Protein AF-0000000084589727 (afdb_homodimer)

Radius of gyration: 32.49 Å; Cα contacts (8 Å, |Δi|>4): 1300; chains: 2; bounding box: 113×91×80 Å

Solvent-accessible surface area (backbone atoms only — not comparable to full-atom values): 44910 Å² total; per-residue (Å²): 138,81,82,76,77,77,76,79,76,76,72,72,74,71,72,72,71,76,58,39,59,43,41,74,59,35,41,75,38,78,66,34,60,58,53,32,52,74,70,30,37,53,89,61,69,36,74,72,78,63,92,49,75,82,43,49,62,56,51,48,28,53,58,53,26,33,53,36,57,58,60,64,51,39,86,81,36,75,71,53,70,47,59,19,64,44,32,44,65,43,52,52,50,28,16,53,53,56,70,73,38,82,78,54,45,68,47,82,82,53,86,73,60,65,33,46,46,42,50,49,52,50,43,25,48,40,31,48,50,48,54,54,58,65,37,74,70,48,53,80,59,66,34,80,60,57,67,38,30,54,53,50,47,49,52,34,42,53,37,33,28,74,50,51,78,47,40,42,57,44,26,60,38,44,28,32,26,56,47,71,87,53,83,59,44,62,46,52,47,40,72,32,55,26,36,33,30,34,61,39,72,86,35,46,47,48,64,72,36,64,84,44,38,68,41,53,41,32,62,63,52,96,60,80,59,76,47,48,56,43,63,42,30,26,30,19,81,28,79,78,43,49,8,51,46,47,20,46,50,46,40,48,17,36,51,48,28,29,49,41,71,38,47,53,87,56,71,33,31,33,31,21,17,66,38,96,51,32,40,35,37,32,39,30,35,58,52,94,86,26,37,43,34,32,56,64,47,74,33,38,56,79,36,51,57,38,43,50,29,49,50,38,35,47,40,37,52,46,54,51,47,53,54,50,50,52,52,51,60,74,39,21,67,60,48,33,57,49,35,72,79,48,63,65,60,53,57,56,54,74,72,63,76,74,67,59,72,68,66,73,74,81,66,83,70,76,85,69,79,70,84,72,80,72,81,70,71,76,51,76,65,55,54,52,52,48,35,48,48,46,44,50,48,54,52,57,56,63,68,57,64,71,74,71,66,75,67,76,75,136,135,83,81,77,78,76,77,79,76,77,74,73,73,69,74,75,69,78,59,41,59,43,41,74,59,35,41,74,38,77,66,35,59,57,54,31,52,76,71,29,38,53,88,60,68,36,74,73,79,65,91,52,73,82,42,50,63,57,52,48,28,53,57,52,26,33,54,37,57,58,60,65,50,39,87,80,36,75,71,52,72,48,60,19,65,42,31,44,65,43,50,51,49,30,16,53,53,55,71,71,38,80,79,52,45,69,48,81,82,54,85,74,60,64,32,47,47,42,50,49,51,51,42,24,47,40,31,46,50,49,56,55,58,65,35,73,72,47,53,79,60,64,34,80,60,56,64,40,31,54,51,51,47,47,53,34,42,54,36,32,27,73,50,52,78,48,38,42,58,44,26,59,37,43,29,32,26,54,50,70,88,52,81,61,43,63,45,51,47,40,72,32,54,26,34,34,28,33,60,38,73,83,33,46,48,47,63,73,36,66,85,44,37,68,42,52,41,33,60,63,53,97,60,80,59,75,47,48,57,43,63,43,30,26,29,20,82,29,64,80,44,50,10,52,48,48,24,48,51,46,41,48,18,34,51,49,26,29,50,40,70,36,48,54,86,58,71,34,30,33,32,21,16,67,33,87,51,31,38,34,36,33,38,30,34,58,53,95,86,27,38,42,34,32,55,66,49,75,33,39,56,79,36,52,56,39,43,50,29,47,51,38,33,46,40,37,52,45,54,50,47,52,52,52,51,51,53,50,61,72,38,20,67,61,47,31,56,50,35,73,78,50,64,67,59,54,56,56,54,72,71,63,75,75,68,61,70,67,68,73,75,80,67,82,70,78,83,70,80,72,84,72,81,70,81,70,72,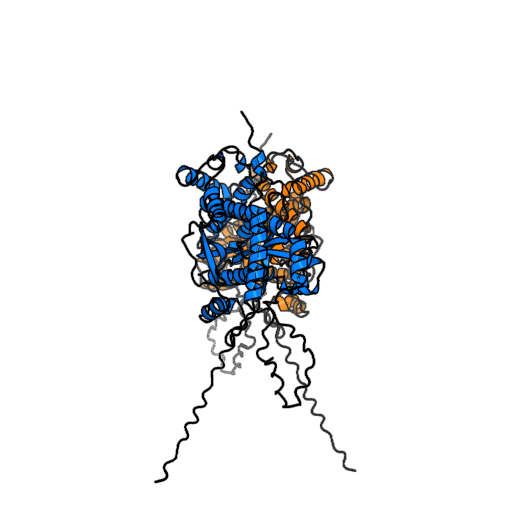76,52,77,65,55,55,52,51,47,35,49,47,44,44,52,49,53,53,56,55,63,67,58,62,72,73,71,66,71,69,72,73,135

Organism: NCBI:txid1423351

pLDDT: mean 79.52, std 23.6, range [20.97, 98.81]

Secondary structure (DSSP, 8-state):
-----------------PPB--HHHHHHSTHHHHHHHHTTEEEEEE----S-GGGHHHHHHHHHTTEE-GGGG-TT-GGGTT--GGGHHHHHHHHHHHHH-TT-EE-SSS---TTHHHHHHHHHHHHHHHHHHHSGGGGGG--HHHHHHHHHHHHHHHHHTTS--SEEEEEEEEEE------SSB---EEEEEEEEEEEETT-HHHHH-GGGHHHH--B--SS--SSEEEEEEEEE--GGGHHHHHHHHHHHHHHHHHHHTT--S--EEEEEEEETTEEEEEEEEEETTEEEEEEEEEEETT-HHHHHHHHHHHHHHHHHHHHHHHHHHHTHHHHHHHHHHSPPP-TTS---TT-------------------------HHHHHHHHHHHHHHHHHHHT--SGGG-----/-----------------PPB--HHHHHHSTHHHHHHHHTTEEEEEE----S-GGGHHHHHHHHHTTEE-GGGG-TT-GGGTT--GGGHHHHHHHHHHHHH-TT-EE-SSS---TTHHHHHHHHHHHHHHHHHHHSGGGGGG--HHHHHHHHHHHHHHHHHTTS--SEEEEEEEEEE------SSB---EEEEEEEEEEEETT-HHHHH-GGGHHHH--B--SS--SSEEEEEEEEE--TTSHHHHHHHHHHHHHHHHHHHTT--S--EEEEEEEETTEEEEEEEEEETTEEEEEEEEEEETT-HHHHHHHHHHHHHHHHHHHHHHHHHHHTHHHHHHHHHHSPPP-TTS---TT-------------------------HHHHHHHHHHHHHHHHHHHT--SGGGG----

Structure (mmCIF, N/CA/C/O backbone):
data_AF-0000000084589727-model_v1
#
loop_
_entity.id
_entity.type
_entity.pdbx_description
1 polymer 'Putative lactonase domain protein'
#
loop_
_atom_site.group_PDB
_atom_site.id
_atom_site.type_symbol
_atom_site.label_atom_id
_atom_site.label_alt_id
_atom_site.label_comp_id
_atom_site.label_asym_id
_atom_site.label_entity_id
_atom_site.label_seq_id
_atom_site.pdbx_PDB_ins_code
_atom_site.Cartn_x
_atom_site.Cartn_y
_atom_site.Cartn_z
_atom_site.occupancy
_atom_site.B_iso_or_equiv
_atom_site.auth_seq_id
_atom_site.auth_comp_id
_atom_site.auth_asym_id
_atom_site.auth_atom_id
_atom_site.pdbx_PDB_model_num
ATOM 1 N N . MET A 1 1 ? -77 17.344 -18.625 1 26.55 1 MET A N 1
ATOM 2 C CA . MET A 1 1 ? -75.625 17.672 -19.031 1 26.55 1 MET A CA 1
ATOM 3 C C . MET A 1 1 ? -74.688 17.844 -17.797 1 26.55 1 MET A C 1
ATOM 5 O O . MET A 1 1 ? -74.75 18.875 -17.125 1 26.55 1 MET A O 1
ATOM 9 N N . HIS A 1 2 ? -74.562 16.844 -16.969 1 24.75 2 HIS A N 1
ATOM 10 C CA . HIS A 1 2 ? -73.812 16.672 -15.711 1 24.75 2 HIS A CA 1
ATOM 11 C C . HIS A 1 2 ? -72.312 16.688 -15.938 1 24.75 2 HIS A C 1
ATOM 13 O O . HIS A 1 2 ? -71.812 15.859 -16.688 1 24.75 2 HIS A O 1
ATOM 19 N N . ARG A 1 3 ? -71.688 17.953 -15.898 1 29.25 3 ARG A N 1
ATOM 20 C CA . ARG A 1 3 ? -70.25 18.188 -15.898 1 29.25 3 ARG A CA 1
ATOM 21 C C . ARG A 1 3 ? -69.562 17.422 -14.766 1 29.25 3 ARG A C 1
ATOM 23 O O . ARG A 1 3 ? -69.875 17.609 -13.594 1 29.25 3 ARG A O 1
ATOM 30 N N . SER A 1 4 ? -69.125 16.172 -15.094 1 28.44 4 SER A N 1
ATOM 31 C CA . SER A 1 4 ? -68.25 15.383 -14.227 1 28.44 4 SER A CA 1
ATOM 32 C C . SER A 1 4 ? -66.938 16.125 -13.922 1 28.44 4 SER A C 1
ATOM 34 O O . SER A 1 4 ? -66.25 16.594 -14.828 1 28.44 4 SER A O 1
ATOM 36 N N . SER A 1 5 ? -66.938 16.953 -12.852 1 31.3 5 SER A N 1
ATOM 37 C CA . SER A 1 5 ? -65.75 17.547 -12.289 1 31.3 5 SER A CA 1
ATOM 38 C C . SER A 1 5 ? -64.688 16.484 -12 1 31.3 5 SER A C 1
ATOM 40 O O . SER A 1 5 ? -64.938 15.578 -11.195 1 31.3 5 SER A O 1
ATOM 42 N N . VAL A 1 6 ? -63.906 16.109 -13.031 1 34.78 6 VAL A N 1
ATOM 43 C CA . VAL A 1 6 ? -62.688 15.312 -12.875 1 34.78 6 VAL A CA 1
ATOM 44 C C . VAL A 1 6 ? -61.719 16.031 -11.93 1 34.78 6 VAL A C 1
ATOM 46 O O . VAL A 1 6 ? -61.281 17.141 -12.211 1 34.78 6 VAL A O 1
ATOM 49 N N . SER A 1 7 ? -61.938 15.922 -10.617 1 31.77 7 SER A N 1
ATOM 50 C CA . SER A 1 7 ? -60.906 16.328 -9.656 1 31.77 7 SER A CA 1
ATOM 51 C C . SER A 1 7 ? -59.594 15.586 -9.891 1 31.77 7 SER A C 1
ATOM 53 O O . SER A 1 7 ? -59.562 14.352 -9.82 1 31.77 7 SER A O 1
ATOM 55 N N . SER A 1 8 ? -58.781 16.109 -10.852 1 32.88 8 SER A N 1
ATOM 56 C CA . SER A 1 8 ? -57.375 15.664 -10.969 1 32.88 8 SER A CA 1
ATOM 57 C C . SER A 1 8 ? -56.656 15.82 -9.648 1 32.88 8 SER A C 1
ATOM 59 O O . SER A 1 8 ? -56.5 16.938 -9.141 1 32.88 8 SER A O 1
ATOM 61 N N . SER A 1 9 ? -56.812 14.844 -8.711 1 34.88 9 SER A N 1
ATOM 62 C CA . SER A 1 9 ? -55.906 14.727 -7.574 1 34.88 9 SER A CA 1
ATOM 63 C C . SER A 1 9 ? -54.469 14.664 -8.039 1 34.88 9 SER A C 1
ATOM 65 O O . SER A 1 9 ? -54.031 13.672 -8.648 1 34.88 9 SER A O 1
ATOM 67 N N . GLN A 1 10 ? -53.875 15.82 -8.367 1 31.5 10 GLN A N 1
ATOM 68 C CA . GLN A 1 10 ? -52.438 15.898 -8.453 1 31.5 10 GLN A CA 1
ATOM 69 C C . GLN A 1 10 ? -51.781 15.375 -7.18 1 31.5 10 GLN A C 1
ATOM 71 O O . GLN A 1 10 ? -51.812 16.031 -6.137 1 31.5 10 GLN A O 1
ATOM 76 N N . THR A 1 11 ? -51.844 14.039 -6.953 1 36.88 11 THR A N 1
ATOM 77 C CA . THR A 1 11 ? -50.906 13.5 -5.977 1 36.88 11 THR A CA 1
ATOM 78 C C . THR A 1 11 ? -49.469 13.945 -6.297 1 36.88 11 THR A C 1
ATOM 80 O O . THR A 1 11 ? -48.906 13.531 -7.301 1 36.88 11 THR A O 1
ATOM 83 N N . GLY A 1 12 ? -49.125 15.172 -6.039 1 29.73 12 GLY A N 1
ATOM 84 C CA . GLY A 1 12 ? -47.719 15.508 -5.992 1 29.73 12 GLY A CA 1
ATOM 85 C C . GLY A 1 12 ? -46.875 14.492 -5.25 1 29.73 12 GLY A C 1
ATOM 86 O O . GLY A 1 12 ? -46.969 14.383 -4.023 1 29.73 12 GLY A O 1
ATOM 87 N N . ALA A 1 13 ? -46.625 13.305 -5.75 1 32.75 13 ALA A N 1
ATOM 88 C CA . ALA A 1 13 ? -45.5 12.523 -5.234 1 32.75 13 ALA A CA 1
ATOM 89 C C . ALA A 1 13 ? -44.312 13.422 -4.969 1 32.75 13 ALA A C 1
ATOM 91 O O . ALA A 1 13 ? -43.656 13.898 -5.906 1 32.75 13 ALA A O 1
ATOM 92 N N . ARG A 1 14 ? -44.375 14.227 -3.984 1 34.44 14 ARG A N 1
ATOM 93 C CA . ARG A 1 14 ? -43.094 14.789 -3.535 1 34.44 14 ARG A CA 1
ATOM 94 C C . ARG A 1 14 ? -42 13.742 -3.562 1 34.44 14 ARG A C 1
ATOM 96 O O . ARG A 1 14 ? -42.094 12.711 -2.893 1 34.44 14 ARG A O 1
ATOM 103 N N . SER A 1 15 ? -41.406 13.523 -4.617 1 39.62 15 SER A N 1
ATOM 104 C CA . SER A 1 15 ? -40.156 12.742 -4.684 1 39.62 15 SER A CA 1
ATOM 105 C C . SER A 1 15 ? -39.281 12.992 -3.465 1 39.62 15 SER A C 1
ATOM 107 O O . SER A 1 15 ? -38.75 14.086 -3.297 1 39.62 15 SER A O 1
ATOM 109 N N . HIS A 1 16 ? -39.594 12.57 -2.369 1 46.12 16 HIS A N 1
ATOM 110 C CA . HIS A 1 16 ? -38.688 12.555 -1.229 1 46.12 16 HIS A CA 1
ATOM 111 C C . HIS A 1 16 ? -37.281 12.195 -1.66 1 46.12 16 HIS A C 1
ATOM 113 O O . HIS A 1 16 ? -36.969 11.023 -1.89 1 46.12 16 HIS A O 1
ATOM 119 N N . ARG A 1 17 ? -36.844 12.984 -2.506 1 55.66 17 ARG A N 1
ATOM 120 C CA . ARG A 1 17 ? -35.438 12.719 -2.828 1 55.66 17 ARG A CA 1
ATOM 121 C C . ARG A 1 17 ? -34.656 12.352 -1.578 1 55.66 17 ARG A C 1
ATOM 123 O O . ARG A 1 17 ? -34.688 13.078 -0.58 1 55.66 17 ARG A O 1
ATOM 130 N N . SER A 1 18 ? -34.25 11.18 -1.38 1 73.12 18 SER A N 1
ATOM 131 C CA . SER A 1 18 ? -33.5 10.578 -0.297 1 73.12 18 SER A CA 1
ATOM 132 C C . SER A 1 18 ? -32.25 11.422 0.038 1 73.12 18 SER A C 1
ATOM 134 O O . SER A 1 18 ? -31.594 11.938 -0.859 1 73.12 18 SER A O 1
ATOM 136 N N . ARG A 1 19 ? -32.156 11.844 1.227 1 86.38 19 ARG A N 1
ATOM 137 C CA . ARG A 1 19 ? -31.047 12.617 1.794 1 86.38 19 ARG A CA 1
ATOM 138 C C . ARG A 1 19 ? -29.719 11.922 1.558 1 86.38 19 ARG A C 1
ATOM 140 O O . ARG A 1 19 ? -29.609 10.703 1.717 1 86.38 19 ARG A O 1
ATOM 147 N N . ILE A 1 20 ? -28.766 12.781 1.028 1 92.56 20 ILE A N 1
ATOM 148 C CA . ILE A 1 20 ? -27.422 12.273 0.87 1 92.56 20 ILE A CA 1
ATOM 149 C C . ILE A 1 20 ? -26.812 11.984 2.242 1 92.56 20 ILE A C 1
ATOM 151 O O . ILE A 1 20 ? -26.812 12.852 3.119 1 92.56 20 ILE A O 1
ATOM 155 N N . THR A 1 21 ? -26.297 10.812 2.438 1 90.19 21 THR A N 1
ATOM 156 C CA . THR A 1 21 ? -25.844 10.445 3.773 1 90.19 21 THR A CA 1
ATOM 157 C C . THR A 1 21 ? -24.375 10.023 3.746 1 90.19 21 THR A C 1
ATOM 159 O O . THR A 1 21 ? -23.766 9.797 4.793 1 90.19 21 THR A O 1
ATOM 162 N N . THR A 1 22 ? -23.766 9.906 2.541 1 92.5 22 THR A N 1
ATOM 163 C CA . THR A 1 22 ? -22.359 9.492 2.471 1 92.5 22 THR A CA 1
ATOM 164 C C . THR A 1 22 ? -21.516 10.578 1.826 1 92.5 22 THR A C 1
ATOM 166 O O . THR A 1 22 ? -21.969 11.281 0.928 1 92.5 22 THR A O 1
ATOM 169 N N . ALA A 1 23 ? -20.297 10.656 2.264 1 93.5 23 ALA A N 1
ATOM 170 C CA . ALA A 1 23 ? -19.359 11.656 1.756 1 93.5 23 ALA A CA 1
ATOM 171 C C . ALA A 1 23 ? -19.078 11.43 0.274 1 93.5 23 ALA A C 1
ATOM 173 O O . ALA A 1 23 ? -18.969 12.391 -0.496 1 93.5 23 ALA A O 1
ATOM 174 N N . SER A 1 24 ? -18.969 10.172 -0.072 1 90.62 24 SER A N 1
ATOM 175 C CA . SER A 1 24 ? -18.656 9.852 -1.462 1 90.62 24 SER A CA 1
ATOM 176 C C . SER A 1 24 ? -19.766 10.312 -2.395 1 90.62 24 SER A C 1
ATOM 178 O O . SER A 1 24 ? -19.5 10.82 -3.486 1 90.62 24 SER A O 1
ATOM 180 N N . GLU A 1 25 ? -20.938 10.18 -1.966 1 92.38 25 GLU A N 1
ATOM 181 C CA . GLU A 1 25 ? -22.078 10.641 -2.756 1 92.38 25 GLU A CA 1
ATOM 182 C C . GLU A 1 25 ? -22.125 12.172 -2.811 1 92.38 25 GLU A C 1
ATOM 184 O O . GLU A 1 25 ? -22.312 12.75 -3.881 1 92.38 25 GLU A O 1
ATOM 189 N N . LEU A 1 26 ? -21.953 12.734 -1.7 1 93.38 26 LEU A N 1
ATOM 190 C CA . LEU A 1 26 ? -22 14.195 -1.65 1 93.38 26 LEU A CA 1
ATOM 191 C C . LEU A 1 26 ? -20.938 14.805 -2.561 1 93.38 26 LEU A C 1
ATOM 193 O O . LEU A 1 26 ? -21.203 15.789 -3.25 1 93.38 26 LEU A O 1
ATOM 197 N N . ALA A 1 27 ? -19.797 14.234 -2.619 1 92.94 27 ALA A N 1
ATOM 198 C CA . ALA A 1 27 ? -18.641 14.758 -3.355 1 92.94 27 ALA A CA 1
ATOM 199 C C . ALA A 1 27 ? -18.938 14.828 -4.852 1 92.94 27 ALA A C 1
ATOM 201 O O . ALA A 1 27 ? -18.297 15.586 -5.582 1 92.94 27 ALA A O 1
ATOM 202 N N . THR A 1 28 ? -19.891 14.039 -5.316 1 90.88 28 THR A N 1
ATOM 203 C CA . THR A 1 28 ? -20.141 13.977 -6.75 1 90.88 28 THR A CA 1
ATOM 204 C C . THR A 1 28 ? -21.406 14.75 -7.102 1 90.88 28 THR A C 1
ATOM 206 O O . THR A 1 28 ? -21.781 14.859 -8.273 1 90.88 28 THR A O 1
ATOM 209 N N . LYS A 1 29 ? -22.078 15.312 -6.105 1 91.88 29 LYS A N 1
ATOM 210 C CA . LYS A 1 29 ? -23.391 15.938 -6.324 1 91.88 29 LYS A CA 1
ATOM 211 C C . LYS A 1 29 ? -23.281 17.453 -6.246 1 91.88 29 LYS A C 1
ATOM 213 O O . LYS A 1 29 ? -22.375 18 -5.625 1 91.88 29 LYS A O 1
ATOM 218 N N . PRO A 1 30 ? -24.234 18.125 -6.836 1 91.44 30 PRO A N 1
ATOM 219 C CA . PRO A 1 30 ? -24.234 19.578 -6.758 1 91.44 30 PRO A CA 1
ATOM 220 C C . PRO A 1 30 ? -24.406 20.094 -5.328 1 91.44 30 PRO A C 1
ATOM 222 O O . PRO A 1 30 ? -24.016 21.219 -5.023 1 91.44 30 PRO A O 1
ATOM 225 N N . GLU A 1 31 ? -25.031 19.328 -4.484 1 93.62 31 GLU A N 1
ATOM 226 C CA . GLU A 1 31 ? -25.25 19.672 -3.084 1 93.62 31 GLU A CA 1
ATOM 227 C C . GLU A 1 31 ? -23.922 19.938 -2.375 1 93.62 31 GLU A C 1
ATOM 229 O O . GLU A 1 31 ? -23.891 20.531 -1.294 1 93.62 31 GLU A O 1
ATOM 234 N N . PHE A 1 32 ? -22.859 19.547 -2.973 1 94.69 32 PHE A N 1
ATOM 235 C CA . PHE A 1 32 ? -21.547 19.781 -2.4 1 94.69 32 PHE A CA 1
ATOM 236 C C . PHE A 1 32 ? -21.266 21.281 -2.273 1 94.69 32 PHE A C 1
ATOM 238 O O . PHE A 1 32 ? -20.703 21.734 -1.272 1 94.69 32 PHE A O 1
ATOM 245 N N . ASP A 1 33 ? -21.641 21.984 -3.275 1 94.56 33 ASP A N 1
ATOM 246 C CA . ASP A 1 33 ? -21.391 23.422 -3.26 1 94.56 33 ASP A CA 1
ATOM 247 C C . ASP A 1 33 ? -22.125 24.109 -2.104 1 94.56 33 ASP A C 1
ATOM 249 O O . ASP A 1 33 ? -21.594 25.016 -1.477 1 94.56 33 ASP A O 1
ATOM 253 N N . ASP A 1 34 ? -23.266 23.688 -1.832 1 94.31 34 ASP A N 1
ATOM 254 C CA . ASP A 1 34 ? -24.031 24.219 -0.702 1 94.31 34 ASP A CA 1
ATOM 255 C C . ASP A 1 34 ? -23.359 23.859 0.623 1 94.31 34 ASP A C 1
ATOM 257 O O . ASP A 1 34 ? -23.25 24.703 1.516 1 94.31 34 ASP A O 1
ATOM 261 N N . TRP A 1 35 ? -22.984 22.609 0.65 1 95.31 35 TRP A N 1
ATOM 262 C CA . TRP A 1 35 ? -22.266 22.141 1.829 1 95.31 35 TRP A CA 1
ATOM 263 C C . TRP A 1 35 ? -21 22.953 2.059 1 95.31 35 TRP A C 1
ATOM 265 O O . TRP A 1 35 ? -20.734 23.406 3.176 1 95.31 35 TRP A O 1
ATOM 275 N N . ALA A 1 36 ? -20.266 23.219 1.026 1 96.31 36 ALA A N 1
ATOM 276 C CA . ALA A 1 36 ? -19.016 23.969 1.09 1 96.31 36 ALA A CA 1
ATOM 277 C C . ALA A 1 36 ? -19.266 25.406 1.538 1 96.31 36 ALA A C 1
ATOM 279 O O . ALA A 1 36 ? -18.547 25.938 2.383 1 96.31 36 ALA A O 1
ATOM 280 N N . ARG A 1 37 ? -20.234 25.969 1.043 1 95.5 37 ARG A N 1
ATOM 281 C CA . ARG A 1 37 ? -20.578 27.344 1.395 1 95.5 37 ARG A CA 1
ATOM 282 C C . ARG A 1 37 ? -20.953 27.453 2.869 1 95.5 37 ARG A C 1
ATOM 284 O O . ARG A 1 37 ? -20.531 28.391 3.555 1 95.5 37 ARG A O 1
ATOM 291 N N . GLU A 1 38 ? -21.672 26.562 3.303 1 94.81 38 GLU A N 1
ATOM 292 C CA . GLU A 1 38 ? -22.094 26.578 4.699 1 94.81 38 GLU A CA 1
ATOM 293 C C . GLU A 1 38 ? -20.891 26.453 5.637 1 94.81 38 GLU A C 1
ATOM 295 O O . GLU A 1 38 ? -20.891 27.031 6.723 1 94.81 38 GLU A O 1
ATOM 300 N N . LEU A 1 39 ? -19.953 25.734 5.191 1 96.19 39 LEU A N 1
ATOM 301 C CA . LEU A 1 39 ? -18.781 25.5 6.027 1 96.19 39 LEU A CA 1
ATOM 302 C C . LEU A 1 39 ? -17.672 26.484 5.699 1 96.19 39 LEU A C 1
ATOM 304 O O . LEU A 1 39 ? -16.516 26.297 6.121 1 96.19 39 LEU A O 1
ATOM 308 N N . LYS A 1 40 ? -18 27.469 4.871 1 96.38 40 LYS A N 1
ATOM 309 C CA . LYS A 1 40 ? -17.109 28.594 4.586 1 96.38 40 LYS A CA 1
ATOM 310 C C . LYS A 1 40 ? -15.898 28.156 3.773 1 96.38 40 LYS A C 1
ATOM 312 O O . LYS A 1 40 ? -14.805 28.703 3.945 1 96.38 40 LYS A O 1
ATOM 317 N N . LEU A 1 41 ? -16.031 27.125 2.998 1 97.81 41 LEU A N 1
ATOM 318 C CA . LEU A 1 41 ? -14.984 26.672 2.1 1 97.81 41 LEU A CA 1
ATOM 319 C C . LEU A 1 41 ? -15.094 27.344 0.74 1 97.81 41 LEU A C 1
ATOM 321 O O . LEU A 1 41 ? -16.125 27.234 0.068 1 97.81 41 LEU A O 1
ATOM 325 N N . GLU A 1 42 ? -14.062 27.969 0.396 1 95.75 42 GLU A N 1
ATOM 326 C CA . GLU A 1 42 ? -14.023 28.562 -0.937 1 95.75 42 GLU A CA 1
ATOM 327 C C . GLU A 1 42 ? -13.992 27.5 -2.02 1 95.75 42 GLU A C 1
ATOM 329 O O . GLU A 1 42 ? -13.297 26.484 -1.885 1 95.75 42 GLU A O 1
ATOM 334 N N . LYS A 1 43 ? -14.672 27.734 -3.031 1 90.56 43 LYS A N 1
ATOM 335 C CA . LYS A 1 43 ? -14.883 26.75 -4.09 1 90.56 43 LYS A CA 1
ATOM 336 C C . LYS A 1 43 ? -13.602 26.5 -4.875 1 90.56 43 LYS A C 1
ATOM 338 O O . LYS A 1 43 ? -13.273 25.359 -5.195 1 90.56 43 LYS A O 1
ATOM 343 N N . HIS A 1 44 ? -12.859 27.5 -5.113 1 93.38 44 HIS A N 1
ATOM 344 C CA . HIS A 1 44 ? -11.727 27.375 -6.027 1 93.38 44 HIS A CA 1
ATOM 345 C C . HIS A 1 44 ? -10.406 27.281 -5.27 1 93.38 44 HIS A C 1
ATOM 347 O O . HIS A 1 44 ? -10.266 27.859 -4.188 1 93.38 44 HIS A O 1
ATOM 353 N N . ILE A 1 45 ? -9.523 26.531 -5.848 1 95.19 45 ILE A N 1
ATOM 354 C CA . ILE A 1 45 ? -8.141 26.5 -5.387 1 95.19 45 ILE A CA 1
ATOM 355 C C . ILE A 1 45 ? -7.367 27.656 -6.012 1 95.19 45 ILE A C 1
ATOM 357 O O . ILE A 1 45 ? -7.262 27.75 -7.238 1 95.19 45 ILE A O 1
ATOM 361 N N . GLU A 1 46 ? -6.859 28.516 -5.156 1 94.38 46 GLU A N 1
ATOM 362 C CA . GLU A 1 46 ? -6.125 29.688 -5.633 1 94.38 46 GLU A CA 1
ATOM 363 C C . GLU A 1 46 ? -4.773 29.281 -6.215 1 94.38 46 GLU A C 1
ATOM 365 O O . GLU A 1 46 ? -4.027 28.516 -5.598 1 94.38 46 GLU A O 1
ATOM 370 N N . ARG A 1 47 ? -4.406 29.797 -7.367 1 89.88 47 ARG A N 1
ATOM 371 C CA . ARG A 1 47 ? -3.164 29.438 -8.047 1 89.88 47 ARG A CA 1
ATOM 372 C C . ARG A 1 47 ? -2.02 30.344 -7.598 1 89.88 47 ARG A C 1
ATOM 374 O O . ARG A 1 47 ? -0.861 29.922 -7.574 1 89.88 47 ARG A O 1
ATOM 381 N N . ASN A 1 48 ? -2.402 31.516 -7.242 1 84.88 48 ASN A N 1
ATOM 382 C CA . ASN A 1 48 ? -1.365 32.5 -6.922 1 84.88 48 ASN A CA 1
ATOM 383 C C . ASN A 1 48 ? -1.271 32.75 -5.414 1 84.88 48 ASN A C 1
ATOM 385 O O . ASN A 1 48 ? -2.293 32.906 -4.742 1 84.88 48 ASN A O 1
ATOM 389 N N . LEU A 1 49 ? -0.051 32.562 -4.992 1 88 49 LEU A N 1
ATOM 390 C CA . LEU A 1 49 ? 0.226 32.906 -3.604 1 88 49 LEU A CA 1
ATOM 391 C C . LEU A 1 49 ? 0.55 34.406 -3.473 1 88 49 LEU A C 1
ATOM 393 O O . LEU A 1 49 ? 1.385 34.906 -4.211 1 88 49 LEU A O 1
ATOM 397 N N . THR A 1 50 ? -0.193 35.062 -2.709 1 81.75 50 THR A N 1
ATOM 398 C CA . THR A 1 50 ? 0.101 36.469 -2.482 1 81.75 50 THR A CA 1
ATOM 399 C C . THR A 1 50 ? 1.405 36.625 -1.707 1 81.75 50 THR A C 1
ATOM 401 O O . THR A 1 50 ? 1.971 35.656 -1.221 1 81.75 50 THR A O 1
ATOM 404 N N . ASP A 1 51 ? 1.904 37.875 -1.639 1 83.56 51 ASP A N 1
ATOM 405 C CA . ASP A 1 51 ? 3.162 38.125 -0.949 1 83.56 51 ASP A CA 1
ATOM 406 C C . ASP A 1 51 ? 2.934 38.375 0.543 1 83.56 51 ASP A C 1
ATOM 408 O O . ASP A 1 51 ? 3.807 38.906 1.237 1 83.56 51 ASP A O 1
ATOM 412 N N . THR A 1 52 ? 1.984 37.844 1.017 1 85.19 52 THR A N 1
ATOM 413 C CA . THR A 1 52 ? 1.734 37.938 2.451 1 85.19 52 THR A CA 1
ATOM 414 C C . THR A 1 52 ? 2.637 36.969 3.217 1 85.19 52 THR A C 1
ATOM 416 O O . THR A 1 52 ? 2.926 35.875 2.742 1 85.19 52 THR A O 1
ATOM 419 N N . PRO A 1 53 ? 3.111 37.344 4.367 1 85.56 53 PRO A N 1
ATOM 420 C CA . PRO A 1 53 ? 4.09 36.562 5.148 1 85.56 53 PRO A CA 1
ATOM 421 C C . PRO A 1 53 ? 3.629 35.156 5.438 1 85.56 53 PRO A C 1
ATOM 423 O O . PRO A 1 53 ? 4.457 34.25 5.555 1 85.56 53 PRO A O 1
ATOM 426 N N . ILE A 1 54 ? 2.42 34.969 5.48 1 84.94 54 ILE A N 1
ATOM 427 C CA . ILE A 1 54 ? 1.903 33.656 5.848 1 84.94 54 ILE A CA 1
ATOM 428 C C . ILE A 1 54 ? 2.275 32.625 4.773 1 84.94 54 ILE A C 1
ATOM 430 O O . ILE A 1 54 ? 2.451 31.438 5.07 1 84.94 54 ILE A O 1
ATOM 434 N N . PHE A 1 55 ? 2.504 33.094 3.559 1 92.5 55 PHE A N 1
ATOM 435 C CA . PHE A 1 55 ? 2.748 32.188 2.443 1 92.5 55 PHE A CA 1
ATOM 436 C C . PHE A 1 55 ? 4.238 31.922 2.273 1 92.5 55 PHE A C 1
ATOM 438 O O . PHE A 1 55 ? 4.645 31.125 1.411 1 92.5 55 PHE A O 1
ATOM 445 N N . SER A 1 56 ? 5.047 32.562 3.1 1 93.12 56 SER A N 1
ATOM 446 C CA . SER A 1 56 ? 6.492 32.344 3.025 1 93.12 56 SER A CA 1
ATOM 447 C C . SER A 1 56 ? 6.855 30.891 3.227 1 93.12 56 SER A C 1
ATOM 449 O O . SER A 1 56 ? 7.781 30.375 2.59 1 93.12 56 SER A O 1
ATOM 451 N N . ALA A 1 57 ? 6.137 30.25 4.113 1 94.19 57 ALA A N 1
ATOM 452 C CA . ALA A 1 57 ? 6.398 28.844 4.367 1 94.19 57 ALA A CA 1
ATOM 453 C C . ALA A 1 57 ? 6.152 28 3.115 1 94.19 57 ALA A C 1
ATOM 455 O O . ALA A 1 57 ? 6.949 27.125 2.787 1 94.19 57 ALA A O 1
ATOM 456 N N . ILE A 1 58 ? 5.051 28.281 2.402 1 96.31 58 ILE A N 1
ATOM 457 C CA . ILE A 1 58 ? 4.719 27.531 1.191 1 96.31 58 ILE A CA 1
ATOM 458 C C . ILE A 1 58 ? 5.746 27.844 0.102 1 96.31 58 ILE A C 1
ATOM 460 O O . ILE A 1 58 ? 6.199 26.938 -0.599 1 96.31 58 ILE A O 1
ATOM 464 N N . LYS A 1 59 ? 6.086 29.094 -0.013 1 95.69 59 LYS A N 1
ATOM 465 C CA . LYS A 1 59 ? 7.082 29.484 -1.002 1 95.69 59 LYS A CA 1
ATOM 466 C C . LYS A 1 59 ? 8.422 28.812 -0.732 1 95.69 59 LYS A C 1
ATOM 468 O O . LYS A 1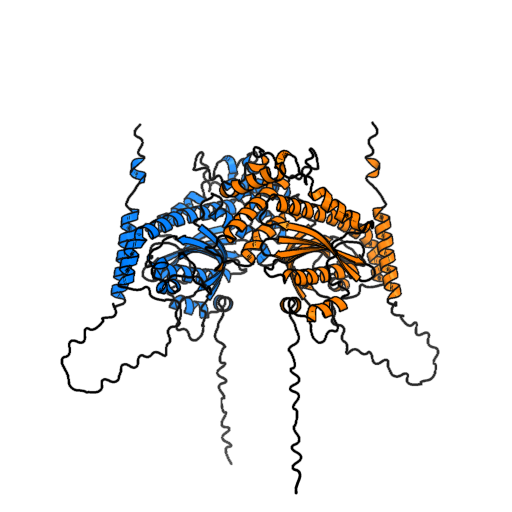 59 ? 9.117 28.406 -1.665 1 95.69 59 LYS A O 1
ATOM 473 N N . THR A 1 60 ? 8.773 28.719 0.474 1 95.31 60 THR A N 1
ATOM 474 C CA . THR A 1 60 ? 9.992 28.031 0.861 1 95.31 60 THR A CA 1
ATOM 475 C C . THR A 1 60 ? 9.93 26.547 0.468 1 95.31 60 THR A C 1
ATOM 477 O O . THR A 1 60 ? 10.891 26 -0.075 1 95.31 60 THR A O 1
ATOM 480 N N . ILE A 1 61 ? 8.812 25.906 0.742 1 96.38 61 ILE A N 1
ATOM 481 C CA . ILE A 1 61 ? 8.625 24.516 0.364 1 96.38 61 ILE A CA 1
ATOM 482 C C . ILE A 1 61 ? 8.773 24.359 -1.147 1 96.38 61 ILE A C 1
ATOM 484 O O . ILE A 1 61 ? 9.492 23.469 -1.619 1 96.38 61 ILE A O 1
ATOM 488 N N . GLN A 1 62 ? 8.172 25.234 -1.902 1 95.12 62 GLN A N 1
ATOM 489 C CA . GLN A 1 62 ? 8.227 25.188 -3.359 1 95.12 62 GLN A CA 1
ATOM 490 C C . GLN A 1 62 ? 9.648 25.391 -3.863 1 95.12 62 GLN A C 1
ATOM 492 O O . GLN A 1 62 ? 10.125 24.641 -4.723 1 95.12 62 GLN A O 1
ATOM 497 N N . SER A 1 63 ? 10.32 26.359 -3.297 1 94.5 63 SER A N 1
ATOM 498 C CA . SER A 1 63 ? 11.672 26.656 -3.75 1 94.5 63 SER A CA 1
ATOM 499 C C . SER A 1 63 ? 12.648 25.562 -3.365 1 94.5 63 SER A C 1
ATOM 501 O O . SER A 1 63 ? 13.508 25.172 -4.164 1 94.5 63 SER A O 1
ATOM 503 N N . HIS A 1 64 ? 12.547 25.016 -2.195 1 93.81 64 HIS A N 1
ATOM 504 C CA . HIS A 1 64 ? 13.469 24 -1.701 1 93.81 64 HIS A CA 1
ATOM 505 C C . HIS A 1 64 ? 13.242 22.672 -2.4 1 93.81 64 HIS A C 1
ATOM 507 O O . HIS A 1 64 ? 14.148 21.828 -2.459 1 93.81 64 HIS A O 1
ATOM 513 N N . SER A 1 65 ? 12.016 22.484 -2.904 1 94.38 65 SER A N 1
ATOM 514 C CA . SER A 1 65 ? 11.711 21.234 -3.576 1 94.38 65 SER A CA 1
ATOM 515 C C . SER A 1 65 ? 12.43 21.125 -4.918 1 94.38 65 SER A C 1
ATOM 517 O O . SER A 1 65 ? 12.5 20.047 -5.512 1 94.38 65 SER A O 1
ATOM 519 N N . LYS A 1 66 ? 13.062 22.234 -5.32 1 93.19 66 LYS A N 1
ATOM 520 C CA . LYS A 1 66 ? 13.781 22.266 -6.594 1 93.19 66 LYS A CA 1
ATOM 521 C C . LYS A 1 66 ? 15.289 22.141 -6.379 1 93.19 66 LYS A C 1
ATOM 523 O O . LYS A 1 66 ? 16.062 22.219 -7.332 1 93.19 66 LYS A O 1
ATOM 528 N N . ILE A 1 67 ? 15.703 21.938 -5.18 1 92.12 67 ILE A N 1
ATOM 529 C CA . ILE A 1 67 ? 17.109 21.797 -4.844 1 92.12 67 ILE A CA 1
ATOM 530 C C . ILE A 1 67 ? 17.438 20.344 -4.566 1 92.12 67 ILE A C 1
ATOM 532 O O . ILE A 1 67 ? 16.938 19.75 -3.602 1 92.12 67 ILE A O 1
ATOM 536 N N . PHE A 1 68 ? 18.359 19.797 -5.352 1 90.62 68 PHE A N 1
ATOM 537 C CA . PHE A 1 68 ? 18.734 18.391 -5.246 1 90.62 68 PHE A CA 1
ATOM 538 C C . PHE A 1 68 ? 20.203 18.234 -4.867 1 90.62 68 PHE A C 1
ATOM 540 O O . PHE A 1 68 ? 21.016 19.109 -5.168 1 90.62 68 PHE A O 1
ATOM 547 N N . PRO A 1 69 ? 20.5 17.141 -4.152 1 90.75 69 PRO A N 1
ATOM 548 C CA . PRO A 1 69 ? 21.938 16.812 -4.074 1 90.75 69 PRO A CA 1
ATOM 549 C C . PRO A 1 69 ? 22.531 16.453 -5.434 1 90.75 69 PRO A C 1
ATOM 551 O O . PRO A 1 69 ? 21.875 15.789 -6.242 1 90.75 69 PRO A O 1
ATOM 554 N N . PRO A 1 70 ? 23.734 16.75 -5.672 1 90.69 70 PRO A N 1
ATOM 555 C CA . PRO A 1 70 ? 24.328 16.562 -6.996 1 90.69 70 PRO A CA 1
ATOM 556 C C . PRO A 1 70 ? 24.391 15.086 -7.406 1 90.69 70 PRO A C 1
ATOM 558 O O . PRO A 1 70 ? 24.312 14.773 -8.594 1 90.69 70 PRO A O 1
ATOM 561 N N . TRP A 1 71 ? 24.484 14.266 -6.473 1 92.38 71 TRP A N 1
ATOM 562 C CA . TRP A 1 71 ? 24.656 12.852 -6.793 1 92.38 71 TRP A CA 1
ATOM 563 C C . TRP A 1 71 ? 23.438 12.297 -7.516 1 92.38 71 TRP A C 1
ATOM 565 O O . TRP A 1 71 ? 23.516 11.25 -8.172 1 92.38 71 TRP A O 1
ATOM 575 N N . VAL A 1 72 ? 22.312 12.969 -7.473 1 93.38 72 VAL A N 1
ATOM 576 C CA . VAL A 1 72 ? 21.062 12.469 -8.047 1 93.38 72 VAL A CA 1
ATOM 577 C C . VAL A 1 72 ? 21.172 12.453 -9.57 1 93.38 72 VAL A C 1
ATOM 579 O O . VAL A 1 72 ? 20.5 11.664 -10.242 1 93.38 72 VAL A O 1
ATOM 582 N N . ARG A 1 73 ? 21.984 13.219 -10.102 1 92.12 73 ARG A N 1
ATOM 583 C CA . ARG A 1 73 ? 22.109 13.289 -11.555 1 92.12 73 ARG A CA 1
ATOM 584 C C . ARG A 1 73 ? 23.25 12.383 -12.047 1 92.12 73 ARG A C 1
ATOM 586 O O . ARG A 1 73 ? 23.453 12.242 -13.25 1 92.12 73 ARG A O 1
ATOM 593 N N . ASP A 1 74 ? 23.984 11.766 -11.141 1 93 74 ASP A N 1
ATOM 594 C CA . ASP A 1 74 ? 25.078 10.875 -11.484 1 93 74 ASP A CA 1
ATOM 595 C C . ASP A 1 74 ? 24.625 9.414 -11.477 1 93 74 ASP A C 1
ATOM 597 O O . ASP A 1 74 ? 24.531 8.797 -10.422 1 93 74 ASP A O 1
ATOM 601 N N . LYS A 1 75 ? 24.578 8.812 -12.633 1 92.94 75 LYS A N 1
ATOM 602 C CA . LYS A 1 75 ? 24.094 7.441 -12.797 1 92.94 75 LYS A CA 1
ATOM 603 C C . LYS A 1 75 ? 25 6.449 -12.07 1 92.94 75 LYS A C 1
ATOM 605 O O . LYS A 1 75 ? 24.594 5.328 -11.773 1 92.94 75 LYS A O 1
ATOM 610 N N . ARG A 1 76 ? 26.188 6.891 -11.836 1 93.94 76 ARG A N 1
ATOM 611 C CA . ARG A 1 76 ? 27.172 5.98 -11.266 1 93.94 76 ARG A CA 1
ATOM 612 C C . ARG A 1 76 ? 27.25 6.148 -9.75 1 93.94 76 ARG A C 1
ATOM 614 O O . ARG A 1 76 ? 28.047 5.473 -9.086 1 93.94 76 ARG A O 1
ATOM 621 N N . SER A 1 77 ? 26.406 6.93 -9.234 1 93.44 77 SER A N 1
ATOM 622 C CA . SER A 1 77 ? 26.438 7.152 -7.793 1 93.44 77 SER A CA 1
ATOM 623 C C . SER A 1 77 ? 26.156 5.859 -7.031 1 93.44 77 SER A C 1
ATOM 625 O O . SER A 1 77 ? 25.266 5.094 -7.402 1 93.44 77 SER A O 1
ATOM 627 N N . ASN A 1 78 ? 26.828 5.699 -5.879 1 92.94 78 ASN A N 1
ATOM 628 C CA . ASN A 1 78 ? 26.625 4.535 -5.02 1 92.94 78 ASN A CA 1
ATOM 629 C C . ASN A 1 78 ? 25.25 4.559 -4.348 1 92.94 78 ASN A C 1
ATOM 631 O O . ASN A 1 78 ? 24.781 3.531 -3.859 1 92.94 78 ASN A O 1
ATOM 635 N N . ASN A 1 79 ? 24.672 5.648 -4.402 1 93.69 79 ASN A N 1
ATOM 636 C CA . ASN A 1 79 ? 23.359 5.793 -3.781 1 93.69 79 ASN A CA 1
ATOM 637 C C . ASN A 1 79 ? 22.281 5.035 -4.555 1 93.69 79 ASN A C 1
ATOM 639 O O . ASN A 1 79 ? 21.172 4.844 -4.059 1 93.69 79 ASN A O 1
ATOM 643 N N . TYR A 1 80 ? 22.688 4.484 -5.785 1 94.88 80 TYR A N 1
ATOM 644 C CA . TYR A 1 80 ? 21.734 3.756 -6.621 1 94.88 80 TYR A CA 1
ATOM 645 C C . TYR A 1 80 ? 22.047 2.264 -6.625 1 94.88 80 TYR A C 1
ATOM 647 O O . TYR A 1 80 ? 21.359 1.482 -7.285 1 94.88 80 TYR A O 1
ATOM 655 N N . SER A 1 81 ? 23.031 1.81 -5.926 1 92.94 81 SER A N 1
ATOM 656 C CA . SER A 1 81 ? 23.594 0.467 -6.07 1 92.94 81 SER A CA 1
ATOM 657 C C . SER A 1 81 ? 22.562 -0.597 -5.691 1 92.94 81 SER A C 1
ATOM 659 O O . SER A 1 81 ? 22.641 -1.737 -6.152 1 92.94 81 SER A O 1
ATOM 661 N N . PHE A 1 82 ? 21.562 -0.229 -4.949 1 93.88 82 PHE A N 1
ATOM 662 C CA . PHE A 1 82 ? 20.594 -1.187 -4.438 1 93.88 82 PHE A CA 1
ATOM 663 C C . PHE A 1 82 ? 19.406 -1.312 -5.387 1 93.88 82 PHE A C 1
ATOM 665 O O . PHE A 1 82 ? 18.547 -2.172 -5.199 1 93.88 82 PHE A O 1
ATOM 672 N N . ILE A 1 83 ? 19.266 -0.465 -6.387 1 95.75 83 ILE A N 1
ATOM 673 C CA . ILE A 1 83 ? 18.125 -0.458 -7.293 1 95.75 83 ILE A CA 1
ATOM 674 C C . ILE A 1 83 ? 18.156 -1.706 -8.172 1 95.75 83 ILE A C 1
ATOM 676 O O . ILE A 1 83 ? 19.141 -1.961 -8.867 1 95.75 83 ILE A O 1
ATOM 680 N N . PRO A 1 84 ? 17.078 -2.42 -8.18 1 94.75 84 PRO A N 1
ATOM 681 C CA . PRO A 1 84 ? 17.078 -3.684 -8.922 1 94.75 84 PRO A CA 1
ATOM 682 C C . PRO A 1 84 ? 17.031 -3.477 -10.438 1 94.75 84 PRO A C 1
ATOM 684 O O . PRO A 1 84 ? 16.734 -2.373 -10.906 1 94.75 84 PRO A O 1
ATOM 687 N N . PRO A 1 85 ? 17.234 -4.523 -11.195 1 92.38 85 PRO A N 1
ATOM 688 C CA . PRO A 1 85 ? 17.281 -4.434 -12.656 1 92.38 85 PRO A CA 1
ATOM 689 C C . PRO A 1 85 ? 15.992 -3.902 -13.258 1 92.38 85 PRO A C 1
ATOM 691 O O . PRO A 1 85 ? 16.016 -3.068 -14.172 1 92.38 85 PRO A O 1
ATOM 694 N N . ALA A 1 86 ? 14.938 -4.25 -12.68 1 93.12 86 ALA A N 1
ATOM 695 C CA . ALA A 1 86 ? 13.641 -3.871 -13.242 1 93.12 86 ALA A CA 1
ATOM 696 C C . ALA A 1 86 ? 13.438 -2.359 -13.188 1 93.12 86 ALA A C 1
ATOM 698 O O . ALA A 1 86 ? 12.734 -1.789 -14.023 1 93.12 86 ALA A O 1
ATOM 699 N N . TYR A 1 87 ? 14.102 -1.741 -12.25 1 95.06 87 TYR A N 1
ATOM 700 C CA . TYR A 1 87 ? 13.805 -0.335 -12 1 95.06 87 TYR A CA 1
ATOM 701 C C . TYR A 1 87 ? 14.906 0.561 -12.547 1 95.06 87 TYR A C 1
ATOM 703 O O . TYR A 1 87 ? 14.805 1.788 -12.492 1 95.06 87 TYR A O 1
ATOM 711 N N . GLN A 1 88 ? 15.945 -0.04 -13.156 1 95.44 88 GLN A N 1
ATOM 712 C CA . GLN A 1 88 ? 17.109 0.7 -13.617 1 95.44 88 GLN A CA 1
ATOM 713 C C . GLN A 1 88 ? 16.734 1.709 -14.695 1 95.44 88 GLN A C 1
ATOM 715 O O . GLN A 1 88 ? 17.297 2.801 -14.766 1 95.44 88 GLN A O 1
ATOM 720 N N . LYS A 1 89 ? 15.781 1.342 -15.5 1 94.69 89 LYS A N 1
ATOM 721 C CA . LYS A 1 89 ? 15.328 2.246 -16.547 1 94.69 89 LYS A CA 1
ATOM 722 C C . LYS A 1 89 ? 14.859 3.578 -15.969 1 94.69 89 LYS A C 1
ATOM 724 O O . LYS A 1 89 ? 15.156 4.641 -16.516 1 94.69 89 LYS A O 1
ATOM 729 N N . TRP A 1 90 ? 14.242 3.525 -14.891 1 95.44 90 TRP A N 1
ATOM 730 C CA . TRP A 1 90 ? 13.648 4.723 -14.312 1 95.44 90 TRP A CA 1
ATOM 731 C C . TRP A 1 90 ? 14.703 5.543 -13.57 1 95.44 90 TRP A C 1
ATOM 733 O O . TRP A 1 90 ? 14.609 6.773 -13.516 1 95.44 90 TRP A O 1
ATOM 743 N N . LYS A 1 91 ? 15.641 4.855 -12.977 1 96.12 91 LYS A N 1
ATOM 744 C CA . LYS A 1 91 ? 16.812 5.566 -12.469 1 96.12 91 LYS A CA 1
ATOM 745 C C . LYS A 1 91 ? 17.5 6.348 -13.586 1 96.12 91 LYS A C 1
ATOM 747 O O . LYS A 1 91 ? 17.844 7.516 -13.406 1 96.12 91 LYS A O 1
ATOM 752 N N . ASP A 1 92 ? 17.656 5.75 -14.742 1 96.38 92 ASP A N 1
ATOM 753 C CA . ASP A 1 92 ? 18.297 6.402 -15.883 1 96.38 92 ASP A CA 1
ATOM 754 C C . ASP A 1 92 ? 17.469 7.602 -16.359 1 96.38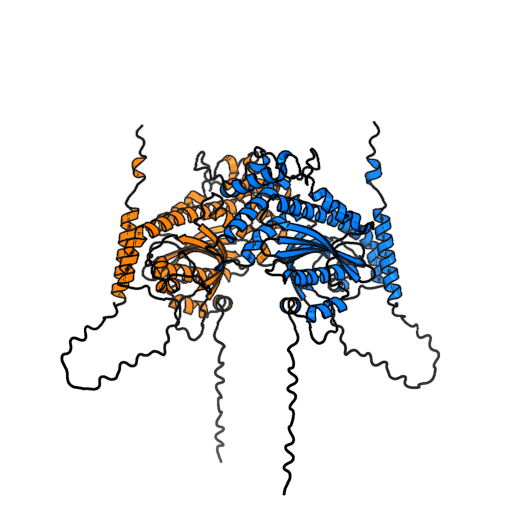 92 ASP A C 1
ATOM 756 O O . ASP A 1 92 ? 18.031 8.656 -16.688 1 96.38 92 ASP A O 1
ATOM 760 N N . VAL A 1 93 ? 16.219 7.41 -16.359 1 95.81 93 VAL A N 1
ATOM 761 C CA . VAL A 1 93 ? 15.328 8.492 -16.766 1 95.81 93 VAL A CA 1
ATOM 762 C C . VAL A 1 93 ? 15.438 9.648 -15.766 1 95.81 93 VAL A C 1
ATOM 764 O O . VAL A 1 93 ? 15.484 10.812 -16.172 1 95.81 93 VAL A O 1
ATOM 767 N N . LEU A 1 94 ? 15.508 9.328 -14.516 1 95.75 94 LEU A N 1
ATOM 768 C CA . LEU A 1 94 ? 15.672 10.344 -13.484 1 95.75 94 LEU A CA 1
ATOM 769 C C . LEU A 1 94 ? 16.938 11.156 -13.703 1 95.75 94 LEU A C 1
ATOM 771 O O . LEU A 1 94 ? 16.891 12.383 -13.789 1 95.75 94 LEU A O 1
ATOM 775 N N . CYS A 1 95 ? 18.016 10.453 -13.883 1 95.06 95 CYS A N 1
ATOM 776 C CA . CYS A 1 95 ? 19.297 11.109 -14.039 1 95.06 95 CYS A CA 1
ATOM 777 C C . CYS A 1 95 ? 19.328 11.969 -15.297 1 95.06 95 CYS A C 1
ATOM 779 O O . CYS A 1 95 ? 19.812 13.102 -15.273 1 95.06 95 CYS A O 1
ATOM 781 N N . SER A 1 96 ? 18.75 11.492 -16.328 1 92.06 96 SER A N 1
ATOM 782 C CA . SER A 1 96 ? 18.766 12.195 -17.609 1 92.06 96 SER A CA 1
ATOM 783 C C . SER A 1 96 ? 17.859 13.422 -17.578 1 92.06 96 SER A C 1
ATOM 785 O O . SER A 1 96 ? 18.203 14.461 -18.141 1 92.06 96 SER A O 1
ATOM 787 N N . SER A 1 97 ? 16.766 13.242 -16.906 1 88.31 97 SER A N 1
ATOM 788 C CA . SER A 1 97 ? 15.82 14.352 -16.859 1 88.31 97 SER A CA 1
ATOM 789 C C . SER A 1 97 ? 16.375 15.516 -16.047 1 88.31 97 SER A C 1
ATOM 791 O O . SER A 1 97 ? 16.094 16.672 -16.344 1 88.31 97 SER A O 1
ATOM 793 N N . LEU A 1 98 ? 17.188 15.258 -15.125 1 88.38 98 LEU A N 1
ATOM 794 C CA . LEU A 1 98 ? 17.734 16.297 -14.258 1 88.38 98 LEU A CA 1
ATOM 795 C C . LEU A 1 98 ? 18.922 16.984 -14.93 1 88.38 98 LEU A C 1
ATOM 797 O O . LEU A 1 98 ? 19.297 18.094 -14.539 1 88.38 98 LEU A O 1
ATOM 801 N N . GLN A 1 99 ? 19.469 16.375 -15.898 1 82.62 99 GLN A N 1
ATOM 802 C CA . GLN A 1 99 ? 20.547 17 -16.656 1 82.62 99 GLN A CA 1
ATOM 803 C C . GLN A 1 99 ? 19.984 18.016 -17.656 1 82.62 99 GLN A C 1
ATOM 805 O O . GLN A 1 99 ? 20.625 19.031 -17.938 1 82.62 99 GLN A O 1
ATOM 810 N N . ALA A 1 100 ? 18.875 17.766 -18.062 1 74.25 100 ALA A N 1
ATOM 811 C CA . ALA A 1 100 ? 18.297 18.562 -19.156 1 74.25 100 ALA A CA 1
ATOM 812 C C . ALA A 1 100 ? 17.469 19.719 -18.609 1 74.25 100 ALA A C 1
ATOM 814 O O . ALA A 1 100 ? 17.219 20.703 -19.312 1 74.25 100 ALA A O 1
ATOM 815 N N . ASP A 1 101 ? 17.172 19.578 -17.453 1 70.06 101 ASP A N 1
ATOM 816 C CA . ASP A 1 101 ? 16.188 20.531 -16.922 1 70.06 101 ASP A CA 1
ATOM 817 C C . ASP A 1 101 ? 16.875 21.625 -16.094 1 70.06 101 ASP A C 1
ATOM 819 O O . ASP A 1 101 ? 17.531 21.328 -15.094 1 70.06 101 ASP A O 1
ATOM 823 N N . ASP A 1 102 ? 16.625 22.781 -16.484 1 78.56 102 ASP A N 1
ATOM 824 C CA . ASP A 1 102 ? 17.25 23.922 -15.812 1 78.56 102 ASP A CA 1
ATOM 825 C C . ASP A 1 102 ? 16.406 24.375 -14.625 1 78.56 102 ASP A C 1
ATOM 827 O O . ASP A 1 102 ? 16.781 25.312 -13.914 1 78.56 102 ASP A O 1
ATOM 831 N N . GLU A 1 103 ? 15.469 23.672 -14.344 1 85.69 103 GLU A N 1
ATOM 832 C CA . GLU A 1 103 ? 14.555 24.078 -13.281 1 85.69 103 GLU A CA 1
ATOM 833 C C . GLU A 1 103 ? 15.094 23.656 -11.914 1 85.69 103 GLU A C 1
ATOM 835 O O . GLU A 1 103 ? 14.633 24.172 -10.883 1 85.69 103 GLU A O 1
ATOM 840 N N . TYR A 1 104 ? 16.094 22.844 -11.906 1 88.12 104 TYR A N 1
ATOM 841 C CA . TYR A 1 104 ? 16.594 22.297 -10.648 1 88.12 104 TYR A CA 1
ATOM 842 C C . TYR A 1 104 ? 17.984 22.828 -10.336 1 88.12 104 TYR A C 1
ATOM 844 O O . TYR A 1 104 ? 18.781 23.078 -11.242 1 88.12 104 TYR A O 1
ATOM 852 N N . THR A 1 105 ? 18.188 23.109 -9.078 1 89.56 105 THR A N 1
ATOM 853 C CA . THR A 1 105 ? 19.5 23.5 -8.578 1 89.56 105 THR A CA 1
ATOM 854 C C . THR A 1 105 ? 20.125 22.359 -7.789 1 89.56 105 THR A C 1
ATOM 856 O O . THR A 1 105 ? 19.438 21.625 -7.082 1 89.56 105 THR A O 1
ATOM 859 N N . PHE A 1 106 ? 21.422 22.219 -7.961 1 89.94 106 PHE A N 1
ATOM 860 C CA . PHE A 1 106 ? 22.156 21.141 -7.309 1 89.94 106 PHE A CA 1
ATOM 861 C C . PHE A 1 106 ? 23.172 21.688 -6.32 1 89.94 106 PHE A C 1
ATOM 863 O O . PHE A 1 106 ? 24.078 22.438 -6.699 1 89.94 106 PHE A O 1
ATOM 870 N N . VAL A 1 107 ? 23.031 21.406 -5.062 1 86.69 107 VAL A N 1
ATOM 871 C CA . VAL A 1 107 ? 23.891 21.969 -4.02 1 86.69 107 VAL A CA 1
ATOM 872 C C . VAL A 1 107 ? 24.469 20.844 -3.17 1 86.69 107 VAL A C 1
ATOM 874 O O . VAL A 1 107 ? 23.75 19.891 -2.83 1 86.69 107 VAL A O 1
ATOM 877 N N . ASP A 1 108 ? 25.859 20.969 -2.904 1 77.44 108 ASP A N 1
ATOM 878 C CA . ASP A 1 108 ? 26.547 20.047 -2.02 1 77.44 108 ASP A CA 1
ATOM 879 C C . ASP A 1 108 ? 26.25 20.359 -0.553 1 77.44 108 ASP A C 1
ATOM 881 O O . ASP A 1 108 ? 26.078 21.531 -0.186 1 77.44 108 ASP A O 1
ATOM 885 N N . GLY A 1 109 ? 26.266 19.422 0.343 1 59.59 109 GLY A N 1
ATOM 886 C CA . GLY A 1 109 ? 26.359 19.719 1.761 1 59.59 109 GLY A CA 1
ATOM 887 C C . GLY A 1 109 ? 25.016 19.953 2.414 1 59.59 109 GLY A C 1
ATOM 888 O O . GLY A 1 109 ? 24.938 20.375 3.568 1 59.59 109 GLY A O 1
ATOM 889 N N . GLY A 1 110 ? 24.047 20.203 1.723 1 53.81 110 GLY A N 1
ATOM 890 C CA . GLY A 1 110 ? 22.844 20.391 2.527 1 53.81 110 GLY A CA 1
ATOM 891 C C . GLY A 1 110 ? 22.547 19.219 3.449 1 53.81 110 GLY A C 1
ATOM 892 O O . GLY A 1 110 ? 23.25 18.203 3.414 1 53.81 110 GLY A O 1
ATOM 893 N N . GLU A 1 111 ? 21.984 19.547 4.652 1 53.06 111 GLU A N 1
ATOM 894 C CA . GLU A 1 111 ? 21.625 18.438 5.539 1 53.06 111 GLU A CA 1
ATOM 895 C C . GLU A 1 111 ? 21.25 17.188 4.742 1 53.06 111 GLU A C 1
ATOM 897 O O . GLU A 1 111 ? 20.281 17.219 3.973 1 53.06 111 GLU A O 1
ATOM 902 N N . ALA A 1 112 ? 22.266 16.391 4.582 1 61.12 112 ALA A N 1
ATOM 903 C CA . ALA A 1 112 ? 22.109 15.133 3.848 1 61.12 112 ALA A CA 1
ATOM 904 C C . ALA A 1 112 ? 20.875 14.367 4.324 1 61.12 112 ALA A C 1
ATOM 906 O O . ALA A 1 112 ? 20.75 14.055 5.512 1 61.12 112 ALA A O 1
ATOM 907 N N . ASP A 1 113 ? 19.828 14.492 3.553 1 79.5 113 ASP A N 1
ATOM 908 C CA . ASP A 1 113 ? 18.703 13.625 3.869 1 79.5 113 ASP A CA 1
ATOM 909 C C . ASP A 1 113 ? 19.062 12.156 3.695 1 79.5 113 ASP A C 1
ATOM 911 O O . ASP A 1 113 ? 19.047 11.633 2.578 1 79.5 113 ASP A O 1
ATOM 915 N N . SER A 1 114 ? 19.5 11.547 4.82 1 84.12 114 SER A N 1
ATOM 916 C CA . SER A 1 114 ? 19.953 10.156 4.828 1 84.12 114 SER A CA 1
ATOM 917 C C . SER A 1 114 ? 18.828 9.219 4.375 1 84.12 114 SER A C 1
ATOM 919 O O . SER A 1 114 ? 19.078 8.062 4.043 1 84.12 114 SER A O 1
ATOM 921 N N . ALA A 1 115 ? 17.703 9.734 4.312 1 91.81 115 ALA A N 1
ATOM 922 C CA . ALA A 1 115 ? 16.562 8.914 3.918 1 91.81 115 ALA A CA 1
ATOM 923 C C . ALA A 1 115 ? 16.281 9.047 2.424 1 91.81 115 ALA A C 1
ATOM 925 O O . ALA A 1 115 ? 15.469 8.297 1.871 1 91.81 115 ALA A O 1
ATOM 926 N N . PHE A 1 116 ? 17 9.891 1.776 1 94 116 PHE A N 1
ATOM 927 C CA . PHE A 1 116 ? 16.688 10.297 0.409 1 94 116 PHE A CA 1
ATOM 928 C C . PHE A 1 116 ? 16.938 9.148 -0.562 1 94 116 PHE A C 1
ATOM 930 O O . PHE A 1 116 ? 16.109 8.875 -1.437 1 94 116 PHE A O 1
ATOM 937 N N . PRO A 1 117 ? 18.031 8.398 -0.473 1 94.81 117 PRO A N 1
ATOM 938 C CA . PRO A 1 117 ? 18.25 7.289 -1.406 1 94.81 117 PRO A CA 1
ATOM 939 C C . PRO A 1 117 ? 17.125 6.258 -1.359 1 94.81 117 PRO A C 1
ATOM 941 O O . PRO A 1 117 ? 16.672 5.777 -2.404 1 94.81 117 PRO A O 1
ATOM 944 N N . PHE A 1 118 ? 16.703 5.965 -0.168 1 96.56 118 PHE A N 1
ATOM 945 C CA . PHE A 1 118 ? 15.609 5.008 -0.012 1 96.56 118 PHE A CA 1
ATOM 946 C C . PHE A 1 118 ? 14.336 5.52 -0.683 1 96.56 118 PHE A C 1
ATOM 948 O O . PHE A 1 118 ? 13.609 4.75 -1.315 1 96.56 118 PHE A O 1
ATOM 955 N N . ALA A 1 119 ? 14.109 6.801 -0.568 1 97.06 119 ALA A N 1
ATOM 956 C CA . ALA A 1 119 ? 12.961 7.406 -1.236 1 97.06 119 ALA A CA 1
ATOM 957 C C . ALA A 1 119 ? 13.047 7.223 -2.748 1 97.06 119 ALA A C 1
ATOM 959 O O . ALA A 1 119 ? 12.039 6.941 -3.404 1 97.06 119 ALA A O 1
ATOM 960 N N . ILE A 1 120 ? 14.203 7.367 -3.27 1 96.94 120 ILE A N 1
ATOM 961 C CA . ILE A 1 120 ? 14.391 7.191 -4.707 1 96.94 120 ILE A CA 1
ATOM 962 C C . ILE A 1 120 ? 14.055 5.754 -5.098 1 96.94 120 ILE A C 1
ATOM 964 O O . ILE A 1 120 ? 13.445 5.516 -6.141 1 96.94 120 ILE A O 1
ATOM 968 N N . GLY A 1 121 ? 14.469 4.832 -4.23 1 96.62 121 GLY A N 1
ATOM 969 C CA . GLY A 1 121 ? 14.094 3.449 -4.473 1 96.62 121 GLY A CA 1
ATOM 970 C C . GLY A 1 121 ? 12.594 3.256 -4.602 1 96.62 121 GLY A C 1
ATOM 971 O O . GLY A 1 121 ? 12.125 2.592 -5.527 1 96.62 121 GLY A O 1
ATOM 972 N N . ILE A 1 122 ? 11.828 3.854 -3.725 1 96.38 122 ILE A N 1
ATOM 973 C CA . ILE A 1 122 ? 10.367 3.762 -3.76 1 96.38 122 ILE A CA 1
ATOM 974 C C . ILE A 1 122 ? 9.844 4.441 -5.023 1 96.38 122 ILE A C 1
ATOM 976 O O . ILE A 1 122 ? 8.938 3.924 -5.68 1 96.38 122 ILE A O 1
ATOM 980 N N . ILE A 1 123 ? 10.422 5.543 -5.371 1 96.75 123 ILE A N 1
ATOM 981 C CA . ILE A 1 123 ? 9.969 6.359 -6.496 1 96.75 123 ILE A CA 1
ATOM 982 C C . ILE A 1 123 ? 10.156 5.59 -7.801 1 96.75 123 ILE A C 1
ATOM 984 O O . ILE A 1 123 ? 9.25 5.543 -8.633 1 96.75 123 ILE A O 1
ATOM 988 N N . VAL A 1 124 ? 11.297 5 -7.988 1 96.25 124 VAL A N 1
ATOM 989 C CA . VAL A 1 124 ? 11.516 4.285 -9.242 1 96.25 124 VAL A CA 1
ATOM 990 C C . VAL A 1 124 ? 10.633 3.041 -9.289 1 96.25 124 VAL A C 1
ATOM 992 O O . VAL A 1 124 ? 10.18 2.643 -10.367 1 96.25 124 VAL A O 1
ATOM 995 N N . GLN A 1 125 ? 10.406 2.402 -8.148 1 95 125 GLN A N 1
ATOM 996 C CA . GLN A 1 125 ? 9.438 1.312 -8.094 1 95 125 GLN A CA 1
ATOM 997 C C . GLN A 1 125 ? 8.055 1.784 -8.531 1 95 125 GLN A C 1
ATOM 999 O O . GLN A 1 125 ? 7.363 1.092 -9.281 1 95 125 GLN A O 1
ATOM 1004 N N . LEU A 1 126 ? 7.668 2.938 -8.039 1 93.69 126 LEU A N 1
ATOM 1005 C CA . LEU A 1 126 ? 6.371 3.523 -8.375 1 93.69 126 LEU A CA 1
ATOM 1006 C C . LEU A 1 126 ? 6.262 3.77 -9.875 1 93.69 126 LEU A C 1
ATOM 1008 O O . LEU A 1 126 ? 5.238 3.451 -10.484 1 93.69 126 LEU A O 1
ATOM 1012 N N . CYS A 1 127 ? 7.285 4.312 -10.453 1 93.38 127 CYS A N 1
ATOM 1013 C CA . CYS A 1 127 ? 7.277 4.574 -11.891 1 93.38 127 CYS A CA 1
ATOM 1014 C C . CYS A 1 127 ? 7.148 3.275 -12.672 1 93.38 127 CYS A C 1
ATOM 1016 O O . CYS A 1 127 ? 6.391 3.207 -13.648 1 93.38 127 CYS A O 1
ATOM 1018 N N . HIS A 1 128 ? 7.887 2.338 -12.234 1 92.44 128 HIS A N 1
ATOM 1019 C CA . HIS A 1 128 ? 7.801 1.033 -12.875 1 92.44 128 HIS A CA 1
ATOM 1020 C C . HIS A 1 128 ? 6.383 0.474 -12.805 1 92.44 128 HIS A C 1
ATOM 1022 O O . HIS A 1 128 ? 5.859 -0.025 -13.805 1 92.44 128 HIS A O 1
ATOM 1028 N N . HIS A 1 129 ? 5.844 0.564 -11.664 1 88.62 129 HIS A N 1
ATOM 1029 C CA . HIS A 1 129 ? 4.488 0.075 -11.453 1 88.62 129 HIS A CA 1
ATOM 1030 C C . HIS A 1 129 ? 3.49 0.811 -12.344 1 88.62 129 HIS A C 1
ATOM 1032 O O . HIS A 1 129 ? 2.605 0.191 -12.938 1 88.62 129 HIS A O 1
ATOM 1038 N N . GLN A 1 130 ? 3.604 2.094 -12.477 1 85.81 130 GLN A N 1
ATOM 1039 C CA . GLN A 1 130 ? 2.713 2.898 -13.305 1 85.81 130 GLN A CA 1
ATOM 1040 C C . GLN A 1 130 ? 2.818 2.504 -14.773 1 85.81 130 GLN A C 1
ATOM 1042 O O . GLN A 1 130 ? 1.819 2.5 -15.492 1 85.81 130 GLN A O 1
ATOM 1047 N N . ASP A 1 131 ? 3.967 2.244 -15.141 1 85.19 131 ASP A N 1
ATOM 1048 C CA . ASP A 1 131 ? 4.188 1.798 -16.516 1 85.19 131 ASP A CA 1
ATOM 1049 C C . ASP A 1 131 ? 3.482 0.469 -16.781 1 85.19 131 ASP A C 1
ATOM 1051 O O . ASP A 1 131 ? 2.902 0.271 -17.844 1 85.19 131 ASP A O 1
ATOM 1055 N N . ARG A 1 132 ? 3.496 -0.33 -15.852 1 81.5 132 ARG A N 1
ATOM 1056 C CA . ARG A 1 132 ? 2.846 -1.63 -15.977 1 81.5 132 ARG A CA 1
ATOM 1057 C C . ARG A 1 132 ? 1.328 -1.479 -16.016 1 81.5 132 ARG A C 1
ATOM 1059 O O . ARG A 1 132 ? 0.65 -2.178 -16.781 1 81.5 132 ARG A O 1
ATOM 1066 N N . LEU A 1 133 ? 0.86 -0.652 -15.188 1 75.88 133 LEU A N 1
ATOM 1067 C CA . LEU A 1 133 ? -0.577 -0.403 -15.156 1 75.88 133 LEU A CA 1
ATOM 1068 C C . LEU A 1 133 ? -1.058 0.181 -16.484 1 75.88 133 LEU A C 1
ATOM 1070 O O . LEU A 1 133 ? -2.195 -0.06 -16.891 1 75.88 133 LEU A O 1
ATOM 1074 N N . ALA A 1 134 ? -0.21 0.866 -17.062 1 73.5 134 ALA A N 1
ATOM 1075 C CA . ALA A 1 134 ? -0.572 1.497 -18.328 1 73.5 134 ALA A CA 1
ATOM 1076 C C . ALA A 1 134 ? -0.546 0.487 -19.469 1 73.5 134 ALA A C 1
ATOM 1078 O O . ALA A 1 134 ? -1.123 0.729 -20.531 1 73.5 134 ALA A O 1
ATOM 1079 N N . SER A 1 135 ? 0.078 -0.599 -19.109 1 70.69 135 SER A N 1
ATOM 1080 C CA . SER A 1 135 ? 0.153 -1.602 -20.172 1 70.69 135 SER A CA 1
ATOM 1081 C C . SER A 1 135 ? -1.217 -2.209 -20.453 1 70.69 135 SER A C 1
ATOM 1083 O O . SER A 1 135 ? -1.997 -2.453 -19.531 1 70.69 135 SER A O 1
ATOM 1085 N N . VAL A 1 136 ? -1.669 -2.174 -21.547 1 58.94 136 VAL A N 1
ATOM 1086 C CA . VAL A 1 136 ? -2.984 -2.422 -22.141 1 58.94 136 VAL A CA 1
ATOM 1087 C C . VAL A 1 136 ? -3.467 -3.816 -21.75 1 58.94 136 VAL A C 1
ATOM 1089 O O . VAL A 1 136 ? -4.668 -4.043 -21.578 1 58.94 136 VAL A O 1
ATOM 1092 N N . ASN A 1 137 ? -2.711 -4.594 -21.422 1 63.91 137 ASN A N 1
ATOM 1093 C CA . ASN A 1 137 ? -3.129 -5.992 -21.344 1 63.91 137 ASN A CA 1
ATOM 1094 C C . ASN A 1 137 ? -3.877 -6.289 -20.047 1 63.91 137 ASN A C 1
ATOM 1096 O O . ASN A 1 137 ? -4.574 -7.301 -19.953 1 63.91 137 ASN A O 1
ATOM 1100 N N . ARG A 1 138 ? -3.891 -5.363 -19.109 1 69.12 138 ARG A N 1
ATOM 1101 C CA . ARG A 1 138 ? -4.477 -5.699 -17.812 1 69.12 138 ARG A CA 1
ATOM 1102 C C . ARG A 1 138 ? -5.355 -4.566 -17.297 1 69.12 138 ARG A C 1
ATOM 1104 O O . ARG A 1 138 ? -5.688 -4.523 -16.109 1 69.12 138 ARG A O 1
ATOM 1111 N N . THR A 1 139 ? -5.68 -3.75 -18.109 1 64.69 139 THR A N 1
ATOM 1112 C CA . THR A 1 139 ? -6.371 -2.541 -17.672 1 64.69 139 THR A CA 1
ATOM 1113 C C . THR A 1 139 ? -7.688 -2.889 -16.984 1 64.69 139 THR A C 1
ATOM 1115 O O . THR A 1 139 ? -8.094 -2.209 -16.047 1 64.69 139 THR A O 1
ATOM 1118 N N . SER A 1 140 ? -8.188 -3.932 -17.391 1 67.25 140 SER A N 1
ATOM 1119 C CA . SER A 1 140 ? -9.477 -4.305 -16.828 1 67.25 140 SER A CA 1
ATOM 1120 C C . SER A 1 140 ? -9.328 -4.859 -15.414 1 67.25 140 SER A C 1
ATOM 1122 O O . SER A 1 140 ? -10.305 -4.992 -14.688 1 67.25 140 SER A O 1
ATOM 1124 N N . LEU A 1 141 ? -8.164 -5.062 -15.016 1 69.94 141 LEU A N 1
ATOM 1125 C CA . LEU A 1 141 ? -7.93 -5.688 -13.719 1 69.94 141 LEU A CA 1
ATOM 1126 C C . LEU A 1 141 ? -7.387 -4.676 -12.719 1 69.94 141 LEU A C 1
ATOM 1128 O O . LEU A 1 141 ? -7.191 -5 -11.547 1 69.94 141 LEU A O 1
ATOM 1132 N N . ASP A 1 142 ? -7.277 -3.467 -13.141 1 71.5 142 ASP A N 1
ATOM 1133 C CA . ASP A 1 142 ? -6.684 -2.463 -12.266 1 71.5 142 ASP A CA 1
ATOM 1134 C C . ASP A 1 142 ? -7.668 -2.021 -11.188 1 71.5 142 ASP A C 1
ATOM 1136 O O . ASP A 1 142 ? -8.852 -1.812 -11.461 1 71.5 142 ASP A O 1
ATOM 1140 N N . SER A 1 143 ? -7.09 -2.062 -9.977 1 77.06 143 SER A N 1
ATOM 1141 C CA . SER A 1 143 ? -7.879 -1.561 -8.852 1 77.06 143 SER A CA 1
ATOM 1142 C C . SER A 1 143 ? -7.387 -0.189 -8.406 1 77.06 143 SER A C 1
ATOM 1144 O O . SER A 1 143 ? -6.277 0.225 -8.758 1 77.06 143 SER A O 1
ATOM 1146 N N . ASN A 1 144 ? -8.211 0.487 -7.656 1 72.94 144 ASN A N 1
ATOM 1147 C CA . ASN A 1 144 ? -7.809 1.77 -7.09 1 72.94 144 ASN A CA 1
ATOM 1148 C C . ASN A 1 144 ? -6.637 1.611 -6.125 1 72.94 144 ASN A C 1
ATOM 1150 O O . ASN A 1 144 ? -5.766 2.479 -6.055 1 72.94 144 ASN A O 1
ATOM 1154 N N . THR A 1 145 ? -6.613 0.5 -5.547 1 78.56 145 THR A N 1
ATOM 1155 C CA . THR A 1 145 ? -5.559 0.259 -4.566 1 78.56 145 THR A CA 1
ATOM 1156 C C . THR A 1 145 ? -4.23 -0.025 -5.262 1 78.56 145 THR A C 1
ATOM 1158 O O . THR A 1 145 ? -3.164 0.266 -4.711 1 78.56 145 THR A O 1
ATOM 1161 N N . ASP A 1 146 ? -4.293 -0.536 -6.504 1 80.75 146 ASP A N 1
ATOM 1162 C CA . ASP A 1 146 ? -3.076 -0.865 -7.242 1 80.75 146 ASP A CA 1
ATOM 1163 C C . ASP A 1 146 ? -2.254 0.389 -7.535 1 80.75 146 ASP A C 1
ATOM 1165 O O . ASP A 1 146 ? -1.033 0.316 -7.688 1 80.75 146 ASP A O 1
ATOM 1169 N N . ILE A 1 147 ? -2.9 1.43 -7.473 1 70.12 147 ILE A N 1
ATOM 1170 C CA . ILE A 1 147 ? -2.234 2.658 -7.891 1 70.12 147 ILE A CA 1
ATOM 1171 C C . ILE A 1 147 ? -1.557 3.311 -6.688 1 70.12 147 ILE A C 1
ATOM 1173 O O . ILE A 1 147 ? -0.533 3.982 -6.832 1 70.12 147 ILE A O 1
ATOM 1177 N N . HIS A 1 148 ? -2.053 2.936 -5.551 1 84.06 148 HIS A N 1
ATOM 1178 C CA . HIS A 1 148 ? -1.591 3.91 -4.57 1 84.06 148 HIS A CA 1
ATOM 1179 C C . HIS A 1 148 ? -0.823 3.234 -3.439 1 84.06 148 HIS A C 1
ATOM 1181 O O . HIS A 1 148 ? -0.25 3.91 -2.582 1 84.06 148 HIS A O 1
ATOM 1187 N N . PHE A 1 149 ? -0.685 1.897 -3.436 1 87.81 149 PHE A N 1
ATOM 1188 C CA . PHE A 1 149 ? -0.025 1.326 -2.268 1 87.81 149 PHE A CA 1
ATOM 1189 C C . PHE A 1 149 ? 1.447 1.715 -2.232 1 87.81 149 PHE A C 1
ATOM 1191 O O . PHE A 1 149 ? 2.025 1.884 -1.156 1 87.81 149 PHE A O 1
ATOM 1198 N N . ILE A 1 150 ? 2.094 1.914 -3.346 1 91 150 ILE A N 1
ATOM 1199 C CA . ILE A 1 150 ? 3.482 2.359 -3.352 1 91 150 ILE A CA 1
ATOM 1200 C C . ILE A 1 150 ? 3.555 3.83 -2.945 1 91 150 ILE A C 1
ATOM 1202 O O . ILE A 1 150 ? 4.484 4.242 -2.246 1 91 150 ILE A O 1
ATOM 1206 N N . LEU A 1 151 ? 2.557 4.582 -3.408 1 92.56 151 LEU A N 1
ATOM 1207 C CA . LEU A 1 151 ? 2.484 5.98 -2.994 1 92.56 151 LEU A CA 1
ATOM 1208 C C . LEU A 1 151 ? 2.307 6.094 -1.484 1 92.56 151 LEU A C 1
ATOM 1210 O O . LEU A 1 151 ? 2.92 6.953 -0.845 1 92.56 151 LEU A O 1
ATOM 1214 N N . ASP A 1 152 ? 1.497 5.242 -0.952 1 93.69 152 ASP A N 1
ATOM 1215 C CA . ASP A 1 152 ? 1.319 5.207 0.497 1 93.69 152 ASP A CA 1
ATOM 1216 C C . ASP A 1 152 ? 2.637 4.906 1.205 1 93.69 152 ASP A C 1
ATOM 1218 O O . ASP A 1 152 ? 2.924 5.473 2.262 1 93.69 152 ASP A O 1
ATOM 1222 N N . SER A 1 153 ? 3.414 4.047 0.585 1 93.12 153 SER A N 1
ATOM 1223 C CA . SER A 1 153 ? 4.727 3.746 1.145 1 93.12 153 SER A CA 1
ATOM 1224 C C . SER A 1 153 ? 5.633 4.973 1.125 1 93.12 153 SER A C 1
ATOM 1226 O O . SER A 1 153 ? 6.387 5.207 2.07 1 93.12 153 SER A O 1
ATOM 1228 N N . LEU A 1 154 ? 5.559 5.699 0.082 1 95.25 154 LEU A N 1
ATOM 1229 C CA . LEU A 1 154 ? 6.348 6.922 -0.028 1 95.25 154 LEU A CA 1
ATOM 1230 C C . LEU A 1 154 ? 5.898 7.953 1.003 1 95.25 154 LEU A C 1
ATOM 1232 O O . LEU A 1 154 ? 6.73 8.602 1.642 1 95.25 154 LEU A O 1
ATOM 1236 N N . MET A 1 155 ? 4.586 8.086 1.135 1 95.81 155 MET A N 1
ATOM 1237 C CA . MET A 1 155 ? 4.027 9.008 2.121 1 95.81 155 MET A CA 1
ATOM 1238 C C . MET A 1 155 ? 4.504 8.656 3.525 1 95.81 155 MET A C 1
ATOM 1240 O O . MET A 1 155 ? 4.941 9.531 4.277 1 95.81 155 MET A O 1
ATOM 1244 N N . MET A 1 156 ? 4.434 7.434 3.822 1 94.19 156 MET A N 1
ATOM 1245 C CA . MET A 1 156 ? 4.875 6.969 5.137 1 94.19 156 MET A CA 1
ATOM 1246 C C . MET A 1 156 ? 6.359 7.258 5.344 1 94.19 156 MET A C 1
ATOM 1248 O O . MET A 1 156 ? 6.754 7.766 6.395 1 94.19 156 MET A O 1
ATOM 1252 N N . HIS A 1 157 ? 7.133 6.906 4.355 1 95.56 157 HIS A N 1
ATOM 1253 C CA . HIS A 1 157 ? 8.57 7.129 4.441 1 95.56 157 HIS A CA 1
ATOM 1254 C C . HIS A 1 157 ? 8.891 8.609 4.629 1 95.56 157 HIS A C 1
ATOM 1256 O O . HIS A 1 157 ? 9.828 8.961 5.352 1 95.56 157 HIS A O 1
ATOM 1262 N N . SER A 1 158 ? 8.18 9.461 3.973 1 96 158 SER A N 1
ATOM 1263 C CA . SER A 1 158 ? 8.406 10.898 4.102 1 96 158 SER A CA 1
ATOM 1264 C C . SER A 1 158 ? 8.148 11.375 5.523 1 96 158 SER A C 1
ATOM 1266 O O . SER A 1 158 ? 8.727 12.359 5.969 1 96 158 SER A O 1
ATOM 1268 N N . CYS A 1 159 ? 7.305 10.672 6.223 1 93.94 159 CYS A N 1
ATOM 1269 C CA . CYS A 1 159 ? 6.945 11.039 7.586 1 93.94 159 CYS A CA 1
ATOM 1270 C C . CYS A 1 159 ? 7.973 10.508 8.578 1 93.94 159 CYS A C 1
ATOM 1272 O O . CYS A 1 159 ? 8.375 11.219 9.508 1 93.94 159 CYS A O 1
ATOM 1274 N N . ASP A 1 160 ? 8.5 9.289 8.336 1 88.06 160 ASP A N 1
ATOM 1275 C CA . ASP A 1 160 ? 9.195 8.695 9.477 1 88.06 160 ASP A CA 1
ATOM 1276 C C . ASP A 1 160 ? 10.562 8.148 9.055 1 88.06 160 ASP A C 1
ATOM 1278 O O . ASP A 1 160 ? 11.297 7.605 9.883 1 88.06 160 ASP A O 1
ATOM 1282 N N . GLY A 1 161 ? 10.977 8.312 7.91 1 85.75 161 GLY A N 1
ATOM 1283 C CA . GLY A 1 161 ? 12.203 7.719 7.41 1 85.75 161 GLY A CA 1
ATOM 1284 C C . GLY A 1 161 ? 13.445 8.211 8.125 1 85.75 161 GLY A C 1
ATOM 1285 O O . GLY A 1 161 ? 14.477 7.535 8.133 1 85.75 161 GLY A O 1
ATOM 1286 N N . ASP A 1 162 ? 13.305 9.375 8.734 1 85.56 162 ASP A N 1
ATOM 1287 C CA . ASP A 1 162 ? 14.484 9.945 9.383 1 85.56 162 ASP A CA 1
ATOM 1288 C C . ASP A 1 162 ? 14.523 9.586 10.867 1 85.56 162 ASP A C 1
ATOM 1290 O O . ASP A 1 162 ? 15.477 9.93 11.57 1 85.56 162 ASP A O 1
ATOM 1294 N N . GLY A 1 163 ? 13.469 8.961 11.344 1 82.69 163 GLY A N 1
ATOM 1295 C CA . GLY A 1 163 ? 13.5 8.477 12.719 1 82.69 163 GLY A CA 1
ATOM 1296 C C . GLY A 1 163 ? 12.688 9.344 13.672 1 82.69 163 GLY A C 1
ATOM 1297 O O . GLY A 1 163 ? 12.477 8.969 14.828 1 82.69 163 GLY A O 1
ATOM 1298 N N . ASP A 1 164 ? 12.305 10.461 13.227 1 81.75 164 ASP A N 1
ATOM 1299 C CA . ASP A 1 164 ? 11.43 11.305 14.047 1 81.75 164 ASP A CA 1
ATOM 1300 C C . ASP A 1 164 ? 9.977 10.844 13.938 1 81.75 164 ASP A C 1
ATOM 1302 O O . ASP A 1 164 ? 9.398 10.836 12.844 1 81.75 164 ASP A O 1
ATOM 1306 N N . GLU A 1 165 ? 9.406 10.578 15.062 1 81.94 165 GLU A N 1
ATOM 1307 C CA . GLU A 1 165 ? 8.141 9.852 15.008 1 81.94 165 GLU A CA 1
ATOM 1308 C C . GLU A 1 165 ? 6.973 10.75 15.398 1 81.94 165 GLU A C 1
ATOM 1310 O O . GLU A 1 165 ? 5.926 10.258 15.828 1 81.94 165 GLU A O 1
ATOM 1315 N N . PHE A 1 166 ? 7.117 11.984 15.125 1 90.44 166 PHE A N 1
ATOM 1316 C CA . PHE A 1 166 ? 6.031 12.859 15.562 1 90.44 166 PHE A CA 1
ATOM 1317 C C . PHE A 1 166 ? 4.965 12.977 14.484 1 90.44 166 PHE A C 1
ATOM 1319 O O . PHE A 1 166 ? 3.842 13.406 14.758 1 90.44 166 PHE A O 1
ATOM 1326 N N . LEU A 1 167 ? 5.328 12.75 13.273 1 93.94 167 LEU A N 1
ATOM 1327 C CA . LEU A 1 167 ? 4.406 12.75 12.148 1 93.94 167 LEU A CA 1
ATOM 1328 C C . LEU A 1 167 ? 4.141 11.336 11.656 1 93.94 167 LEU A C 1
ATOM 1330 O O . LEU A 1 167 ? 5.078 10.586 11.383 1 93.94 167 LEU A O 1
ATOM 1334 N N . VAL A 1 168 ? 2.852 11.023 11.57 1 92.31 168 VAL A N 1
ATOM 1335 C CA . VAL A 1 168 ? 2.484 9.648 11.258 1 92.31 168 VAL A CA 1
ATOM 1336 C C . VAL A 1 168 ? 1.536 9.633 10.062 1 92.31 168 VAL A C 1
ATOM 1338 O O . VAL A 1 168 ? 0.615 10.445 9.977 1 92.31 168 VAL A O 1
ATOM 1341 N N . TYR A 1 169 ? 1.864 8.742 9.133 1 93.69 169 TYR A N 1
ATOM 1342 C CA . TYR A 1 169 ? 0.955 8.508 8.016 1 93.69 169 TYR A CA 1
ATOM 1343 C C . TYR A 1 169 ? 0.094 7.277 8.266 1 93.69 169 TYR A C 1
ATOM 1345 O O . TYR A 1 169 ? 0.603 6.23 8.672 1 93.69 169 TYR A O 1
ATOM 1353 N N . SER A 1 170 ? -1.226 7.41 8.094 1 92.06 170 SER A N 1
ATOM 1354 C CA . SER A 1 170 ? -2.189 6.324 8.219 1 92.06 170 SER A CA 1
ATOM 1355 C C . SER A 1 170 ? -3.164 6.309 7.047 1 92.06 170 SER A C 1
ATOM 1357 O O . SER A 1 170 ? -3.422 7.348 6.434 1 92.06 170 SER A O 1
ATOM 1359 N N . THR A 1 171 ? -3.658 5.137 6.758 1 91.56 171 THR A N 1
ATOM 1360 C CA . THR A 1 171 ? -4.559 5.004 5.617 1 91.56 171 THR A CA 1
ATOM 1361 C C . THR A 1 171 ? -5.992 4.781 6.082 1 91.56 171 THR A C 1
ATOM 1363 O O . THR A 1 171 ? -6.23 4.449 7.246 1 91.56 171 THR A O 1
ATOM 1366 N N . GLU A 1 172 ? -6.965 5.117 5.227 1 90.25 172 GLU A N 1
ATOM 1367 C CA . GLU A 1 172 ? -8.391 4.867 5.41 1 90.25 172 GLU A CA 1
ATOM 1368 C C . GLU A 1 172 ? -8.883 5.43 6.742 1 90.25 172 GLU A C 1
ATOM 1370 O O . GLU A 1 172 ? -9.461 4.703 7.555 1 90.25 172 GLU A O 1
ATOM 1375 N N . GLN A 1 173 ? -8.617 6.633 6.934 1 93.12 173 GLN A N 1
ATOM 1376 C CA . GLN A 1 173 ? -8.984 7.273 8.195 1 93.12 173 GLN A CA 1
ATOM 1377 C C . GLN A 1 173 ? -10.359 7.934 8.094 1 93.12 173 GLN A C 1
ATOM 1379 O O . GLN A 1 173 ? -10.633 8.672 7.148 1 93.12 173 GLN A O 1
ATOM 1384 N N . LYS A 1 174 ? -11.117 7.695 9.039 1 94.56 174 LYS A N 1
ATOM 1385 C CA . LYS A 1 174 ? -12.43 8.328 9.117 1 94.56 174 LYS A CA 1
ATOM 1386 C C . LYS A 1 174 ? -12.367 9.656 9.875 1 94.56 174 LYS A C 1
ATOM 1388 O O . LYS A 1 174 ? -12.016 9.688 11.055 1 94.56 174 LYS A O 1
ATOM 1393 N N . LEU A 1 175 ? -12.711 10.656 9.227 1 96.81 175 LEU A N 1
ATOM 1394 C CA . LEU A 1 175 ? -12.672 12 9.789 1 96.81 175 LEU A CA 1
ATOM 1395 C C . LEU A 1 175 ? -14.086 12.547 10 1 96.81 175 LEU A C 1
ATOM 1397 O O . LEU A 1 175 ? -14.977 12.289 9.188 1 96.81 175 LEU A O 1
ATOM 1401 N N . ARG A 1 176 ? -14.227 13.297 10.984 1 96.38 176 ARG A N 1
ATOM 1402 C CA . ARG A 1 176 ? -15.5 13.953 11.273 1 96.38 176 ARG A CA 1
ATOM 1403 C C . ARG A 1 176 ? -15.695 15.188 10.391 1 96.38 176 ARG A C 1
ATOM 1405 O O . ARG A 1 176 ? -14.727 15.859 10.039 1 96.38 176 ARG A O 1
ATOM 1412 N N . LEU A 1 177 ? -16.938 15.367 10.086 1 97.19 177 LEU A N 1
ATOM 1413 C CA . LEU A 1 177 ? -17.281 16.609 9.391 1 97.19 177 LEU A CA 1
ATOM 1414 C C . LEU A 1 177 ? -18.141 17.5 10.273 1 97.19 177 LEU A C 1
ATOM 1416 O O . LEU A 1 177 ? -18.953 17 11.047 1 97.19 177 LEU A O 1
ATOM 1420 N N . PRO A 1 178 ? -17.859 18.781 10.156 1 95.81 178 PRO A N 1
ATOM 1421 C CA . PRO A 1 178 ? -18.703 19.688 10.945 1 95.81 178 PRO A CA 1
ATOM 1422 C C . PRO A 1 178 ? -20.188 19.562 10.594 1 95.81 178 PRO A C 1
ATOM 1424 O O . PRO A 1 178 ? -20.531 19.297 9.438 1 95.81 178 PRO A O 1
ATOM 1427 N N . ALA A 1 179 ? -20.969 19.812 11.508 1 91.38 179 ALA A N 1
ATOM 1428 C CA . ALA A 1 179 ? -22.422 19.75 11.32 1 91.38 179 ALA A CA 1
ATOM 1429 C C . ALA A 1 179 ? -22.906 20.875 10.414 1 91.38 179 ALA A C 1
ATOM 1431 O O . ALA A 1 179 ? -22.406 22 10.492 1 91.38 179 ALA A O 1
ATOM 1432 N N . THR A 1 180 ? -23.797 20.484 9.547 1 90.69 180 THR A N 1
ATOM 1433 C CA . THR A 1 180 ? -24.438 21.469 8.68 1 90.69 180 THR A CA 1
ATOM 1434 C C . THR A 1 180 ? -25.953 21.469 8.906 1 90.69 180 THR A C 1
ATOM 1436 O O . THR A 1 180 ? -26.5 20.547 9.508 1 90.69 180 THR A O 1
ATOM 1439 N N . SER A 1 181 ? -26.688 22.531 8.492 1 84.38 181 SER A N 1
ATOM 1440 C CA . SER A 1 181 ? -28.125 22.656 8.641 1 84.38 181 SER A CA 1
ATOM 1441 C C . SER A 1 181 ? -28.859 22.188 7.379 1 84.38 181 SER A C 1
ATOM 1443 O O . SER A 1 181 ? -30.078 22.219 7.316 1 84.38 181 SER A O 1
ATOM 1445 N N . SER A 1 182 ? -28.078 21.688 6.539 1 81.06 182 SER A N 1
ATOM 1446 C CA . SER A 1 182 ? -28.672 21.312 5.262 1 81.06 182 SER A CA 1
ATOM 1447 C C . SER A 1 182 ? -29.672 20.172 5.434 1 81.06 182 SER A C 1
ATOM 1449 O O . SER A 1 182 ? -29.422 19.219 6.16 1 81.06 182 SER A O 1
ATOM 1451 N N . THR A 1 183 ? -30.828 20.266 4.742 1 78.69 183 THR A N 1
ATOM 1452 C CA . THR A 1 183 ? -31.828 19.219 4.738 1 78.69 183 THR A CA 1
ATOM 1453 C C . THR A 1 183 ? -31.578 18.219 3.615 1 78.69 183 THR A C 1
ATOM 1455 O O . THR A 1 183 ? -32.156 17.125 3.607 1 78.69 183 THR A O 1
ATOM 1458 N N . LYS A 1 184 ? -30.719 18.594 2.797 1 86.44 184 LYS A N 1
ATOM 1459 C CA . LYS A 1 184 ? -30.484 17.766 1.623 1 86.44 184 LYS A CA 1
ATOM 1460 C C . LYS A 1 184 ? -29.328 16.797 1.861 1 86.44 184 LYS A C 1
ATOM 1462 O O . LYS A 1 184 ? -29.25 15.758 1.2 1 86.44 184 LYS A O 1
ATOM 1467 N N . ALA A 1 185 ? -28.406 17.156 2.723 1 87.88 185 ALA A N 1
ATOM 1468 C CA . ALA A 1 185 ? -27.234 16.328 3 1 87.88 185 ALA A CA 1
ATOM 1469 C C . ALA A 1 185 ? -26.953 16.266 4.496 1 87.88 185 ALA A C 1
ATOM 1471 O O . ALA A 1 185 ? -26.938 17.281 5.18 1 87.88 185 ALA A O 1
ATOM 1472 N N . ASN A 1 186 ? -26.922 15.086 4.977 1 88.12 186 ASN A N 1
ATOM 1473 C CA . ASN A 1 186 ? -26.5 14.836 6.352 1 88.12 186 ASN A CA 1
ATOM 1474 C C . ASN A 1 186 ? -25.266 13.93 6.406 1 88.12 186 ASN A C 1
ATOM 1476 O O . ASN A 1 186 ? -25.375 12.742 6.719 1 88.12 186 ASN A O 1
ATOM 1480 N N . VAL A 1 187 ? -24.172 14.523 6.078 1 93.94 187 VAL A N 1
ATOM 1481 C CA . VAL A 1 187 ? -22.891 13.812 6.059 1 93.94 187 VAL A CA 1
ATOM 1482 C C . VAL A 1 187 ? -22.047 14.227 7.266 1 93.94 187 VAL A C 1
ATOM 1484 O O . VAL A 1 187 ? -21.734 15.406 7.426 1 93.94 187 VAL A O 1
ATOM 1487 N N . VAL A 1 188 ? -21.672 13.258 8.07 1 94.12 188 VAL A N 1
ATOM 1488 C CA . VAL A 1 188 ? -21.031 13.617 9.336 1 94.12 188 VAL A CA 1
ATOM 1489 C C . VAL A 1 188 ? -19.594 13.117 9.352 1 94.12 188 VAL A C 1
ATOM 1491 O O . VAL A 1 188 ? -18.812 13.508 10.219 1 94.12 188 VAL A O 1
ATOM 1494 N N . THR A 1 189 ? -19.266 12.227 8.414 1 96.31 189 THR A N 1
ATOM 1495 C CA . THR A 1 189 ? -17.906 11.703 8.344 1 96.31 189 THR A CA 1
ATOM 1496 C C . THR A 1 189 ? -17.469 11.547 6.891 1 96.31 189 THR A C 1
ATOM 1498 O O . THR A 1 189 ? -18.297 11.5 5.98 1 96.31 189 THR A O 1
ATOM 1501 N N . THR A 1 190 ? -16.266 11.594 6.668 1 96.06 190 THR A N 1
ATOM 1502 C CA . THR A 1 190 ? -15.625 11.219 5.414 1 96.06 190 THR A CA 1
ATOM 1503 C C . THR A 1 190 ? -14.438 10.297 5.668 1 96.06 190 THR A C 1
ATOM 1505 O O . THR A 1 190 ? -13.844 10.312 6.75 1 96.06 190 THR A O 1
ATOM 1508 N N . THR A 1 191 ? -14.195 9.406 4.762 1 94.38 191 THR A N 1
ATOM 1509 C CA . THR A 1 191 ? -13.039 8.531 4.855 1 94.38 191 THR A CA 1
ATOM 1510 C C . THR A 1 191 ? -11.953 8.953 3.867 1 94.38 191 THR A C 1
ATOM 1512 O O . THR A 1 191 ? -12.172 8.938 2.654 1 94.38 191 THR A O 1
ATOM 1515 N N . ALA A 1 192 ? -10.859 9.383 4.43 1 95 192 ALA A N 1
ATOM 1516 C CA . ALA A 1 192 ? -9.711 9.75 3.605 1 95 192 ALA A CA 1
ATOM 1517 C C . ALA A 1 192 ? -8.875 8.523 3.264 1 95 192 ALA A C 1
ATOM 1519 O O . ALA A 1 192 ? -8.672 7.645 4.105 1 95 192 ALA A O 1
ATOM 1520 N N . ASP A 1 193 ? -8.289 8.469 2.084 1 92.75 193 ASP A N 1
ATOM 1521 C CA . ASP A 1 193 ? -7.422 7.371 1.685 1 92.75 193 ASP A CA 1
ATOM 1522 C C . ASP A 1 193 ? -6.133 7.367 2.502 1 92.75 193 ASP A C 1
ATOM 1524 O O . ASP A 1 193 ? -5.551 6.309 2.752 1 92.75 193 ASP A O 1
ATOM 1528 N N . GLY A 1 194 ? -5.672 8.539 2.857 1 94.62 194 GLY A N 1
ATOM 1529 C CA . GLY A 1 194 ? -4.504 8.695 3.713 1 94.62 194 GLY A CA 1
ATOM 1530 C C . GLY A 1 194 ? -4.516 9.977 4.516 1 94.62 194 GLY A C 1
ATOM 1531 O O . GLY A 1 194 ? -5.121 10.969 4.105 1 94.62 194 GLY A O 1
ATOM 1532 N N . VAL A 1 195 ? -3.881 9.93 5.695 1 96.75 195 VAL A N 1
ATOM 1533 C CA . VAL A 1 195 ? -3.768 11.109 6.543 1 96.75 195 VAL A CA 1
ATOM 1534 C C . VAL A 1 195 ? -2.393 11.141 7.203 1 96.75 195 VAL A C 1
ATOM 1536 O O . VAL A 1 195 ? -1.942 10.141 7.762 1 96.75 195 VAL A O 1
ATOM 1539 N N . SER A 1 196 ? -1.693 12.242 7.047 1 96.88 196 SER A N 1
ATOM 1540 C CA . SER A 1 196 ? -0.563 12.523 7.926 1 96.88 196 SER A CA 1
ATOM 1541 C C . SER A 1 196 ? -0.997 13.344 9.133 1 96.88 196 SER A C 1
ATOM 1543 O O . SER A 1 196 ? -1.653 14.383 8.992 1 96.88 196 SER A O 1
ATOM 1545 N N . SER A 1 197 ? -0.65 12.922 10.281 1 95.38 197 SER A N 1
ATOM 1546 C CA . SER A 1 197 ? -1.112 13.594 11.492 1 95.38 197 SER A CA 1
ATOM 1547 C C . SER A 1 197 ? 0.011 13.734 12.516 1 95.38 197 SER A C 1
ATOM 1549 O O . SER A 1 197 ? 0.932 12.914 12.547 1 95.38 197 SER A O 1
ATOM 1551 N N . LEU A 1 198 ? -0.107 14.719 13.336 1 94.44 198 LEU A N 1
ATOM 1552 C CA . LEU A 1 198 ? 0.859 15.031 14.383 1 94.44 198 LEU A CA 1
ATOM 1553 C C . LEU A 1 198 ? 0.408 14.477 15.727 1 94.44 198 LEU A C 1
ATOM 1555 O O . LEU A 1 198 ? -0.73 14.695 16.141 1 94.44 198 LEU A O 1
ATOM 1559 N N . ASP A 1 199 ? 1.318 13.836 16.344 1 90.56 199 ASP A N 1
ATOM 1560 C CA . ASP A 1 199 ? 1.097 13.461 17.734 1 90.56 199 ASP A CA 1
ATOM 1561 C C . ASP A 1 199 ? 1.497 14.586 18.688 1 90.56 199 ASP A C 1
ATOM 1563 O O . ASP A 1 199 ? 2.662 14.984 18.719 1 90.56 199 ASP A O 1
ATOM 1567 N N . ILE A 1 200 ? 0.553 15.055 19.344 1 92.56 200 ILE A N 1
ATOM 1568 C CA . ILE A 1 200 ? 0.81 16.078 20.359 1 92.56 200 ILE A CA 1
ATOM 1569 C C . ILE A 1 200 ? 0.687 15.469 21.75 1 92.56 200 ILE A C 1
ATOM 1571 O O . ILE A 1 200 ? -0.388 15.492 22.359 1 92.56 200 ILE A O 1
ATOM 1575 N N . ILE A 1 201 ? 1.876 15.109 22.188 1 87.81 201 ILE A N 1
ATOM 1576 C CA . ILE A 1 201 ? 1.904 14.445 23.484 1 87.81 201 ILE A CA 1
ATOM 1577 C C . ILE A 1 201 ? 1.904 15.484 24.594 1 87.81 201 ILE A C 1
ATOM 1579 O O . ILE A 1 201 ? 2.539 16.531 24.484 1 87.81 201 ILE A O 1
ATOM 1583 N N . GLU A 1 202 ? 1.258 15.32 25.641 1 85.94 202 GLU A N 1
ATOM 1584 C CA . GLU A 1 202 ? 1.245 16.156 26.828 1 85.94 202 GLU A CA 1
ATOM 1585 C C . GLU A 1 202 ? 0.612 17.516 26.531 1 85.94 202 GLU A C 1
ATOM 1587 O O . GLU A 1 202 ? 1.192 18.562 26.844 1 85.94 202 GLU A O 1
ATOM 1592 N N . PHE A 1 203 ? -0.366 17.531 25.781 1 92.56 203 PHE A N 1
ATOM 1593 C CA . PHE A 1 203 ? -1.166 18.719 25.562 1 92.56 203 PHE A CA 1
ATOM 1594 C C . PHE A 1 203 ? -2.227 18.891 26.641 1 92.56 203 PHE A C 1
ATOM 1596 O O . PHE A 1 203 ? -3.27 18.234 26.594 1 92.56 203 PHE A O 1
ATOM 1603 N N . ASP A 1 204 ? -2.051 19.766 27.531 1 90.81 204 ASP A N 1
ATOM 1604 C CA . ASP A 1 204 ? -2.783 19.891 28.781 1 90.81 204 ASP A CA 1
ATOM 1605 C C . ASP A 1 204 ? -4.289 19.953 28.547 1 90.81 204 ASP A C 1
ATOM 1607 O O . ASP A 1 204 ? -5.062 19.25 29.203 1 90.81 204 ASP A O 1
ATOM 1611 N N . PRO A 1 205 ? -4.719 20.766 27.609 1 90.06 205 PRO A N 1
ATOM 1612 C CA . PRO A 1 205 ? -6.168 20.859 27.422 1 90.06 205 PRO A CA 1
ATOM 1613 C C . PRO A 1 205 ? -6.801 19.516 27.031 1 90.06 205 PRO A C 1
ATOM 1615 O O . PRO A 1 205 ? -7.965 19.266 27.359 1 90.06 205 PRO A O 1
ATOM 1618 N N . TYR A 1 206 ? -6.074 18.719 26.422 1 91.56 206 TYR A N 1
ATOM 1619 C CA . TYR A 1 206 ? -6.566 17.438 25.938 1 91.56 206 TYR A CA 1
ATOM 1620 C C . TYR A 1 206 ? -6.395 16.359 27 1 91.56 206 TYR A C 1
ATOM 1622 O O . TYR A 1 206 ? -7.25 15.484 27.156 1 91.56 206 TYR A O 1
ATOM 1630 N N . THR A 1 207 ? -5.316 16.391 27.719 1 88.56 207 THR A N 1
ATOM 1631 C CA . THR A 1 207 ? -4.957 15.328 28.641 1 88.56 207 THR A CA 1
ATOM 1632 C C . THR A 1 207 ? -5.684 15.492 29.969 1 88.56 207 THR A C 1
ATOM 1634 O O . THR A 1 207 ? -6.074 14.508 30.594 1 88.56 207 THR A O 1
ATOM 1637 N N . ILE A 1 208 ? -5.895 16.688 30.359 1 86.25 208 ILE A N 1
ATOM 1638 C CA . ILE A 1 208 ? -6.457 16.969 31.672 1 86.25 208 ILE A CA 1
ATOM 1639 C C . ILE A 1 208 ? -7.98 17.016 31.594 1 86.25 208 ILE A C 1
ATOM 1641 O O . ILE A 1 208 ? -8.68 16.5 32.469 1 86.25 208 ILE A O 1
ATOM 1645 N N . HIS A 1 209 ? -8.508 17.594 30.547 1 84.44 209 HIS A N 1
ATOM 1646 C CA . HIS A 1 209 ? -9.953 17.734 30.406 1 84.44 209 HIS A CA 1
ATOM 1647 C C . HIS A 1 209 ? -10.516 16.719 29.422 1 84.44 209 HIS A C 1
ATOM 1649 O O . HIS A 1 209 ? -10.703 17.031 28.234 1 84.44 209 HIS A O 1
ATOM 1655 N N . ILE A 1 210 ? -10.984 15.703 29.875 1 84.44 210 ILE A N 1
ATOM 1656 C CA . ILE A 1 210 ? -11.438 14.57 29.078 1 84.44 210 ILE A CA 1
ATOM 1657 C C . ILE A 1 210 ? -12.68 14.953 28.297 1 84.44 210 ILE A C 1
ATOM 1659 O O . ILE A 1 210 ? -12.906 14.453 27.188 1 84.44 210 ILE A O 1
ATOM 1663 N N . ASP A 1 211 ? -13.391 15.891 28.797 1 84.38 211 ASP A N 1
ATOM 1664 C CA . ASP A 1 211 ? -14.656 16.312 28.188 1 84.38 211 ASP A CA 1
ATOM 1665 C C . ASP A 1 211 ? -14.422 17.047 26.875 1 84.38 211 ASP A C 1
ATOM 1667 O O . ASP A 1 211 ? -15.328 17.125 26.047 1 84.38 211 ASP A O 1
ATOM 1671 N N . TYR A 1 212 ? -13.172 17.531 26.75 1 89 212 TYR A N 1
ATOM 1672 C CA . TYR A 1 212 ? -12.867 18.312 25.547 1 89 212 TYR A CA 1
ATOM 1673 C C . TYR A 1 212 ? -12.367 17.422 24.422 1 89 212 TYR A C 1
ATOM 1675 O O . TYR A 1 212 ? -12.289 17.859 23.266 1 89 212 TYR A O 1
ATOM 1683 N N . ARG A 1 213 ? -12.078 16.172 24.656 1 89.75 213 ARG A N 1
ATOM 1684 C CA . ARG A 1 213 ? -11.406 15.305 23.688 1 89.75 213 ARG A CA 1
ATOM 1685 C C . ARG A 1 213 ? -12.258 15.102 22.438 1 89.75 213 ARG A C 1
ATOM 1687 O O . ARG A 1 213 ? -11.742 15.133 21.328 1 89.75 213 ARG A O 1
ATOM 1694 N N . GLU A 1 214 ? -13.484 14.977 22.656 1 89 214 GLU A N 1
ATOM 1695 C CA . GLU A 1 214 ? -14.383 14.758 21.531 1 89 214 GLU A CA 1
ATOM 1696 C C . GLU A 1 214 ? -14.422 15.977 20.609 1 89 214 GLU A C 1
ATOM 1698 O O . GLU A 1 214 ? -14.391 15.836 19.375 1 89 214 GLU A O 1
ATOM 1703 N N . SER A 1 215 ? -14.453 17.109 21.219 1 91.62 215 SER A N 1
ATOM 1704 C CA . SER A 1 215 ? -14.523 18.344 20.438 1 91.62 215 SER A CA 1
ATOM 1705 C C . SER A 1 215 ? -13.203 18.625 19.734 1 91.62 215 SER A C 1
ATOM 1707 O O . SER A 1 215 ? -13.18 19.203 18.656 1 91.62 215 SER A O 1
ATOM 1709 N N . MET A 1 216 ? -12.141 18.125 20.312 1 93.62 216 MET A N 1
ATOM 1710 C CA . MET A 1 216 ? -10.82 18.484 19.812 1 93.62 216 MET A CA 1
ATOM 1711 C C . MET A 1 216 ? -10.32 17.469 18.797 1 93.62 216 MET A C 1
ATOM 1713 O O . MET A 1 216 ? -9.328 17.703 18.094 1 93.62 216 MET A O 1
ATOM 1717 N N . SER A 1 217 ? -11.008 16.375 18.656 1 93.69 217 SER A N 1
ATOM 1718 C CA . SER A 1 217 ? -10.555 15.328 17.75 1 93.69 217 SER A CA 1
ATOM 1719 C C . SER A 1 217 ? -11.281 15.406 16.406 1 93.69 217 SER A C 1
ATOM 1721 O O . SER A 1 217 ? -12.516 15.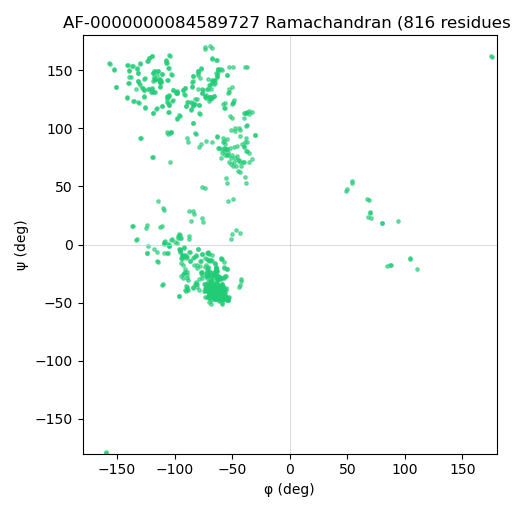484 16.375 1 93.69 217 SER A O 1
ATOM 1723 N N . ALA A 1 218 ? -10.516 15.359 15.344 1 95.94 218 ALA A N 1
ATOM 1724 C CA . ALA A 1 218 ? -11.094 15.312 14.008 1 95.94 218 ALA A CA 1
ATOM 1725 C C . ALA A 1 218 ? -11.398 13.875 13.586 1 95.94 218 ALA A C 1
ATOM 1727 O O . ALA A 1 218 ? -12.117 13.648 12.617 1 95.94 218 ALA A O 1
ATOM 1728 N N . PHE A 1 219 ? -10.875 12.938 14.281 1 94.94 219 PHE A N 1
ATOM 1729 C CA . PHE A 1 219 ? -11.039 11.531 13.922 1 94.94 219 PHE A CA 1
ATOM 1730 C C . PHE A 1 219 ? -12.336 10.977 14.492 1 94.94 219 PHE A C 1
ATOM 1732 O O . PHE A 1 219 ? -12.703 11.273 15.633 1 94.94 219 PHE A O 1
ATOM 1739 N N . SER A 1 220 ? -12.984 10.242 13.617 1 92.62 220 SER A N 1
ATOM 1740 C CA . SER A 1 220 ? -14.18 9.539 14.07 1 92.62 220 SER A CA 1
ATOM 1741 C C . SER A 1 220 ? -13.828 8.156 14.609 1 92.62 220 SER A C 1
ATOM 1743 O O . SER A 1 220 ? -13.75 7.184 13.859 1 92.62 220 SER A O 1
ATOM 1745 N N . THR A 1 221 ? -13.594 8.086 15.828 1 84.44 221 THR A N 1
ATOM 1746 C CA . THR A 1 221 ? -13.266 6.836 16.484 1 84.44 221 THR A CA 1
ATOM 1747 C C . THR A 1 221 ? -14.227 6.562 17.641 1 84.44 221 THR A C 1
ATOM 1749 O O . THR A 1 221 ? -14.914 7.473 18.109 1 84.44 221 THR A O 1
ATOM 1752 N N . LYS A 1 222 ? -14.297 5.316 17.984 1 76.75 222 LYS A N 1
ATOM 1753 C CA . LYS A 1 222 ? -15.172 4.934 19.094 1 76.75 222 LYS A CA 1
ATOM 1754 C C . LYS A 1 222 ? -14.68 5.531 20.406 1 76.75 222 LYS A C 1
ATOM 1756 O O . LYS A 1 222 ? -15.477 6.059 21.188 1 76.75 222 LYS A O 1
ATOM 1761 N N . ASN A 1 223 ? -13.289 5.43 20.562 1 77.38 223 ASN A N 1
ATOM 1762 C CA . ASN A 1 223 ? -12.656 5.988 21.75 1 77.38 223 ASN A CA 1
ATOM 1763 C C . ASN A 1 223 ? -11.641 7.07 21.391 1 77.38 223 ASN A C 1
ATOM 1765 O O . ASN A 1 223 ? -10.883 6.922 20.438 1 77.38 223 ASN A O 1
ATOM 1769 N N . PRO A 1 224 ? -11.82 8.117 22.188 1 77.25 224 PRO A N 1
ATOM 1770 C CA . PRO A 1 224 ? -10.812 9.141 21.906 1 77.25 224 PRO A CA 1
ATOM 1771 C C . PRO A 1 224 ? -9.383 8.656 22.172 1 77.25 224 PRO A C 1
ATOM 1773 O O . PRO A 1 224 ? -9.172 7.793 23.031 1 77.25 224 PRO A O 1
ATOM 1776 N N . THR A 1 225 ? -8.484 9.148 21.484 1 83.94 225 THR A N 1
ATOM 1777 C CA . THR A 1 225 ? -7.066 8.836 21.656 1 83.94 225 THR A CA 1
ATOM 1778 C C . THR A 1 225 ? -6.547 9.383 22.984 1 83.94 225 THR A C 1
ATOM 1780 O O . THR A 1 225 ? -7.156 10.281 23.578 1 83.94 225 THR A O 1
ATOM 1783 N N . LEU A 1 226 ? -5.465 8.844 23.422 1 82.62 226 LEU A N 1
ATOM 1784 C CA . LEU A 1 226 ? -4.859 9.273 24.672 1 82.62 226 LEU A CA 1
ATOM 1785 C C . LEU A 1 226 ? -4.242 10.664 24.531 1 82.62 226 LEU A C 1
ATOM 1787 O O . LEU A 1 226 ? -4.199 11.43 25.484 1 82.62 226 LEU A O 1
ATOM 1791 N N . HIS A 1 227 ? -3.719 10.906 23.375 1 89 227 HIS A N 1
ATOM 1792 C CA . HIS A 1 227 ? -3.131 12.211 23.109 1 89 227 HIS A CA 1
ATOM 1793 C C . HIS A 1 227 ? -3.789 12.867 21.906 1 89 227 HIS A C 1
ATOM 1795 O O . HIS A 1 227 ? -4.5 12.211 21.141 1 89 227 HIS A O 1
ATOM 1801 N N . LEU A 1 228 ? -3.592 14.141 21.875 1 93.06 228 LEU A N 1
ATOM 1802 C CA . LEU A 1 228 ? -4.148 14.883 20.75 1 93.06 228 LEU A CA 1
ATOM 1803 C C . LEU A 1 228 ? -3.438 14.523 19.453 1 93.06 228 LEU A C 1
ATOM 1805 O O . LEU A 1 228 ? -2.207 14.5 19.391 1 93.06 228 LEU A O 1
ATOM 1809 N N . ILE A 1 229 ? -4.227 14.141 18.5 1 94.31 229 ILE A N 1
ATOM 1810 C CA . ILE A 1 229 ? -3.734 13.898 17.156 1 94.31 229 ILE A CA 1
ATOM 1811 C C . ILE A 1 229 ? -4.273 14.969 16.203 1 94.31 229 ILE A C 1
ATOM 1813 O O . ILE A 1 229 ? -5.488 15.117 16.047 1 94.31 229 ILE A O 1
ATOM 1817 N N . LEU A 1 230 ? -3.355 15.711 15.594 1 96.38 230 LEU A N 1
ATOM 1818 C CA . LEU A 1 230 ? -3.73 16.812 14.711 1 96.38 230 LEU A CA 1
ATOM 1819 C C . LEU A 1 230 ? -3.531 16.422 13.25 1 96.38 230 LEU A C 1
ATOM 1821 O O . LEU A 1 230 ? -2.439 16.016 12.859 1 96.38 230 LEU A O 1
ATOM 1825 N N . VAL A 1 231 ? -4.551 16.609 12.477 1 97.81 231 VAL A N 1
ATOM 1826 C CA . VAL A 1 231 ? -4.445 16.312 11.055 1 97.81 231 VAL A CA 1
ATOM 1827 C C . VAL A 1 231 ? -3.574 17.375 10.367 1 97.81 231 VAL A C 1
ATOM 1829 O O . VAL A 1 231 ? -3.801 18.578 10.531 1 97.81 231 VAL A O 1
ATOM 1832 N N . HIS A 1 232 ? -2.588 16.906 9.625 1 98.44 232 HIS A N 1
ATOM 1833 C CA . HIS A 1 232 ? -1.656 17.797 8.953 1 98.44 232 HIS A CA 1
ATOM 1834 C C . HIS A 1 232 ? -1.847 17.75 7.441 1 98.44 232 HIS A C 1
ATOM 1836 O O . HIS A 1 232 ? -1.642 18.766 6.758 1 98.44 232 HIS A O 1
ATOM 1842 N N . CYS A 1 233 ? -2.188 16.609 6.895 1 98.81 233 CYS A N 1
ATOM 1843 C CA . CYS A 1 233 ? -2.377 16.422 5.457 1 98.81 233 CYS A CA 1
ATOM 1844 C C . CYS A 1 233 ? -3.4 15.336 5.176 1 98.81 233 CYS A C 1
ATOM 1846 O O . CYS A 1 233 ? -3.396 14.289 5.828 1 98.81 233 CYS A O 1
ATOM 1848 N N . VAL A 1 234 ? -4.27 15.609 4.258 1 98.56 234 VAL A N 1
ATOM 1849 C CA . VAL A 1 234 ? -5.27 14.648 3.812 1 98.56 234 VAL A CA 1
ATOM 1850 C C . VAL A 1 234 ? -4.984 14.234 2.369 1 98.56 234 VAL A C 1
ATOM 1852 O O . VAL A 1 234 ? -4.695 15.086 1.521 1 98.56 234 VAL A O 1
ATOM 1855 N N . VAL A 1 235 ? -5.082 12.938 2.111 1 96.5 235 VAL A N 1
ATOM 1856 C CA . VAL A 1 235 ? -4.762 12.414 0.785 1 96.5 235 VAL A CA 1
ATOM 1857 C C . VAL A 1 235 ? -5.969 11.672 0.217 1 96.5 235 VAL A C 1
ATOM 1859 O O . VAL A 1 235 ? -6.605 10.883 0.919 1 96.5 235 VAL A O 1
ATOM 1862 N N . GLU A 1 236 ? -6.328 11.906 -1.031 1 95 236 GLU A N 1
ATOM 1863 C CA . GLU A 1 236 ? -7.379 11.211 -1.77 1 95 236 GLU A CA 1
ATOM 1864 C C . GLU A 1 236 ? -6.887 10.773 -3.146 1 95 236 GLU A C 1
ATOM 1866 O O . GLU A 1 236 ? -6.453 11.609 -3.949 1 95 236 GLU A O 1
ATOM 1871 N N . TYR A 1 237 ? -7.031 9.344 -3.324 1 87.88 237 TYR A N 1
ATOM 1872 C CA . TYR A 1 237 ? -6.633 8.789 -4.617 1 87.88 237 TYR A CA 1
ATOM 1873 C C . TYR A 1 237 ? -7.855 8.461 -5.465 1 87.88 237 TYR A C 1
ATOM 1875 O O . TYR A 1 237 ? -8.703 7.656 -5.062 1 87.88 237 TYR A O 1
ATOM 1883 N N . LYS A 1 238 ? -8.586 9.188 -5.977 1 75.19 238 LYS A N 1
ATOM 1884 C CA . LYS A 1 238 ? -9.711 8.773 -6.816 1 75.19 238 LYS A CA 1
ATOM 1885 C C . LYS A 1 238 ? -9.523 9.242 -8.258 1 75.19 238 LYS A C 1
ATOM 1887 O O . LYS A 1 238 ? -8.984 10.32 -8.5 1 75.19 238 LYS A O 1
ATOM 1892 N N . ARG A 1 239 ? -10.102 8.227 -8.977 1 57.16 239 ARG A N 1
ATOM 1893 C CA . ARG A 1 239 ? -10 8.5 -10.406 1 57.16 239 ARG A CA 1
ATOM 1894 C C . ARG A 1 239 ? -11.07 9.484 -10.859 1 57.16 239 ARG A C 1
ATOM 1896 O O . ARG A 1 239 ? -12.133 9.586 -10.242 1 57.16 239 ARG A O 1
ATOM 1903 N N . LEU A 1 240 ? -10.75 10.523 -11.648 1 57.31 240 LEU A N 1
ATOM 1904 C CA . LEU A 1 240 ? -11.586 11.32 -12.539 1 57.31 240 LEU A CA 1
ATOM 1905 C C . LEU A 1 240 ? -12.094 12.57 -11.836 1 57.31 240 LEU A C 1
ATOM 1907 O O . LEU A 1 240 ? -13.203 13.039 -12.117 1 57.31 240 LEU A O 1
ATOM 1911 N N . GLY A 1 241 ? -11.531 13.031 -10.812 1 60.62 241 GLY A N 1
ATOM 1912 C CA . GLY A 1 241 ? -11.914 14.344 -10.328 1 60.62 241 GLY A CA 1
ATOM 1913 C C . GLY A 1 241 ? -12.672 14.305 -9.016 1 60.62 241 GLY A C 1
ATOM 1914 O O . GLY A 1 241 ? -12.773 15.32 -8.32 1 60.62 241 GLY A O 1
ATOM 1915 N N . VAL A 1 242 ? -13.219 13.305 -8.688 1 76.38 242 VAL A N 1
ATOM 1916 C CA . VAL A 1 242 ? -13.984 13.195 -7.453 1 76.38 242 VAL A CA 1
ATOM 1917 C C . VAL A 1 242 ? -13.047 13.281 -6.254 1 76.38 242 VAL A C 1
ATOM 1919 O O . VAL A 1 242 ? -13.453 13.664 -5.16 1 76.38 242 VAL A O 1
ATOM 1922 N N . GLY A 1 243 ? -11.836 13.141 -6.555 1 86.81 243 GLY A N 1
ATOM 1923 C CA . GLY A 1 243 ? -10.828 13.148 -5.508 1 86.81 243 GLY A CA 1
ATOM 1924 C C . GLY A 1 243 ? -10.625 14.523 -4.891 1 86.81 243 GLY A C 1
ATOM 1925 O O . GLY A 1 243 ? -10.398 14.633 -3.686 1 86.81 243 GLY A O 1
ATOM 1926 N N . GLU A 1 244 ? -10.891 15.547 -5.656 1 93.69 244 GLU A N 1
ATOM 1927 C CA . GLU A 1 244 ? -10.719 16.922 -5.172 1 93.69 244 GLU A CA 1
ATOM 1928 C C . GLU A 1 244 ? -11.734 17.25 -4.086 1 93.69 244 GLU A C 1
ATOM 1930 O O . GLU A 1 244 ? -11.375 17.75 -3.021 1 93.69 244 GLU A O 1
ATOM 1935 N N . ASN A 1 245 ? -13 17 -4.328 1 94.94 245 ASN A N 1
ATOM 1936 C CA . ASN A 1 245 ? -14.047 17.312 -3.357 1 94.94 245 ASN A CA 1
ATOM 1937 C C . ASN A 1 245 ? -13.891 16.5 -2.08 1 94.94 245 ASN A C 1
ATOM 1939 O O . ASN A 1 245 ? -14.102 17.016 -0.979 1 94.94 245 ASN A O 1
ATOM 1943 N N . GLN A 1 246 ? -13.531 15.273 -2.23 1 95.06 246 GLN A N 1
ATOM 1944 C CA . GLN A 1 246 ? -13.328 14.445 -1.046 1 95.06 246 GLN A CA 1
ATOM 1945 C C . GLN A 1 246 ? -12.117 14.922 -0.247 1 95.06 246 GLN A C 1
ATOM 1947 O O . GLN A 1 246 ? -12.141 14.93 0.985 1 95.06 246 GLN A O 1
ATOM 1952 N N . MET A 1 247 ? -11.117 15.25 -0.982 1 96.88 247 MET A N 1
ATOM 1953 C CA . MET A 1 247 ? -9.969 15.844 -0.313 1 96.88 247 MET A CA 1
ATOM 1954 C C . MET A 1 247 ? -10.359 17.125 0.427 1 96.88 247 MET A C 1
ATOM 1956 O O . MET A 1 247 ? -10 17.297 1.59 1 96.88 247 MET A O 1
ATOM 1960 N N . LYS A 1 248 ? -11.164 17.922 -0.166 1 97.62 248 LYS A N 1
ATOM 1961 C CA . LYS A 1 248 ? -11.648 19.156 0.453 1 97.62 248 LYS A CA 1
ATOM 1962 C C . LYS A 1 248 ? -12.422 18.859 1.733 1 97.62 248 LYS A C 1
ATOM 1964 O O . LYS A 1 248 ? -12.273 19.562 2.732 1 97.62 248 LYS A O 1
ATOM 1969 N N . MET A 1 249 ? -13.188 17.844 1.689 1 97.44 249 MET A N 1
ATOM 1970 C CA . MET A 1 249 ? -13.945 17.469 2.877 1 97.44 249 MET A CA 1
ATOM 1971 C C . MET A 1 249 ? -13.008 17.109 4.031 1 97.44 249 MET A C 1
ATOM 1973 O O . MET A 1 249 ? -13.234 17.531 5.164 1 97.44 249 MET A O 1
ATOM 1977 N N . GLY A 1 250 ? -11.992 16.344 3.686 1 98.44 250 GLY A N 1
ATOM 1978 C CA . GLY A 1 250 ? -11.008 16.016 4.711 1 98.44 250 GLY A CA 1
ATOM 1979 C C . GLY A 1 250 ? -10.2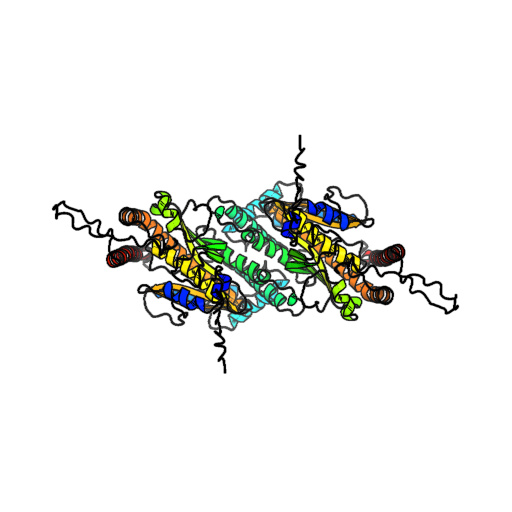89 17.25 5.242 1 98.44 250 GLY A C 1
ATOM 1980 O O . GLY A 1 250 ? -10.039 17.359 6.445 1 98.44 250 GLY A O 1
ATOM 1981 N N . MET A 1 251 ? -10.008 18.156 4.379 1 98.56 251 MET A N 1
ATOM 1982 C CA . MET A 1 251 ? -9.32 19.375 4.785 1 98.56 251 MET A CA 1
ATOM 1983 C C . MET A 1 251 ? -10.219 20.234 5.668 1 98.56 251 MET A C 1
ATOM 1985 O O . MET A 1 251 ? -9.75 20.859 6.625 1 98.56 251 MET A O 1
ATOM 1989 N N . VAL A 1 252 ? -11.469 20.266 5.344 1 98.56 252 VAL A N 1
ATOM 1990 C CA . VAL A 1 252 ? -12.414 21 6.184 1 98.56 252 VAL A CA 1
ATOM 1991 C C . VAL A 1 252 ? -12.398 20.422 7.598 1 98.56 252 VAL A C 1
ATOM 1993 O O . VAL A 1 252 ? -12.352 21.172 8.578 1 98.56 252 VAL A O 1
ATOM 1996 N N . SER A 1 253 ? -12.414 19.109 7.688 1 98.44 253 SER A N 1
ATOM 1997 C CA . SER A 1 253 ? -12.312 18.469 8.992 1 98.44 253 SER A CA 1
ATOM 1998 C C . SER A 1 253 ? -11.086 18.953 9.758 1 98.44 253 SER A C 1
ATOM 2000 O O . SER A 1 253 ? -11.195 19.375 10.906 1 98.44 253 SER A O 1
ATOM 2002 N N . ALA A 1 254 ? -9.992 18.969 9.109 1 98.56 254 ALA A N 1
ATOM 2003 C CA . ALA A 1 254 ? -8.719 19.328 9.727 1 98.56 254 ALA A CA 1
ATOM 2004 C C . ALA A 1 254 ? -8.695 20.797 10.125 1 98.56 254 ALA A C 1
ATOM 2006 O O . ALA A 1 254 ? -8.219 21.141 11.211 1 98.56 254 ALA A O 1
ATOM 2007 N N . LEU A 1 255 ? -9.203 21.625 9.289 1 98.38 255 LEU A N 1
ATOM 2008 C CA . LEU A 1 255 ? -9.188 23.062 9.547 1 98.38 255 LEU A CA 1
ATOM 2009 C C . LEU A 1 255 ? -10.164 23.422 10.656 1 98.38 255 LEU A C 1
ATOM 2011 O O . LEU A 1 255 ? -9.898 24.328 11.453 1 98.38 255 LEU A O 1
ATOM 2015 N N . TYR A 1 256 ? -11.242 22.734 10.727 1 97.75 256 TYR A N 1
ATOM 2016 C CA . TYR A 1 256 ? -12.156 22.953 11.836 1 97.75 256 TYR A CA 1
ATOM 2017 C C . TYR A 1 256 ? -11.562 22.453 13.141 1 97.75 256 TYR A C 1
ATOM 2019 O O . TYR A 1 256 ? -11.805 23.016 14.211 1 97.75 256 TYR A O 1
ATOM 2027 N N . GLN A 1 257 ? -10.836 21.359 13.102 1 96.75 257 GLN A N 1
ATOM 2028 C CA . GLN A 1 257 ? -10.094 20.938 14.281 1 96.75 257 GLN A CA 1
ATOM 2029 C C . GLN A 1 257 ? -9.211 22.062 14.805 1 96.75 257 GLN A C 1
ATOM 2031 O O . GLN A 1 257 ? -9.195 22.359 16 1 96.75 257 GLN A O 1
ATOM 2036 N N . LYS A 1 258 ? -8.539 22.688 13.922 1 95.62 258 LYS A N 1
ATOM 2037 C CA . LYS A 1 258 ? -7.668 23.797 14.297 1 95.62 258 LYS A CA 1
ATOM 2038 C C . LYS A 1 258 ? -8.477 24.984 14.812 1 95.62 258 LYS A C 1
ATOM 2040 O O . LYS A 1 258 ? -8.055 25.672 15.75 1 95.62 258 LYS A O 1
ATOM 2045 N N . LYS A 1 259 ? -9.547 25.172 14.219 1 93.88 259 LYS A N 1
ATOM 2046 C CA . LYS A 1 259 ? -10.43 26.234 14.695 1 93.88 259 LYS A CA 1
ATOM 2047 C C . LYS A 1 259 ? -10.844 25.984 16.141 1 93.88 259 LYS A C 1
ATOM 2049 O O . LYS A 1 259 ? -10.797 26.906 16.969 1 93.88 259 LYS A O 1
ATOM 2054 N N . VAL A 1 260 ? -11.203 24.828 16.422 1 92.25 260 VAL A N 1
ATOM 2055 C CA . VAL A 1 260 ? -11.609 24.438 17.766 1 92.25 260 VAL A CA 1
ATOM 2056 C C . VAL A 1 260 ? -10.461 24.688 18.75 1 92.25 260 VAL A C 1
ATOM 2058 O O . VAL A 1 260 ? -10.688 25.094 19.875 1 92.25 260 VAL A O 1
ATOM 2061 N N . LEU A 1 261 ? -9.297 24.5 18.25 1 92.06 261 LEU A N 1
ATOM 2062 C CA . LEU A 1 261 ? -8.109 24.641 19.094 1 92.06 261 LEU A CA 1
ATOM 2063 C C . LEU A 1 261 ? -7.641 26.094 19.125 1 92.06 261 LEU A C 1
ATOM 2065 O O . LEU A 1 261 ? -6.668 26.422 19.812 1 92.06 261 LEU A O 1
ATOM 2069 N N . GLY A 1 262 ? -8.281 26.938 18.312 1 87.19 262 GLY A N 1
ATOM 2070 C CA . GLY A 1 262 ? -7.914 28.344 18.266 1 87.19 262 GLY A CA 1
ATOM 2071 C C . GLY A 1 262 ? -6.688 28.609 17.422 1 87.19 262 GLY A C 1
ATOM 2072 O O . GLY A 1 262 ? -5.988 29.609 17.625 1 87.19 262 GLY A O 1
ATOM 2073 N N . ILE A 1 263 ? -6.332 27.641 16.547 1 87.19 263 ILE A N 1
ATOM 2074 C CA . ILE A 1 263 ? -5.172 27.766 15.664 1 87.19 263 ILE A CA 1
ATOM 2075 C C . ILE A 1 263 ? -5.621 28.219 14.273 1 87.19 263 ILE A C 1
ATOM 2077 O O . ILE A 1 263 ? -6.16 27.422 13.5 1 87.19 263 ILE A O 1
ATOM 2081 N N . HIS A 1 264 ? -5.348 29.438 13.883 1 83.75 264 HIS A N 1
ATOM 2082 C CA . HIS A 1 264 ? -5.863 29.922 12.609 1 83.75 264 HIS A CA 1
ATOM 2083 C C . HIS A 1 264 ? -4.73 30.219 11.633 1 83.75 264 HIS A C 1
ATOM 2085 O O . HIS A 1 264 ? -4.973 30.422 10.438 1 83.75 264 HIS A O 1
ATOM 2091 N N . ASN A 1 265 ? -3.531 30.141 12.07 1 89.69 265 ASN A N 1
ATOM 2092 C CA . ASN A 1 265 ? -2.424 30.578 11.219 1 89.69 265 ASN A CA 1
ATOM 2093 C C . ASN A 1 265 ? -1.576 29.391 10.766 1 89.69 265 ASN A C 1
ATOM 2095 O O . ASN A 1 265 ? -0.393 29.547 10.461 1 89.69 265 ASN A O 1
ATOM 2099 N N . GLN A 1 266 ? -2.051 28.25 10.883 1 94.69 266 GLN A N 1
ATOM 2100 C CA . GLN A 1 266 ? -1.334 27.078 10.422 1 94.69 266 GLN A CA 1
ATOM 2101 C C . GLN A 1 266 ? -2.039 26.438 9.227 1 94.69 266 GLN A C 1
ATOM 2103 O O . GLN A 1 266 ? -3.268 26.359 9.195 1 94.69 266 GLN A O 1
ATOM 2108 N N . PHE A 1 267 ? -1.256 26.016 8.305 1 97.62 267 PHE A N 1
ATOM 2109 C CA . PHE A 1 267 ? -1.79 25.375 7.109 1 97.62 267 PHE A CA 1
ATOM 2110 C C . PHE A 1 267 ? -2.156 23.922 7.398 1 97.62 267 PHE A C 1
ATOM 2112 O O . PHE A 1 267 ? -1.573 23.297 8.281 1 97.62 267 PHE A O 1
ATOM 2119 N N . VAL A 1 268 ? -3.135 23.484 6.703 1 98.5 268 VAL A N 1
ATOM 2120 C CA . VAL A 1 268 ? -3.412 22.062 6.473 1 98.5 268 VAL A CA 1
ATOM 2121 C C . VAL A 1 268 ? -3.186 21.734 5 1 98.5 268 VAL A C 1
ATOM 2123 O O . VAL A 1 268 ? -3.551 22.516 4.113 1 98.5 268 VAL A O 1
ATOM 2126 N N . PHE A 1 269 ? -2.607 20.578 4.762 1 98.81 269 PHE A N 1
ATOM 2127 C CA . PHE A 1 269 ? -2.303 20.234 3.381 1 98.81 269 PHE A CA 1
ATOM 2128 C C . PHE A 1 269 ? -3.277 19.188 2.861 1 98.81 269 PHE A C 1
ATOM 2130 O O . PHE A 1 269 ? -3.877 18.438 3.645 1 98.81 269 PHE A O 1
ATOM 2137 N N . GLY A 1 270 ? -3.475 19.219 1.588 1 98.62 270 GLY A N 1
ATOM 2138 C CA . GLY A 1 270 ? -4.234 18.219 0.857 1 98.62 270 GLY A CA 1
ATOM 2139 C C . GLY A 1 270 ? -3.52 17.719 -0.386 1 98.62 270 GLY A C 1
ATOM 2140 O O . GLY A 1 270 ? -2.85 18.484 -1.074 1 98.62 270 GLY A O 1
ATOM 2141 N N . ILE A 1 271 ? -3.621 16.484 -0.639 1 97.56 271 ILE A N 1
ATOM 2142 C CA . ILE A 1 271 ? -3.115 15.875 -1.86 1 97.56 271 ILE A CA 1
ATOM 2143 C C . ILE A 1 271 ? -4.23 15.078 -2.537 1 97.56 271 ILE A C 1
ATOM 2145 O O . ILE A 1 271 ? -4.93 14.305 -1.884 1 97.56 271 ILE A O 1
ATOM 2149 N N . PHE A 1 272 ? -4.477 15.328 -3.809 1 95.31 272 PHE A N 1
ATOM 2150 C CA . PHE A 1 272 ? -5.469 14.531 -4.523 1 95.31 272 PHE A CA 1
ATOM 2151 C C . PHE A 1 272 ? -4.992 14.219 -5.938 1 95.31 272 PHE A C 1
ATOM 2153 O O . PHE A 1 272 ? -4.168 14.945 -6.496 1 95.31 272 PHE A O 1
ATOM 2160 N N . GLN A 1 273 ? -5.426 13.133 -6.391 1 91.75 273 GLN A N 1
ATOM 2161 C CA . GLN A 1 273 ? -5.172 12.75 -7.773 1 91.75 273 GLN A CA 1
ATOM 2162 C C . GLN A 1 273 ? -6.125 13.469 -8.727 1 91.75 273 GLN A C 1
ATOM 2164 O O . GLN A 1 273 ? -7.328 13.195 -8.734 1 91.75 273 GLN A O 1
ATOM 2169 N N . PHE A 1 274 ? -5.59 14.336 -9.539 1 88.5 274 PHE A N 1
ATOM 2170 C CA . PHE A 1 274 ? -6.465 15.141 -10.375 1 88.5 274 PHE A CA 1
ATOM 2171 C C . PHE A 1 274 ? -6.648 14.5 -11.742 1 88.5 274 PHE A C 1
ATOM 2173 O O . PHE A 1 274 ? -7.559 14.867 -12.492 1 88.5 274 PHE A O 1
ATOM 2180 N N . ASN A 1 275 ? -5.863 13.539 -12.031 1 82.75 275 ASN A N 1
ATOM 2181 C CA . ASN A 1 275 ? -6.035 12.648 -13.18 1 82.75 275 ASN A CA 1
ATOM 2182 C C . ASN A 1 275 ? -5.266 11.344 -12.992 1 82.75 275 ASN A C 1
ATOM 2184 O O . ASN A 1 275 ? -4.695 11.102 -11.93 1 82.75 275 ASN A O 1
ATOM 2188 N N . LYS A 1 276 ? -5.316 10.492 -13.93 1 76.94 276 LYS A N 1
ATOM 2189 C CA . LYS A 1 276 ? -4.746 9.156 -13.805 1 76.94 276 LYS A CA 1
ATOM 2190 C C . LYS A 1 276 ? -3.262 9.219 -13.469 1 76.94 276 LYS A C 1
ATOM 2192 O O . LYS A 1 276 ? -2.742 8.344 -12.766 1 76.94 276 LYS A O 1
ATOM 2197 N N . ASP A 1 277 ? -2.574 10.281 -13.867 1 82.56 277 ASP A N 1
ATOM 2198 C CA . ASP A 1 277 ? -1.118 10.297 -13.758 1 82.56 277 ASP A CA 1
ATOM 2199 C C . ASP A 1 277 ? -0.643 11.508 -12.953 1 82.56 277 ASP A C 1
ATOM 2201 O O . ASP A 1 277 ? 0.541 11.852 -12.977 1 82.56 277 ASP A O 1
ATOM 2205 N N . GLY A 1 278 ? -1.566 12.156 -12.258 1 89.19 278 GLY A N 1
ATOM 2206 C CA . GLY A 1 278 ? -1.138 13.391 -11.625 1 89.19 278 GLY A CA 1
ATOM 2207 C C . GLY A 1 278 ? -1.667 13.555 -10.211 1 89.19 278 GLY A C 1
ATOM 2208 O O . GLY A 1 278 ? -2.797 13.164 -9.914 1 89.19 278 GLY A O 1
ATOM 2209 N N . LEU A 1 279 ? -0.824 14.156 -9.359 1 93.94 279 LEU A N 1
ATOM 2210 C CA . LEU A 1 279 ? -1.184 14.562 -8.008 1 93.94 279 LEU A CA 1
ATOM 2211 C C . LEU A 1 279 ? -1.082 16.078 -7.852 1 93.94 279 LEU A C 1
ATOM 2213 O O . LEU A 1 279 ? -0.207 16.703 -8.453 1 93.94 279 LEU A O 1
ATOM 2217 N N . GLN A 1 280 ? -1.944 16.609 -7.148 1 95.69 280 GLN A N 1
ATOM 2218 C CA . GLN A 1 280 ? -1.864 18.031 -6.781 1 95.69 280 GLN A CA 1
ATOM 2219 C C . GLN A 1 280 ? -1.802 18.188 -5.266 1 95.69 280 GLN A C 1
ATOM 2221 O O . GLN A 1 280 ? -2.518 17.516 -4.527 1 95.69 280 GLN A O 1
ATOM 2226 N N . VAL A 1 281 ? -0.875 18.969 -4.844 1 98.06 281 VAL A N 1
ATOM 2227 C CA . VAL A 1 281 ? -0.747 19.344 -3.439 1 98.06 281 VAL A CA 1
ATOM 2228 C C . VAL A 1 281 ? -1.314 20.75 -3.217 1 98.06 281 VAL A C 1
ATOM 2230 O O . VAL A 1 281 ? -1.012 21.672 -3.973 1 98.06 281 VAL A O 1
ATOM 2233 N N . VAL A 1 282 ? -2.123 20.875 -2.172 1 98.19 282 VAL A N 1
ATOM 2234 C CA . VAL A 1 282 ? -2.713 22.156 -1.84 1 98.19 282 VAL A CA 1
ATOM 2235 C C . VAL A 1 282 ? -2.492 22.469 -0.36 1 98.19 282 VAL A C 1
ATOM 2237 O O . VAL A 1 282 ? -2.232 21.562 0.434 1 98.19 282 VAL A O 1
ATOM 2240 N N . ALA A 1 283 ? -2.5 23.703 -0.037 1 98.38 283 ALA A N 1
ATOM 2241 C CA . ALA A 1 283 ? -2.463 24.188 1.34 1 98.38 283 ALA A CA 1
ATOM 2242 C C . ALA A 1 283 ? -3.732 24.969 1.68 1 98.38 283 ALA A C 1
ATOM 2244 O O . ALA A 1 283 ? -4.203 25.781 0.883 1 98.38 283 ALA A O 1
ATOM 2245 N N . GLY A 1 284 ? -4.34 24.656 2.777 1 98 284 GLY A N 1
ATOM 2246 C CA . GLY A 1 284 ? -5.527 25.344 3.246 1 98 284 GLY A CA 1
ATOM 2247 C C . GLY A 1 284 ? -5.297 26.109 4.539 1 98 284 GLY A C 1
ATOM 2248 O O . GLY A 1 284 ? -4.527 25.672 5.395 1 98 284 GLY A O 1
ATOM 2249 N N . ILE A 1 285 ? -6.035 27.188 4.66 1 96.81 285 ILE A N 1
ATOM 2250 C CA . ILE A 1 285 ? -5.922 28.016 5.859 1 96.81 285 ILE A CA 1
ATOM 2251 C C . ILE A 1 285 ? -7.207 28.812 6.066 1 96.81 285 ILE A C 1
ATOM 2253 O O . ILE A 1 285 ? -8.008 28.969 5.137 1 96.81 285 ILE A O 1
ATOM 2257 N N . TRP A 1 286 ? -7.422 29.172 7.281 1 95.56 286 TRP A N 1
ATOM 2258 C CA . TRP A 1 286 ? -8.484 30.125 7.59 1 95.56 286 TRP A CA 1
ATOM 2259 C C . TRP A 1 286 ? -8.031 31.547 7.285 1 95.56 286 TRP A C 1
ATOM 2261 O O . TRP A 1 286 ? -7.012 32 7.797 1 95.56 286 TRP A O 1
ATOM 2271 N N . GLU A 1 287 ? -8.727 32.219 6.387 1 91.75 287 GLU A N 1
ATOM 2272 C CA . GLU A 1 287 ? -8.539 33.656 6.109 1 91.75 287 GLU A CA 1
ATOM 2273 C C . GLU A 1 287 ? -9.852 34.406 6.246 1 91.75 287 GLU A C 1
ATOM 2275 O O . GLU A 1 287 ? -10.781 34.188 5.473 1 91.75 287 GLU A O 1
ATOM 2280 N N . ALA A 1 288 ? -9.891 35.344 7.176 1 90.06 288 ALA A N 1
ATOM 2281 C CA . ALA A 1 288 ? -11.086 36.156 7.387 1 90.06 288 ALA A CA 1
ATOM 2282 C C . ALA A 1 288 ? -12.336 35.281 7.477 1 90.06 288 ALA A C 1
ATOM 2284 O O . ALA A 1 288 ? -13.305 35.5 6.75 1 90.06 288 ALA A O 1
ATOM 2285 N N . ASP A 1 289 ? -12.344 34.219 8.211 1 92.31 289 ASP A N 1
ATOM 2286 C CA . ASP A 1 289 ? -13.445 33.344 8.531 1 92.31 289 ASP A CA 1
ATOM 2287 C C . ASP A 1 289 ? -13.875 32.531 7.301 1 92.31 289 ASP A C 1
ATOM 2289 O O . ASP A 1 289 ? -15.039 32.156 7.18 1 92.31 289 ASP A O 1
ATOM 2293 N N . THR A 1 290 ? -12.945 32.438 6.441 1 96.12 290 THR A N 1
ATOM 2294 C CA . THR A 1 290 ? -13.172 31.625 5.254 1 96.12 290 THR A CA 1
ATOM 2295 C C . THR A 1 290 ? -12 30.672 5.027 1 96.12 290 THR A C 1
ATOM 2297 O O . THR A 1 290 ? -10.844 31.047 5.219 1 96.12 290 THR A O 1
ATOM 2300 N N . ILE A 1 291 ? -12.344 29.469 4.66 1 97.5 291 ILE A N 1
ATOM 2301 C CA . ILE A 1 291 ? -11.305 28.5 4.312 1 97.5 291 ILE A CA 1
ATOM 2302 C C . ILE A 1 291 ? -10.875 28.703 2.861 1 97.5 291 ILE A C 1
ATOM 2304 O O . ILE A 1 291 ? -11.695 28.594 1.943 1 97.5 291 ILE A O 1
ATOM 2308 N N . LYS A 1 292 ? -9.68 28.969 2.68 1 96.56 292 LYS A N 1
ATOM 2309 C CA . LYS A 1 292 ? -9.117 29.109 1.339 1 96.56 292 LYS A CA 1
ATOM 2310 C C . LYS A 1 292 ? -8.047 28.062 1.068 1 96.56 292 LYS A C 1
ATOM 2312 O O . LYS A 1 292 ? -7.262 27.719 1.955 1 96.56 292 LYS A O 1
ATOM 2317 N N . LEU A 1 293 ? -8.07 27.594 -0.126 1 97.69 293 LEU A N 1
ATOM 2318 C CA . LEU A 1 293 ? -7.082 26.609 -0.563 1 97.69 293 LEU A CA 1
ATOM 2319 C C . LEU A 1 293 ? -6.156 27.203 -1.62 1 97.69 293 LEU A C 1
ATOM 2321 O O . LEU A 1 293 ? -6.602 27.969 -2.488 1 97.69 293 LEU A O 1
ATOM 2325 N N . TYR A 1 294 ? -4.941 26.875 -1.518 1 97.56 294 TYR A N 1
ATOM 2326 C CA . TYR A 1 294 ? -3.918 27.391 -2.422 1 97.56 294 TYR A CA 1
ATOM 2327 C C . TYR A 1 294 ? -3.137 26.25 -3.062 1 97.56 294 TYR A C 1
ATOM 2329 O O . TYR A 1 294 ? -2.818 25.25 -2.402 1 97.56 294 TYR A O 1
ATOM 2337 N N . ASN A 1 295 ? -2.803 26.469 -4.297 1 96.94 295 ASN A N 1
ATOM 2338 C CA . ASN A 1 295 ? -2 25.484 -5.008 1 96.94 295 ASN A CA 1
ATOM 2339 C C . ASN A 1 295 ? -0.547 25.5 -4.547 1 96.94 295 ASN A C 1
ATOM 2341 O O . ASN A 1 295 ? 0.09 26.547 -4.523 1 96.94 295 ASN A O 1
ATOM 2345 N N . VAL A 1 296 ? -0.061 24.359 -4.172 1 97.38 296 VAL A N 1
ATOM 2346 C CA . VAL A 1 296 ? 1.349 24.219 -3.822 1 97.38 296 VAL A CA 1
ATOM 2347 C C . VAL A 1 296 ? 2.129 23.703 -5.023 1 97.38 296 VAL A C 1
ATOM 2349 O O . VAL A 1 296 ? 3.234 24.172 -5.309 1 97.38 296 VAL A O 1
ATOM 2352 N N . GLY A 1 297 ? 1.537 22.672 -5.707 1 96.5 297 GLY A N 1
ATOM 2353 C CA . GLY A 1 297 ? 2.193 22.125 -6.883 1 96.5 297 GLY A CA 1
ATOM 2354 C C . GLY A 1 297 ? 1.475 20.922 -7.465 1 96.5 297 GLY A C 1
ATOM 2355 O O . GLY A 1 297 ? 0.6 20.344 -6.816 1 96.5 297 GLY A O 1
ATOM 2356 N N . LYS A 1 298 ? 1.823 20.656 -8.719 1 95.31 298 LYS A N 1
ATOM 2357 C CA . LYS A 1 298 ? 1.343 19.484 -9.43 1 95.31 298 LYS A CA 1
ATOM 2358 C C . LYS A 1 298 ? 2.5 18.562 -9.82 1 95.31 298 LYS A C 1
ATOM 2360 O O . LYS A 1 298 ? 3.57 19.047 -10.203 1 95.31 298 LYS A O 1
ATOM 2365 N N . TYR A 1 299 ? 2.219 17.266 -9.734 1 95.25 299 TYR A N 1
ATOM 2366 C CA . TYR A 1 299 ? 3.303 16.312 -9.914 1 95.25 299 TYR A CA 1
ATOM 2367 C C . TYR A 1 299 ? 2.838 15.109 -10.734 1 95.25 299 TYR A C 1
ATOM 2369 O O . TYR A 1 299 ? 1.743 14.594 -10.508 1 95.25 299 TYR A O 1
ATOM 2377 N N . SER A 1 300 ? 3.705 14.672 -11.625 1 93.25 300 SER A N 1
ATOM 2378 C CA . SER A 1 300 ? 3.416 13.516 -12.477 1 93.25 300 SER A CA 1
ATOM 2379 C C . SER A 1 300 ? 3.904 12.227 -11.828 1 93.25 300 SER A C 1
ATOM 2381 O O . SER A 1 300 ? 5.039 12.148 -11.359 1 93.25 300 SER A O 1
ATOM 2383 N N . LEU A 1 301 ? 3.029 11.219 -11.875 1 89.94 301 LEU A N 1
ATOM 2384 C CA . LEU A 1 301 ? 3.377 9.906 -11.352 1 89.94 301 LEU A CA 1
ATOM 2385 C C . LEU A 1 301 ? 4.227 9.125 -12.352 1 89.94 301 LEU A C 1
ATOM 2387 O O . LEU A 1 301 ? 4.77 8.07 -12.023 1 89.94 301 LEU A O 1
ATOM 2391 N N . ARG A 1 302 ? 4.465 9.648 -13.523 1 86.88 302 ARG A N 1
ATOM 2392 C CA . ARG A 1 302 ? 5.16 8.922 -14.586 1 86.88 302 ARG A CA 1
ATOM 2393 C C . ARG A 1 302 ? 6.582 9.453 -14.766 1 86.88 302 ARG A C 1
ATOM 2395 O O . ARG A 1 302 ? 7.363 8.891 -15.539 1 86.88 302 ARG A O 1
ATOM 2402 N N . HIS A 1 303 ? 6.855 10.492 -14.094 1 91.94 303 HIS A N 1
ATOM 2403 C CA . HIS A 1 303 ? 8.164 11.117 -14.211 1 91.94 303 HIS A CA 1
ATOM 2404 C C . HIS A 1 303 ? 8.906 11.117 -12.883 1 91.94 303 HIS A C 1
ATOM 2406 O O . HIS A 1 303 ? 8.555 11.875 -11.969 1 91.94 303 HIS A O 1
ATOM 2412 N N . PRO A 1 304 ? 9.984 10.352 -12.844 1 95.12 304 PRO A N 1
ATOM 2413 C CA . PRO A 1 304 ? 10.672 10.219 -11.555 1 95.12 304 PRO A CA 1
ATOM 2414 C C . PRO A 1 304 ? 11.156 11.555 -11 1 95.12 304 PRO A C 1
ATOM 2416 O O . PRO A 1 304 ? 11.148 11.766 -9.789 1 95.12 304 PRO A O 1
ATOM 2419 N N . GLY A 1 305 ? 11.586 12.508 -11.891 1 93.62 305 GLY A N 1
ATOM 2420 C CA . GLY A 1 305 ? 11.984 13.82 -11.414 1 93.62 305 GLY A CA 1
ATOM 2421 C C . GLY A 1 305 ? 10.867 14.562 -10.703 1 93.62 305 GLY A C 1
ATOM 2422 O O . GLY A 1 305 ? 11.094 15.195 -9.672 1 93.62 305 GLY A O 1
ATOM 2423 N N . SER A 1 306 ? 9.703 14.484 -11.25 1 94.38 306 SER A N 1
ATOM 2424 C CA . SER A 1 306 ? 8.516 15.086 -10.648 1 94.38 306 SER A CA 1
ATOM 2425 C C . SER A 1 306 ? 8.219 14.469 -9.281 1 94.38 306 SER A C 1
ATOM 2427 O O . SER A 1 306 ? 7.844 15.172 -8.344 1 94.38 306 SER A O 1
ATOM 2429 N N . LEU A 1 307 ? 8.43 13.203 -9.156 1 95.81 307 LEU A N 1
ATOM 2430 C CA . LEU A 1 307 ? 8.164 12.492 -7.906 1 95.81 307 LEU A CA 1
ATOM 2431 C C . LEU A 1 307 ? 9.219 12.82 -6.855 1 95.81 307 LEU A C 1
ATOM 2433 O O . LEU A 1 307 ? 8.922 12.859 -5.66 1 95.81 307 LEU A O 1
ATOM 2437 N N . VAL A 1 308 ? 10.391 13.023 -7.293 1 95.94 308 VAL A N 1
ATOM 2438 C CA . VAL A 1 308 ? 11.422 13.484 -6.363 1 95.94 308 VAL A CA 1
ATOM 2439 C C . VAL A 1 308 ? 11.047 14.859 -5.816 1 95.94 308 VAL A C 1
ATOM 2441 O O . VAL A 1 308 ? 11.18 15.117 -4.617 1 95.94 308 VAL A O 1
ATOM 2444 N N . GLU A 1 309 ? 10.625 15.711 -6.676 1 95.62 309 GLU A N 1
ATOM 2445 C CA . GLU A 1 309 ? 10.141 17.016 -6.23 1 95.62 309 GLU A CA 1
ATOM 2446 C C . GLU A 1 309 ? 9.016 16.875 -5.207 1 95.62 309 GLU A C 1
ATOM 2448 O O . GLU A 1 309 ? 9.016 17.562 -4.184 1 95.62 309 GLU A O 1
ATOM 2453 N N . LEU A 1 310 ? 8.086 16 -5.496 1 97.25 310 LEU A N 1
ATOM 2454 C CA . LEU A 1 310 ? 6.996 15.742 -4.562 1 97.25 310 LEU A CA 1
ATOM 2455 C C . LEU A 1 310 ? 7.535 15.305 -3.205 1 97.25 310 LEU A C 1
ATOM 2457 O O . LEU A 1 310 ? 7.074 15.781 -2.166 1 97.25 310 LEU A O 1
ATOM 2461 N N . TYR A 1 311 ? 8.484 14.398 -3.229 1 97 311 TYR A N 1
ATOM 2462 C CA . TYR A 1 311 ? 9.078 13.922 -1.981 1 97 311 TYR A CA 1
ATOM 2463 C C . TYR A 1 311 ? 9.656 15.086 -1.18 1 97 311 TYR A C 1
ATOM 2465 O O . TYR A 1 311 ? 9.477 15.156 0.039 1 97 311 TYR A O 1
ATOM 2473 N N . LEU A 1 312 ? 10.289 15.945 -1.857 1 96.44 312 LEU A N 1
ATOM 2474 C CA . LEU A 1 312 ? 10.898 17.078 -1.175 1 96.44 312 LEU A CA 1
ATOM 2475 C C . LEU A 1 312 ? 9.836 18.031 -0.655 1 96.44 312 LEU A C 1
ATOM 2477 O O . LEU A 1 312 ? 10.008 18.656 0.393 1 96.44 312 LEU A O 1
ATOM 2481 N N . VAL A 1 313 ? 8.758 18.172 -1.367 1 97.81 313 VAL A N 1
ATOM 2482 C CA . VAL A 1 313 ? 7.621 18.938 -0.868 1 97.81 313 VAL A CA 1
ATOM 2483 C C . VAL A 1 313 ? 7.094 18.297 0.417 1 97.81 313 VAL A C 1
ATOM 2485 O O . VAL A 1 313 ? 6.859 18.984 1.409 1 97.81 313 VAL A O 1
ATOM 2488 N N . LEU A 1 314 ? 6.953 17.016 0.405 1 98 314 LEU A N 1
ATOM 2489 C CA . LEU A 1 314 ? 6.484 16.297 1.583 1 98 314 LEU A CA 1
ATOM 2490 C C . LEU A 1 314 ? 7.43 16.516 2.762 1 98 314 LEU A C 1
ATOM 2492 O O . LEU A 1 314 ? 6.98 16.688 3.896 1 98 314 LEU A O 1
ATOM 2496 N N . ARG A 1 315 ? 8.68 16.531 2.48 1 96 315 ARG A N 1
ATOM 2497 C CA . ARG A 1 315 ? 9.672 16.797 3.518 1 96 315 ARG A CA 1
ATOM 2498 C C . ARG A 1 315 ? 9.531 18.219 4.059 1 96 315 ARG A C 1
ATOM 2500 O O . ARG A 1 315 ? 9.703 18.453 5.258 1 96 315 ARG A O 1
ATOM 2507 N N . GLY A 1 316 ? 9.305 19.125 3.156 1 96.62 316 GLY A N 1
ATOM 2508 C CA . GLY A 1 316 ? 9.031 20.484 3.596 1 96.62 316 GLY A CA 1
ATOM 2509 C C . GLY A 1 316 ? 7.801 20.594 4.48 1 96.62 316 GLY A C 1
ATOM 2510 O O . GLY A 1 316 ? 7.809 21.312 5.484 1 96.62 316 GLY A O 1
ATOM 2511 N N . MET A 1 317 ? 6.766 19.875 4.113 1 97.62 317 MET A N 1
ATOM 2512 C CA . MET A 1 317 ? 5.551 19.828 4.922 1 97.62 317 MET A CA 1
ATOM 2513 C C . MET A 1 317 ? 5.844 19.266 6.309 1 97.62 317 MET A C 1
ATOM 2515 O O . MET A 1 317 ? 5.293 19.734 7.305 1 97.62 317 MET A O 1
ATOM 2519 N N . LYS A 1 318 ? 6.668 18.297 6.363 1 97.06 318 LYS A N 1
ATOM 2520 C CA . LYS A 1 318 ? 7.047 17.719 7.645 1 97.06 318 LYS A CA 1
ATOM 2521 C C . LYS A 1 318 ? 7.781 18.734 8.516 1 97.06 318 LYS A C 1
ATOM 2523 O O . LYS A 1 318 ? 7.535 18.812 9.719 1 97.06 318 LYS A O 1
ATOM 2528 N N . ARG A 1 319 ? 8.727 19.406 7.918 1 95 319 ARG A N 1
ATOM 2529 C CA . ARG A 1 319 ? 9.438 20.438 8.68 1 95 319 ARG A CA 1
ATOM 2530 C C . ARG A 1 319 ? 8.469 21.469 9.25 1 95 319 ARG A C 1
ATOM 2532 O O . ARG A 1 319 ? 8.609 21.875 10.406 1 95 319 ARG A O 1
ATOM 2539 N N . LEU A 1 320 ? 7.598 21.844 8.445 1 96.5 320 LEU A N 1
ATOM 2540 C CA . LEU A 1 320 ? 6.59 22.797 8.914 1 96.5 320 LEU A CA 1
ATOM 2541 C C . LEU A 1 320 ? 5.758 22.188 10.039 1 96.5 320 LEU A C 1
ATOM 2543 O O . LEU A 1 320 ? 5.41 22.891 10.992 1 96.5 320 LEU A O 1
ATOM 2547 N N . ALA A 1 321 ? 5.426 20.938 9.914 1 96.62 321 ALA A N 1
ATOM 2548 C CA . ALA A 1 321 ? 4.703 20.234 10.969 1 96.62 321 ALA A CA 1
ATOM 2549 C C . ALA A 1 321 ? 5.461 20.281 12.289 1 96.62 321 ALA A C 1
ATOM 2551 O O . ALA A 1 321 ? 4.859 20.422 13.352 1 96.62 321 ALA A O 1
ATOM 2552 N N . ALA A 1 322 ? 6.711 20.125 12.219 1 95.31 322 ALA A N 1
ATOM 2553 C CA . ALA A 1 322 ? 7.539 20.203 13.422 1 95.31 322 ALA A CA 1
ATOM 2554 C C . ALA A 1 322 ? 7.418 21.562 14.086 1 95.31 322 ALA A C 1
ATOM 2556 O O . ALA A 1 322 ? 7.309 21.656 15.312 1 95.31 322 ALA A O 1
ATOM 2557 N N . ASP A 1 323 ? 7.441 22.562 13.305 1 94.75 323 ASP A N 1
ATOM 2558 C CA . ASP A 1 323 ? 7.277 23.922 13.828 1 94.75 323 ASP A CA 1
ATOM 2559 C C . ASP A 1 323 ? 5.902 24.109 14.469 1 94.75 323 ASP A C 1
ATOM 2561 O O . ASP A 1 323 ? 5.793 24.672 15.555 1 94.75 323 ASP A O 1
ATOM 2565 N N . TYR A 1 324 ? 4.922 23.625 13.797 1 95.06 324 TYR A N 1
ATOM 2566 C CA . TYR A 1 324 ? 3.564 23.719 14.32 1 95.06 324 TYR A CA 1
ATOM 2567 C C . TYR A 1 324 ? 3.439 22.984 15.648 1 95.06 324 TYR A C 1
ATOM 2569 O O . TYR A 1 324 ? 2.799 23.469 16.578 1 95.06 324 TYR A O 1
ATOM 2577 N N . ARG A 1 325 ? 3.975 21.844 15.703 1 94.38 325 ARG A N 1
ATOM 2578 C CA . ARG A 1 325 ? 3.961 21.047 16.922 1 94.38 325 ARG A CA 1
ATOM 2579 C C . ARG A 1 325 ? 4.621 21.797 18.078 1 94.38 325 ARG A C 1
ATOM 2581 O O . ARG A 1 325 ? 4.086 21.844 19.188 1 94.38 325 ARG A O 1
ATOM 2588 N N . LYS A 1 326 ? 5.73 22.359 17.797 1 93.25 326 LYS A N 1
ATOM 2589 C CA . LYS A 1 326 ? 6.449 23.125 18.797 1 93.25 326 LYS A CA 1
ATOM 2590 C C . LYS A 1 326 ? 5.609 24.297 19.297 1 93.25 326 LYS A C 1
ATOM 2592 O O . LYS A 1 326 ? 5.547 24.562 20.5 1 93.25 326 LYS A O 1
ATOM 2597 N N . GLU A 1 327 ? 5.008 24.922 18.438 1 91.25 327 GLU A N 1
ATOM 2598 C CA . GLU A 1 327 ? 4.141 26.047 18.781 1 91.25 327 GLU A CA 1
ATOM 2599 C C . GLU A 1 327 ? 3.004 25.609 19.703 1 91.25 327 GLU A C 1
ATOM 2601 O O . GLU A 1 327 ? 2.703 26.281 20.688 1 91.25 327 GLU A O 1
ATOM 2606 N N . LEU A 1 328 ? 2.396 24.562 19.359 1 91.81 328 LEU A N 1
ATOM 2607 C CA . LEU A 1 328 ? 1.271 24.047 20.141 1 91.81 328 LEU A CA 1
ATOM 2608 C C . LEU A 1 328 ? 1.718 23.641 21.531 1 91.81 328 LEU A C 1
ATOM 2610 O O . LEU A 1 328 ? 1.051 23.953 22.531 1 91.81 328 LEU A O 1
ATOM 2614 N N . LEU A 1 329 ? 2.787 22.969 21.594 1 91.75 329 LEU A N 1
ATOM 2615 C CA . LEU A 1 329 ? 3.293 22.5 22.891 1 91.75 329 LEU A CA 1
ATOM 2616 C C . LEU A 1 329 ? 3.686 23.672 23.766 1 91.75 329 LEU A C 1
ATOM 2618 O O . LEU A 1 329 ? 3.432 23.656 24.984 1 91.75 329 LEU A O 1
ATOM 2622 N N . ASN A 1 330 ? 4.188 24.672 23.188 1 90.81 330 ASN A N 1
ATOM 2623 C CA . ASN A 1 330 ? 4.578 25.859 23.938 1 90.81 330 ASN A CA 1
ATOM 2624 C C . ASN A 1 330 ? 3.363 26.625 24.438 1 90.81 330 ASN A C 1
ATOM 2626 O O . ASN A 1 330 ? 3.449 27.359 25.422 1 90.81 330 ASN A O 1
ATOM 2630 N N . SER A 1 331 ? 2.271 26.438 23.797 1 88.88 331 SER A N 1
ATOM 2631 C CA . SER A 1 331 ? 1.069 27.188 24.141 1 88.88 331 SER A CA 1
ATOM 2632 C C . SER A 1 331 ? 0.151 26.359 25.047 1 88.88 331 SER A C 1
ATOM 2634 O O . SER A 1 331 ? -0.964 26.781 25.359 1 88.88 331 SER A O 1
ATOM 2636 N N . SER A 1 332 ? 0.55 25.203 25.375 1 90.44 332 SER A N 1
ATOM 2637 C CA . SER A 1 332 ? -0.297 24.219 26.062 1 90.44 332 SER A CA 1
ATOM 2638 C C . SER A 1 332 ? -0.886 24.797 27.344 1 90.44 332 SER A C 1
ATOM 2640 O O . SER A 1 332 ? -2.098 24.734 27.562 1 90.44 332 SER A O 1
ATOM 2642 N N . LYS A 1 333 ? -0.147 25.422 28.172 1 87.81 333 LYS A N 1
ATOM 2643 C CA . LYS A 1 333 ? -0.603 25.953 29.438 1 87.81 333 LYS A CA 1
ATOM 2644 C C . LYS A 1 333 ? -1.533 27.156 29.234 1 87.81 333 LYS A C 1
ATOM 2646 O O . LYS A 1 333 ? -2.557 27.266 29.922 1 87.81 333 LYS A O 1
ATOM 2651 N N . THR A 1 334 ? -1.111 27.922 28.359 1 88 334 THR A N 1
ATOM 2652 C CA . THR A 1 334 ? -1.92 29.094 28.047 1 88 334 THR A CA 1
ATOM 2653 C C . THR A 1 334 ? -3.299 28.688 27.547 1 88 334 THR A C 1
ATOM 2655 O O . THR A 1 334 ? -4.316 29.234 27.969 1 88 334 THR A O 1
ATOM 2658 N N . LEU A 1 335 ? -3.271 27.75 26.703 1 87.75 335 LEU A N 1
ATOM 2659 C CA . LEU A 1 335 ? -4.527 27.297 26.109 1 87.75 335 LEU A CA 1
ATOM 2660 C C . LEU A 1 335 ? -5.406 26.625 27.172 1 87.75 335 LEU A C 1
ATOM 2662 O O . LEU A 1 335 ? -6.633 26.75 27.125 1 87.75 335 LEU A O 1
ATOM 2666 N N . ARG A 1 336 ? -4.789 25.953 28.031 1 89.19 336 ARG A N 1
ATOM 2667 C CA . ARG A 1 336 ? -5.543 25.359 29.141 1 89.19 336 ARG A CA 1
ATOM 2668 C C . ARG A 1 336 ? -6.312 26.438 29.906 1 89.19 336 ARG A C 1
ATOM 2670 O O . ARG A 1 336 ? -7.484 26.234 30.25 1 89.19 336 ARG A O 1
ATOM 2677 N N . GLY A 1 337 ? -5.652 27.5 30.188 1 86.62 337 GLY A N 1
ATOM 2678 C CA . GLY A 1 337 ? -6.301 28.609 30.859 1 86.62 337 GLY A CA 1
ATOM 2679 C C . GLY A 1 337 ? -7.441 29.219 30.062 1 86.62 337 GLY A C 1
ATOM 2680 O O . GLY A 1 337 ? -8.508 29.5 30.609 1 86.62 337 GLY A O 1
ATOM 2681 N N . VAL A 1 338 ? -7.203 29.328 28.859 1 86.31 338 VAL A N 1
ATOM 2682 C CA . VAL A 1 338 ? -8.203 29.906 27.969 1 86.31 338 VAL A CA 1
ATOM 2683 C C . VAL A 1 338 ? -9.438 29.016 27.906 1 86.31 338 VAL A C 1
ATOM 2685 O O . VAL A 1 338 ? -10.562 29.5 28 1 86.31 338 VAL A O 1
ATOM 2688 N N . PHE A 1 339 ? -9.258 27.719 27.859 1 88.44 339 PHE A N 1
ATOM 2689 C CA . PHE A 1 339 ? -10.359 26.781 27.688 1 88.44 339 PHE A CA 1
ATOM 2690 C C . PHE A 1 339 ? -11.133 26.594 28.984 1 88.44 339 PHE A C 1
ATOM 2692 O O . PHE A 1 339 ? -12.297 26.188 28.969 1 88.44 339 PHE A O 1
ATOM 2699 N N . LYS A 1 340 ? -10.484 26.844 30.047 1 84.56 340 LYS A N 1
ATOM 2700 C CA . LYS A 1 340 ? -11.188 26.828 31.328 1 84.56 340 LYS A CA 1
ATOM 2701 C C . LYS A 1 340 ? -12.297 27.875 31.359 1 84.56 340 LYS A C 1
ATOM 2703 O O . LYS A 1 340 ? -13.367 27.625 31.922 1 84.56 340 LYS A O 1
ATOM 2708 N N . THR A 1 341 ? -11.992 28.969 30.781 1 86.56 341 THR A N 1
ATOM 2709 C CA . THR A 1 341 ? -12.938 30.078 30.797 1 86.56 341 THR A CA 1
ATOM 2710 C C . THR A 1 341 ? -13.883 30 29.594 1 86.56 341 THR A C 1
ATOM 2712 O O . THR A 1 341 ? -15.062 30.344 29.703 1 86.56 341 THR A O 1
ATOM 2715 N N . ASN A 1 342 ? -13.289 29.562 28.531 1 86.75 342 ASN A N 1
AT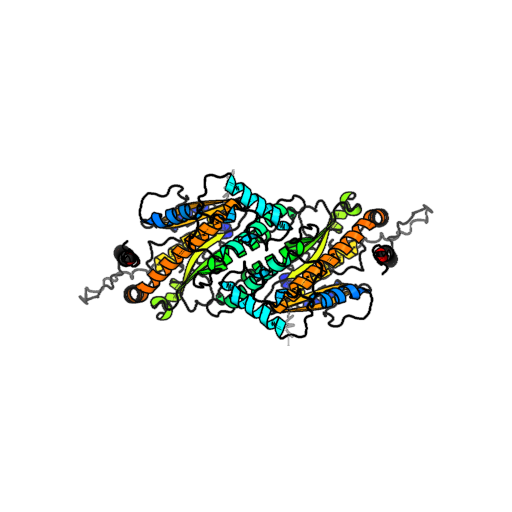OM 2716 C CA . ASN A 1 342 ? -14.031 29.422 27.281 1 86.75 342 ASN A CA 1
ATOM 2717 C C . ASN A 1 342 ? -13.852 28.031 26.672 1 86.75 342 ASN A C 1
ATOM 2719 O O . ASN A 1 342 ? -13.031 27.859 25.766 1 86.75 342 ASN A O 1
ATOM 2723 N N . PRO A 1 343 ? -14.719 27.156 27.016 1 86.31 343 PRO A N 1
ATOM 2724 C CA . PRO A 1 343 ? -14.555 25.781 26.5 1 86.31 343 PRO A CA 1
ATOM 2725 C C . PRO A 1 343 ? -14.648 25.719 24.969 1 86.31 343 PRO A C 1
ATOM 2727 O O . PRO A 1 343 ? -15.32 26.531 24.359 1 86.31 343 PRO A O 1
ATOM 2730 N N . PRO A 1 344 ? -13.969 24.766 24.406 1 87.69 344 PRO A N 1
ATOM 2731 C CA . PRO A 1 344 ? -14.031 24.625 22.953 1 87.69 344 PRO A CA 1
ATOM 2732 C C . PRO A 1 344 ? -15.422 24.25 22.453 1 87.69 344 PRO A C 1
ATOM 2734 O O . PRO A 1 344 ? -16.109 23.438 23.078 1 87.69 344 PRO A O 1
ATOM 2737 N N . VAL A 1 345 ? -15.797 24.828 21.328 1 86.56 345 VAL A N 1
ATOM 2738 C CA . VAL A 1 345 ? -17.078 24.531 20.688 1 86.56 345 VAL A CA 1
ATOM 2739 C C . VAL A 1 345 ? -17 23.172 19.984 1 86.56 345 VAL A C 1
ATOM 2741 O O . VAL A 1 345 ? -16 22.859 19.344 1 86.56 345 VAL A O 1
ATOM 2744 N N . ASN A 1 346 ? -18.016 22.406 20.203 1 90.69 346 ASN A N 1
ATOM 2745 C CA . ASN A 1 346 ? -18.109 21.141 19.469 1 90.69 346 ASN A CA 1
ATOM 2746 C C . ASN A 1 346 ? -18.688 21.344 18.062 1 90.69 346 ASN A C 1
ATOM 2748 O O . ASN A 1 346 ? -19.906 21.219 17.875 1 90.69 346 ASN A O 1
ATOM 2752 N N . GLU A 1 347 ? -17.844 21.469 17.094 1 91.88 347 GLU A N 1
ATOM 2753 C CA . GLU A 1 347 ? -18.234 21.766 15.719 1 91.88 347 GLU A CA 1
ATOM 2754 C C . GLU A 1 347 ? -18.875 20.547 15.055 1 91.88 347 GLU A C 1
ATOM 2756 O O . GLU A 1 347 ? -19.5 20.672 14.008 1 91.88 347 GLU A O 1
ATOM 2761 N N . TRP A 1 348 ? -18.766 19.391 15.711 1 91.75 348 TRP A N 1
ATOM 2762 C CA . TRP A 1 348 ? -19.203 18.141 15.117 1 91.75 348 TRP A CA 1
ATOM 2763 C C . TRP A 1 348 ? -20.656 17.844 15.508 1 91.75 348 TRP A C 1
ATOM 2765 O O . TRP A 1 348 ? -21.297 16.984 14.898 1 91.75 348 TRP A O 1
ATOM 2775 N N . ALA A 1 349 ? -21.125 18.359 16.609 1 84.94 349 ALA A N 1
ATOM 2776 C CA . ALA A 1 349 ? -22.438 18.047 17.172 1 84.94 349 ALA A CA 1
ATOM 2777 C C . ALA A 1 349 ? -23.562 18.594 16.281 1 84.94 349 ALA A C 1
ATOM 2779 O O . ALA A 1 349 ? -23.438 19.688 15.727 1 84.94 349 ALA A O 1
ATOM 2780 N N . THR A 1 350 ? -24.5 17.594 15.945 1 70.62 350 THR A N 1
ATOM 2781 C CA . THR A 1 350 ? -25.656 17.969 15.156 1 70.62 350 THR A CA 1
ATOM 2782 C C . THR A 1 350 ? -26.438 19.094 15.836 1 70.62 350 THR A C 1
ATOM 2784 O O . THR A 1 350 ? -26.562 19.125 17.062 1 70.62 350 THR A O 1
ATOM 2787 N N . ARG A 1 351 ? -26.547 20.234 15.242 1 51.88 351 ARG A N 1
ATOM 2788 C CA . ARG A 1 351 ? -27.344 21.344 15.742 1 51.88 351 ARG A CA 1
ATOM 2789 C C . ARG A 1 351 ? -28.812 20.969 15.82 1 51.88 351 ARG A C 1
ATOM 2791 O O . ARG A 1 351 ? -29.406 20.5 14.836 1 51.88 351 ARG A O 1
ATOM 2798 N N . ASP A 1 352 ? -29.219 20.359 16.812 1 46.91 352 ASP A N 1
ATOM 2799 C CA . ASP A 1 352 ? -30.656 20.141 17 1 46.91 352 ASP A CA 1
ATOM 2800 C C . ASP A 1 352 ? -31.453 21.375 16.578 1 46.91 352 ASP A C 1
ATOM 2802 O O . ASP A 1 352 ? -31.297 22.453 17.156 1 46.91 352 ASP A O 1
ATOM 2806 N N . THR A 1 353 ? -31.797 21.453 15.406 1 40.22 353 THR A N 1
ATOM 2807 C CA . THR A 1 353 ? -32.75 22.5 15.023 1 40.22 353 THR A CA 1
ATOM 2808 C C . THR A 1 353 ? -33.875 22.594 16.031 1 40.22 353 THR A C 1
ATOM 2810 O O . THR A 1 353 ? -34.625 23.578 16.062 1 40.22 353 THR A O 1
ATOM 2813 N N . ASN A 1 354 ? -34.281 21.469 16.547 1 37.72 354 ASN A N 1
ATOM 2814 C CA . ASN A 1 354 ? -35.5 21.625 17.344 1 37.72 354 ASN A CA 1
ATOM 2815 C C . ASN A 1 354 ? -35.219 22.328 18.672 1 37.72 354 ASN A C 1
ATOM 2817 O O . ASN A 1 354 ? -36.094 22.453 19.516 1 37.72 354 ASN A O 1
ATOM 2821 N N . THR A 1 355 ? -34.094 22.391 19.094 1 34.5 355 THR A N 1
ATOM 2822 C CA . THR A 1 355 ? -34.062 23.047 20.391 1 34.5 355 THR A CA 1
ATOM 2823 C C . THR A 1 355 ? -34.281 24.547 20.234 1 34.5 355 THR A C 1
ATOM 2825 O O . THR A 1 355 ? -33.312 25.297 20.047 1 34.5 355 THR A O 1
ATOM 2828 N N . ILE A 1 356 ? -35.312 24.875 19.469 1 31.88 356 ILE A N 1
ATOM 2829 C CA . ILE A 1 356 ? -35.875 26.188 19.766 1 31.88 356 ILE A CA 1
ATOM 2830 C C . ILE A 1 356 ? -36 26.359 21.281 1 31.88 356 ILE A C 1
ATOM 2832 O O . ILE A 1 356 ? -36.781 25.672 21.922 1 31.88 356 ILE A O 1
ATOM 2836 N N . HIS A 1 357 ? -34.969 26.531 21.938 1 30.58 357 HIS A N 1
ATOM 2837 C CA . HIS A 1 357 ? -35.25 27.047 23.281 1 30.58 357 HIS A CA 1
ATOM 2838 C C . HIS A 1 357 ? -36.438 28.016 23.266 1 30.58 357 HIS A C 1
ATOM 2840 O O . HIS A 1 357 ? -36.375 29.078 22.641 1 30.58 357 HIS A O 1
ATOM 2846 N N . GLU A 1 358 ? -37.625 27.453 23.219 1 30.86 358 GLU A N 1
ATOM 2847 C CA . GLU A 1 358 ? -38.75 28.312 23.547 1 30.86 358 GLU A CA 1
ATOM 2848 C C . GLU A 1 358 ? -38.406 29.266 24.672 1 30.86 358 GLU A C 1
ATOM 2850 O O . GLU A 1 358 ? -38.031 28.844 25.766 1 30.86 358 GLU A O 1
ATOM 2855 N N . LEU A 1 359 ? -37.938 30.406 24.281 1 31.2 359 LEU A N 1
ATOM 2856 C CA . LEU A 1 359 ? -37.906 31.453 25.297 1 31.2 359 LEU A CA 1
ATOM 2857 C C . LEU A 1 359 ? -39.125 31.391 26.188 1 31.2 359 LEU A C 1
ATOM 2859 O O . LEU A 1 359 ? -40.25 31.281 25.688 1 31.2 359 LEU A O 1
ATOM 2863 N N . PRO A 1 360 ? -38.906 30.844 27.344 1 30.92 360 PRO A N 1
ATOM 2864 C CA . PRO A 1 360 ? -40.125 30.875 28.188 1 30.92 360 PRO A CA 1
ATOM 2865 C C . PRO A 1 360 ? -40.938 32.125 27.984 1 30.92 360 PRO A C 1
ATOM 2867 O O . PRO A 1 360 ? -40.375 33.188 27.688 1 30.92 360 PRO A O 1
ATOM 2870 N N . GLU A 1 361 ? -42.125 31.984 27.469 1 28.86 361 GLU A N 1
ATOM 2871 C CA . GLU A 1 361 ? -43.094 33.062 27.453 1 28.86 361 GLU A CA 1
ATOM 2872 C C . GLU A 1 361 ? -43 33.938 28.719 1 28.86 361 GLU A C 1
ATOM 2874 O O . GLU A 1 361 ? -42.906 33.375 29.828 1 28.86 361 GLU A O 1
ATOM 2879 N N . GLU A 1 362 ? -42.562 35.219 28.516 1 31.52 362 GLU A N 1
ATOM 2880 C CA . GLU A 1 362 ? -42.562 36.25 29.531 1 31.52 362 GLU A CA 1
ATOM 2881 C C . GLU A 1 362 ? -43.844 36.25 30.344 1 31.52 362 GLU A C 1
ATOM 2883 O O . GLU A 1 362 ? -44.938 36.594 29.812 1 31.52 362 GLU A O 1
ATOM 2888 N N . THR A 1 363 ? -44.156 35.188 31.062 1 27.59 363 THR A N 1
ATOM 2889 C CA . THR A 1 363 ? -45.25 35.5 31.969 1 27.59 363 THR A CA 1
ATOM 2890 C C . THR A 1 363 ? -45 36.781 32.719 1 27.59 363 THR A C 1
ATOM 2892 O O . THR A 1 363 ? -43.875 37.094 33.062 1 27.59 363 THR A O 1
ATOM 2895 N N . ASP A 1 364 ? -45.938 37.75 32.625 1 27.69 364 ASP A N 1
ATOM 2896 C CA . ASP A 1 364 ? -46.062 39.094 33.219 1 27.69 364 ASP A CA 1
ATOM 2897 C C . ASP A 1 364 ? -45.75 39.062 34.719 1 27.69 364 ASP A C 1
ATOM 2899 O O . ASP A 1 364 ? -46.312 39.844 35.5 1 27.69 364 ASP A O 1
ATOM 2903 N N . ASP A 1 365 ? -45.188 37.969 35.25 1 27.92 365 ASP A N 1
ATOM 2904 C CA . ASP A 1 365 ? -45.188 38.25 36.688 1 27.92 365 ASP A CA 1
ATOM 2905 C C . ASP A 1 365 ? -44.312 39.469 37.031 1 27.92 365 ASP A C 1
ATOM 2907 O O . ASP A 1 365 ? -43.438 39.844 36.25 1 27.92 365 ASP A O 1
ATOM 2911 N N . GLU A 1 366 ? -44.594 40.094 38.25 1 30.59 366 GLU A N 1
ATOM 2912 C CA . GLU A 1 366 ? -44.125 41.312 38.906 1 30.59 366 GLU A CA 1
ATOM 2913 C C . GLU A 1 366 ? -42.625 41.406 38.938 1 30.59 366 GLU A C 1
ATOM 2915 O O . GLU A 1 366 ? -41.906 40.406 39.031 1 30.59 366 GLU A O 1
ATOM 2920 N N . PRO A 1 367 ? -42.031 42.688 38.594 1 29.78 367 PRO A N 1
ATOM 2921 C CA . PRO A 1 367 ? -40.625 43.094 38.375 1 29.78 367 PRO A CA 1
ATOM 2922 C C . PRO A 1 367 ? -39.719 42.719 39.531 1 29.78 367 PRO A C 1
ATOM 2924 O O . PRO A 1 367 ? -39.656 43.406 40.531 1 29.78 367 PRO A O 1
ATOM 2927 N N . GLN A 1 368 ? -39.906 41.5 40.219 1 25.39 368 GLN A N 1
ATOM 2928 C CA . GLN A 1 368 ? -39 41.562 41.344 1 25.39 368 GLN A CA 1
ATOM 2929 C C . GLN A 1 368 ? -37.562 41.75 40.906 1 25.39 368 GLN A C 1
ATOM 2931 O O . GLN A 1 368 ? -37.125 41.156 39.938 1 25.39 368 GLN A O 1
ATOM 2936 N N . HIS A 1 369 ? -36.844 42.781 41.281 1 24.72 369 HIS A N 1
ATOM 2937 C CA . HIS A 1 369 ? -35.531 43.375 41.031 1 24.72 369 HIS A CA 1
ATOM 2938 C C . HIS A 1 369 ? -34.406 42.344 41.156 1 24.72 369 HIS A C 1
ATOM 2940 O O . HIS A 1 369 ? -33.25 42.719 41.25 1 24.72 369 HIS A O 1
ATOM 2946 N N . GLY A 1 370 ? -34.719 41.062 41.281 1 22.17 370 GLY A N 1
ATOM 2947 C CA . GLY A 1 370 ? -33.531 40.344 41.719 1 22.17 370 GLY A CA 1
ATOM 2948 C C . GLY A 1 370 ? -32.438 40.312 40.656 1 22.17 370 GLY A C 1
ATOM 2949 O O . GLY A 1 370 ? -32.688 40.5 39.469 1 22.17 370 GLY A O 1
ATOM 2950 N N . ASP A 1 371 ? -31.062 40.5 41.031 1 23.2 371 ASP A N 1
ATOM 2951 C CA . ASP A 1 371 ? -29.766 40.656 40.375 1 23.2 371 ASP A CA 1
ATOM 2952 C C . ASP A 1 371 ? -29.484 39.5 39.438 1 23.2 371 ASP A C 1
ATOM 2954 O O . ASP A 1 371 ? -29.203 38.375 39.875 1 23.2 371 ASP A O 1
ATOM 2958 N N . SER A 1 372 ? -30.375 39.25 38.438 1 24.62 372 SER A N 1
ATOM 2959 C CA . SER A 1 372 ? -30.141 38.188 37.469 1 24.62 372 SER A CA 1
ATOM 2960 C C . SER A 1 372 ? -28.812 38.344 36.75 1 24.62 372 SER A C 1
ATOM 2962 O O . SER A 1 372 ? -28.625 39.25 35.969 1 24.62 372 SER A O 1
ATOM 2964 N N . HIS A 1 373 ? -27.719 37.969 37.469 1 23.69 373 HIS A N 1
ATOM 2965 C CA . HIS A 1 373 ? -26.406 37.875 36.844 1 23.69 373 HIS A CA 1
ATOM 2966 C C . HIS A 1 373 ? -26.453 37.156 35.5 1 23.69 373 HIS A C 1
ATOM 2968 O O . HIS A 1 373 ? -26.891 36 35.438 1 23.69 373 HIS A O 1
ATOM 2974 N N . PHE A 1 374 ? -26.75 37.844 34.406 1 24.22 374 PHE A N 1
ATOM 2975 C CA . PHE A 1 374 ? -26.766 37.531 32.969 1 24.22 374 PHE A CA 1
ATOM 2976 C C . PHE A 1 374 ? -25.469 36.844 32.562 1 24.22 374 PHE A C 1
ATOM 2978 O O . PHE A 1 374 ? -24.391 37.406 32.688 1 24.22 374 PHE A O 1
ATOM 2985 N N . GLN A 1 375 ? -25.391 35.531 32.75 1 25.66 375 GLN A N 1
ATOM 2986 C CA . GLN A 1 375 ? -24.344 34.812 32.062 1 25.66 375 GLN A CA 1
ATOM 2987 C C . GLN A 1 375 ? -24.328 35.188 30.562 1 25.66 375 GLN A C 1
ATOM 2989 O O . GLN A 1 375 ? -25.203 34.75 29.812 1 25.66 375 GLN A O 1
ATOM 2994 N N . ARG A 1 376 ? -23.984 36.375 30.219 1 29.27 376 ARG A N 1
ATOM 2995 C CA . ARG A 1 376 ? -23.688 36.844 28.875 1 29.27 376 ARG A CA 1
ATOM 2996 C C . ARG A 1 376 ? -22.859 35.812 28.109 1 29.27 376 ARG A C 1
ATOM 2998 O O . ARG A 1 376 ? -21.719 35.531 28.5 1 29.27 376 ARG A O 1
ATOM 3005 N N . GLY A 1 377 ? -23.5 34.938 27.531 1 29.06 377 GLY A N 1
ATOM 3006 C CA . GLY A 1 377 ? -22.875 34.125 26.5 1 29.06 377 GLY A CA 1
ATOM 3007 C C . GLY A 1 377 ? -22.016 34.938 25.547 1 29.06 377 GLY A C 1
ATOM 3008 O O . GLY A 1 377 ? -22.453 36 25.047 1 29.06 377 GLY A O 1
ATOM 3009 N N . LEU A 1 378 ? -20.734 34.969 25.75 1 30.22 378 LEU A N 1
ATOM 3010 C CA . LEU A 1 378 ? -19.781 35.719 24.969 1 30.22 378 LEU A CA 1
ATOM 3011 C C . LEU A 1 378 ? -20.141 35.688 23.484 1 30.22 378 LEU A C 1
ATOM 3013 O O . LEU A 1 378 ? -20.484 34.625 22.938 1 30.22 378 LEU A O 1
ATOM 3017 N N . SER A 1 379 ? -20.5 36.812 22.953 1 30.84 379 SER A N 1
ATOM 3018 C CA . SER A 1 379 ? -20.812 37.094 21.562 1 30.84 379 SER A CA 1
ATOM 3019 C C . SER A 1 379 ? -19.719 36.562 20.641 1 30.84 379 SER A C 1
ATOM 3021 O O . SER A 1 379 ? -18.594 36.312 21.078 1 30.84 379 SER A O 1
ATOM 3023 N N . THR A 1 380 ? -20.047 36.219 19.375 1 34.53 380 THR A N 1
ATOM 3024 C CA . THR A 1 380 ? -19.188 35.844 18.266 1 34.53 380 THR A CA 1
ATOM 3025 C C . THR A 1 380 ? -17.953 36.75 18.203 1 34.53 380 THR A C 1
ATOM 3027 O O . THR A 1 380 ? -16.875 36.312 17.781 1 34.53 380 THR A O 1
ATOM 3030 N N . LEU A 1 381 ? -18.062 38 18.656 1 33.25 381 LEU A N 1
ATOM 3031 C CA . LEU A 1 381 ? -16.953 38.938 18.641 1 33.25 381 LEU A CA 1
ATOM 3032 C C . LEU A 1 381 ? -15.914 38.594 19.703 1 33.25 381 LEU A C 1
ATOM 3034 O O . LEU A 1 381 ? -14.711 38.719 19.469 1 33.25 381 LEU A O 1
ATOM 3038 N N . GLU A 1 382 ? -16.422 38.125 20.75 1 36.28 382 GLU A N 1
ATOM 3039 C CA . GLU A 1 382 ? -15.484 37.781 21.828 1 36.28 382 GLU A CA 1
ATOM 3040 C C . GLU A 1 382 ? -14.68 36.562 21.484 1 36.28 382 GLU A C 1
ATOM 3042 O O . GLU A 1 382 ? -13.5 36.438 21.828 1 36.28 382 GLU A O 1
ATOM 3047 N N . LEU A 1 383 ? -15.219 35.719 20.719 1 35.88 383 LEU A N 1
ATOM 3048 C CA . LEU A 1 383 ? -14.555 34.5 20.266 1 35.88 383 LEU A CA 1
ATOM 3049 C C . LEU A 1 383 ? -13.477 34.844 19.234 1 35.88 383 LEU A C 1
ATOM 3051 O O . LEU A 1 383 ? -12.398 34.25 19.25 1 35.88 383 LEU A O 1
ATOM 3055 N N . TRP A 1 384 ? -13.703 35.781 18.328 1 39.12 384 TRP A N 1
ATOM 3056 C CA . TRP A 1 384 ? -12.703 36.25 17.375 1 39.12 384 TRP A CA 1
ATOM 3057 C C . TRP A 1 384 ? -11.547 36.969 18.094 1 39.12 384 TRP A C 1
ATOM 3059 O O . TRP A 1 384 ? -10.383 36.781 17.719 1 39.12 384 TRP A O 1
ATOM 3069 N N . ASP A 1 385 ? -11.859 37.656 19.125 1 42.56 385 ASP A N 1
ATOM 3070 C CA . ASP A 1 385 ? -10.836 38.344 19.906 1 42.56 385 ASP A CA 1
ATOM 3071 C C . ASP A 1 385 ? -9.906 37.344 20.578 1 42.56 385 ASP A C 1
ATOM 3073 O O . ASP A 1 385 ? -8.688 37.531 20.609 1 42.56 385 ASP A O 1
ATOM 3077 N N . MET A 1 386 ? -10.438 36.219 20.969 1 42.06 386 MET A N 1
ATOM 3078 C CA . MET A 1 386 ? -9.625 35.188 21.594 1 42.06 386 MET A CA 1
ATOM 3079 C C . MET A 1 386 ? -8.742 34.5 20.562 1 42.06 386 MET A C 1
ATOM 3081 O O . MET A 1 386 ? -7.562 34.25 20.797 1 42.06 386 MET A O 1
ATOM 3085 N N . ALA A 1 387 ? -9.234 34.156 19.453 1 45.5 387 ALA A N 1
ATOM 3086 C CA . ALA A 1 387 ? -8.43 33.625 18.344 1 45.5 387 ALA A CA 1
ATOM 3087 C C . ALA A 1 387 ? -7.309 34.594 17.969 1 45.5 387 ALA A C 1
ATOM 3089 O O . ALA A 1 387 ? -6.172 34.188 17.734 1 45.5 387 ALA A O 1
ATOM 3090 N N . ALA A 1 388 ? -7.652 35.906 18.031 1 47.47 388 ALA A N 1
ATOM 3091 C CA . ALA A 1 388 ? -6.645 36.906 17.781 1 47.47 388 ALA A CA 1
ATOM 3092 C C . ALA A 1 388 ? -5.57 36.906 18.875 1 47.47 388 ALA A C 1
ATOM 3094 O O . ALA A 1 388 ? -4.383 37.062 18.578 1 47.47 388 ALA A O 1
ATOM 3095 N N . ARG A 1 389 ? -5.957 36.625 20.062 1 44.97 389 ARG A N 1
ATOM 3096 C CA . ARG A 1 389 ? -5 36.594 21.172 1 44.97 389 ARG A CA 1
ATOM 3097 C C . ARG A 1 389 ? -4.121 35.344 21.094 1 44.97 389 ARG A C 1
ATOM 3099 O O . ARG A 1 389 ? -2.91 35.438 21.297 1 44.97 389 ARG A O 1
ATOM 3106 N N . ILE A 1 390 ? -4.73 34.312 20.75 1 47.03 390 ILE A N 1
ATOM 3107 C CA . ILE A 1 390 ? -3.971 33.062 20.594 1 47.03 390 ILE A CA 1
ATOM 3108 C C . ILE A 1 390 ? -3.049 33.188 19.375 1 47.03 390 ILE A C 1
ATOM 3110 O O . ILE A 1 390 ? -1.873 32.812 19.453 1 47.03 390 ILE A O 1
ATOM 3114 N N . ASN A 1 391 ? -3.533 33.781 18.375 1 49 391 ASN A N 1
ATOM 3115 C CA . ASN A 1 391 ? -2.699 34.062 17.203 1 49 391 ASN A CA 1
ATOM 3116 C C . ASN A 1 391 ? -1.565 35.031 17.531 1 49 391 ASN A C 1
ATOM 3118 O O . ASN A 1 391 ? -0.428 34.812 17.094 1 49 391 ASN A O 1
ATOM 3122 N N . ALA A 1 392 ? -1.929 36.125 18.234 1 47.06 392 ALA A N 1
ATOM 3123 C CA . ALA A 1 392 ? -0.917 37.062 18.672 1 47.06 392 ALA A CA 1
ATOM 3124 C C . ALA A 1 392 ? 0.134 36.406 19.547 1 47.06 392 ALA A C 1
ATOM 3126 O O . ALA A 1 392 ? 1.329 36.688 19.422 1 47.06 392 ALA A O 1
ATOM 3127 N N . PHE A 1 393 ? -0.289 35.531 20.281 1 40.16 393 PHE A N 1
ATOM 3128 C CA . PHE A 1 393 ? 0.646 34.781 21.109 1 40.16 393 PHE A CA 1
ATOM 3129 C C . PHE A 1 393 ? 1.525 33.875 20.266 1 40.16 393 PHE A C 1
ATOM 3131 O O . PHE A 1 393 ? 2.748 33.844 20.422 1 40.16 393 PHE A O 1
ATOM 3138 N N . HIS A 1 394 ? 0.997 33.156 19.359 1 47.28 394 HIS A N 1
ATOM 3139 C CA . HIS A 1 394 ? 1.771 32.281 18.469 1 47.28 394 HIS A CA 1
ATOM 3140 C C . HIS A 1 394 ? 2.744 33.125 17.625 1 47.28 394 HIS A C 1
ATOM 3142 O O . HIS A 1 394 ? 3.895 32.719 17.438 1 47.28 394 HIS A O 1
ATOM 3148 N N . GLU A 1 395 ? 2.35 34.281 17.203 1 49.03 395 GLU A N 1
ATOM 3149 C CA . GLU A 1 395 ? 3.227 35.219 16.484 1 49.03 395 GLU A CA 1
ATOM 3150 C C . GLU A 1 395 ? 4.367 35.688 17.375 1 49.03 395 GLU A C 1
ATOM 3152 O O . GLU A 1 395 ? 5.504 35.812 16.922 1 49.03 395 GLU A O 1
ATOM 3157 N N . SER A 1 396 ? 4.133 35.875 18.562 1 42.97 396 SER A N 1
ATOM 3158 C CA . SER A 1 396 ? 5.148 36.344 19.484 1 42.97 396 SER A CA 1
ATOM 3159 C C . SER A 1 396 ? 6.223 35.312 19.734 1 42.97 396 SER A C 1
ATOM 3161 O O . SER A 1 396 ? 7.395 35.625 19.938 1 42.97 396 SER A O 1
ATOM 3163 N N . ILE A 1 397 ? 5.867 34.094 19.688 1 41.09 397 ILE A N 1
ATOM 3164 C CA . ILE A 1 397 ? 6.832 33.031 19.906 1 41.09 397 ILE A CA 1
ATOM 3165 C C . ILE A 1 397 ? 7.641 32.781 18.625 1 41.09 397 ILE A C 1
ATOM 3167 O O . ILE A 1 397 ? 8.836 32.5 18.688 1 41.09 397 ILE A O 1
ATOM 3171 N N . ARG A 1 398 ? 7.074 32.875 17.531 1 39.34 398 ARG A N 1
ATOM 3172 C CA . ARG A 1 398 ? 7.785 32.719 16.266 1 39.34 398 ARG A CA 1
ATOM 3173 C C . ARG A 1 398 ? 8.875 33.781 16.125 1 39.34 398 ARG A C 1
ATOM 3175 O O . ARG A 1 398 ? 9.93 33.5 15.539 1 39.34 398 ARG A O 1
ATOM 3182 N N . ASN A 1 399 ? 8.625 34.906 16.5 1 35.75 399 ASN A N 1
ATOM 3183 C CA . ASN A 1 399 ? 9.609 36 16.375 1 35.75 399 ASN A CA 1
ATOM 3184 C C . ASN A 1 399 ? 10.773 35.781 17.328 1 35.75 399 ASN A C 1
ATOM 3186 O O . ASN A 1 399 ? 11.68 36.625 17.391 1 35.75 399 ASN A O 1
ATOM 3190 N N . CYS A 1 400 ? 10.688 34.938 18.234 1 29.14 400 CYS A N 1
ATOM 3191 C CA . CYS A 1 400 ? 11.906 34.688 18.984 1 29.14 400 CYS A CA 1
ATOM 3192 C C . CYS A 1 400 ? 12.867 33.812 18.219 1 29.14 400 CYS A C 1
ATOM 3194 O O . CYS A 1 400 ? 12.531 32.656 17.875 1 29.14 400 CYS A O 1
ATOM 3196 N N . ASP A 1 401 ? 13.711 34.375 17.375 1 28.94 401 ASP A N 1
ATOM 3197 C CA . ASP A 1 401 ? 14.805 33.938 16.516 1 28.94 401 ASP A CA 1
ATOM 3198 C C . ASP A 1 401 ? 15.766 33.031 17.297 1 28.94 401 ASP A C 1
ATOM 3200 O O . ASP A 1 401 ? 16.453 33.469 18.203 1 28.94 401 ASP A O 1
ATOM 3204 N N . PRO A 1 402 ? 15.68 31.859 17.688 1 27.81 402 PRO A N 1
ATOM 3205 C CA . PRO A 1 402 ? 16.875 31.359 18.375 1 27.81 402 PRO A CA 1
ATOM 3206 C C . PRO A 1 402 ? 18.109 31.375 17.5 1 27.81 402 PRO A C 1
ATOM 3208 O O . PRO A 1 402 ? 19.234 31.438 18.016 1 27.81 402 PRO A O 1
ATOM 3211 N N . TYR A 1 403 ? 18.062 30.969 16.234 1 28.08 403 TYR A N 1
ATOM 3212 C CA . TYR A 1 403 ? 19.328 30.922 15.516 1 28.08 403 TYR A CA 1
ATOM 3213 C C . TYR A 1 403 ? 19.797 32.312 15.133 1 28.08 403 TYR A C 1
ATOM 3215 O O . TYR A 1 403 ? 20.734 32.469 14.352 1 28.08 403 TYR A O 1
ATOM 3223 N N . SER A 1 404 ? 19.422 33.469 15.641 1 25.77 404 SER A N 1
ATOM 3224 C CA . SER A 1 404 ? 20.344 34.594 15.477 1 25.77 404 SER A CA 1
ATOM 3225 C C . SER A 1 404 ? 21.719 34.281 16.062 1 25.77 404 SER A C 1
ATOM 3227 O O . SER A 1 404 ? 22.641 35.094 15.969 1 25.77 404 SER A O 1
ATOM 3229 N N . LEU A 1 405 ? 21.969 33.375 16.938 1 24.95 405 LEU A N 1
ATOM 3230 C CA . LEU A 1 405 ? 23.266 33.281 17.594 1 24.95 405 LEU A CA 1
ATOM 3231 C C . LEU A 1 405 ? 24.266 32.562 16.688 1 24.95 405 LEU A C 1
ATOM 3233 O O . LEU A 1 405 ? 25.438 32.438 17.031 1 24.95 405 LEU A O 1
ATOM 3237 N N . TRP A 1 406 ? 23.938 31.812 15.656 1 22.14 406 TRP A N 1
ATOM 3238 C CA . TRP A 1 406 ? 25.125 31.188 15.062 1 22.14 406 TRP A CA 1
ATOM 3239 C C . TRP A 1 406 ? 25.812 32.125 14.086 1 22.14 406 TRP A C 1
ATOM 3241 O O . TRP A 1 406 ? 25.938 31.828 12.898 1 22.14 406 TRP A O 1
ATOM 3251 N N . GLN A 1 407 ? 25.703 33.531 14.281 1 21.5 407 GLN A N 1
ATOM 3252 C CA . GLN A 1 407 ? 26.656 34.344 13.562 1 21.5 407 GLN A CA 1
ATOM 3253 C C . GLN A 1 407 ? 28.094 34 13.961 1 21.5 407 GLN A C 1
ATOM 3255 O O . GLN A 1 407 ? 28.5 34.219 15.102 1 21.5 407 GLN A O 1
ATOM 3260 N N . VAL A 1 408 ? 28.734 33 13.461 1 20.97 408 VAL A N 1
ATOM 3261 C CA . VAL A 1 408 ? 30.203 32.875 13.477 1 20.97 408 VAL A CA 1
ATOM 3262 C C . VAL A 1 408 ? 30.828 34.156 12.906 1 20.97 408 VAL A C 1
ATOM 3264 O O . VAL A 1 408 ? 30.406 34.656 11.859 1 20.97 408 VAL A O 1
ATOM 3267 N N . ASP A 1 409 ? 31.5 35 13.664 1 22.58 409 ASP A N 1
ATOM 3268 C CA . ASP A 1 409 ? 32.594 35.906 13.305 1 22.58 409 ASP A CA 1
ATOM 3269 C C . ASP A 1 409 ? 33.531 35.219 12.312 1 22.58 409 ASP A C 1
ATOM 3271 O O . ASP A 1 409 ? 33.719 34 12.367 1 22.58 409 ASP A O 1
ATOM 3275 N N . PRO A 1 410 ? 34.312 36.031 11.367 1 23.77 410 PRO A N 1
ATOM 3276 C CA . PRO A 1 410 ? 35.531 35.5 10.789 1 23.77 410 PRO A CA 1
ATOM 3277 C C . PRO A 1 410 ? 36.531 35 11.844 1 23.77 410 PRO A C 1
ATOM 3279 O O . PRO A 1 410 ? 36.531 35.5 12.977 1 23.77 410 PRO A O 1
ATOM 3282 N N . MET B 1 1 ? -71.562 -28.734 26.547 1 26.75 1 MET B N 1
ATOM 3283 C CA . MET B 1 1 ? -70.125 -28.609 26.781 1 26.75 1 MET B CA 1
ATOM 3284 C C . MET B 1 1 ? -69.375 -28.531 25.453 1 26.75 1 MET B C 1
ATOM 3286 O O . MET B 1 1 ? -69.25 -29.531 24.734 1 26.75 1 MET B O 1
ATOM 3290 N N . HIS B 1 2 ? -69.5 -27.422 24.703 1 24.92 2 HIS B N 1
ATOM 3291 C CA . HIS B 1 2 ? -69 -27.047 23.375 1 24.92 2 HIS B CA 1
ATOM 3292 C C . HIS B 1 2 ? -67.5 -26.781 23.406 1 24.92 2 HIS B C 1
ATOM 3294 O O . HIS B 1 2 ? -67 -25.906 24.156 1 24.92 2 HIS B O 1
ATOM 3300 N N . ARG B 1 3 ? -66.625 -27.875 23.172 1 30.03 3 ARG B N 1
ATOM 3301 C CA . ARG B 1 3 ? -65.188 -27.828 23 1 30.03 3 ARG B CA 1
ATOM 3302 C C . ARG B 1 3 ? -64.812 -26.906 21.844 1 30.03 3 ARG B C 1
ATOM 3304 O O . ARG B 1 3 ? -65.25 -27.109 20.703 1 30.03 3 ARG B O 1
ATOM 3311 N N . SER B 1 4 ? -64.625 -25.609 22.203 1 28.95 4 SER B N 1
ATOM 3312 C CA . SER B 1 4 ? -64.062 -24.641 21.266 1 28.95 4 SER B CA 1
ATOM 3313 C C . SER B 1 4 ? -62.688 -25.078 20.781 1 28.95 4 SER B C 1
ATOM 3315 O O . SER B 1 4 ? -61.781 -25.359 21.594 1 28.95 4 SER B O 1
ATOM 3317 N N . SER B 1 5 ? -62.625 -25.812 19.641 1 31.33 5 SER B N 1
ATOM 3318 C CA . SER B 1 5 ? -61.406 -26.156 18.891 1 31.33 5 SER B CA 1
ATOM 3319 C C . SER B 1 5 ? -60.625 -24.906 18.531 1 31.33 5 SER B C 1
ATOM 3321 O O . SER B 1 5 ? -61.094 -24.078 17.734 1 31.33 5 SER B O 1
ATOM 3323 N N . VAL B 1 6 ? -59.906 -24.328 19.516 1 35.47 6 VAL B N 1
ATOM 3324 C CA . VAL B 1 6 ? -58.906 -23.281 19.188 1 35.47 6 VAL B CA 1
ATOM 3325 C C . VAL B 1 6 ? -57.906 -23.828 18.188 1 35.47 6 VAL B C 1
ATOM 3327 O O . VAL B 1 6 ? -57.219 -24.812 18.484 1 35.47 6 VAL B O 1
ATOM 3330 N N . SER B 1 7 ? -58.188 -23.75 16.875 1 31.75 7 SER B N 1
ATOM 3331 C CA . SER B 1 7 ? -57.219 -23.969 15.797 1 31.75 7 SER B CA 1
ATOM 3332 C C . SER B 1 7 ? -56.031 -23.047 15.93 1 31.75 7 SER B C 1
ATOM 3334 O O . SER B 1 7 ? -56.156 -21.812 15.883 1 31.75 7 SER B O 1
ATOM 3336 N N . SER B 1 8 ? -55.031 -23.422 16.812 1 33.75 8 SER B N 1
ATOM 3337 C CA . SER B 1 8 ? -53.75 -22.75 16.828 1 33.75 8 SER B CA 1
ATOM 3338 C C . SER B 1 8 ? -53.094 -22.766 15.438 1 33.75 8 SER B C 1
ATOM 3340 O O . SER B 1 8 ? -52.844 -23.844 14.898 1 33.75 8 SER B O 1
ATOM 3342 N N . SER B 1 9 ? -53.531 -21.781 14.57 1 35.28 9 SER B N 1
ATOM 3343 C CA . SER B 1 9 ? -52.781 -21.516 13.352 1 35.28 9 SER B CA 1
ATOM 3344 C C . SER B 1 9 ? -51.312 -21.25 13.664 1 35.28 9 SER B C 1
ATOM 3346 O O . SER B 1 9 ? -50.969 -20.219 14.258 1 35.28 9 SER B O 1
ATOM 3348 N N . GLN B 1 10 ? -50.531 -22.281 13.938 1 31.84 10 GLN B N 1
ATOM 3349 C CA . GLN B 1 10 ? -49.062 -22.156 13.867 1 31.84 10 GLN B CA 1
ATOM 3350 C C . GLN B 1 10 ? -48.625 -21.562 12.531 1 31.84 10 GLN B C 1
ATOM 3352 O O . GLN B 1 10 ? -48.656 -22.25 11.508 1 31.84 10 GLN B O 1
ATOM 3357 N N . THR B 1 11 ? -48.938 -20.25 12.328 1 36.31 11 THR B N 1
ATOM 3358 C CA . THR B 1 11 ? -48.219 -19.594 11.242 1 36.31 11 THR B CA 1
ATOM 3359 C C . THR B 1 11 ? -46.719 -19.828 11.375 1 36.31 11 THR B C 1
ATOM 3361 O O . THR B 1 11 ? -46.094 -19.359 12.328 1 36.31 11 THR B O 1
ATOM 3364 N N . GLY B 1 12 ? -46.219 -21 11.031 1 31.17 12 GLY B N 1
ATOM 3365 C CA . GLY B 1 12 ? -44.781 -21.156 10.797 1 31.17 12 GLY B CA 1
ATOM 3366 C C . GLY B 1 12 ? -44.156 -20 10.039 1 31.17 12 GLY B C 1
ATOM 3367 O O . GLY B 1 12 ? -44.438 -19.828 8.844 1 31.17 12 GLY B O 1
ATOM 3368 N N . ALA B 1 13 ? -44 -18.828 10.609 1 32.34 13 ALA B N 1
ATOM 3369 C CA . ALA B 1 13 ? -43.062 -17.875 10.008 1 32.34 13 ALA B CA 1
ATOM 3370 C C . ALA B 1 13 ? -41.781 -18.578 9.562 1 32.34 13 ALA B C 1
ATOM 3372 O O . ALA B 1 13 ? -40.969 -18.969 10.398 1 32.34 13 ALA B O 1
ATOM 3373 N N . ARG B 1 14 ? -41.938 -19.422 8.547 1 37.44 14 ARG B N 1
ATOM 3374 C CA . ARG B 1 14 ? -40.688 -19.812 7.906 1 37.44 14 ARG B CA 1
ATOM 3375 C C . ARG B 1 14 ? -39.719 -18.641 7.832 1 37.44 14 ARG B C 1
ATOM 3377 O O . ARG B 1 14 ? -40.031 -17.609 7.234 1 37.44 14 ARG B O 1
ATOM 3384 N N . SER B 1 15 ? -39.031 -18.328 8.859 1 39.84 15 SER B N 1
ATOM 3385 C CA . SER B 1 15 ? -37.906 -17.406 8.789 1 39.84 15 SER B CA 1
ATOM 3386 C C . SER B 1 15 ? -37.188 -17.516 7.461 1 39.84 15 SER B C 1
ATOM 3388 O O . SER B 1 15 ? -36.562 -18.547 7.172 1 39.84 15 SER B O 1
ATOM 3390 N N . HIS B 1 16 ? -37.656 -17.062 6.375 1 42.72 16 HIS B N 1
ATOM 3391 C CA . HIS B 1 16 ? -36.906 -16.844 5.145 1 42.72 16 HIS B CA 1
ATOM 3392 C C . HIS B 1 16 ? -35.5 -16.312 5.434 1 42.72 16 HIS B C 1
ATOM 3394 O O . HIS B 1 16 ? -35.344 -15.109 5.641 1 42.72 16 HIS B O 1
ATOM 3400 N N . ARG B 1 17 ? -34.844 -17 6.246 1 56.38 17 ARG B N 1
ATOM 3401 C CA . ARG B 1 17 ? -33.469 -16.547 6.422 1 56.38 17 ARG B CA 1
ATOM 3402 C C . ARG B 1 17 ? -32.844 -16.109 5.094 1 56.38 17 ARG B C 1
ATOM 3404 O O . ARG B 1 17 ? -32.906 -16.844 4.105 1 56.38 17 ARG B O 1
ATOM 3411 N N . SER B 1 18 ? -32.562 -14.945 4.902 1 75.56 18 SER B N 1
ATOM 3412 C CA . SER B 1 18 ? -32 -14.258 3.748 1 75.56 18 SER B CA 1
ATOM 3413 C C . SER B 1 18 ? -30.75 -14.969 3.254 1 75.56 18 SER B C 1
ATOM 3415 O O . SER B 1 18 ? -29.938 -15.453 4.055 1 75.56 18 SER B O 1
ATOM 3417 N N . ARG B 1 19 ? -30.719 -15.422 2.027 1 86.75 19 ARG B N 1
ATOM 3418 C CA . ARG B 1 19 ? -29.625 -16.094 1.321 1 86.75 19 ARG B CA 1
ATOM 3419 C C . ARG B 1 19 ? -28.344 -15.266 1.406 1 86.75 19 ARG B C 1
ATOM 3421 O O . ARG B 1 19 ? -28.375 -14.039 1.274 1 86.75 19 ARG B O 1
ATOM 3428 N N . ILE B 1 20 ? -27.266 -16.016 1.8 1 92.06 20 ILE B N 1
ATOM 3429 C CA . ILE B 1 20 ? -25.953 -15.375 1.805 1 92.06 20 ILE B CA 1
ATOM 3430 C C . ILE B 1 20 ? -25.547 -15.031 0.374 1 92.06 20 ILE B C 1
ATOM 3432 O O . ILE B 1 20 ? -25.562 -15.898 -0.505 1 92.06 20 ILE B O 1
ATOM 3436 N N . THR B 1 21 ? -25.188 -13.812 0.144 1 89.56 21 THR B N 1
ATOM 3437 C CA . THR B 1 21 ? -24.922 -13.414 -1.235 1 89.56 21 THR B CA 1
ATOM 3438 C C . THR B 1 21 ? -23.516 -12.844 -1.376 1 89.56 21 THR B C 1
ATOM 3440 O O . THR B 1 21 ? -23.062 -12.562 -2.488 1 89.56 21 THR B O 1
ATOM 3443 N N . THR B 1 22 ? -22.766 -12.641 -0.249 1 92.5 22 THR B N 1
ATOM 3444 C CA . THR B 1 22 ? -21.422 -12.086 -0.346 1 92.5 22 THR B CA 1
ATOM 3445 C C . THR B 1 22 ? -20.391 -13.078 0.195 1 92.5 22 THR B C 1
ATOM 3447 O O . THR B 1 22 ? -20.672 -13.812 1.143 1 92.5 22 THR B O 1
ATOM 3450 N N . ALA B 1 23 ? -19.234 -13.039 -0.386 1 93.38 23 ALA B N 1
ATOM 3451 C CA . ALA B 1 23 ? -18.156 -13.93 0.008 1 93.38 23 ALA B CA 1
ATOM 3452 C C . ALA B 1 23 ? -17.719 -13.664 1.447 1 93.38 23 ALA B C 1
ATOM 3454 O O . ALA B 1 23 ? -17.438 -14.594 2.199 1 93.38 23 ALA B O 1
ATOM 3455 N N . SER B 1 24 ? -17.703 -12.398 1.787 1 90.5 24 SER B N 1
ATOM 3456 C CA . SER B 1 24 ? -17.281 -12.023 3.133 1 90.5 24 SER B CA 1
ATOM 3457 C C . SER B 1 24 ? -18.219 -12.594 4.188 1 90.5 24 SER B C 1
ATOM 3459 O O . SER B 1 24 ? -17.781 -13.055 5.242 1 90.5 24 SER B O 1
ATOM 3461 N N . GLU B 1 25 ? -19.438 -12.586 3.887 1 92.25 25 GLU B N 1
ATOM 3462 C CA . GLU B 1 25 ? -20.422 -13.156 4.801 1 92.25 25 GLU B CA 1
ATOM 3463 C C . GLU B 1 25 ? -20.312 -14.68 4.852 1 92.25 25 GLU B C 1
ATOM 3465 O O . GLU B 1 25 ? -20.297 -15.266 5.938 1 92.25 25 GLU B O 1
ATOM 3470 N N . LEU B 1 26 ? -20.203 -15.242 3.732 1 93.31 26 LEU B N 1
ATOM 3471 C CA . LEU B 1 26 ? -20.094 -16.703 3.682 1 93.31 26 LEU B CA 1
ATOM 3472 C C . LEU B 1 26 ? -18.891 -17.188 4.465 1 93.31 26 LEU B C 1
ATOM 3474 O O . LEU B 1 26 ? -18.969 -18.188 5.176 1 93.31 26 LEU B O 1
ATOM 3478 N N . ALA B 1 27 ? -17.812 -16.5 4.395 1 92.88 27 ALA B N 1
ATOM 3479 C CA . ALA B 1 27 ? -16.531 -16.906 4.988 1 92.88 27 ALA B CA 1
ATOM 3480 C C . ALA B 1 27 ? -16.656 -16.984 6.508 1 92.88 27 ALA B C 1
ATOM 3482 O O . ALA B 1 27 ? -15.852 -17.672 7.16 1 92.88 27 ALA B O 1
ATOM 3483 N N . THR B 1 28 ? -17.609 -16.297 7.078 1 90.69 28 THR B N 1
ATOM 3484 C CA . THR B 1 28 ? -17.703 -16.25 8.531 1 90.69 28 THR B CA 1
ATOM 3485 C C . THR B 1 28 ? -18.844 -17.141 9.031 1 90.69 28 THR B C 1
ATOM 3487 O O . THR B 1 28 ? -19.047 -17.266 10.234 1 90.69 28 THR B O 1
ATOM 3490 N N . LYS B 1 29 ? -19.562 -17.766 8.125 1 91.81 29 LYS B N 1
ATOM 3491 C CA . LYS B 1 29 ? -20.766 -18.516 8.492 1 91.81 29 LYS B CA 1
ATOM 3492 C C . LYS B 1 29 ? -20.516 -20.016 8.398 1 91.81 29 LYS B C 1
ATOM 3494 O O . LYS B 1 29 ? -19.625 -20.469 7.672 1 91.81 29 LYS B O 1
ATOM 3499 N N . PRO B 1 30 ? -21.297 -20.781 9.086 1 91.31 30 PRO B N 1
ATOM 3500 C CA . PRO B 1 30 ? -21.172 -22.234 9.008 1 91.31 30 PRO B CA 1
ATOM 3501 C C . PRO B 1 30 ? -21.453 -22.781 7.613 1 91.31 30 PRO B C 1
ATOM 3503 O O . PRO B 1 30 ? -20.969 -23.859 7.262 1 91.31 30 PRO B O 1
ATOM 3506 N N . GLU B 1 31 ? -22.25 -22.078 6.848 1 93.62 31 GLU B N 1
ATOM 3507 C CA . GLU B 1 31 ? -22.578 -22.484 5.48 1 93.62 31 GLU B CA 1
ATOM 3508 C C . GLU B 1 31 ? -21.328 -22.594 4.625 1 93.62 31 GLU B C 1
ATOM 3510 O O . GLU B 1 31 ? -21.359 -23.203 3.549 1 93.62 31 GLU B O 1
ATOM 3515 N N . PHE B 1 32 ? -20.25 -22.109 5.105 1 94.69 32 PHE B N 1
ATOM 3516 C CA . PHE B 1 32 ? -18.984 -22.219 4.387 1 94.69 32 PHE B CA 1
ATOM 3517 C C . PHE B 1 32 ? -18.578 -23.672 4.223 1 94.69 32 PHE B C 1
ATOM 3519 O O . PHE B 1 32 ? -18.078 -24.078 3.166 1 94.69 32 PHE B O 1
ATOM 3526 N N . ASP B 1 33 ? -18.766 -24.406 5.242 1 94.62 33 ASP B N 1
ATOM 3527 C CA . ASP B 1 33 ? -18.359 -25.812 5.195 1 94.62 33 ASP B CA 1
ATOM 3528 C C . ASP B 1 33 ? -19.141 -26.578 4.125 1 94.62 33 ASP B C 1
ATOM 3530 O O . ASP B 1 33 ? -18.594 -27.438 3.438 1 94.62 33 ASP B O 1
ATOM 3534 N N . ASP B 1 34 ? -20.359 -26.297 3.988 1 94.5 34 ASP B N 1
ATOM 3535 C CA . ASP B 1 34 ? -21.188 -26.906 2.949 1 94.5 34 ASP B CA 1
ATOM 3536 C C . ASP B 1 34 ? -20.719 -26.484 1.559 1 94.5 34 ASP B C 1
ATOM 3538 O O . ASP B 1 34 ? -20.609 -27.328 0.656 1 94.5 34 ASP B O 1
ATOM 3542 N N . TRP B 1 35 ? -20.469 -25.203 1.479 1 95.5 35 TRP B N 1
ATOM 3543 C CA . TRP B 1 35 ? -19.938 -24.672 0.228 1 95.5 35 TRP B CA 1
ATOM 3544 C C . TRP B 1 35 ? -18.625 -25.359 -0.148 1 95.5 35 TRP B C 1
ATOM 3546 O O . TRP B 1 35 ? -18.453 -25.797 -1.287 1 95.5 35 TRP B O 1
ATOM 3556 N N . ALA B 1 36 ? -17.75 -25.531 0.802 1 96.38 36 ALA B N 1
ATOM 3557 C CA . ALA B 1 36 ? -16.453 -26.156 0.592 1 96.38 36 ALA B CA 1
ATOM 3558 C C . ALA B 1 36 ? -16.609 -27.609 0.17 1 96.38 36 ALA B C 1
ATOM 3560 O O . ALA B 1 36 ? -15.93 -28.062 -0.756 1 96.38 36 ALA B O 1
ATOM 3561 N N . ARG B 1 37 ? -17.453 -28.266 0.775 1 95.5 37 ARG B N 1
ATOM 3562 C CA . ARG B 1 37 ? -17.688 -29.672 0.46 1 95.5 37 ARG B CA 1
ATOM 3563 C C . ARG B 1 37 ? -18.219 -29.828 -0.962 1 95.5 37 ARG B C 1
ATOM 3565 O O . ARG B 1 37 ? -17.766 -30.719 -1.696 1 95.5 37 ARG B O 1
ATOM 3572 N N . GLU B 1 38 ? -19.062 -29.016 -1.299 1 94.88 38 GLU B N 1
ATOM 3573 C CA . GLU B 1 38 ? -19.641 -29.094 -2.639 1 94.88 38 GLU B CA 1
ATOM 3574 C C . GLU B 1 38 ? -18.578 -28.844 -3.707 1 94.88 38 GLU B C 1
ATOM 3576 O O . GLU B 1 38 ? -18.625 -29.438 -4.785 1 94.88 38 GLU B O 1
ATOM 3581 N N . LEU B 1 39 ? -17.656 -28.031 -3.369 1 96.31 39 LEU B N 1
ATOM 3582 C CA . LEU B 1 39 ? -16.625 -27.672 -4.336 1 96.31 39 LEU B CA 1
ATOM 3583 C C . LEU B 1 39 ? -15.383 -28.531 -4.141 1 96.31 39 LEU B C 1
ATOM 3585 O O . LEU B 1 39 ? -14.32 -28.234 -4.691 1 96.31 39 LEU B O 1
ATOM 3589 N N . LYS B 1 40 ? -15.516 -29.547 -3.283 1 96.56 40 LYS B N 1
ATOM 3590 C CA . LYS B 1 40 ? -14.5 -30.578 -3.104 1 96.56 40 LYS B CA 1
ATOM 3591 C C . LYS B 1 40 ? -13.258 -30.016 -2.43 1 96.56 40 LYS B C 1
ATOM 3593 O O . LYS B 1 40 ? -12.141 -30.453 -2.711 1 96.56 40 LYS B O 1
ATOM 3598 N N . LEU B 1 41 ? -13.391 -28.984 -1.642 1 97.88 41 LEU B N 1
ATOM 3599 C CA . LEU B 1 41 ? -12.289 -28.406 -0.871 1 97.88 41 LEU B CA 1
ATOM 3600 C C . LEU B 1 41 ? -12.172 -29.094 0.491 1 97.88 41 LEU B C 1
ATOM 3602 O O . LEU B 1 41 ? -13.125 -29.078 1.279 1 97.88 41 LEU B O 1
ATOM 3606 N N . GLU B 1 42 ? -11.047 -29.609 0.714 1 95.81 42 GLU B N 1
ATOM 3607 C CA . GLU B 1 42 ? -10.797 -30.188 2.031 1 95.81 42 GLU B CA 1
ATOM 3608 C C . GLU B 1 42 ? -10.758 -29.094 3.107 1 95.81 42 GLU B C 1
ATOM 3610 O O . GLU B 1 42 ? -10.188 -28.031 2.896 1 95.81 42 GLU B O 1
ATOM 3615 N N . LYS B 1 43 ? -11.281 -29.391 4.184 1 90.81 43 LYS B N 1
ATOM 3616 C CA . LYS B 1 43 ? -11.461 -28.422 5.266 1 90.81 43 LYS B CA 1
ATOM 3617 C C . LYS B 1 43 ? -10.133 -28.047 5.898 1 90.81 43 LYS B C 1
ATOM 3619 O O . LYS B 1 43 ? -9.883 -26.875 6.176 1 90.81 43 LYS B O 1
ATOM 3624 N N . HIS B 1 44 ? -9.266 -28.969 6.051 1 93.56 44 HIS B N 1
ATOM 3625 C CA . HIS B 1 44 ? -8.062 -28.734 6.832 1 93.56 44 HIS B CA 1
ATOM 3626 C C . HIS B 1 44 ? -6.855 -28.5 5.93 1 93.56 44 HIS B C 1
ATOM 3628 O O . HIS B 1 44 ? -6.773 -29.078 4.84 1 93.56 44 HIS B O 1
ATOM 3634 N N . ILE B 1 45 ? -5.996 -27.656 6.402 1 95.38 45 ILE B N 1
ATOM 3635 C CA . ILE B 1 45 ? -4.684 -27.5 5.785 1 95.38 45 ILE B CA 1
ATOM 3636 C C . ILE B 1 45 ? -3.727 -28.562 6.312 1 95.38 45 ILE B C 1
ATOM 3638 O O . ILE B 1 45 ? -3.473 -28.625 7.52 1 95.38 45 ILE B O 1
ATOM 3642 N N . GLU B 1 46 ? -3.246 -29.344 5.406 1 94.69 46 GLU B N 1
ATOM 3643 C CA . GLU B 1 46 ? -2.344 -30.422 5.789 1 94.69 46 GLU B CA 1
ATOM 3644 C C . GLU B 1 46 ? -0.978 -29.875 6.203 1 94.69 46 GLU B C 1
ATOM 3646 O O . GLU B 1 46 ? -0.391 -29.062 5.5 1 94.69 46 GLU B O 1
ATOM 3651 N N . ARG B 1 47 ? -0.433 -30.344 7.301 1 90.31 47 ARG B N 1
ATOM 3652 C CA . ARG B 1 47 ? 0.837 -29.859 7.828 1 90.31 47 ARG B CA 1
ATOM 3653 C C . ARG B 1 47 ? 2.01 -30.625 7.242 1 90.31 47 ARG B C 1
ATOM 3655 O O . ARG B 1 47 ? 3.1 -30.078 7.062 1 90.31 47 ARG B O 1
ATOM 3662 N N . ASN B 1 48 ? 1.729 -31.859 6.938 1 85.31 48 ASN B N 1
ATOM 3663 C CA . ASN B 1 48 ? 2.818 -32.719 6.492 1 85.31 48 ASN B CA 1
ATOM 3664 C C . ASN B 1 48 ? 2.76 -32.969 4.988 1 85.31 48 ASN B C 1
ATOM 3666 O O . ASN B 1 48 ? 1.689 -33.25 4.438 1 85.31 48 ASN B O 1
ATOM 3670 N N . LEU B 1 49 ? 3.889 -32.688 4.426 1 89 49 LEU B N 1
ATOM 3671 C CA . LEU B 1 49 ? 4.035 -33 3.016 1 89 49 LEU B CA 1
ATOM 3672 C C . LEU B 1 49 ? 4.496 -34.469 2.846 1 89 49 LEU B C 1
ATOM 3674 O O . LEU B 1 49 ? 5.445 -34.906 3.502 1 89 49 LEU B O 1
ATOM 3678 N N . THR B 1 50 ? 3.758 -35.188 2.148 1 82.69 50 THR B N 1
ATOM 3679 C CA . THR B 1 50 ? 4.176 -36.562 1.885 1 82.69 50 THR B CA 1
ATOM 3680 C C . THR B 1 50 ? 5.391 -36.594 0.965 1 82.69 50 THR B C 1
ATOM 3682 O O . THR B 1 50 ? 5.805 -35.562 0.441 1 82.69 50 THR B O 1
ATOM 3685 N N . ASP B 1 51 ? 5.977 -37.781 0.806 1 84.5 51 ASP B N 1
ATOM 3686 C CA . ASP B 1 51 ? 7.168 -37.938 -0.024 1 84.5 51 ASP B CA 1
ATOM 3687 C C . ASP B 1 51 ? 6.797 -38.156 -1.486 1 84.5 51 ASP B C 1
ATOM 3689 O O . ASP B 1 51 ? 7.648 -38.531 -2.297 1 84.5 51 ASP B O 1
ATOM 3693 N N . THR B 1 52 ? 5.711 -37.812 -1.816 1 85.62 52 THR B N 1
ATOM 3694 C CA . THR B 1 52 ? 5.305 -37.906 -3.213 1 85.62 52 THR B CA 1
ATOM 3695 C C . THR B 1 52 ? 6.02 -36.875 -4.066 1 85.62 52 THR B C 1
ATOM 3697 O O . THR B 1 52 ? 6.246 -35.75 -3.619 1 85.62 52 THR B O 1
ATOM 3700 N N . PRO B 1 53 ? 6.41 -37.188 -5.277 1 86.25 53 PRO B N 1
ATOM 3701 C CA . PRO B 1 53 ? 7.219 -36.312 -6.156 1 86.25 53 PRO B CA 1
ATOM 3702 C C . PRO B 1 53 ? 6.586 -34.938 -6.391 1 86.25 53 PRO B C 1
ATOM 3704 O O . PRO B 1 53 ? 7.301 -33.969 -6.594 1 86.25 53 PRO B O 1
ATOM 3707 N N . ILE B 1 54 ? 5.363 -34.875 -6.305 1 85.19 54 ILE B N 1
ATOM 3708 C CA . ILE B 1 54 ? 4.68 -33.625 -6.613 1 85.19 54 ILE B CA 1
ATOM 3709 C C . ILE B 1 54 ? 5.059 -32.562 -5.586 1 85.19 54 ILE B C 1
ATOM 3711 O O . ILE B 1 54 ? 5.082 -31.375 -5.898 1 85.19 54 ILE B O 1
ATOM 3715 N N . PHE B 1 55 ? 5.48 -33 -4.395 1 92.75 55 PHE B N 1
ATOM 3716 C CA . PHE B 1 55 ? 5.758 -32.062 -3.314 1 92.75 55 PHE B CA 1
ATOM 3717 C C . PHE B 1 55 ? 7.223 -31.641 -3.32 1 92.75 55 PHE B C 1
ATOM 3719 O O . PHE B 1 55 ? 7.641 -30.797 -2.512 1 92.75 55 PHE B O 1
ATOM 3726 N N . SER B 1 56 ? 7.996 -32.219 -4.227 1 93.38 56 SER B N 1
ATOM 3727 C CA . SER B 1 56 ? 9.406 -31.859 -4.316 1 93.38 56 SER B CA 1
ATOM 3728 C C . SER B 1 56 ? 9.594 -30.359 -4.547 1 93.38 56 SER B C 1
ATOM 3730 O O . SER B 1 56 ? 10.523 -29.75 -4.016 1 93.38 56 SER B O 1
ATOM 3732 N N . ALA B 1 57 ? 8.695 -29.828 -5.344 1 94.25 57 ALA B N 1
ATOM 3733 C CA . ALA B 1 57 ? 8.781 -28.391 -5.617 1 94.25 57 ALA B CA 1
ATOM 3734 C C . ALA B 1 57 ? 8.594 -27.578 -4.344 1 94.25 57 ALA B C 1
ATOM 3736 O O . ALA B 1 57 ? 9.336 -26.609 -4.102 1 94.25 57 ALA B O 1
ATOM 3737 N N . ILE B 1 58 ? 7.625 -27.969 -3.504 1 96.44 58 ILE B N 1
ATOM 3738 C CA . ILE B 1 58 ? 7.355 -27.25 -2.26 1 96.44 58 ILE B CA 1
ATOM 3739 C C . ILE B 1 58 ? 8.523 -27.438 -1.294 1 96.44 58 ILE B C 1
ATOM 3741 O O . ILE B 1 58 ? 8.961 -26.484 -0.644 1 96.44 58 ILE B O 1
ATOM 3745 N N . LYS B 1 59 ? 9 -28.625 -1.234 1 95.75 59 LYS B N 1
ATOM 3746 C CA . LYS B 1 59 ? 10.141 -28.922 -0.366 1 95.75 59 LYS B CA 1
ATOM 3747 C C . LYS B 1 59 ? 11.367 -28.109 -0.783 1 95.75 59 LYS B C 1
ATOM 3749 O O . LYS B 1 59 ? 12.117 -27.625 0.067 1 95.75 59 LYS B O 1
ATOM 3754 N N . THR B 1 60 ? 11.578 -28 -2.018 1 95.44 60 THR B N 1
ATOM 3755 C CA . THR B 1 60 ? 12.672 -27.188 -2.537 1 95.44 60 THR B CA 1
ATOM 3756 C C . THR B 1 60 ? 12.5 -25.719 -2.131 1 95.44 60 THR B C 1
ATOM 3758 O O . THR B 1 60 ? 13.453 -25.078 -1.696 1 95.44 60 THR B O 1
ATOM 3761 N N . ILE B 1 61 ? 11.289 -25.188 -2.27 1 96.38 61 ILE B N 1
ATOM 3762 C CA . ILE B 1 61 ? 11.008 -23.812 -1.866 1 96.38 61 ILE B CA 1
ATOM 3763 C C . ILE B 1 61 ? 11.312 -23.641 -0.381 1 96.38 61 ILE B C 1
ATOM 3765 O O . ILE B 1 61 ? 11.977 -22.672 0.013 1 96.38 61 ILE B O 1
ATOM 3769 N N . GLN B 1 62 ? 10.898 -24.578 0.425 1 95.38 62 GLN B N 1
ATOM 3770 C CA . GLN B 1 62 ? 11.109 -24.516 1.866 1 95.38 62 GLN B CA 1
ATOM 3771 C C . GLN B 1 62 ? 12.602 -24.578 2.203 1 95.38 62 GLN B C 1
ATOM 3773 O O . GLN B 1 62 ? 13.086 -23.781 3.008 1 95.38 62 GLN B O 1
ATOM 3778 N N . SER B 1 63 ? 13.297 -25.453 1.562 1 94.69 63 SER B N 1
ATOM 3779 C CA . SER B 1 63 ? 14.719 -25.625 1.855 1 94.69 63 SER B CA 1
ATOM 3780 C C . SER B 1 63 ? 15.523 -24.422 1.365 1 94.69 63 SER B C 1
ATOM 3782 O O . SER B 1 63 ? 16.422 -23.953 2.062 1 94.69 63 SER B O 1
ATOM 3784 N N . HIS B 1 64 ? 15.227 -23.922 0.218 1 93.81 64 HIS B N 1
ATOM 3785 C CA . HIS B 1 64 ? 15.977 -22.812 -0.376 1 93.81 64 HIS B CA 1
ATOM 3786 C C . HIS B 1 64 ? 15.703 -21.5 0.355 1 93.81 64 HIS B C 1
ATOM 3788 O O . HIS B 1 64 ? 16.516 -20.578 0.319 1 93.81 64 HIS B O 1
ATOM 3794 N N . SER B 1 65 ? 14.523 -21.453 1.009 1 94.56 65 SER B N 1
ATOM 3795 C CA . SER B 1 65 ? 14.172 -20.234 1.716 1 94.56 65 SER B CA 1
ATOM 3796 C C . SER B 1 65 ? 15.023 -20.047 2.967 1 94.56 65 SER B C 1
ATOM 3798 O O . SER B 1 65 ? 15.039 -18.953 3.559 1 94.56 65 SER B O 1
ATOM 3800 N N . LYS B 1 66 ? 15.82 -21.062 3.279 1 93.44 66 LYS B N 1
ATOM 3801 C CA . LYS B 1 66 ? 16.672 -21.016 4.461 1 93.44 66 LYS B CA 1
ATOM 3802 C C . LYS B 1 66 ? 18.125 -20.734 4.078 1 93.44 66 LYS B C 1
ATOM 3804 O O . LYS B 1 66 ? 19.016 -20.75 4.934 1 93.44 66 LYS B O 1
ATOM 3809 N N . ILE B 1 67 ? 18.391 -20.5 2.832 1 92.31 67 ILE B N 1
ATOM 3810 C CA . ILE B 1 67 ? 19.734 -20.219 2.338 1 92.31 67 ILE B CA 1
ATOM 3811 C C . ILE B 1 67 ? 19.875 -18.734 2.027 1 92.31 67 ILE B C 1
ATOM 3813 O O . ILE B 1 67 ? 19.219 -18.219 1.128 1 92.31 67 ILE B O 1
ATOM 3817 N N . PHE B 1 68 ? 20.812 -18.094 2.705 1 90.81 68 PHE B N 1
ATOM 3818 C CA . PHE B 1 68 ? 21.016 -16.656 2.564 1 90.81 68 PHE B CA 1
ATOM 3819 C C . PHE B 1 68 ? 22.406 -16.359 2.008 1 90.81 68 PHE B C 1
ATOM 3821 O O . PHE B 1 68 ? 23.328 -17.141 2.203 1 90.81 68 PHE B O 1
ATOM 3828 N N . PRO B 1 69 ? 22.5 -15.242 1.256 1 90.75 69 PRO B N 1
ATOM 3829 C CA . PRO B 1 69 ? 23.859 -14.766 1.003 1 90.75 69 PRO B CA 1
ATOM 3830 C C . PRO B 1 69 ? 24.594 -14.344 2.279 1 90.75 69 PRO B C 1
ATOM 3832 O O . PRO B 1 69 ? 23.969 -13.75 3.172 1 90.75 69 PRO B O 1
ATOM 3835 N N . PRO B 1 70 ? 25.828 -14.523 2.369 1 90.69 70 PRO B N 1
ATOM 3836 C CA . PRO B 1 70 ? 26.547 -14.258 3.611 1 90.69 70 PRO B CA 1
ATOM 3837 C C . PRO B 1 70 ? 26.5 -12.781 4.02 1 90.69 70 PRO B C 1
ATOM 3839 O O . PRO B 1 70 ? 26.547 -12.469 5.211 1 90.69 70 PRO B O 1
ATOM 3842 N N . TRP B 1 71 ? 26.406 -11.961 3.078 1 92.38 71 TRP B N 1
ATOM 3843 C CA . TRP B 1 71 ? 26.484 -10.531 3.383 1 92.38 71 TRP B CA 1
ATOM 3844 C C . TRP B 1 71 ? 25.297 -10.102 4.246 1 92.38 71 TRP B C 1
ATOM 3846 O O . TRP B 1 71 ? 25.344 -9.047 4.887 1 92.38 71 TRP B O 1
ATOM 3856 N N . VAL B 1 72 ? 24.25 -10.898 4.332 1 93.5 72 VAL B N 1
ATOM 3857 C CA . VAL B 1 72 ? 23.031 -10.516 5.051 1 93.5 72 VAL B CA 1
ATOM 3858 C C . VAL B 1 72 ? 23.312 -10.477 6.551 1 93.5 72 VAL B C 1
ATOM 3860 O O . VAL B 1 72 ? 22.656 -9.742 7.293 1 93.5 72 VAL B O 1
ATOM 3863 N N . ARG B 1 73 ? 24.25 -11.148 6.984 1 92.38 73 ARG B N 1
ATOM 3864 C CA . ARG B 1 73 ? 24.547 -11.188 8.414 1 92.38 73 ARG B CA 1
ATOM 3865 C C . ARG B 1 73 ? 25.641 -10.164 8.766 1 92.38 73 ARG B C 1
ATOM 3867 O O . ARG B 1 73 ? 25.969 -9.992 9.938 1 92.38 73 ARG B O 1
ATOM 3874 N N . ASP B 1 74 ? 26.203 -9.508 7.797 1 93.12 74 ASP B N 1
ATOM 3875 C CA . ASP B 1 74 ? 27.25 -8.508 8.008 1 93.12 74 ASP B CA 1
ATOM 3876 C C . ASP B 1 74 ? 26.656 -7.102 8.07 1 93.12 74 ASP B C 1
ATOM 3878 O O . ASP B 1 74 ? 26.344 -6.5 7.035 1 93.12 74 ASP B O 1
ATOM 3882 N N . LYS B 1 75 ? 26.672 -6.5 9.211 1 93.06 75 LYS B N 1
ATOM 3883 C CA . LYS B 1 75 ? 26.078 -5.188 9.445 1 93.06 75 LYS B CA 1
ATOM 3884 C C . LYS B 1 75 ? 26.781 -4.109 8.625 1 93.06 75 LYS B C 1
ATOM 3886 O O . LYS B 1 75 ? 26.219 -3.041 8.383 1 93.06 75 LYS B O 1
ATOM 3891 N N . ARG B 1 76 ? 27.984 -4.418 8.242 1 94.12 76 ARG B N 1
ATOM 3892 C CA . ARG B 1 76 ? 28.797 -3.412 7.562 1 94.12 76 ARG B CA 1
ATOM 3893 C C . ARG B 1 76 ? 28.719 -3.582 6.047 1 94.12 76 ARG B C 1
ATOM 3895 O O . ARG B 1 76 ? 29.359 -2.84 5.301 1 94.12 76 ARG B O 1
ATOM 3902 N N . SER B 1 77 ? 27.875 -4.441 5.629 1 93.5 77 SER B N 1
ATOM 3903 C CA . SER B 1 77 ? 27.75 -4.668 4.191 1 93.5 77 SER B CA 1
ATOM 3904 C C . SER B 1 77 ? 27.266 -3.416 3.477 1 93.5 77 SER B C 1
ATOM 3906 O O . SER B 1 77 ? 26.344 -2.74 3.957 1 93.5 77 SER B O 1
ATOM 3908 N N . ASN B 1 78 ? 27.766 -3.203 2.252 1 93 78 ASN B N 1
ATOM 3909 C CA . ASN B 1 78 ? 27.344 -2.068 1.431 1 93 78 ASN B CA 1
ATOM 3910 C C . ASN B 1 78 ? 25.922 -2.232 0.922 1 93 78 ASN B C 1
ATOM 3912 O O . ASN B 1 78 ? 25.297 -1.262 0.495 1 93 78 ASN B O 1
ATOM 3916 N N . ASN B 1 79 ? 25.438 -3.379 1.048 1 93.62 79 ASN B N 1
ATOM 3917 C CA . ASN B 1 79 ? 24.094 -3.658 0.582 1 93.62 79 ASN B CA 1
ATOM 3918 C C . ASN B 1 79 ? 23.047 -3.004 1.479 1 93.62 79 ASN B C 1
ATOM 3920 O O . ASN B 1 79 ? 21.875 -2.934 1.116 1 93.62 79 ASN B O 1
ATOM 3924 N N . TYR B 1 80 ? 23.531 -2.398 2.652 1 94.94 80 TYR B N 1
ATOM 3925 C CA . TYR B 1 80 ? 22.625 -1.764 3.592 1 94.94 80 TYR B CA 1
ATOM 3926 C C . TYR B 1 80 ? 22.781 -0.248 3.566 1 94.94 80 TYR B C 1
ATOM 3928 O O . TYR B 1 80 ? 22.109 0.466 4.309 1 94.94 80 TYR B O 1
ATOM 3936 N N . SER B 1 81 ? 23.625 0.289 2.764 1 92.94 81 SER B N 1
ATOM 3937 C CA . SER B 1 81 ? 24.047 1.683 2.848 1 92.94 81 SER B CA 1
ATOM 3938 C C . SER B 1 81 ? 22.891 2.633 2.6 1 92.94 81 SER B C 1
ATOM 3940 O O . SER B 1 81 ? 22.906 3.779 3.049 1 92.94 81 SER B O 1
ATOM 3942 N N . PHE B 1 82 ? 21.844 2.15 1.979 1 93.94 82 PHE B N 1
ATOM 3943 C CA . PHE B 1 82 ? 20.734 3.002 1.595 1 93.94 82 PHE B CA 1
ATOM 3944 C C . PHE B 1 82 ? 19.656 3.006 2.676 1 93.94 82 PHE B C 1
ATOM 3946 O O . PHE B 1 82 ? 18.688 3.766 2.594 1 93.94 82 PHE B O 1
ATOM 3953 N N . ILE B 1 83 ? 19.734 2.16 3.686 1 95.69 83 ILE B N 1
ATOM 3954 C CA . ILE B 1 83 ? 18.703 2.039 4.719 1 95.69 83 ILE B CA 1
ATOM 3955 C C . ILE B 1 83 ? 18.703 3.289 5.598 1 95.69 83 ILE B C 1
ATOM 3957 O O . ILE B 1 83 ? 19.734 3.646 6.176 1 95.69 83 ILE B O 1
ATOM 3961 N N . PRO B 1 84 ? 17.578 3.895 5.742 1 94.69 84 PRO B N 1
ATOM 3962 C CA . PRO B 1 84 ? 17.531 5.156 6.488 1 94.69 84 PRO B CA 1
ATOM 3963 C C . PRO B 1 84 ? 17.672 4.953 7.996 1 94.69 84 PRO B C 1
ATOM 3965 O O . PRO B 1 84 ? 17.562 3.826 8.484 1 94.69 84 PRO B O 1
ATOM 3968 N N . PRO B 1 85 ? 17.875 6.023 8.734 1 92.06 85 PRO B N 1
ATOM 3969 C CA . PRO B 1 85 ? 18.094 5.945 10.18 1 92.06 85 PRO B CA 1
ATOM 3970 C C . PRO B 1 85 ? 16.938 5.289 10.922 1 92.06 85 PRO B C 1
ATOM 3972 O O . PRO B 1 85 ? 17.156 4.465 11.812 1 92.06 85 PRO B O 1
ATOM 3975 N N . ALA B 1 86 ? 15.797 5.516 10.484 1 93.12 86 ALA B N 1
ATOM 3976 C CA . ALA B 1 86 ? 14.617 5.004 11.18 1 93.12 86 ALA B CA 1
ATOM 3977 C C . ALA B 1 86 ? 14.57 3.48 11.141 1 93.12 86 ALA B C 1
ATOM 3979 O O . ALA B 1 86 ? 14.031 2.844 12.047 1 93.12 86 ALA B O 1
ATOM 3980 N N . TYR B 1 87 ? 15.172 2.924 10.125 1 95.06 87 TYR B N 1
ATOM 3981 C CA . TYR B 1 87 ? 15 1.493 9.898 1 95.06 87 TYR B CA 1
ATOM 3982 C C . TYR B 1 87 ? 16.25 0.723 10.305 1 95.06 87 TYR B C 1
ATOM 3984 O O . TYR B 1 87 ? 16.266 -0.51 10.266 1 95.06 87 TYR B O 1
ATOM 3992 N N . GLN B 1 88 ? 17.281 1.438 10.789 1 95.38 88 GLN B N 1
ATOM 3993 C CA . GLN B 1 88 ? 18.562 0.83 11.109 1 95.38 88 GLN B CA 1
ATOM 3994 C C . GLN B 1 88 ? 18.422 -0.201 12.227 1 95.38 88 GLN B C 1
ATOM 3996 O O . GLN B 1 88 ? 19.094 -1.229 12.227 1 95.38 88 GLN B O 1
ATOM 4001 N N . LYS B 1 89 ? 17.531 0.069 13.148 1 94.69 89 LYS B N 1
ATOM 4002 C CA . LYS B 1 89 ? 17.297 -0.869 14.242 1 94.69 89 LYS B CA 1
ATOM 4003 C C . LYS B 1 89 ? 16.906 -2.242 13.711 1 94.69 89 LYS B C 1
ATOM 4005 O O . LYS B 1 89 ? 17.359 -3.268 14.219 1 94.69 89 LYS B O 1
ATOM 4010 N N . TRP B 1 90 ? 16.156 -2.258 12.719 1 95.62 90 TRP B N 1
ATOM 4011 C CA . TRP B 1 90 ? 15.625 -3.514 12.203 1 95.62 90 TRP B CA 1
ATOM 4012 C C . TRP B 1 90 ? 16.656 -4.23 11.344 1 95.62 90 TRP B C 1
ATOM 4014 O O . TRP B 1 90 ? 16.688 -5.461 11.289 1 95.62 90 TRP B O 1
ATOM 4024 N N . LYS B 1 91 ? 17.453 -3.449 10.641 1 96.38 91 LYS B N 1
ATOM 4025 C CA . LYS B 1 91 ? 18.609 -4.043 9.992 1 96.38 91 LYS B CA 1
ATOM 4026 C C . LYS B 1 91 ? 19.516 -4.738 11.008 1 96.38 91 LYS B C 1
ATOM 4028 O O . LYS B 1 91 ? 19.969 -5.863 10.781 1 96.38 91 LYS B O 1
ATOM 4033 N N . ASP B 1 92 ? 19.734 -4.113 12.156 1 96.44 92 ASP B N 1
ATOM 4034 C CA . ASP B 1 92 ? 20.578 -4.691 13.203 1 96.44 92 ASP B CA 1
ATOM 4035 C C . ASP B 1 92 ? 19.953 -5.961 13.766 1 96.44 92 ASP B C 1
ATOM 4037 O O . ASP B 1 92 ? 20.641 -6.945 14.016 1 96.44 92 ASP B O 1
ATOM 4041 N N . VAL B 1 93 ? 18.688 -5.91 13.906 1 95.88 93 VAL B N 1
ATOM 4042 C CA . VAL B 1 93 ? 17.969 -7.074 14.406 1 95.88 93 VAL B CA 1
ATOM 4043 C C . VAL B 1 93 ? 18.078 -8.219 13.406 1 95.88 93 VAL B C 1
ATOM 4045 O O . VAL B 1 93 ? 18.297 -9.375 13.789 1 95.88 93 VAL B O 1
ATOM 4048 N N . LEU B 1 94 ? 17.969 -7.902 12.156 1 95.94 94 LEU B N 1
ATOM 4049 C CA . LEU B 1 94 ? 18.109 -8.914 11.109 1 95.94 94 LEU B CA 1
ATOM 4050 C C . LEU B 1 94 ? 19.469 -9.578 11.18 1 95.94 94 LEU B C 1
ATOM 4052 O O . LEU B 1 94 ? 19.562 -10.805 11.273 1 95.94 94 LEU B O 1
ATOM 4056 N N . CYS B 1 95 ? 20.484 -8.773 11.219 1 95.12 95 CYS B N 1
ATOM 4057 C CA . CYS B 1 95 ? 21.844 -9.289 11.227 1 95.12 95 CYS B CA 1
ATOM 4058 C C . CYS B 1 95 ? 22.109 -10.125 12.469 1 95.12 95 CYS B C 1
ATOM 4060 O O . CYS B 1 95 ? 22.688 -11.203 12.383 1 95.12 95 CYS B O 1
ATOM 4062 N N . SER B 1 96 ? 21.609 -9.695 13.562 1 92.19 96 SER B N 1
ATOM 4063 C CA . SER B 1 96 ? 21.859 -10.375 14.836 1 92.19 96 SER B CA 1
ATOM 4064 C C . SER B 1 96 ? 21.078 -11.688 14.906 1 92.19 96 SER B C 1
ATOM 4066 O O . SER B 1 96 ? 21.594 -12.688 15.43 1 92.19 96 SER B O 1
ATOM 4068 N N . SER B 1 97 ? 19.922 -11.641 14.391 1 88.56 97 SER B N 1
ATOM 4069 C CA . SER B 1 97 ? 19.094 -12.836 14.453 1 88.56 97 SER B CA 1
ATOM 4070 C C . SER B 1 97 ? 19.672 -13.953 13.586 1 88.56 97 SER B C 1
ATOM 4072 O O . SER B 1 97 ? 19.516 -15.133 13.906 1 88.56 97 SER B O 1
ATOM 4074 N N . LEU B 1 98 ? 20.312 -13.617 12.578 1 88.62 98 LEU B N 1
ATOM 4075 C CA . LEU B 1 98 ? 20.875 -14.594 11.648 1 88.62 98 LEU B CA 1
ATOM 4076 C C . LEU B 1 98 ? 22.188 -15.156 12.18 1 88.62 98 LEU B C 1
ATOM 4078 O O . LEU B 1 98 ? 22.625 -16.234 11.742 1 88.62 98 LEU B O 1
ATOM 4082 N N . GLN B 1 99 ? 22.797 -14.477 13.062 1 82.94 99 GLN B N 1
ATOM 4083 C CA . GLN B 1 99 ? 24.016 -14.977 13.703 1 82.94 99 GLN B CA 1
ATOM 4084 C C . GLN B 1 99 ? 23.688 -16.047 14.742 1 82.94 99 GLN B C 1
ATOM 4086 O O . GLN B 1 99 ? 24.453 -16.984 14.938 1 82.94 99 GLN B O 1
ATOM 4091 N N . ALA B 1 100 ? 22.594 -15.938 15.273 1 74.69 100 ALA B N 1
ATOM 4092 C CA . ALA B 1 100 ? 22.219 -16.781 16.406 1 74.69 100 ALA B CA 1
ATOM 4093 C C . ALA B 1 100 ? 21.453 -18.016 15.945 1 74.69 100 ALA B C 1
ATOM 4095 O O . ALA B 1 100 ? 21.391 -19.016 16.656 1 74.69 100 ALA B O 1
ATOM 4096 N N . ASP B 1 101 ? 21.031 -17.938 14.82 1 69.94 101 ASP B N 1
ATOM 4097 C CA . ASP B 1 101 ? 20.109 -18.969 14.391 1 69.94 101 ASP B CA 1
ATOM 4098 C C . ASP B 1 101 ? 20.797 -20 13.492 1 69.94 101 ASP B C 1
ATOM 4100 O O . ASP B 1 101 ? 21.297 -19.656 12.422 1 69.94 101 ASP B O 1
ATOM 4104 N N . ASP B 1 102 ? 20.688 -21.141 13.914 1 77.81 102 ASP B N 1
ATOM 4105 C CA . ASP B 1 102 ? 21.328 -22.234 13.172 1 77.81 102 ASP B CA 1
ATOM 4106 C C . ASP B 1 102 ? 20.406 -22.766 12.086 1 77.81 102 ASP B C 1
ATOM 4108 O O . ASP B 1 102 ? 20.797 -23.656 11.32 1 77.81 102 ASP B O 1
ATOM 4112 N N . GLU B 1 103 ? 19.375 -22.172 11.945 1 86.38 103 GLU B N 1
ATOM 4113 C CA . GLU B 1 103 ? 18.391 -22.672 10.992 1 86.38 103 GLU B CA 1
ATOM 4114 C C . GLU B 1 103 ? 18.703 -22.219 9.578 1 86.38 103 GLU B C 1
ATOM 4116 O O . GLU B 1 103 ? 18.172 -22.766 8.609 1 86.38 103 GLU B O 1
ATOM 4121 N N . TYR B 1 104 ? 19.625 -21.312 9.453 1 88.5 104 TYR B N 1
ATOM 4122 C CA . TYR B 1 104 ? 19.906 -20.734 8.148 1 88.5 104 TYR B CA 1
ATOM 4123 C C . TYR B 1 104 ? 21.312 -21.125 7.68 1 88.5 104 TYR B C 1
ATOM 4125 O O . TYR B 1 104 ? 22.219 -21.281 8.492 1 88.5 104 TYR B O 1
ATOM 4133 N N . THR B 1 105 ? 21.406 -21.375 6.406 1 90 105 THR B N 1
ATOM 4134 C CA . THR B 1 105 ? 22.688 -21.625 5.758 1 90 105 THR B CA 1
ATOM 4135 C C . THR B 1 105 ? 23.109 -20.438 4.898 1 90 105 THR B C 1
ATOM 4137 O O . THR B 1 105 ? 22.266 -19.781 4.289 1 90 105 THR B O 1
ATOM 4140 N N . PHE B 1 106 ? 24.391 -20.156 4.922 1 90.19 106 PHE B N 1
ATOM 4141 C CA . PHE B 1 106 ? 24.922 -19.016 4.188 1 90.19 106 PHE B CA 1
ATOM 4142 C C . PHE B 1 106 ? 25.859 -19.484 3.084 1 90.19 106 PHE B C 1
ATOM 4144 O O . PHE B 1 106 ? 26.875 -20.125 3.355 1 90.19 106 PHE B O 1
ATOM 4151 N N . VAL B 1 107 ? 25.547 -19.219 1.856 1 87.12 107 VAL B N 1
ATOM 4152 C CA . VAL B 1 107 ? 26.328 -19.703 0.719 1 87.12 107 VAL B CA 1
ATOM 4153 C C . VAL B 1 107 ? 26.672 -18.531 -0.2 1 87.12 107 VAL B C 1
ATOM 4155 O O . VAL B 1 107 ? 25.844 -17.656 -0.451 1 87.12 107 VAL B O 1
ATOM 4158 N N . ASP B 1 108 ? 28.016 -18.516 -0.636 1 77.69 108 ASP B N 1
ATOM 4159 C CA . ASP B 1 108 ? 28.484 -17.531 -1.606 1 77.69 108 ASP B CA 1
ATOM 4160 C C . ASP B 1 108 ? 28.047 -17.891 -3.02 1 77.69 108 ASP B C 1
ATOM 4162 O O . ASP B 1 108 ? 27.938 -19.078 -3.355 1 77.69 108 ASP B O 1
ATOM 4166 N N . GLY B 1 109 ? 27.859 -16.953 -3.914 1 60.28 109 GLY B N 1
ATOM 4167 C CA . GLY B 1 109 ? 27.781 -17.266 -5.332 1 60.28 109 GLY B CA 1
ATOM 4168 C C . GLY B 1 109 ? 26.391 -17.625 -5.797 1 60.28 109 GLY B C 1
ATOM 4169 O O . GLY B 1 109 ? 26.203 -18.078 -6.934 1 60.28 109 GLY B O 1
ATOM 4170 N N . GLY B 1 110 ? 25.547 -17.953 -4.965 1 54 110 GLY B N 1
ATOM 4171 C CA . GLY B 1 110 ? 24.281 -18.281 -5.602 1 54 110 GLY B CA 1
ATOM 4172 C C . GLY B 1 110 ? 23.766 -17.172 -6.496 1 54 110 GLY B C 1
ATOM 4173 O O . GLY B 1 110 ? 24.344 -16.094 -6.559 1 54 110 GLY B O 1
ATOM 4174 N N . GLU B 1 111 ? 23.094 -17.578 -7.598 1 53.84 111 GLU B N 1
ATOM 4175 C CA . GLU B 1 111 ? 22.516 -16.547 -8.453 1 53.84 111 GLU B CA 1
ATOM 4176 C C . GLU B 1 111 ? 22.125 -15.32 -7.645 1 53.84 111 GLU B C 1
ATOM 4178 O O . GLU B 1 111 ? 21.281 -15.406 -6.746 1 53.84 111 GLU B O 1
ATOM 4183 N N . ALA B 1 112 ? 23.078 -14.414 -7.641 1 60.22 112 ALA B N 1
ATOM 4184 C CA . ALA B 1 112 ? 22.922 -13.148 -6.926 1 60.22 112 ALA B CA 1
ATOM 4185 C C . ALA B 1 112 ? 21.562 -12.516 -7.238 1 60.22 112 ALA B C 1
ATOM 4187 O O . ALA B 1 112 ? 21.266 -12.219 -8.398 1 60.22 112 ALA B O 1
ATOM 4188 N N . ASP B 1 113 ? 20.625 -12.742 -6.348 1 79.62 113 ASP B N 1
ATOM 4189 C CA . ASP B 1 113 ? 19.391 -11.992 -6.516 1 79.62 113 ASP B CA 1
ATOM 4190 C C . ASP B 1 113 ? 19.641 -10.492 -6.367 1 79.62 113 ASP B C 1
ATOM 4192 O O . ASP B 1 113 ? 19.703 -9.977 -5.25 1 79.62 113 ASP B O 1
ATOM 4196 N N . SER B 1 114 ? 19.891 -9.836 -7.535 1 83.94 114 SER B N 1
ATOM 4197 C CA . SER B 1 114 ? 20.203 -8.414 -7.578 1 83.94 114 SER B CA 1
ATOM 4198 C C . SER B 1 114 ? 19.047 -7.59 -6.992 1 83.94 114 SER B C 1
ATOM 4200 O O . SER B 1 114 ? 19.234 -6.406 -6.684 1 83.94 114 SER B O 1
ATOM 4202 N N . ALA B 1 115 ? 17.984 -8.227 -6.797 1 91.75 115 ALA B N 1
ATOM 4203 C CA . ALA B 1 115 ? 16.828 -7.523 -6.27 1 91.75 115 ALA B CA 1
ATOM 4204 C C . ALA B 1 115 ? 16.734 -7.676 -4.754 1 91.75 115 ALA B C 1
ATOM 4206 O O . ALA B 1 115 ? 15.914 -7.012 -4.109 1 91.75 115 ALA B O 1
ATOM 4207 N N . PHE B 1 116 ? 17.609 -8.438 -4.211 1 93.94 116 PHE B N 1
ATOM 4208 C CA . PHE B 1 116 ? 17.5 -8.867 -2.818 1 93.94 116 PHE B CA 1
ATOM 4209 C C . PHE B 1 116 ? 17.75 -7.691 -1.876 1 93.94 116 PHE B C 1
ATOM 4211 O O . PHE B 1 116 ? 17 -7.492 -0.914 1 93.94 116 PHE B O 1
ATOM 4218 N N . PRO B 1 117 ? 18.75 -6.828 -2.086 1 94.81 117 PRO B N 1
ATOM 4219 C CA . PRO B 1 117 ? 18.953 -5.699 -1.175 1 94.81 117 PRO B CA 1
ATOM 4220 C C . PRO B 1 117 ? 17.734 -4.785 -1.085 1 94.81 117 PRO B C 1
ATOM 4222 O O . PRO B 1 117 ? 17.359 -4.352 0.008 1 94.81 117 PRO B O 1
ATOM 4225 N N . PHE B 1 118 ? 17.141 -4.551 -2.223 1 96.56 118 PHE B N 1
ATOM 4226 C CA . PHE B 1 118 ? 15.953 -3.709 -2.248 1 96.56 118 PHE B CA 1
ATOM 4227 C C . PHE B 1 118 ? 14.828 -4.336 -1.436 1 96.56 118 PHE B C 1
ATOM 4229 O O . PHE B 1 118 ? 14.109 -3.639 -0.718 1 96.56 118 PHE B O 1
ATOM 4236 N N . ALA B 1 119 ? 14.711 -5.633 -1.526 1 97.06 119 ALA B N 1
ATOM 4237 C CA . ALA B 1 119 ? 13.711 -6.344 -0.735 1 97.06 119 ALA B CA 1
ATOM 4238 C C . ALA B 1 119 ? 13.945 -6.141 0.759 1 97.06 119 ALA B C 1
ATOM 4240 O O . ALA B 1 119 ? 13 -5.969 1.527 1 97.06 119 ALA B O 1
ATOM 4241 N N . ILE B 1 120 ? 15.164 -6.156 1.14 1 96.94 120 ILE B N 1
ATOM 4242 C CA . ILE B 1 120 ? 15.484 -5.957 2.547 1 96.94 120 ILE B CA 1
ATOM 4243 C C . ILE B 1 120 ? 15.055 -4.559 2.984 1 96.94 120 ILE B C 1
ATOM 4245 O O . ILE B 1 120 ? 14.547 -4.379 4.094 1 96.94 120 ILE B O 1
ATOM 4249 N N . GLY B 1 121 ? 15.273 -3.604 2.09 1 96.62 121 GLY B N 1
ATOM 4250 C CA . GLY B 1 121 ? 14.781 -2.266 2.381 1 96.62 121 GLY B CA 1
ATOM 4251 C C . GLY B 1 121 ? 13.297 -2.229 2.688 1 96.62 121 GLY B C 1
ATOM 4252 O O . GLY B 1 121 ? 12.875 -1.612 3.668 1 96.62 121 GLY B O 1
ATOM 4253 N N . ILE B 1 122 ? 12.5 -2.908 1.901 1 96.38 122 ILE B N 1
ATOM 4254 C CA . ILE B 1 122 ? 11.055 -2.967 2.105 1 96.38 122 ILE B CA 1
ATOM 4255 C C . ILE B 1 122 ? 10.75 -3.691 3.414 1 96.38 122 ILE B C 1
ATOM 4257 O O . ILE B 1 122 ? 9.883 -3.266 4.176 1 96.38 122 ILE B O 1
ATOM 4261 N N . ILE B 1 123 ? 11.484 -4.719 3.689 1 96.75 123 ILE B N 1
ATOM 4262 C CA . ILE B 1 123 ? 11.25 -5.57 4.852 1 96.75 123 ILE B CA 1
ATOM 4263 C C . ILE B 1 123 ? 11.5 -4.777 6.133 1 96.75 123 ILE B C 1
ATOM 4265 O O . ILE B 1 123 ? 10.695 -4.816 7.062 1 96.75 123 ILE B O 1
ATOM 4269 N N . VAL B 1 124 ? 12.602 -4.07 6.188 1 96.38 124 VAL B N 1
ATOM 4270 C CA . VAL B 1 124 ? 12.898 -3.33 7.41 1 96.38 124 VAL B CA 1
ATOM 4271 C C . VAL B 1 124 ? 11.906 -2.18 7.57 1 96.38 124 VAL B C 1
ATOM 4273 O O . VAL B 1 124 ? 11.531 -1.82 8.688 1 96.38 124 VAL B O 1
ATOM 4276 N N . GLN B 1 125 ? 11.469 -1.578 6.473 1 94.94 125 GLN B N 1
ATOM 4277 C CA . GLN B 1 125 ? 10.398 -0.593 6.535 1 94.94 125 GLN B CA 1
ATOM 4278 C C . GLN B 1 125 ? 9.125 -1.2 7.125 1 94.94 125 GLN B C 1
ATOM 4280 O O . GLN B 1 125 ? 8.461 -0.576 7.957 1 94.94 125 GLN B O 1
ATOM 4285 N N . LEU B 1 126 ? 8.805 -2.393 6.672 1 93.75 126 LEU B N 1
ATOM 4286 C CA . LEU B 1 126 ? 7.625 -3.104 7.156 1 93.75 126 LEU B CA 1
ATOM 4287 C C . LEU B 1 126 ? 7.715 -3.348 8.656 1 93.75 126 LEU B C 1
ATOM 4289 O O . LEU B 1 126 ? 6.746 -3.129 9.391 1 93.75 126 LEU B O 1
ATOM 4293 N N . CYS B 1 127 ? 8.844 -3.787 9.109 1 93.44 127 CYS B N 1
ATOM 4294 C CA . CYS B 1 127 ? 9.031 -4.039 10.531 1 93.44 127 CYS B CA 1
ATOM 4295 C C . CYS B 1 127 ? 8.867 -2.756 11.336 1 93.44 127 CYS B C 1
ATOM 4297 O O . CYS B 1 127 ? 8.219 -2.758 12.391 1 93.44 127 CYS B O 1
ATOM 4299 N N . HIS B 1 128 ? 9.453 -1.749 10.82 1 92.38 128 HIS B N 1
ATOM 4300 C CA . HIS B 1 128 ? 9.32 -0.455 11.477 1 92.38 128 HIS B CA 1
ATOM 4301 C C . HIS B 1 128 ? 7.855 -0.04 11.578 1 92.38 128 HIS B C 1
ATOM 4303 O O . HIS B 1 128 ? 7.402 0.407 12.641 1 92.38 128 HIS B O 1
ATOM 4309 N N . HIS B 1 129 ? 7.195 -0.196 10.508 1 88.81 129 HIS B N 1
ATOM 4310 C CA . HIS B 1 129 ? 5.781 0.154 10.461 1 88.81 129 HIS B CA 1
ATOM 4311 C C . HIS B 1 129 ? 4.977 -0.67 11.453 1 88.81 129 HIS B C 1
ATOM 4313 O O . HIS B 1 129 ? 4.109 -0.136 12.156 1 88.81 129 HIS B O 1
ATOM 4319 N N . GLN B 1 130 ? 5.219 -1.934 11.555 1 86.06 130 GLN B N 1
ATOM 4320 C CA . GLN B 1 130 ? 4.512 -2.82 12.477 1 86.06 130 GLN B CA 1
ATOM 4321 C C . GLN B 1 130 ? 4.754 -2.416 13.93 1 86.06 130 GLN B C 1
ATOM 4323 O O . GLN B 1 130 ? 3.852 -2.51 14.758 1 86.06 130 GLN B O 1
ATOM 4328 N N . ASP B 1 131 ? 5.918 -2.047 14.164 1 85.44 131 ASP B N 1
ATOM 4329 C CA . ASP B 1 131 ? 6.258 -1.584 15.508 1 85.44 131 ASP B CA 1
ATOM 4330 C C . ASP B 1 131 ? 5.465 -0.33 15.875 1 85.44 131 ASP B C 1
ATOM 4332 O O . ASP B 1 131 ? 5 -0.191 17 1 85.44 131 ASP B O 1
ATOM 4336 N N . ARG B 1 132 ? 5.305 0.473 14.969 1 81.62 132 ARG B N 1
ATOM 4337 C CA . ARG B 1 132 ? 4.551 1.703 15.188 1 81.62 132 ARG B CA 1
ATOM 4338 C C . ARG B 1 132 ? 3.072 1.405 15.406 1 81.62 132 ARG B C 1
ATOM 4340 O O . ARG B 1 132 ? 2.426 2.035 16.25 1 81.62 132 ARG B O 1
ATOM 4347 N N . LEU B 1 133 ? 2.574 0.53 14.633 1 76.44 133 LEU B N 1
ATOM 4348 C CA . LEU B 1 133 ? 1.175 0.142 14.766 1 76.44 133 LEU B CA 1
ATOM 4349 C C . LEU B 1 133 ? 0.914 -0.488 16.125 1 76.44 133 LEU B C 1
ATOM 4351 O O . LEU B 1 133 ? -0.184 -0.359 16.672 1 76.44 133 LEU B O 1
ATOM 4355 N N . ALA B 1 134 ? 1.88 -1.087 16.578 1 73.88 134 ALA B N 1
ATOM 4356 C CA . ALA B 1 134 ? 1.73 -1.756 17.859 1 73.88 134 ALA B CA 1
ATOM 4357 C C . ALA B 1 134 ? 1.788 -0.752 19.016 1 73.88 134 ALA B C 1
ATOM 4359 O O . ALA B 1 134 ? 1.363 -1.053 20.125 1 73.88 134 ALA B O 1
ATOM 4360 N N . SER B 1 135 ? 2.258 0.389 18.594 1 71.25 135 SER B N 1
ATOM 4361 C CA . SER B 1 135 ? 2.344 1.395 19.641 1 71.25 135 SER B CA 1
ATOM 4362 C C . SER B 1 135 ? 0.957 1.852 20.078 1 71.25 135 SER B C 1
ATOM 4364 O O . SER B 1 135 ? 0.055 2.002 19.25 1 71.25 135 SER B O 1
ATOM 4366 N N . VAL B 1 136 ? 0.65 1.797 21.234 1 59.16 136 VAL B N 1
ATOM 4367 C CA . VAL B 1 136 ? -0.615 1.897 21.953 1 59.16 136 VAL B CA 1
ATOM 4368 C C . VAL B 1 136 ? -1.287 3.23 21.625 1 59.16 136 VAL B C 1
ATOM 4370 O O . VAL B 1 136 ? -2.518 3.324 21.609 1 59.16 136 VAL B O 1
ATOM 4373 N N . ASN B 1 137 ? -0.669 4.082 21.203 1 64.31 137 ASN B N 1
ATOM 4374 C CA . ASN B 1 137 ? -1.241 5.426 21.188 1 64.31 137 ASN B CA 1
ATOM 4375 C C . ASN B 1 137 ? -2.176 5.625 20 1 64.31 137 ASN B C 1
ATOM 4377 O O . ASN B 1 137 ? -2.988 6.551 20 1 64.31 137 ASN B O 1
ATOM 4381 N N . ARG B 1 138 ? -2.199 4.703 19.062 1 68.94 138 ARG B N 1
ATOM 4382 C CA . ARG B 1 138 ? -2.977 4.969 17.844 1 68.94 138 ARG B CA 1
ATOM 4383 C C . ARG B 1 138 ? -3.791 3.742 17.453 1 68.94 138 ARG B C 1
ATOM 4385 O O . ARG B 1 138 ? -4.266 3.652 16.312 1 68.94 138 ARG B O 1
ATOM 4392 N N . THR B 1 139 ? -3.922 2.902 18.297 1 64.69 139 THR B N 1
ATOM 4393 C CA . THR B 1 139 ? -4.527 1.621 17.938 1 64.69 139 THR B CA 1
ATOM 4394 C C . THR B 1 139 ? -5.945 1.819 17.406 1 64.69 139 THR B C 1
ATOM 4396 O O . THR B 1 139 ? -6.387 1.089 16.516 1 64.69 139 THR B O 1
ATOM 4399 N N . SER B 1 140 ? -6.523 2.807 17.859 1 67.31 140 SER B N 1
ATOM 4400 C CA . SER B 1 140 ? -7.902 3.039 17.453 1 67.31 140 SER B CA 1
ATOM 4401 C C . SER B 1 140 ? -7.965 3.598 16.031 1 67.31 140 SER B C 1
ATOM 4403 O O . SER B 1 140 ? -9.031 3.627 15.414 1 67.31 140 SER B O 1
ATOM 4405 N N . LEU B 1 141 ? -6.871 3.918 15.508 1 70.12 141 LEU B N 1
ATOM 4406 C CA . LEU B 1 141 ? -6.855 4.559 14.195 1 70.12 141 LEU B CA 1
ATOM 4407 C C . LEU B 1 141 ? -6.316 3.607 13.133 1 70.12 141 LEU B C 1
ATOM 4409 O O . LEU B 1 141 ? -6.309 3.938 11.945 1 70.12 141 LEU B O 1
ATOM 4413 N N . ASP B 1 142 ? -6.02 2.428 13.539 1 72.12 142 ASP B N 1
ATOM 4414 C CA . ASP B 1 142 ? -5.414 1.494 12.594 1 72.12 142 ASP B CA 1
ATOM 4415 C C . ASP B 1 142 ? -6.461 0.93 11.633 1 72.12 142 ASP B C 1
ATOM 4417 O O . ASP B 1 142 ? -7.566 0.577 12.047 1 72.12 142 ASP B O 1
ATOM 4421 N N . SER B 1 143 ? -6.051 1.029 10.375 1 77.44 143 SER B N 1
ATOM 4422 C CA . SER B 1 143 ? -6.895 0.426 9.352 1 77.44 143 SER B CA 1
ATOM 4423 C C . SER B 1 143 ? -6.305 -0.888 8.844 1 77.44 143 SER B C 1
ATOM 4425 O O . SER B 1 143 ? -5.121 -1.162 9.055 1 77.44 143 SER B O 1
ATOM 4427 N N . ASN B 1 144 ? -7.141 -1.679 8.203 1 73.31 144 ASN B N 1
ATOM 4428 C CA . ASN B 1 144 ? -6.66 -2.912 7.59 1 73.31 144 ASN B CA 1
ATOM 4429 C C . ASN B 1 144 ? -5.645 -2.629 6.488 1 73.31 144 ASN B C 1
ATOM 4431 O O . ASN B 1 144 ? -4.695 -3.391 6.301 1 73.31 144 ASN B O 1
ATOM 4435 N N . THR B 1 145 ? -5.805 -1.532 5.926 1 79.12 145 THR B N 1
ATOM 4436 C CA . THR B 1 145 ? -4.934 -1.18 4.809 1 79.12 145 THR B CA 1
ATOM 4437 C C . THR B 1 145 ? -3.562 -0.735 5.316 1 79.12 145 THR B C 1
ATOM 4439 O O . THR B 1 145 ? -2.562 -0.857 4.605 1 79.12 145 THR B O 1
ATOM 4442 N N . ASP B 1 146 ? -3.492 -0.267 6.57 1 81.19 146 ASP B N 1
ATOM 4443 C CA . ASP B 1 146 ? -2.236 0.229 7.125 1 81.19 146 ASP B CA 1
ATOM 4444 C C . ASP B 1 146 ? -1.195 -0.886 7.215 1 81.19 146 ASP B C 1
ATOM 4446 O O . ASP B 1 146 ? 0.006 -0.631 7.105 1 81.19 146 ASP B O 1
ATOM 4450 N N . ILE B 1 147 ? -1.647 -2.049 7.289 1 70.88 147 ILE B N 1
ATOM 4451 C CA . ILE B 1 147 ? -0.713 -3.156 7.465 1 70.88 147 ILE B CA 1
ATOM 4452 C C . ILE B 1 147 ? -0.257 -3.668 6.102 1 70.88 147 ILE B C 1
ATOM 4454 O O . ILE B 1 147 ? 0.891 -4.09 5.941 1 70.88 147 ILE B O 1
ATOM 4458 N N . HIS B 1 148 ? -1.053 -3.469 5.184 1 83.88 148 HIS B N 1
ATOM 4459 C CA . HIS B 1 148 ? -0.727 -4.363 4.078 1 83.88 148 HIS B CA 1
ATOM 4460 C C . HIS B 1 148 ? -0.139 -3.594 2.9 1 83.88 148 HIS B C 1
ATOM 4462 O O . HIS B 1 148 ? 0.43 -4.191 1.983 1 83.88 148 HIS B O 1
ATOM 4468 N N . PHE B 1 149 ? -0.133 -2.244 2.965 1 87.94 149 PHE B N 1
ATOM 4469 C CA . PHE B 1 149 ? 0.35 -1.592 1.754 1 87.94 149 PHE B CA 1
ATOM 4470 C C . PHE B 1 149 ? 1.845 -1.827 1.572 1 87.94 149 PHE B C 1
ATOM 4472 O O . PHE B 1 149 ? 2.33 -1.926 0.443 1 87.94 149 PHE B O 1
ATOM 4479 N N . ILE B 1 150 ? 2.627 -1.967 2.625 1 91.25 150 ILE B N 1
ATOM 4480 C CA . ILE B 1 150 ? 4.047 -2.27 2.482 1 91.25 150 ILE B CA 1
ATOM 4481 C C . ILE B 1 150 ? 4.223 -3.729 2.064 1 91.25 150 ILE B C 1
ATOM 4483 O O . ILE B 1 150 ? 5.105 -4.051 1.268 1 91.25 150 ILE B O 1
ATOM 4487 N N . LEU B 1 151 ? 3.363 -4.578 2.615 1 92.81 151 LEU B N 1
ATOM 4488 C CA . LEU B 1 151 ? 3.389 -5.98 2.207 1 92.81 151 LEU B CA 1
ATOM 4489 C C . LEU B 1 151 ? 3.07 -6.121 0.722 1 92.81 151 LEU B C 1
ATOM 4491 O O . LEU B 1 151 ? 3.697 -6.914 0.02 1 92.81 151 LEU B O 1
ATOM 4495 N N . ASP B 1 152 ? 2.125 -5.363 0.287 1 93.88 152 ASP B N 1
ATOM 4496 C CA . ASP B 1 152 ? 1.791 -5.363 -1.134 1 93.88 152 ASP B CA 1
ATOM 4497 C C . ASP B 1 152 ? 2.986 -4.934 -1.979 1 93.88 152 ASP B C 1
ATOM 4499 O O . ASP B 1 152 ? 3.213 -5.473 -3.064 1 93.88 152 ASP B O 1
ATOM 4503 N N . SER B 1 153 ? 3.742 -3.982 -1.441 1 93.19 153 SER B N 1
ATOM 4504 C CA . SER B 1 153 ? 4.949 -3.555 -2.139 1 93.19 153 SER B CA 1
ATOM 4505 C C . SER B 1 153 ? 5.969 -4.688 -2.223 1 93.19 153 SER B C 1
ATOM 4507 O O . SER B 1 153 ? 6.637 -4.852 -3.244 1 93.19 153 SER B O 1
ATOM 4509 N N . LEU B 1 154 ? 6.074 -5.418 -1.182 1 95.25 154 LEU B N 1
ATOM 4510 C CA . LEU B 1 154 ? 6.988 -6.555 -1.165 1 95.25 154 LEU B CA 1
ATOM 4511 C C . LEU B 1 154 ? 6.535 -7.633 -2.141 1 95.25 154 LEU B C 1
ATOM 4513 O O . LEU B 1 154 ? 7.352 -8.203 -2.873 1 95.25 154 LEU B O 1
ATOM 4517 N N . MET B 1 155 ? 5.23 -7.902 -2.131 1 95.88 155 MET B N 1
ATOM 4518 C CA . MET B 1 155 ? 4.66 -8.883 -3.051 1 95.88 155 MET B CA 1
ATOM 4519 C C . MET B 1 155 ? 4.938 -8.492 -4.5 1 95.88 155 MET B C 1
ATOM 4521 O O . MET B 1 155 ? 5.379 -9.32 -5.293 1 95.88 155 MET B O 1
ATOM 4525 N N . MET B 1 156 ? 4.707 -7.289 -4.777 1 94.31 156 MET B N 1
ATOM 4526 C CA . MET B 1 156 ? 4.945 -6.793 -6.133 1 94.31 156 MET B CA 1
ATOM 4527 C C . MET B 1 156 ? 6.418 -6.93 -6.508 1 94.31 156 MET B C 1
ATOM 4529 O O . MET B 1 156 ? 6.742 -7.402 -7.598 1 94.31 156 MET B O 1
ATOM 4533 N N . HIS B 1 157 ? 7.266 -6.488 -5.625 1 95.62 157 HIS B N 1
ATOM 4534 C CA . HIS B 1 157 ? 8.703 -6.562 -5.871 1 95.62 157 HIS B CA 1
ATOM 4535 C C . HIS B 1 157 ? 9.148 -8 -6.105 1 95.62 157 HIS B C 1
ATOM 4537 O O . HIS B 1 157 ? 10.016 -8.266 -6.941 1 95.62 157 HIS B O 1
ATOM 4543 N N . SER B 1 158 ? 8.602 -8.922 -5.367 1 96.06 158 SER B N 1
ATOM 4544 C CA . SER B 1 158 ? 8.953 -10.328 -5.527 1 96.06 158 SER B CA 1
ATOM 4545 C C . SER B 1 158 ? 8.578 -10.836 -6.914 1 96.06 158 SER B C 1
ATOM 4547 O O . SER B 1 158 ? 9.203 -11.766 -7.43 1 96.06 158 SER B O 1
ATOM 4549 N N . CYS B 1 159 ? 7.59 -10.227 -7.512 1 94.06 159 CYS B N 1
ATOM 4550 C CA . CYS B 1 159 ? 7.113 -10.641 -8.828 1 94.06 159 CYS B CA 1
ATOM 4551 C C . CYS B 1 159 ? 7.961 -10.016 -9.93 1 94.06 159 CYS B C 1
ATOM 4553 O O . CYS B 1 159 ? 8.312 -10.695 -10.898 1 94.06 159 CYS B O 1
ATOM 4555 N N . ASP B 1 160 ? 8.398 -8.75 -9.727 1 88.56 160 ASP B N 1
ATOM 4556 C CA . ASP B 1 160 ? 8.891 -8.102 -10.93 1 88.56 160 ASP B CA 1
ATOM 4557 C C . ASP B 1 160 ? 10.227 -7.406 -10.68 1 88.56 160 ASP B C 1
ATOM 4559 O O . ASP B 1 160 ? 10.805 -6.805 -11.586 1 88.56 160 ASP B O 1
ATOM 4563 N N . GLY B 1 161 ? 10.781 -7.512 -9.586 1 86.62 161 GLY B N 1
ATOM 4564 C CA . GLY B 1 161 ? 11.992 -6.785 -9.234 1 86.62 161 GLY B CA 1
ATOM 4565 C C . GLY B 1 161 ? 13.188 -7.16 -10.086 1 86.62 161 GLY B C 1
ATOM 4566 O O . GLY B 1 161 ? 14.125 -6.371 -10.234 1 86.62 161 GLY B O 1
ATOM 4567 N N . ASP B 1 162 ? 13.102 -8.352 -10.664 1 85.69 162 ASP B N 1
ATOM 4568 C CA . ASP B 1 162 ? 14.258 -8.812 -11.43 1 85.69 162 ASP B CA 1
ATOM 4569 C C . ASP B 1 162 ? 14.102 -8.484 -12.914 1 85.69 162 ASP B C 1
ATOM 4571 O O . ASP B 1 162 ? 15 -8.742 -13.711 1 85.69 162 ASP B O 1
ATOM 4575 N N . GLY B 1 163 ? 12.953 -7.969 -13.281 1 83.31 163 GLY B N 1
ATOM 4576 C CA . GLY B 1 163 ? 12.789 -7.5 -14.648 1 83.31 163 GLY B CA 1
ATOM 4577 C C . GLY B 1 163 ? 11.961 -8.438 -15.5 1 83.31 163 GLY B C 1
ATOM 4578 O O . GLY B 1 163 ? 11.594 -8.102 -16.625 1 83.31 163 GLY B O 1
ATOM 4579 N N . ASP B 1 164 ? 11.719 -9.594 -15.016 1 81.81 164 ASP B N 1
ATOM 4580 C CA . ASP B 1 164 ? 10.844 -10.516 -15.734 1 81.81 164 ASP B CA 1
ATOM 4581 C C . ASP B 1 164 ? 9.375 -10.211 -15.445 1 81.81 164 ASP B C 1
ATOM 4583 O O . ASP B 1 164 ? 8.938 -10.258 -14.297 1 81.81 164 ASP B O 1
ATOM 4587 N N . GLU B 1 165 ? 8.656 -10.016 -16.516 1 81.94 165 GLU B N 1
ATOM 4588 C CA . GLU B 1 165 ? 7.336 -9.422 -16.297 1 81.94 165 GLU B CA 1
ATOM 4589 C C . GLU B 1 165 ? 6.227 -10.438 -16.562 1 81.94 165 GLU B C 1
ATOM 4591 O O . GLU B 1 165 ? 5.109 -10.055 -16.938 1 81.94 165 GLU B O 1
ATOM 4596 N N . PHE B 1 166 ? 6.535 -11.641 -16.297 1 90.69 166 PHE B N 1
ATOM 4597 C CA . PHE B 1 166 ? 5.5 -12.617 -16.625 1 90.69 166 PHE B CA 1
ATOM 4598 C C . PHE B 1 166 ? 4.578 -12.836 -15.43 1 90.69 166 PHE B C 1
ATOM 4600 O O . PHE B 1 166 ? 3.484 -13.391 -15.578 1 90.69 166 PHE B O 1
ATOM 4607 N N . LEU B 1 167 ? 5.043 -12.562 -14.273 1 93.94 167 LEU B N 1
ATOM 4608 C CA . LEU B 1 167 ? 4.258 -12.648 -13.047 1 93.94 167 LEU B CA 1
ATOM 4609 C C . LEU B 1 167 ? 3.904 -11.266 -12.523 1 93.94 167 LEU B C 1
ATOM 4611 O O . LEU B 1 167 ? 4.781 -10.414 -12.375 1 93.94 167 LEU B O 1
ATOM 4615 N N . VAL B 1 168 ? 2.615 -11.086 -12.297 1 92.31 168 VAL B N 1
ATOM 4616 C CA . VAL B 1 168 ? 2.148 -9.75 -11.93 1 92.31 168 VAL B CA 1
ATOM 4617 C C . VAL B 1 168 ? 1.344 -9.82 -10.633 1 92.31 168 VAL B C 1
ATOM 4619 O O . VAL B 1 168 ? 0.517 -10.719 -10.453 1 92.31 168 VAL B O 1
ATOM 4622 N N . TYR B 1 169 ? 1.681 -8.906 -9.742 1 93.69 169 TYR B N 1
ATOM 4623 C CA . TYR B 1 169 ? 0.886 -8.766 -8.531 1 93.69 169 TYR B CA 1
ATOM 4624 C C . TYR B 1 169 ? -0.124 -7.629 -8.68 1 93.69 169 TYR B C 1
ATOM 4626 O O . TYR B 1 169 ? 0.22 -6.535 -9.133 1 93.69 169 TYR B O 1
ATOM 4634 N N . SER B 1 170 ? -1.403 -7.898 -8.352 1 92.06 170 SER B N 1
ATOM 4635 C CA . SER B 1 170 ? -2.488 -6.922 -8.367 1 92.06 170 SER B CA 1
ATOM 4636 C C . SER B 1 170 ? -3.314 -6.996 -7.09 1 92.06 170 SER B C 1
ATOM 4638 O O . SER B 1 170 ? -3.398 -8.047 -6.457 1 92.06 170 SER B O 1
ATOM 4640 N N . THR B 1 171 ? -3.867 -5.871 -6.738 1 91.56 171 THR B N 1
ATOM 4641 C CA . THR B 1 171 ? -4.641 -5.824 -5.5 1 91.56 171 THR B CA 1
ATOM 4642 C C . THR B 1 171 ? -6.133 -5.758 -5.797 1 91.56 171 THR B C 1
ATOM 4644 O O . THR B 1 171 ? -6.535 -5.457 -6.922 1 91.56 171 THR B O 1
ATOM 4647 N N . GLU B 1 172 ? -6.961 -6.199 -4.832 1 90.38 172 GLU B N 1
ATOM 4648 C CA . GLU B 1 172 ? -8.414 -6.105 -4.848 1 90.38 172 GLU B CA 1
ATOM 4649 C C . GLU B 1 172 ? -8.992 -6.719 -6.121 1 90.38 172 GLU B C 1
ATOM 4651 O O . GLU B 1 172 ? -9.734 -6.059 -6.855 1 90.38 172 GLU B O 1
ATOM 4656 N N . GLN B 1 173 ? -8.641 -7.879 -6.34 1 93.12 173 GLN B N 1
ATOM 4657 C CA . GLN B 1 173 ? -9.078 -8.57 -7.551 1 93.12 173 GLN B CA 1
ATOM 4658 C C . GLN B 1 173 ? -10.359 -9.367 -7.297 1 93.12 173 GLN B C 1
ATOM 4660 O O . GLN B 1 173 ? -10.438 -10.133 -6.332 1 93.12 173 GLN B O 1
ATOM 4665 N N . LYS B 1 174 ? -11.25 -9.219 -8.164 1 94.69 174 LYS B N 1
ATOM 4666 C CA . LYS B 1 174 ? -12.492 -9.984 -8.094 1 94.69 174 LYS B CA 1
ATOM 4667 C C . LYS B 1 174 ? -12.375 -11.305 -8.859 1 94.69 174 LYS B C 1
ATOM 4669 O O . LYS B 1 174 ? -12.148 -11.305 -10.07 1 94.69 174 LYS B O 1
ATOM 4674 N N . LEU B 1 175 ? -12.539 -12.328 -8.164 1 96.88 175 LEU B N 1
ATOM 4675 C CA . LEU B 1 175 ? -12.43 -13.664 -8.734 1 96.88 175 LEU B CA 1
ATOM 4676 C C . LEU B 1 175 ? -13.789 -14.344 -8.781 1 96.88 175 LEU B C 1
ATOM 4678 O O . LEU B 1 175 ? -14.609 -14.172 -7.871 1 96.88 175 LEU B O 1
ATOM 4682 N N . ARG B 1 176 ? -13.977 -15.125 -9.742 1 96.38 176 ARG B N 1
ATOM 4683 C CA . ARG B 1 176 ? -15.203 -15.906 -9.875 1 96.38 176 ARG B CA 1
ATOM 4684 C C . ARG B 1 176 ? -15.164 -17.141 -8.984 1 96.38 176 ARG B C 1
ATOM 4686 O O . ARG B 1 176 ? -14.094 -17.719 -8.758 1 96.38 176 ARG B O 1
ATOM 4693 N N . LEU B 1 177 ? -16.328 -17.453 -8.547 1 97.12 177 LEU B N 1
ATOM 4694 C CA . LEU B 1 177 ? -16.453 -18.719 -7.82 1 97.12 177 LEU B CA 1
ATOM 4695 C C . LEU B 1 177 ? -17.312 -19.703 -8.602 1 97.12 177 LEU B C 1
ATOM 4697 O O . LEU B 1 177 ? -18.266 -19.297 -9.281 1 97.12 177 LEU B O 1
ATOM 4701 N N . PRO B 1 178 ? -16.891 -20.938 -8.523 1 95.75 178 PRO B N 1
ATOM 4702 C CA . PRO B 1 178 ? -17.719 -21.922 -9.219 1 95.75 178 PRO B CA 1
ATOM 4703 C C . PRO B 1 178 ? -19.156 -21.953 -8.695 1 95.75 178 PRO B C 1
ATOM 4705 O O . PRO B 1 178 ? -19.391 -21.719 -7.512 1 95.75 178 PRO B O 1
ATOM 4708 N N . ALA B 1 179 ? -20.016 -22.297 -9.508 1 91.19 179 ALA B N 1
ATOM 4709 C CA . ALA B 1 179 ? -21.422 -22.375 -9.156 1 91.19 179 ALA B CA 1
ATOM 4710 C C . ALA B 1 179 ? -21.703 -23.547 -8.203 1 91.19 179 ALA B C 1
ATOM 4712 O O . ALA B 1 179 ? -21.094 -24.609 -8.336 1 91.19 179 ALA B O 1
ATOM 4713 N N . THR B 1 180 ? -22.516 -23.219 -7.242 1 90.5 180 THR B N 1
ATOM 4714 C CA . THR B 1 180 ? -22.953 -24.266 -6.309 1 90.5 180 THR B CA 1
ATOM 4715 C C . THR B 1 180 ? -24.469 -24.422 -6.363 1 90.5 180 THR B C 1
ATOM 4717 O O . THR B 1 180 ? -25.172 -23.562 -6.902 1 90.5 180 THR B O 1
ATOM 4720 N N . SER B 1 181 ? -25.031 -25.531 -5.875 1 84.19 181 SER B N 1
ATOM 4721 C CA . SER B 1 181 ? -26.469 -25.812 -5.852 1 84.19 181 SER B CA 1
ATOM 4722 C C . SER B 1 181 ? -27.078 -25.422 -4.516 1 84.19 181 SER B C 1
ATOM 4724 O O . SER B 1 181 ? -28.281 -25.594 -4.305 1 84.19 181 SER B O 1
ATOM 4726 N N . SER B 1 182 ? -26.266 -24.844 -3.764 1 81.19 182 SER B N 1
ATOM 4727 C CA . SER B 1 182 ? -26.75 -24.516 -2.424 1 81.19 182 SER B CA 1
ATOM 4728 C C . SER B 1 182 ? -27.875 -23.5 -2.473 1 81.19 182 SER B C 1
ATOM 4730 O O . SER B 1 182 ? -27.812 -22.516 -3.225 1 81.19 182 SER B O 1
ATOM 4732 N N . THR B 1 183 ? -28.922 -23.672 -1.651 1 78.81 183 THR B N 1
ATOM 4733 C CA . THR B 1 183 ? -30.031 -22.734 -1.525 1 78.81 183 THR B CA 1
ATOM 4734 C C . THR B 1 183 ? -29.75 -21.703 -0.435 1 78.81 183 THR B C 1
ATOM 4736 O O . THR B 1 183 ? -30.438 -20.688 -0.356 1 78.81 183 THR B O 1
ATOM 4739 N N . LYS B 1 184 ? -28.766 -22 0.272 1 86.69 184 LYS B N 1
ATOM 4740 C CA . LYS B 1 184 ? -28.484 -21.141 1.413 1 86.69 184 LYS B CA 1
ATOM 4741 C C . LYS B 1 184 ? -27.484 -20.047 1.042 1 86.69 184 LYS B C 1
ATOM 4743 O O . LYS B 1 184 ? -27.438 -19 1.688 1 86.69 184 LYS B O 1
ATOM 4748 N N . ALA B 1 185 ? -26.625 -20.328 0.082 1 88.06 185 ALA B N 1
ATOM 4749 C CA . ALA B 1 185 ? -25.594 -19.375 -0.328 1 88.06 185 ALA B CA 1
ATOM 4750 C C . ALA B 1 185 ? -25.5 -19.297 -1.849 1 88.06 185 ALA B C 1
ATOM 4752 O O . ALA B 1 185 ? -25.453 -20.312 -2.529 1 88.06 185 ALA B O 1
ATOM 4753 N N . ASN B 1 186 ? -25.656 -18.125 -2.326 1 88.5 186 ASN B N 1
ATOM 4754 C CA . ASN B 1 186 ? -25.422 -17.859 -3.74 1 88.5 186 ASN B CA 1
ATOM 4755 C C . ASN B 1 186 ? -24.297 -16.828 -3.938 1 88.5 186 ASN B C 1
ATOM 4757 O O . ASN B 1 186 ? -24.562 -15.664 -4.234 1 88.5 186 ASN B O 1
ATOM 4761 N N . VAL B 1 187 ? -23.109 -17.312 -3.74 1 93.88 187 VAL B N 1
ATOM 4762 C CA . VAL B 1 187 ? -21.922 -16.469 -3.863 1 93.88 187 VAL B CA 1
ATOM 4763 C C . VAL B 1 187 ? -21.188 -16.828 -5.156 1 93.88 187 VAL B C 1
ATOM 4765 O O . VAL B 1 187 ? -20.766 -17.969 -5.352 1 93.88 187 VAL B O 1
ATOM 4768 N N . VAL B 1 188 ? -21.016 -15.828 -6.004 1 94.19 188 VAL B N 1
ATOM 4769 C CA . VAL B 1 188 ? -20.484 -16.125 -7.328 1 94.19 188 VAL B CA 1
ATOM 4770 C C . VAL B 1 188 ? -19.109 -15.492 -7.504 1 94.19 188 VAL B C 1
ATOM 4772 O O . VAL B 1 188 ? -18.391 -15.805 -8.453 1 94.19 188 VAL B O 1
ATOM 4775 N N . THR B 1 189 ? -18.766 -14.555 -6.613 1 96.38 189 THR B N 1
ATOM 4776 C CA . THR B 1 189 ? -17.469 -13.891 -6.695 1 96.38 189 THR B CA 1
ATOM 4777 C C . THR B 1 189 ? -16.875 -13.688 -5.305 1 96.38 189 THR B C 1
ATOM 4779 O O . THR B 1 189 ? -17.609 -13.711 -4.305 1 96.38 189 THR B O 1
ATOM 4782 N N . THR B 1 190 ? -15.656 -13.609 -5.227 1 96.12 190 THR B N 1
ATOM 4783 C CA . THR B 1 190 ? -14.914 -13.172 -4.051 1 96.12 190 THR B CA 1
ATOM 4784 C C . THR B 1 190 ? -13.867 -12.133 -4.438 1 96.12 190 THR B C 1
ATOM 4786 O O . THR B 1 190 ? -13.398 -12.102 -5.578 1 96.12 190 THR B O 1
ATOM 4789 N N . THR B 1 191 ? -13.602 -11.211 -3.562 1 94.5 191 THR B N 1
ATOM 4790 C CA . THR B 1 191 ? -12.555 -10.219 -3.785 1 94.5 191 THR B CA 1
ATOM 4791 C C . THR B 1 191 ? -11.328 -10.523 -2.932 1 94.5 191 THR B C 1
ATOM 4793 O O . THR B 1 191 ? -11.406 -10.523 -1.702 1 94.5 191 THR B O 1
ATOM 4796 N N . ALA B 1 192 ? -10.273 -10.852 -3.619 1 95.12 192 ALA B N 1
ATOM 4797 C CA . ALA B 1 192 ? -9.008 -11.078 -2.93 1 95.12 192 ALA B CA 1
ATOM 4798 C C . ALA B 1 192 ? -8.273 -9.766 -2.684 1 95.12 192 ALA B C 1
ATOM 4800 O O . ALA B 1 192 ? -8.266 -8.875 -3.537 1 95.12 192 ALA B O 1
ATOM 4801 N N . ASP B 1 193 ? -7.566 -9.641 -1.58 1 92.75 193 ASP B N 1
ATOM 4802 C CA . ASP B 1 193 ? -6.781 -8.453 -1.282 1 92.75 193 ASP B CA 1
ATOM 4803 C C . ASP B 1 193 ? -5.605 -8.312 -2.25 1 92.75 193 ASP B C 1
ATOM 4805 O O . ASP B 1 193 ? -5.191 -7.199 -2.578 1 92.75 193 ASP B O 1
ATOM 4809 N N . GLY B 1 194 ? -5.062 -9.438 -2.652 1 94.62 194 GLY B N 1
ATOM 4810 C CA . GLY B 1 194 ? -3.996 -9.469 -3.641 1 94.62 194 GLY B CA 1
ATOM 4811 C C . GLY B 1 194 ? -3.961 -10.758 -4.438 1 94.62 194 GLY B C 1
ATOM 4812 O O . GLY B 1 194 ? -4.406 -11.805 -3.961 1 94.62 194 GLY B O 1
ATOM 4813 N N . VAL B 1 195 ? -3.486 -10.648 -5.68 1 96.75 195 VAL B N 1
ATOM 4814 C CA . VAL B 1 195 ? -3.346 -11.82 -6.539 1 96.75 195 VAL B CA 1
ATOM 4815 C C . VAL B 1 195 ? -2.061 -11.711 -7.355 1 96.75 195 VAL B C 1
ATOM 4817 O O . VAL B 1 195 ? -1.787 -10.68 -7.961 1 96.75 195 VAL B O 1
ATOM 4820 N N . SER B 1 196 ? -1.225 -12.742 -7.285 1 96.88 196 SER B N 1
ATOM 4821 C CA . SER B 1 196 ? -0.18 -12.914 -8.289 1 96.88 196 SER B CA 1
ATOM 4822 C C . SER B 1 196 ? -0.663 -13.781 -9.445 1 96.88 196 SER B C 1
ATOM 4824 O O . SER B 1 196 ? -1.189 -14.875 -9.227 1 96.88 196 SER B O 1
ATOM 4826 N N . SER B 1 197 ? -0.509 -13.328 -10.625 1 95.38 197 SER B N 1
ATOM 4827 C CA . SER B 1 197 ? -1.033 -14.055 -11.773 1 95.38 197 SER B CA 1
ATOM 4828 C C . SER B 1 197 ? -0.022 -14.086 -12.914 1 95.38 197 SER B C 1
ATOM 4830 O O . SER B 1 197 ? 0.806 -13.188 -13.047 1 95.38 197 SER B O 1
ATOM 4832 N N . LEU B 1 198 ? -0.14 -15.086 -13.703 1 94.38 198 LEU B N 1
ATOM 4833 C CA . LEU B 1 198 ? 0.734 -15.328 -14.844 1 94.38 198 LEU B CA 1
ATOM 4834 C C . LEU B 1 198 ? 0.082 -14.852 -16.141 1 94.38 198 LEU B C 1
ATOM 4836 O O . LEU B 1 198 ? -1.064 -15.195 -16.422 1 94.38 198 LEU B O 1
ATOM 4840 N N . ASP B 1 199 ? 0.86 -14.117 -16.844 1 90.56 199 ASP B N 1
ATOM 4841 C CA . ASP B 1 199 ? 0.443 -13.781 -18.203 1 90.56 199 ASP B CA 1
ATOM 4842 C C . ASP B 1 199 ? 0.849 -14.867 -19.188 1 90.56 199 ASP B C 1
ATOM 4844 O O . ASP B 1 199 ? 2.037 -15.148 -19.359 1 90.56 199 ASP B O 1
ATOM 4848 N N . ILE B 1 200 ? -0.116 -15.438 -19.75 1 92.5 200 ILE B N 1
ATOM 4849 C CA . ILE B 1 200 ? 0.13 -16.422 -20.797 1 92.5 200 ILE B CA 1
ATOM 4850 C C . ILE B 1 200 ? -0.22 -15.844 -22.156 1 92.5 200 ILE B C 1
ATOM 4852 O O . ILE B 1 200 ? -1.349 -15.992 -22.641 1 92.5 200 ILE B O 1
ATOM 4856 N N . ILE B 1 201 ? 0.884 -15.383 -22.719 1 87.5 201 ILE B N 1
ATOM 4857 C CA . ILE B 1 201 ? 0.69 -14.719 -24 1 87.5 201 ILE B CA 1
ATOM 4858 C C . ILE B 1 201 ? 0.663 -15.758 -25.125 1 87.5 201 ILE B C 1
ATOM 4860 O O . ILE B 1 201 ? 1.413 -16.734 -25.094 1 87.5 201 ILE B O 1
ATOM 4864 N N . GLU B 1 202 ? -0.121 -15.68 -26.078 1 85.94 202 GLU B N 1
ATOM 4865 C CA . GLU B 1 202 ? -0.188 -16.531 -27.266 1 85.94 202 GLU B CA 1
ATOM 4866 C C . GLU B 1 202 ? -0.651 -17.938 -26.906 1 85.94 202 GLU B C 1
ATOM 4868 O O . GLU B 1 202 ? -0.014 -18.922 -27.281 1 85.94 202 GLU B O 1
ATOM 4873 N N . PHE B 1 203 ? -1.519 -18.047 -26.047 1 92.44 203 PHE B N 1
ATOM 4874 C CA . PHE B 1 203 ? -2.168 -19.312 -25.734 1 92.44 203 PHE B CA 1
ATOM 4875 C C . PHE B 1 203 ? -3.32 -19.594 -26.688 1 92.44 203 PHE B C 1
ATOM 4877 O O . PHE B 1 203 ? -4.418 -19.047 -26.516 1 92.44 203 PHE B O 1
ATOM 4884 N N . ASP B 1 204 ? -3.162 -20.453 -27.594 1 90.44 204 ASP B N 1
ATOM 4885 C CA . ASP B 1 204 ? -4.012 -20.656 -28.766 1 90.44 204 ASP B CA 1
ATOM 4886 C C . ASP B 1 204 ? -5.465 -20.875 -28.344 1 90.44 204 ASP B C 1
ATOM 4888 O O . ASP B 1 204 ? -6.375 -20.266 -28.922 1 90.44 204 ASP B O 1
ATOM 4892 N N . PRO B 1 205 ? -5.707 -21.719 -27.391 1 89.62 205 PRO B N 1
ATOM 4893 C CA . PRO B 1 205 ? -7.105 -21.953 -27.031 1 89.62 205 PRO B CA 1
ATOM 4894 C C . PRO B 1 205 ? -7.82 -20.688 -26.578 1 89.62 205 PRO B C 1
ATOM 4896 O O . PRO B 1 205 ? -9.031 -20.562 -26.766 1 89.62 205 PRO B O 1
ATOM 4899 N N . TYR B 1 206 ? -7.113 -19.812 -26.031 1 91.38 206 TYR B N 1
ATOM 4900 C CA . TYR B 1 206 ? -7.676 -18.578 -25.5 1 91.38 206 TYR B CA 1
ATOM 4901 C C . TYR B 1 206 ? -7.727 -17.5 -26.578 1 91.38 206 TYR B C 1
ATOM 4903 O O . TYR B 1 206 ? -8.68 -16.703 -26.625 1 91.38 206 TYR B O 1
ATOM 4911 N N . THR B 1 207 ? -6.742 -17.406 -27.406 1 88.25 207 THR B N 1
ATOM 4912 C CA . THR B 1 207 ? -6.598 -16.312 -28.359 1 88.25 207 THR B CA 1
ATOM 4913 C C . THR B 1 207 ? -7.457 -16.562 -29.609 1 88.25 207 THR B C 1
ATOM 4915 O O . THR B 1 207 ? -8.008 -15.633 -30.188 1 88.25 207 THR B O 1
ATOM 4918 N N . ILE B 1 208 ? -7.613 -17.797 -29.953 1 86.06 208 ILE B N 1
ATOM 4919 C CA . ILE B 1 208 ? -8.297 -18.141 -31.203 1 86.06 208 ILE B CA 1
ATOM 4920 C C . ILE B 1 208 ? -9.781 -18.328 -30.938 1 86.06 208 ILE B C 1
ATOM 4922 O O . ILE B 1 208 ? -10.625 -17.906 -31.734 1 86.06 208 ILE B O 1
ATOM 4926 N N . HIS B 1 209 ? -10.125 -18.922 -29.844 1 84.31 209 HIS B N 1
ATOM 4927 C CA . HIS B 1 209 ? -11.523 -19.219 -29.531 1 84.31 209 HIS B CA 1
ATOM 4928 C C . HIS B 1 209 ? -12.07 -18.25 -28.484 1 84.31 209 HIS B C 1
ATOM 4930 O O . HIS B 1 209 ? -12.078 -18.578 -27.297 1 84.31 209 HIS B O 1
ATOM 4936 N N . ILE B 1 210 ? -12.695 -17.281 -28.891 1 83.69 210 ILE B N 1
ATOM 4937 C CA . ILE B 1 210 ? -13.18 -16.203 -28.047 1 83.69 210 ILE B CA 1
ATOM 4938 C C . ILE B 1 210 ? -14.273 -16.719 -27.109 1 83.69 210 ILE B C 1
ATOM 4940 O O . ILE B 1 210 ? -14.422 -16.25 -25.984 1 83.69 210 ILE B O 1
ATOM 4944 N N . ASP B 1 211 ? -14.93 -17.75 -27.547 1 84.75 211 ASP B N 1
ATOM 4945 C CA . ASP B 1 211 ? -16.062 -18.297 -26.812 1 84.75 211 ASP B CA 1
ATOM 4946 C C . ASP B 1 211 ? -15.609 -19 -25.547 1 84.75 211 ASP B C 1
ATOM 4948 O O . ASP B 1 211 ? -16.391 -19.172 -24.609 1 84.75 211 ASP B O 1
ATOM 4952 N N . TYR B 1 212 ? -14.297 -19.344 -25.547 1 89.06 212 TYR B N 1
ATOM 4953 C CA . TYR B 1 212 ? -13.781 -20.078 -24.391 1 89.06 212 TYR B CA 1
ATOM 4954 C C . TYR B 1 212 ? -13.242 -19.141 -23.328 1 89.06 212 TYR B C 1
ATOM 4956 O O . TYR B 1 212 ? -12.984 -19.562 -22.203 1 89.06 212 TYR B O 1
ATOM 4964 N N . ARG B 1 213 ? -13.117 -17.875 -23.594 1 89.94 213 ARG B N 1
ATOM 4965 C CA . ARG B 1 213 ? -12.422 -16.938 -22.719 1 89.94 213 ARG B CA 1
ATOM 4966 C C . ARG B 1 213 ? -13.141 -16.797 -21.375 1 89.94 213 ARG B C 1
ATOM 4968 O O . ARG B 1 213 ? -12.5 -16.766 -20.328 1 89.94 213 ARG B O 1
ATOM 4975 N N . GLU B 1 214 ? -14.398 -16.812 -21.453 1 88.88 214 GLU B N 1
ATOM 4976 C CA . GLU B 1 214 ? -15.172 -16.672 -20.219 1 88.88 214 GLU B CA 1
ATOM 4977 C C . GLU B 1 214 ? -14.984 -17.875 -19.312 1 88.88 214 GLU B C 1
ATOM 4979 O O . GLU B 1 214 ? -14.828 -17.719 -18.094 1 88.88 214 GLU B O 1
ATOM 4984 N N . SER B 1 215 ? -14.969 -19.016 -19.922 1 91.62 215 SER B N 1
ATOM 4985 C CA . SER B 1 215 ? -14.82 -20.234 -19.125 1 91.62 215 SER B CA 1
ATOM 4986 C C . SER B 1 215 ? -13.406 -20.375 -18.578 1 91.62 215 SER B C 1
ATOM 4988 O O . SER B 1 215 ? -13.203 -20.953 -17.516 1 91.62 215 SER B O 1
ATOM 4990 N N . MET B 1 216 ? -12.469 -19.781 -19.266 1 93.56 216 MET B N 1
ATOM 4991 C CA . MET B 1 216 ? -11.07 -20 -18.922 1 93.56 216 MET B CA 1
ATOM 4992 C C . MET B 1 216 ? -10.57 -18.922 -17.969 1 93.56 216 MET B C 1
ATOM 4994 O O . MET B 1 216 ? -9.484 -19.047 -17.406 1 93.56 216 MET B O 1
ATOM 4998 N N . SER B 1 217 ? -11.344 -17.906 -17.766 1 93.81 217 SER B N 1
ATOM 4999 C CA . SER B 1 217 ? -10.906 -16.812 -16.906 1 93.81 217 SER B CA 1
ATOM 5000 C C . SER B 1 217 ? -11.461 -16.953 -15.492 1 93.81 217 SER B C 1
ATOM 5002 O O . SER B 1 217 ? -12.664 -17.156 -15.312 1 93.81 217 SER B O 1
ATOM 5004 N N . ALA B 1 218 ? -10.594 -16.812 -14.516 1 95.94 218 ALA B N 1
ATOM 5005 C CA . ALA B 1 218 ? -11.023 -16.812 -13.117 1 95.94 218 ALA B CA 1
ATOM 5006 C C . ALA B 1 218 ? -11.43 -15.414 -12.664 1 95.94 218 ALA B C 1
ATOM 5008 O O . ALA B 1 218 ? -12.047 -15.25 -11.609 1 95.94 218 ALA B O 1
ATOM 5009 N N . PHE B 1 219 ? -11.086 -14.43 -13.414 1 94.88 219 PHE B N 1
ATOM 5010 C CA . PHE B 1 219 ? -11.352 -13.047 -13.039 1 94.88 219 PHE B CA 1
ATOM 5011 C C . PHE B 1 219 ? -12.758 -12.633 -13.445 1 94.88 219 PHE B C 1
ATOM 5013 O O . PHE B 1 219 ? -13.219 -12.977 -14.539 1 94.88 219 PHE B O 1
ATOM 5020 N N . SER B 1 220 ? -13.375 -11.969 -12.5 1 92.62 220 SER B N 1
ATOM 5021 C CA . SER B 1 220 ? -14.68 -11.398 -12.797 1 92.62 220 SER B CA 1
ATOM 5022 C C . SER B 1 220 ? -14.555 -10 -13.383 1 92.62 220 SER B C 1
ATOM 5024 O O . SER B 1 220 ? -14.508 -9.016 -12.641 1 92.62 220 SER B O 1
ATOM 5026 N N . THR B 1 221 ? -14.438 -9.914 -14.602 1 84.5 221 THR B N 1
ATOM 5027 C CA . THR B 1 221 ? -14.32 -8.641 -15.305 1 84.5 221 THR B CA 1
ATOM 5028 C C . THR B 1 221 ? -15.414 -8.492 -16.359 1 84.5 221 THR B C 1
ATOM 5030 O O . THR B 1 221 ? -16.047 -9.484 -16.75 1 84.5 221 THR B O 1
ATOM 5033 N N . LYS B 1 222 ? -15.672 -7.273 -16.703 1 76.62 222 LYS B N 1
ATOM 5034 C CA . LYS B 1 222 ? -16.703 -7.004 -17.703 1 76.62 222 LYS B CA 1
ATOM 5035 C C . LYS B 1 222 ? -16.281 -7.562 -19.062 1 76.62 222 LYS B C 1
ATOM 5037 O O . LYS B 1 222 ? -17.094 -8.188 -19.75 1 76.62 222 LYS B O 1
ATOM 5042 N N . ASN B 1 223 ? -14.938 -7.305 -19.375 1 77.12 223 ASN B N 1
ATOM 5043 C CA . ASN B 1 223 ? -14.391 -7.801 -20.625 1 77.12 223 ASN B CA 1
ATOM 5044 C C . ASN B 1 223 ? -13.227 -8.758 -20.375 1 77.12 223 ASN B C 1
ATOM 5046 O O . ASN B 1 223 ? -12.375 -8.508 -19.516 1 77.12 223 ASN B O 1
ATOM 5050 N N . PRO B 1 224 ? -13.367 -9.836 -21.156 1 77.44 224 PRO B N 1
ATOM 5051 C CA . PRO B 1 224 ? -12.234 -10.742 -21 1 77.44 224 PRO B CA 1
ATOM 5052 C C . PRO B 1 224 ? -10.906 -10.117 -21.422 1 77.44 224 PRO B C 1
ATOM 5054 O O . PRO B 1 224 ? -10.891 -9.242 -22.297 1 77.44 224 PRO B O 1
ATOM 5057 N N . THR B 1 225 ? -9.883 -10.492 -20.828 1 84 225 THR B N 1
ATOM 5058 C CA . THR B 1 225 ? -8.539 -10.031 -21.156 1 84 225 THR B CA 1
ATOM 5059 C C . THR B 1 225 ? -8.117 -10.539 -22.531 1 84 225 THR B C 1
ATOM 5061 O O . THR B 1 225 ? -8.695 -11.492 -23.062 1 84 225 THR B O 1
ATOM 5064 N N . LEU B 1 226 ? -7.145 -9.891 -23.094 1 82.5 226 LEU B N 1
ATOM 5065 C CA . LEU B 1 226 ? -6.641 -10.266 -24.422 1 82.5 226 LEU B CA 1
ATOM 5066 C C . LEU B 1 226 ? -5.875 -11.586 -24.344 1 82.5 226 LEU B C 1
ATOM 5068 O O . LEU B 1 226 ? -5.871 -12.352 -25.312 1 82.5 226 LEU B O 1
ATOM 5072 N N . HIS B 1 227 ? -5.203 -11.773 -23.266 1 88.88 227 HIS B N 1
ATOM 5073 C CA . HIS B 1 227 ? -4.465 -13.016 -23.062 1 88.88 227 HIS B CA 1
ATOM 5074 C C . HIS B 1 227 ? -4.902 -13.719 -21.797 1 88.88 227 HIS B C 1
ATOM 5076 O O . HIS B 1 227 ? -5.578 -13.125 -20.953 1 88.88 227 HIS B O 1
ATOM 5082 N N . LEU B 1 228 ? -4.59 -14.969 -21.781 1 93 228 LEU B N 1
ATOM 5083 C CA . LEU B 1 228 ? -4.938 -15.758 -20.609 1 93 228 LEU B CA 1
ATOM 5084 C C . LEU B 1 228 ? -4.129 -15.305 -19.391 1 93 228 LEU B C 1
ATOM 5086 O O . LEU B 1 228 ? -2.908 -15.156 -19.469 1 93 228 LEU B O 1
ATOM 5090 N N . ILE B 1 229 ? -4.84 -15 -18.375 1 94.19 229 ILE B N 1
ATOM 5091 C CA . ILE B 1 229 ? -4.227 -14.695 -17.078 1 94.19 229 ILE B CA 1
ATOM 5092 C C . ILE B 1 229 ? -4.543 -15.805 -16.078 1 94.19 229 ILE B C 1
ATOM 5094 O O . ILE B 1 229 ? -5.711 -16.062 -15.781 1 94.19 229 ILE B O 1
ATOM 5098 N N . LEU B 1 230 ? -3.494 -16.438 -15.578 1 96.44 230 LEU B N 1
ATOM 5099 C CA . LEU B 1 230 ? -3.654 -17.562 -14.656 1 96.44 230 LEU B CA 1
ATOM 5100 C C . LEU B 1 230 ? -3.334 -17.141 -13.227 1 96.44 230 LEU B C 1
ATOM 5102 O O . LEU B 1 230 ? -2.258 -16.594 -12.961 1 96.44 230 LEU B O 1
ATOM 5106 N N . VAL B 1 231 ? -4.23 -17.438 -12.336 1 97.81 231 VAL B N 1
ATOM 5107 C CA . VAL B 1 231 ? -3.994 -17.109 -10.938 1 97.81 231 VAL B CA 1
ATOM 5108 C C . VAL B 1 231 ? -2.947 -18.062 -10.359 1 97.81 231 VAL B C 1
ATOM 5110 O O . VAL B 1 231 ? -3.07 -19.281 -10.484 1 97.81 231 VAL B O 1
ATOM 5113 N N . HIS B 1 232 ? -1.915 -17.484 -9.75 1 98.38 232 HIS B N 1
ATOM 5114 C CA . HIS B 1 232 ? -0.824 -18.281 -9.188 1 98.38 232 HIS B CA 1
ATOM 5115 C C . HIS B 1 232 ? -0.847 -18.234 -7.668 1 98.38 232 HIS B C 1
ATOM 5117 O O . HIS B 1 232 ? -0.465 -19.219 -7.012 1 98.38 232 HIS B O 1
ATOM 5123 N N . CYS B 1 233 ? -1.248 -17.125 -7.086 1 98.81 233 CYS B N 1
ATOM 5124 C CA . CYS B 1 233 ? -1.289 -16.953 -5.637 1 98.81 233 CYS B CA 1
ATOM 5125 C C . CYS B 1 233 ? -2.383 -15.969 -5.238 1 98.81 233 CYS B C 1
ATOM 5127 O O . CYS B 1 233 ? -2.555 -14.93 -5.879 1 98.81 233 CYS B O 1
ATOM 5129 N N . VAL B 1 234 ? -3.107 -16.328 -4.23 1 98.56 234 VAL B N 1
ATOM 5130 C CA . VAL B 1 234 ? -4.141 -15.461 -3.67 1 98.56 234 VAL B CA 1
ATOM 5131 C C . VAL B 1 234 ? -3.734 -15.016 -2.268 1 98.56 234 VAL B C 1
ATOM 5133 O O . VAL B 1 234 ? -3.25 -15.82 -1.468 1 98.56 234 VAL B O 1
ATOM 5136 N N . VAL B 1 235 ? -3.941 -13.734 -1.993 1 96.56 235 VAL B N 1
ATOM 5137 C CA . VAL B 1 235 ? -3.527 -13.18 -0.711 1 96.56 235 VAL B CA 1
ATOM 5138 C C . VAL B 1 235 ? -4.73 -12.555 -0.005 1 96.56 235 VAL B C 1
ATOM 5140 O O . VAL B 1 235 ? -5.523 -11.844 -0.626 1 96.56 235 VAL B O 1
ATOM 5143 N N . GLU B 1 236 ? -4.914 -12.836 1.279 1 95 236 GLU B N 1
ATOM 5144 C CA . GLU B 1 236 ? -5.938 -12.25 2.137 1 95 236 GLU B CA 1
ATOM 5145 C C . GLU B 1 236 ? -5.34 -11.75 3.451 1 95 236 GLU B C 1
ATOM 5147 O O . GLU B 1 236 ? -4.754 -12.531 4.207 1 95 236 GLU B O 1
ATOM 5152 N N . TYR B 1 237 ? -5.586 -10.344 3.637 1 88.62 237 TYR B N 1
ATOM 5153 C CA . TYR B 1 237 ? -5.129 -9.742 4.887 1 88.62 237 TYR B CA 1
ATOM 5154 C C . TYR B 1 237 ? -6.293 -9.516 5.84 1 88.62 237 TYR B C 1
ATOM 5156 O O . TYR B 1 237 ? -7.293 -8.891 5.469 1 88.62 237 TYR B O 1
ATOM 5164 N N . LYS B 1 238 ? -6.613 -10.312 6.762 1 76.81 238 LYS B N 1
ATOM 5165 C CA . LYS B 1 238 ? -7.676 -9.992 7.711 1 76.81 238 LYS B CA 1
ATOM 5166 C C . LYS B 1 238 ? -7.242 -10.289 9.141 1 76.81 238 LYS B C 1
ATOM 5168 O O . LYS B 1 238 ? -6.516 -11.258 9.391 1 76.81 238 LYS B O 1
ATOM 5173 N N . ARG B 1 239 ? -7.469 -9.438 10 1 59.41 239 ARG B N 1
ATOM 5174 C CA . ARG B 1 239 ? -6.973 -9.508 11.375 1 59.41 239 ARG B CA 1
ATOM 5175 C C . ARG B 1 239 ? -7.598 -10.68 12.125 1 59.41 239 ARG B C 1
ATOM 5177 O O . ARG B 1 239 ? -6.969 -11.266 13.008 1 59.41 239 ARG B O 1
ATOM 5184 N N . LEU B 1 240 ? -8.781 -11.094 11.93 1 58.72 240 LEU B N 1
ATOM 5185 C CA . LEU B 1 240 ? -9.406 -11.945 12.938 1 58.72 240 LEU B CA 1
ATOM 5186 C C . LEU B 1 240 ? -9.664 -13.344 12.398 1 58.72 240 LEU B C 1
ATOM 5188 O O . LEU B 1 240 ? -10.562 -14.039 12.867 1 58.72 240 LEU B O 1
ATOM 5192 N N . GLY B 1 241 ? -8.82 -13.969 11.578 1 60.91 241 GLY B N 1
ATOM 5193 C CA . GLY B 1 241 ? -8.969 -15.352 11.172 1 60.91 241 GLY B CA 1
ATOM 5194 C C . GLY B 1 241 ? -9.898 -15.531 9.984 1 60.91 241 GLY B C 1
ATOM 5195 O O . GLY B 1 241 ? -9.961 -16.609 9.391 1 60.91 241 GLY B O 1
ATOM 5196 N N . VAL B 1 242 ? -10.617 -14.695 9.719 1 75.88 242 VAL B N 1
ATOM 5197 C CA . VAL B 1 242 ? -11.539 -14.797 8.594 1 75.88 242 VAL B CA 1
ATOM 5198 C C . VAL B 1 242 ? -10.766 -14.805 7.277 1 75.88 242 VAL B C 1
ATOM 5200 O O . VAL B 1 242 ? -11.273 -15.273 6.254 1 75.88 242 VAL B O 1
ATOM 5203 N N . GLY B 1 243 ? -9.539 -14.539 7.414 1 86.81 243 GLY B N 1
ATOM 5204 C CA . GLY B 1 243 ? -8.672 -14.453 6.242 1 86.81 243 GLY B CA 1
ATOM 5205 C C . GLY B 1 243 ? -8.414 -15.805 5.602 1 86.81 243 GLY B C 1
ATOM 5206 O O . GLY B 1 243 ? -8.328 -15.906 4.375 1 86.81 243 GLY B O 1
ATOM 5207 N N . GLU B 1 244 ? -8.508 -16.859 6.387 1 93.62 244 GLU B N 1
ATOM 5208 C CA . GLU B 1 244 ? -8.25 -18.203 5.879 1 93.62 244 GLU B CA 1
ATOM 5209 C C . GLU B 1 244 ? -9.344 -18.656 4.922 1 93.62 244 GLU B C 1
ATOM 5211 O O . GLU B 1 244 ? -9.062 -19.125 3.816 1 93.62 244 GLU B O 1
ATOM 5216 N N . ASN B 1 245 ? -10.602 -18.531 5.312 1 94.88 245 ASN B N 1
ATOM 5217 C CA . ASN B 1 245 ? -11.711 -18.969 4.469 1 94.88 245 ASN B CA 1
ATOM 5218 C C . ASN B 1 245 ? -11.789 -18.141 3.184 1 94.88 245 ASN B C 1
ATOM 5220 O O . ASN B 1 245 ? -12.078 -18.688 2.113 1 94.88 245 ASN B O 1
ATOM 5224 N N . GLN B 1 246 ? -11.547 -16.891 3.307 1 95.06 246 GLN B N 1
ATOM 5225 C CA . GLN B 1 246 ? -11.562 -16.062 2.109 1 95.06 246 GLN B CA 1
ATOM 5226 C C . GLN B 1 246 ? -10.406 -16.422 1.173 1 95.06 246 GLN B C 1
ATOM 5228 O O . GLN B 1 246 ? -10.578 -16.453 -0.047 1 95.06 246 GLN B O 1
ATOM 5233 N N . MET B 1 247 ? -9.305 -16.641 1.774 1 96.94 247 MET B N 1
ATOM 5234 C CA . MET B 1 247 ? -8.188 -17.125 0.973 1 96.94 247 MET B CA 1
ATOM 5235 C C . MET B 1 247 ? -8.531 -18.438 0.283 1 96.94 247 MET B C 1
ATOM 5237 O O . MET B 1 247 ? -8.281 -18.594 -0.915 1 96.94 247 MET B O 1
ATOM 5241 N N . LYS B 1 248 ? -9.172 -19.312 0.964 1 97.62 248 LYS B N 1
ATOM 5242 C CA . LYS B 1 248 ? -9.594 -20.594 0.402 1 97.62 248 LYS B CA 1
ATOM 5243 C C . LYS B 1 248 ? -10.539 -20.391 -0.78 1 97.62 248 LYS B C 1
ATOM 5245 O O . LYS B 1 248 ? -10.43 -21.078 -1.793 1 97.62 248 LYS B O 1
ATOM 5250 N N . MET B 1 249 ? -11.398 -19.469 -0.637 1 97.5 249 MET B N 1
ATOM 5251 C CA . MET B 1 249 ? -12.32 -19.172 -1.727 1 97.5 249 MET B CA 1
ATOM 5252 C C . MET B 1 249 ? -11.57 -18.734 -2.979 1 97.5 249 MET B C 1
ATOM 5254 O O . MET B 1 249 ? -11.883 -19.188 -4.082 1 97.5 249 MET B O 1
ATOM 5258 N N . GLY B 1 250 ? -10.602 -17.844 -2.742 1 98.44 250 GLY B N 1
ATOM 5259 C CA . GLY B 1 250 ? -9.781 -17.438 -3.871 1 98.44 250 GLY B CA 1
ATOM 5260 C C . GLY B 1 250 ? -9 -18.594 -4.492 1 98.44 250 GLY B C 1
ATOM 5261 O O . GLY B 1 250 ? -8.883 -18.672 -5.715 1 98.44 250 GLY B O 1
ATOM 5262 N N . MET B 1 251 ? -8.531 -19.453 -3.68 1 98.56 251 MET B N 1
ATOM 5263 C CA . MET B 1 251 ? -7.77 -20.609 -4.168 1 98.56 251 MET B CA 1
ATOM 5264 C C . MET B 1 251 ? -8.672 -21.562 -4.945 1 98.56 251 MET B C 1
ATOM 5266 O O . MET B 1 251 ? -8.25 -22.141 -5.949 1 98.56 251 MET B O 1
ATOM 5270 N N . VAL B 1 252 ? -9.867 -21.734 -4.484 1 98.56 252 VAL B N 1
ATOM 5271 C CA . VAL B 1 252 ? -10.828 -22.547 -5.211 1 98.56 252 VAL B CA 1
ATOM 5272 C C . VAL B 1 252 ? -11.039 -21.984 -6.613 1 98.56 252 VAL B C 1
ATOM 5274 O O . VAL B 1 252 ? -11.016 -22.734 -7.598 1 98.56 252 VAL B O 1
ATOM 5277 N N . SER B 1 253 ? -11.195 -20.703 -6.691 1 98.44 253 SER B N 1
ATOM 5278 C CA . SER B 1 253 ? -11.305 -20.062 -7.996 1 98.44 253 SER B CA 1
ATOM 5279 C C . SER B 1 253 ? -10.125 -20.422 -8.898 1 98.44 253 SER B C 1
ATOM 5281 O O . SER B 1 253 ? -10.32 -20.859 -10.031 1 98.44 253 SER B O 1
ATOM 5283 N N . ALA B 1 254 ? -8.969 -20.312 -8.375 1 98.62 254 ALA B N 1
ATOM 5284 C CA . ALA B 1 254 ? -7.742 -20.547 -9.133 1 98.62 254 ALA B CA 1
ATOM 5285 C C . ALA B 1 254 ? -7.613 -22.016 -9.539 1 98.62 254 ALA B C 1
ATOM 5287 O O . ALA B 1 254 ? -7.227 -22.312 -10.672 1 98.62 254 ALA B O 1
ATOM 5288 N N . LEU B 1 255 ? -7.938 -22.875 -8.656 1 98.44 255 LEU B N 1
ATOM 5289 C CA . LEU B 1 255 ? -7.805 -24.297 -8.922 1 98.44 255 LEU B CA 1
ATOM 5290 C C . LEU B 1 255 ? -8.867 -24.766 -9.914 1 98.44 255 LEU B C 1
ATOM 5292 O O . LEU B 1 255 ? -8.602 -25.641 -10.742 1 98.44 255 LEU B O 1
ATOM 5296 N N . TYR B 1 256 ? -10.016 -24.203 -9.859 1 97.81 256 TYR B N 1
ATOM 5297 C CA . TYR B 1 256 ? -11.031 -24.531 -10.867 1 97.81 256 TYR B CA 1
ATOM 5298 C C . TYR B 1 256 ? -10.641 -23.969 -12.227 1 97.81 256 TYR B C 1
ATOM 5300 O O . TYR B 1 256 ? -10.938 -24.562 -13.258 1 97.81 256 TYR B O 1
ATOM 5308 N N . GLN B 1 257 ? -10.031 -22.812 -12.25 1 96.81 257 GLN B N 1
ATOM 5309 C CA . GLN B 1 257 ? -9.477 -22.328 -13.508 1 96.81 257 GLN B CA 1
ATOM 5310 C C . GLN B 1 257 ? -8.547 -23.359 -14.133 1 96.81 257 GLN B C 1
ATOM 5312 O O . GLN B 1 257 ? -8.641 -23.656 -15.328 1 96.81 257 GLN B O 1
ATOM 5317 N N . LYS B 1 258 ? -7.715 -23.891 -13.336 1 95.56 258 LYS B N 1
ATOM 5318 C CA . LYS B 1 258 ? -6.777 -24.906 -13.812 1 95.56 258 LYS B CA 1
ATOM 5319 C C . LYS B 1 258 ? -7.516 -26.172 -14.242 1 95.56 258 LYS B C 1
ATOM 5321 O O . LYS B 1 258 ? -7.133 -26.828 -15.219 1 95.56 258 LYS B O 1
ATOM 5326 N N . LYS B 1 259 ? -8.5 -26.484 -13.531 1 93.88 259 LYS B N 1
ATOM 5327 C CA . LYS B 1 259 ? -9.32 -27.641 -13.906 1 93.88 259 LYS B CA 1
ATOM 5328 C C . LYS B 1 259 ? -9.922 -27.453 -15.297 1 93.88 259 LYS B C 1
ATOM 5330 O O . LYS B 1 259 ? -9.883 -28.359 -16.125 1 93.88 259 LYS B O 1
ATOM 5335 N N . VAL B 1 260 ? -10.43 -26.328 -15.523 1 92.44 260 VAL B N 1
ATOM 5336 C CA . VAL B 1 260 ? -11.023 -25.984 -16.812 1 92.44 260 VAL B CA 1
ATOM 5337 C C . VAL B 1 260 ? -9.977 -26.125 -17.922 1 92.44 260 VAL B C 1
ATOM 5339 O O . VAL B 1 260 ? -10.289 -26.578 -19.016 1 92.44 260 VAL B O 1
ATOM 5342 N N . LEU B 1 261 ? -8.766 -25.828 -17.562 1 92 261 LEU B N 1
ATOM 5343 C CA . LEU B 1 261 ? -7.676 -25.859 -18.531 1 92 261 LEU B CA 1
ATOM 5344 C C . LEU B 1 261 ? -7.07 -27.266 -18.625 1 92 261 LEU B C 1
ATOM 5346 O O . LEU B 1 261 ? -6.152 -27.5 -19.422 1 92 261 LEU B O 1
ATOM 5350 N N . GLY B 1 262 ? -7.531 -28.141 -17.75 1 87.31 262 GLY B N 1
ATOM 5351 C CA . GLY B 1 262 ? -7.02 -29.5 -17.75 1 87.31 262 GLY B CA 1
ATOM 5352 C C . GLY B 1 262 ? -5.684 -29.641 -17.047 1 87.31 262 GLY B C 1
ATOM 5353 O O . GLY B 1 262 ? -4.918 -30.562 -17.312 1 87.31 262 GLY B O 1
ATOM 5354 N N . ILE B 1 263 ? -5.328 -28.641 -16.203 1 87.56 263 ILE B N 1
ATOM 5355 C CA . ILE B 1 263 ? -4.074 -28.625 -15.453 1 87.56 263 ILE B CA 1
ATOM 5356 C C . ILE B 1 263 ? -4.316 -29.125 -14.031 1 87.56 263 ILE B C 1
ATOM 5358 O O . ILE B 1 263 ? -4.879 -28.406 -13.203 1 87.56 263 ILE B O 1
ATOM 5362 N N . HIS B 1 264 ? -3.838 -30.312 -13.68 1 85.06 264 HIS B N 1
ATOM 5363 C CA . HIS B 1 264 ? -4.145 -30.859 -12.367 1 85.06 264 HIS B CA 1
ATOM 5364 C C . HIS B 1 264 ? -2.877 -31.047 -11.539 1 85.06 264 HIS B C 1
ATOM 5366 O O . HIS B 1 264 ? -2.949 -31.312 -10.336 1 85.06 264 HIS B O 1
ATOM 5372 N N . ASN B 1 265 ? -1.757 -30.797 -12.102 1 89.94 265 ASN B N 1
ATOM 5373 C CA . ASN B 1 265 ? -0.51 -31.094 -11.414 1 89.94 265 ASN B CA 1
ATOM 5374 C C . ASN B 1 265 ? 0.255 -29.828 -11.055 1 89.94 265 ASN B C 1
ATOM 5376 O O . ASN B 1 265 ? 1.478 -29.859 -10.898 1 89.94 265 ASN B O 1
ATOM 5380 N N . GLN B 1 266 ? -0.346 -28.75 -11.102 1 94.81 266 GLN B N 1
ATOM 5381 C CA . GLN B 1 266 ? 0.288 -27.5 -10.719 1 94.81 266 GLN B CA 1
ATOM 5382 C C . GLN B 1 266 ? -0.339 -26.922 -9.445 1 94.81 266 GLN B C 1
ATOM 5384 O O . GLN B 1 266 ? -1.56 -26.969 -9.281 1 94.81 266 GLN B O 1
ATOM 5389 N N . PHE B 1 267 ? 0.496 -26.406 -8.609 1 97.62 267 PHE B N 1
ATOM 5390 C CA . PHE B 1 267 ? 0.034 -25.812 -7.363 1 97.62 267 PHE B CA 1
ATOM 5391 C C . PHE B 1 267 ? -0.51 -24.406 -7.602 1 97.62 267 PHE B C 1
ATOM 5393 O O . PHE B 1 267 ? -0.098 -23.734 -8.547 1 97.62 267 PHE B O 1
ATOM 5400 N N . VAL B 1 268 ? -1.437 -24.062 -6.812 1 98.5 268 VAL B N 1
ATOM 5401 C CA . VAL B 1 268 ? -1.831 -22.672 -6.543 1 98.5 268 VAL B CA 1
ATOM 5402 C C . VAL B 1 268 ? -1.474 -22.312 -5.105 1 98.5 268 VAL B C 1
ATOM 5404 O O . VAL B 1 268 ? -1.647 -23.109 -4.191 1 98.5 268 VAL B O 1
ATOM 5407 N N . PHE B 1 269 ? -1.005 -21.094 -4.934 1 98.81 269 PHE B N 1
ATOM 5408 C CA . PHE B 1 269 ? -0.579 -20.703 -3.596 1 98.81 269 PHE B CA 1
ATOM 5409 C C . PHE B 1 269 ? -1.589 -19.766 -2.959 1 98.81 269 PHE B C 1
ATOM 5411 O O . PHE B 1 269 ? -2.354 -19.094 -3.664 1 98.81 269 PHE B O 1
ATOM 5418 N N . GLY B 1 270 ? -1.628 -19.812 -1.67 1 98.62 270 GLY B N 1
ATOM 5419 C CA . GLY B 1 270 ? -2.398 -18.891 -0.852 1 98.62 270 GLY B CA 1
ATOM 5420 C C . GLY B 1 270 ? -1.602 -18.312 0.302 1 98.62 270 GLY B C 1
ATOM 5421 O O . GLY B 1 270 ? -0.783 -19 0.909 1 98.62 270 GLY B O 1
ATOM 5422 N N . ILE B 1 271 ? -1.797 -17.094 0.567 1 97.62 271 ILE B N 1
ATOM 5423 C CA . ILE B 1 271 ? -1.22 -16.406 1.722 1 97.62 271 ILE B CA 1
ATOM 5424 C C . ILE B 1 271 ? -2.324 -15.727 2.525 1 97.62 271 ILE B C 1
ATOM 5426 O O . ILE B 1 271 ? -3.172 -15.031 1.961 1 97.62 271 ILE B O 1
ATOM 5430 N N . PHE B 1 272 ? -2.4 -15.992 3.814 1 95.44 272 PHE B N 1
ATOM 5431 C CA . PHE B 1 272 ? -3.383 -15.305 4.641 1 95.44 272 PHE B CA 1
ATOM 5432 C C . PHE B 1 272 ? -2.787 -14.93 5.996 1 95.44 272 PHE B C 1
ATOM 5434 O O . PHE B 1 272 ? -1.834 -15.562 6.453 1 95.44 272 PHE B O 1
ATOM 5441 N N . GLN B 1 273 ? -3.268 -13.891 6.488 1 91.88 273 GLN B N 1
ATOM 5442 C CA . GLN B 1 273 ? -2.898 -13.469 7.836 1 91.88 273 GLN B CA 1
ATOM 5443 C C . GLN B 1 273 ? -3.652 -14.281 8.891 1 91.88 273 GLN B C 1
ATOM 5445 O O . GLN B 1 273 ? -4.867 -14.133 9.039 1 91.88 273 GLN B O 1
ATOM 5450 N N . PHE B 1 274 ? -2.945 -15.078 9.617 1 88.81 274 PHE B N 1
ATOM 5451 C CA . PHE B 1 274 ? -3.623 -15.977 10.547 1 88.81 274 PHE B CA 1
ATOM 5452 C C . PHE B 1 274 ? -3.719 -15.352 11.93 1 88.81 274 PHE B C 1
ATOM 5454 O O . PHE B 1 274 ? -4.492 -15.805 12.773 1 88.81 274 PHE B O 1
ATOM 5461 N N . ASN B 1 275 ? -3.01 -14.305 12.141 1 82.88 275 ASN B N 1
ATOM 5462 C CA . ASN B 1 275 ? -3.141 -13.43 13.297 1 82.88 275 ASN B CA 1
ATOM 5463 C C . ASN B 1 275 ? -2.545 -12.047 13.039 1 82.88 275 ASN B C 1
ATOM 5465 O O . ASN B 1 275 ? -2.119 -11.758 11.914 1 82.88 275 ASN B O 1
ATOM 5469 N N . LYS B 1 276 ? -2.586 -11.211 13.969 1 77.06 276 LYS B N 1
ATOM 5470 C CA . LYS B 1 276 ? -2.186 -9.82 13.789 1 77.06 276 LYS B CA 1
ATOM 5471 C C . LYS B 1 276 ? -0.75 -9.719 13.281 1 77.06 276 LYS B C 1
ATOM 5473 O O . LYS B 1 276 ? -0.416 -8.805 12.523 1 77.06 276 LYS B O 1
ATOM 5478 N N . ASP B 1 277 ? 0.105 -10.688 13.609 1 82.31 277 ASP B N 1
ATOM 5479 C CA . ASP B 1 277 ? 1.53 -10.547 13.328 1 82.31 277 ASP B CA 1
ATOM 5480 C C . ASP B 1 277 ? 2.039 -11.711 12.477 1 82.31 277 ASP B C 1
ATOM 5482 O O . ASP B 1 277 ? 3.246 -11.945 12.398 1 82.31 277 ASP B O 1
ATOM 5486 N N . GLY B 1 278 ? 1.122 -12.445 11.852 1 89.38 278 GLY B N 1
ATOM 5487 C CA . GLY B 1 278 ? 1.602 -13.641 11.18 1 89.38 278 GLY B CA 1
ATOM 5488 C C . GLY B 1 278 ? 0.934 -13.875 9.836 1 89.38 278 GLY B C 1
ATOM 5489 O O . GLY B 1 278 ? -0.258 -13.602 9.672 1 89.38 278 GLY B O 1
ATOM 5490 N N . LEU B 1 279 ? 1.728 -14.391 8.906 1 94.19 279 LEU B N 1
ATOM 5491 C CA . LEU B 1 279 ? 1.263 -14.852 7.605 1 94.19 279 LEU B CA 1
ATOM 5492 C C . LEU B 1 279 ? 1.501 -16.344 7.441 1 94.19 279 LEU B C 1
ATOM 5494 O O . LEU B 1 279 ? 2.5 -16.875 7.93 1 94.19 279 LEU B O 1
ATOM 5498 N N . GLN B 1 280 ? 0.614 -16.969 6.832 1 95.88 280 GLN B N 1
ATOM 5499 C CA . GLN B 1 280 ? 0.795 -18.375 6.453 1 95.88 280 GLN B CA 1
ATOM 5500 C C . GLN B 1 280 ? 0.707 -18.547 4.941 1 95.88 280 GLN B C 1
ATOM 5502 O O . GLN B 1 280 ? -0.155 -17.953 4.293 1 95.88 280 GLN B O 1
ATOM 5507 N N . VAL B 1 281 ? 1.651 -19.234 4.426 1 98.19 281 VAL B N 1
ATOM 5508 C CA . VAL B 1 281 ? 1.657 -19.609 3.014 1 98.19 281 VAL B CA 1
ATOM 5509 C C . VAL B 1 281 ? 1.218 -21.062 2.855 1 98.19 281 VAL B C 1
ATOM 5511 O O . VAL B 1 281 ? 1.702 -21.938 3.566 1 98.19 281 VAL B O 1
ATOM 5514 N N . VAL B 1 282 ? 0.316 -21.281 1.907 1 98.25 282 VAL B N 1
ATOM 5515 C CA . VAL B 1 282 ? -0.17 -22.641 1.644 1 98.25 282 VAL B CA 1
ATOM 5516 C C . VAL B 1 282 ? -0.089 -22.938 0.147 1 98.25 282 VAL B C 1
ATOM 5518 O O . VAL B 1 282 ? -0.005 -22.016 -0.67 1 98.25 282 VAL B O 1
ATOM 5521 N N . ALA B 1 283 ? -0.019 -24.156 -0.177 1 98.38 283 ALA B N 1
ATOM 5522 C CA . ALA B 1 283 ? -0.092 -24.656 -1.548 1 98.38 283 ALA B CA 1
ATOM 5523 C C . ALA B 1 283 ? -1.309 -25.562 -1.741 1 98.38 283 ALA B C 1
ATOM 5525 O O . ALA B 1 283 ? -1.604 -26.406 -0.892 1 98.38 283 ALA B O 1
ATOM 5526 N N . GLY B 1 284 ? -2.064 -25.328 -2.766 1 98.06 284 GLY B N 1
ATOM 5527 C CA . GLY B 1 284 ? -3.219 -26.141 -3.094 1 98.06 284 GLY B CA 1
ATOM 5528 C C . GLY B 1 284 ? -3.068 -26.891 -4.41 1 98.06 284 GLY B C 1
ATOM 5529 O O . GLY B 1 284 ? -2.447 -26.375 -5.348 1 98.06 284 GLY B O 1
ATOM 5530 N N . ILE B 1 285 ? -3.699 -28.031 -4.453 1 96.88 285 ILE B N 1
ATOM 5531 C CA . ILE B 1 285 ? -3.641 -28.844 -5.664 1 96.88 285 ILE B CA 1
ATOM 5532 C C . ILE B 1 285 ? -4.848 -29.781 -5.719 1 96.88 285 ILE B C 1
ATOM 5534 O O . ILE B 1 285 ? -5.508 -30.016 -4.699 1 96.88 285 ILE B O 1
ATOM 5538 N N . TRP B 1 286 ? -5.168 -30.172 -6.902 1 95.69 286 TRP B N 1
ATOM 5539 C CA . TRP B 1 286 ? -6.148 -31.234 -7.09 1 95.69 286 TRP B CA 1
ATOM 5540 C C . TRP B 1 286 ? -5.52 -32.594 -6.844 1 95.69 286 TRP B C 1
ATOM 5542 O O . TRP B 1 286 ? -4.508 -32.938 -7.461 1 95.69 286 TRP B O 1
ATOM 5552 N N . GLU B 1 287 ? -6.039 -33.344 -5.875 1 91.94 287 GLU B N 1
ATOM 5553 C CA . GLU B 1 287 ? -5.668 -34.719 -5.633 1 91.94 287 GLU B CA 1
ATOM 5554 C C . GLU B 1 287 ? -6.898 -35.625 -5.613 1 91.94 287 GLU B C 1
ATOM 5556 O O . GLU B 1 287 ? -7.75 -35.5 -4.734 1 91.94 287 GLU B O 1
ATOM 5561 N N . ALA B 1 288 ? -6.98 -36.562 -6.535 1 90.06 288 ALA B N 1
ATOM 5562 C CA . ALA B 1 288 ? -8.102 -37.5 -6.605 1 90.06 288 ALA B CA 1
ATOM 5563 C C . ALA B 1 288 ? -9.438 -36.75 -6.539 1 90.06 288 ALA B C 1
ATOM 5565 O O . ALA B 1 288 ? -10.281 -37.062 -5.699 1 90.06 288 ALA B O 1
ATOM 5566 N N . ASP B 1 289 ? -9.641 -35.719 -7.27 1 92.38 289 ASP B N 1
ATOM 5567 C CA . ASP B 1 289 ? -10.867 -34.938 -7.441 1 92.38 289 ASP B CA 1
ATOM 5568 C C . ASP B 1 289 ? -11.219 -34.188 -6.168 1 92.38 289 ASP B C 1
ATOM 5570 O O . ASP B 1 289 ? -12.398 -33.906 -5.902 1 92.38 289 ASP B O 1
ATOM 5574 N N . THR B 1 290 ? -10.195 -34 -5.434 1 96.25 290 THR B N 1
ATOM 5575 C CA . THR B 1 290 ? -10.359 -33.219 -4.223 1 96.25 290 THR B CA 1
ATOM 5576 C C . THR B 1 290 ? -9.281 -32.125 -4.133 1 96.25 290 THR B C 1
ATOM 5578 O O . THR B 1 290 ? -8.117 -32.375 -4.465 1 96.25 290 THR B O 1
ATOM 5581 N N . ILE B 1 291 ? -9.695 -30.969 -3.742 1 97.62 291 ILE B N 1
ATOM 5582 C CA . ILE B 1 291 ? -8.734 -29.891 -3.514 1 97.62 291 ILE B CA 1
ATOM 5583 C C . ILE B 1 291 ? -8.117 -30.031 -2.123 1 97.62 291 ILE B C 1
ATOM 5585 O O . ILE B 1 291 ? -8.828 -30 -1.116 1 97.62 291 ILE B O 1
ATOM 5589 N N . LYS B 1 292 ? -6.879 -30.156 -2.072 1 96.62 292 LYS B N 1
ATOM 5590 C CA . LYS B 1 292 ? -6.156 -30.25 -0.807 1 96.62 292 LYS B CA 1
ATOM 5591 C C . LYS B 1 292 ? -5.18 -29.094 -0.653 1 96.62 292 LYS B C 1
ATOM 5593 O O . LYS B 1 292 ? -4.531 -28.688 -1.621 1 96.62 292 LYS B O 1
ATOM 5598 N N . LEU B 1 293 ? -5.105 -28.625 0.531 1 97.75 293 LEU B N 1
ATOM 5599 C CA . LEU B 1 293 ? -4.184 -27.531 0.857 1 97.75 293 LEU B CA 1
ATOM 5600 C C . LEU B 1 293 ? -3.084 -28.031 1.798 1 97.75 293 LEU B C 1
ATOM 5602 O O . LEU B 1 293 ? -3.344 -28.812 2.705 1 97.75 293 LEU B O 1
ATOM 5606 N N . TYR B 1 294 ? -1.924 -27.562 1.563 1 97.62 294 TYR B N 1
ATOM 5607 C CA . TYR B 1 294 ? -0.755 -27.953 2.34 1 97.62 294 TYR B CA 1
ATOM 5608 C C . TYR B 1 294 ? -0.023 -26.734 2.889 1 97.62 294 TYR B C 1
ATOM 5610 O O . TYR B 1 294 ? 0.112 -25.719 2.197 1 97.62 294 TYR B O 1
ATOM 5618 N N . ASN B 1 295 ? 0.468 -26.891 4.078 1 97 295 ASN B N 1
ATOM 5619 C CA . ASN B 1 295 ? 1.24 -25.828 4.695 1 97 295 ASN B CA 1
ATOM 5620 C C . ASN B 1 295 ? 2.623 -25.688 4.062 1 97 295 ASN B C 1
ATOM 5622 O O . ASN B 1 295 ? 3.361 -26.672 3.971 1 97 295 ASN B O 1
ATOM 5626 N N . VAL B 1 296 ? 2.953 -24.531 3.631 1 97.5 296 VAL B N 1
ATOM 5627 C CA . VAL B 1 296 ? 4.289 -24.25 3.121 1 97.5 296 VAL B CA 1
ATOM 5628 C C . VAL B 1 296 ? 5.148 -23.641 4.23 1 97.5 296 VAL B C 1
ATOM 5630 O O . VAL B 1 296 ? 6.316 -24 4.387 1 97.5 296 VAL B O 1
ATOM 5633 N N . GLY B 1 297 ? 4.52 -22.672 4.984 1 96.56 297 GLY B N 1
ATOM 5634 C CA . GLY B 1 297 ? 5.242 -22.047 6.082 1 96.56 297 GLY B CA 1
ATOM 5635 C C . GLY B 1 297 ? 4.469 -20.922 6.746 1 96.56 297 GLY B C 1
ATOM 5636 O O . GLY B 1 297 ? 3.467 -20.453 6.203 1 96.56 297 GLY B O 1
ATOM 5637 N N . LYS B 1 298 ? 4.926 -20.609 7.945 1 95.5 298 LYS B N 1
ATOM 5638 C CA . LYS B 1 298 ? 4.41 -19.469 8.711 1 95.5 298 LYS B CA 1
ATOM 5639 C C . LYS B 1 298 ? 5.508 -18.438 8.969 1 95.5 298 LYS B C 1
ATOM 5641 O O . LYS B 1 298 ? 6.656 -18.812 9.227 1 95.5 298 LYS B O 1
ATOM 5646 N N . TYR B 1 299 ? 5.086 -17.203 8.938 1 95.56 299 TYR B N 1
ATOM 5647 C CA . TYR B 1 299 ? 6.078 -16.125 8.992 1 95.56 299 TYR B CA 1
ATOM 5648 C C . TYR B 1 299 ? 5.59 -14.977 9.859 1 95.56 299 TYR B C 1
ATOM 5650 O O . TYR B 1 299 ? 4.434 -14.562 9.758 1 95.56 299 TYR B O 1
ATOM 5658 N N . SER B 1 300 ? 6.504 -14.445 10.648 1 93.44 300 SER B N 1
ATOM 5659 C CA . SER B 1 300 ? 6.203 -13.312 11.523 1 93.44 300 SER B CA 1
ATOM 5660 C C . SER B 1 300 ? 6.48 -11.984 10.836 1 93.44 300 SER B C 1
ATOM 5662 O O . SER B 1 300 ? 7.543 -11.805 10.242 1 93.44 300 SER B O 1
ATOM 5664 N N . LEU B 1 301 ? 5.531 -11.07 10.977 1 90.25 301 LEU B N 1
ATOM 5665 C CA . LEU B 1 301 ? 5.684 -9.734 10.422 1 90.25 301 LEU B CA 1
ATOM 5666 C C . LEU B 1 301 ? 6.555 -8.867 11.32 1 90.25 301 LEU B C 1
ATOM 5668 O O . LEU B 1 301 ? 6.938 -7.758 10.938 1 90.25 301 LEU B O 1
ATOM 5672 N N . ARG B 1 302 ? 6.977 -9.344 12.453 1 87.25 302 ARG B N 1
ATOM 5673 C CA . ARG B 1 302 ? 7.715 -8.555 13.43 1 87.25 302 ARG B CA 1
ATOM 5674 C C . ARG B 1 302 ? 9.195 -8.93 13.445 1 87.25 302 ARG B C 1
ATOM 5676 O O . ARG B 1 302 ? 9.992 -8.281 14.117 1 87.25 302 ARG B O 1
ATOM 5683 N N . HIS B 1 303 ? 9.5 -9.938 12.742 1 92.12 303 HIS B N 1
ATOM 5684 C CA . HIS B 1 303 ? 10.875 -10.43 12.703 1 92.12 303 HIS B CA 1
ATOM 5685 C C . HIS B 1 303 ? 11.445 -10.367 11.289 1 92.12 303 HIS B C 1
ATOM 5687 O O . HIS B 1 303 ? 11.078 -11.172 10.43 1 92.12 303 HIS B O 1
ATOM 5693 N N . PRO B 1 304 ? 12.422 -9.5 11.133 1 95.31 304 PRO B N 1
ATOM 5694 C CA . PRO B 1 304 ? 12.938 -9.305 9.773 1 95.31 304 PRO B CA 1
ATOM 5695 C C . PRO B 1 304 ? 13.492 -10.594 9.164 1 95.31 304 PRO B C 1
ATOM 5697 O O . PRO B 1 304 ? 13.359 -10.812 7.953 1 95.31 304 PRO B O 1
ATOM 5700 N N . GLY B 1 305 ? 14.117 -11.477 9.992 1 93.81 305 GLY B N 1
ATOM 5701 C CA . GLY B 1 305 ? 14.586 -12.75 9.469 1 93.81 305 GLY B CA 1
ATOM 5702 C C . GLY B 1 305 ? 13.477 -13.602 8.883 1 93.81 305 GLY B C 1
ATOM 5703 O O . GLY B 1 305 ? 13.648 -14.219 7.832 1 93.81 305 GLY B O 1
ATOM 5704 N N . SER B 1 306 ? 12.391 -13.656 9.578 1 94.5 306 SER B N 1
ATOM 5705 C CA . SER B 1 306 ? 11.211 -14.383 9.109 1 94.5 306 SER B CA 1
ATOM 5706 C C . SER B 1 306 ? 10.688 -13.805 7.797 1 94.5 306 SER B C 1
ATOM 5708 O O . SER B 1 306 ? 10.273 -14.555 6.91 1 94.5 306 SER B O 1
ATOM 5710 N N . LEU B 1 307 ? 10.758 -12.531 7.652 1 95.88 307 LEU B N 1
ATOM 5711 C CA . LEU B 1 307 ? 10.273 -11.859 6.445 1 95.88 307 LEU B CA 1
ATOM 5712 C C . LEU B 1 307 ? 11.227 -12.086 5.281 1 95.88 307 LEU B C 1
ATOM 5714 O O . LEU B 1 307 ? 10.805 -12.164 4.129 1 95.88 307 LEU B O 1
ATOM 5718 N N . VAL B 1 308 ? 12.469 -12.164 5.566 1 96 308 VAL B N 1
ATOM 5719 C CA . VAL B 1 308 ? 13.422 -12.523 4.527 1 96 308 VAL B CA 1
ATOM 5720 C C . VAL B 1 308 ? 13.133 -13.93 4.02 1 96 308 VAL B C 1
ATOM 5722 O O . VAL B 1 308 ? 13.156 -14.18 2.811 1 96 308 VAL B O 1
ATOM 5725 N N . GLU B 1 309 ? 12.898 -14.812 4.93 1 95.69 309 GLU B N 1
ATOM 5726 C CA . GLU B 1 309 ? 12.508 -16.172 4.535 1 95.69 309 GLU B CA 1
ATOM 5727 C C . GLU B 1 309 ? 11.266 -16.141 3.652 1 95.69 309 GLU B C 1
ATOM 5729 O O . GLU B 1 309 ? 11.211 -16.828 2.633 1 95.69 309 GLU B O 1
ATOM 5734 N N . LEU B 1 310 ? 10.281 -15.375 4.043 1 97.31 310 LEU B N 1
ATOM 5735 C CA . LEU B 1 310 ? 9.07 -15.234 3.242 1 97.31 310 LEU B CA 1
ATOM 5736 C C . LEU B 1 310 ? 9.398 -14.75 1.833 1 97.31 310 LEU B C 1
ATOM 5738 O O . LEU B 1 310 ? 8.875 -15.281 0.851 1 97.31 310 LEU B O 1
ATOM 5742 N N . TYR B 1 311 ? 10.25 -13.742 1.739 1 97 311 TYR B N 1
ATOM 5743 C CA . TYR B 1 311 ? 10.641 -13.219 0.435 1 97 311 TYR B CA 1
ATOM 5744 C C . TYR B 1 311 ? 11.234 -14.32 -0.434 1 97 311 TYR B C 1
ATOM 5746 O O . TYR B 1 311 ? 10.93 -14.422 -1.624 1 97 311 TYR B O 1
ATOM 5754 N N . LEU B 1 312 ? 12.031 -15.109 0.166 1 96.44 312 LEU B N 1
ATOM 5755 C CA . LEU B 1 312 ? 12.672 -16.188 -0.587 1 96.44 312 LEU B CA 1
ATOM 5756 C C . LEU B 1 312 ? 11.656 -17.25 -0.987 1 96.44 312 LEU B C 1
ATOM 5758 O O . LEU B 1 312 ? 11.781 -17.859 -2.053 1 96.44 312 LEU B O 1
ATOM 5762 N N . VAL B 1 313 ? 10.688 -17.484 -0.155 1 97.81 313 VAL B N 1
ATOM 5763 C CA . VAL B 1 313 ? 9.586 -18.359 -0.526 1 97.81 313 VAL B CA 1
ATOM 5764 C C . VAL B 1 313 ? 8.852 -17.797 -1.739 1 97.81 313 VAL B C 1
ATOM 5766 O O . VAL B 1 313 ? 8.578 -18.516 -2.703 1 97.81 313 VAL B O 1
ATOM 5769 N N . LEU B 1 314 ? 8.578 -16.547 -1.707 1 98 314 LEU B N 1
ATOM 5770 C CA . LEU B 1 314 ? 7.902 -15.883 -2.82 1 98 314 LEU B CA 1
ATOM 5771 C C . LEU B 1 314 ? 8.727 -16 -4.102 1 98 314 LEU B C 1
ATOM 5773 O O . LEU B 1 314 ? 8.172 -16.234 -5.176 1 98 314 LEU B O 1
ATOM 5777 N N . ARG B 1 315 ? 10 -15.891 -3.967 1 95.94 315 ARG B N 1
ATOM 5778 C CA . ARG B 1 315 ? 10.883 -16.062 -5.113 1 95.94 315 ARG B CA 1
ATOM 5779 C C . ARG B 1 315 ? 10.836 -17.484 -5.641 1 95.94 315 ARG B C 1
ATOM 5781 O O . ARG B 1 315 ? 10.891 -17.719 -6.852 1 95.94 315 ARG B O 1
ATOM 5788 N N . GLY B 1 316 ? 10.797 -18.406 -4.707 1 96.62 316 GLY B N 1
ATOM 5789 C CA . GLY B 1 316 ? 10.617 -19.781 -5.121 1 96.62 316 GLY B CA 1
ATOM 5790 C C . GLY B 1 316 ? 9.312 -20.031 -5.855 1 96.62 316 GLY B C 1
ATOM 5791 O O . GLY B 1 316 ? 9.281 -20.734 -6.859 1 96.62 316 GLY B O 1
ATOM 5792 N N . MET B 1 317 ? 8.258 -19.438 -5.367 1 97.56 317 MET B N 1
ATOM 5793 C CA . MET B 1 317 ? 6.961 -19.516 -6.031 1 97.56 317 MET B CA 1
ATOM 5794 C C . MET B 1 317 ? 7.031 -18.938 -7.441 1 97.56 317 MET B C 1
ATOM 5796 O O . MET B 1 317 ? 6.414 -19.469 -8.367 1 97.56 317 MET B O 1
ATOM 5800 N N . LYS B 1 318 ? 7.738 -17.891 -7.586 1 97 318 LYS B N 1
ATOM 5801 C CA . LYS B 1 318 ? 7.902 -17.281 -8.898 1 97 318 LYS B CA 1
ATOM 5802 C C . LYS B 1 318 ? 8.633 -18.219 -9.859 1 97 318 LYS B C 1
ATOM 5804 O O . LYS B 1 318 ? 8.258 -18.344 -11.023 1 97 318 LYS B O 1
ATOM 5809 N N . ARG B 1 319 ? 9.711 -18.797 -9.375 1 95.06 319 ARG B N 1
ATOM 5810 C CA . ARG B 1 319 ? 10.43 -19.734 -10.211 1 95.06 319 ARG B CA 1
ATOM 5811 C C . ARG B 1 319 ? 9.516 -20.875 -10.672 1 95.06 319 ARG B C 1
ATOM 5813 O O . ARG B 1 319 ? 9.562 -21.281 -11.836 1 95.06 319 ARG B O 1
ATOM 5820 N N . LEU B 1 320 ? 8.781 -21.328 -9.781 1 96.56 320 LEU B N 1
ATOM 5821 C CA . LEU B 1 320 ? 7.828 -22.391 -10.125 1 96.56 320 LEU B CA 1
ATOM 5822 C C . LEU B 1 320 ? 6.816 -21.891 -11.148 1 96.56 320 LEU B C 1
ATOM 5824 O O . LEU B 1 320 ? 6.43 -22.625 -12.062 1 96.56 320 LEU B O 1
ATOM 5828 N N . ALA B 1 321 ? 6.367 -20.688 -10.977 1 96.69 321 ALA B N 1
ATOM 5829 C CA . ALA B 1 321 ? 5.453 -20.062 -11.938 1 96.69 321 ALA B CA 1
ATOM 5830 C C . ALA B 1 321 ? 6.059 -20.047 -13.336 1 96.69 321 ALA B C 1
ATOM 5832 O O . ALA B 1 321 ? 5.359 -20.266 -14.328 1 96.69 321 ALA B O 1
ATOM 5833 N N . ALA B 1 322 ? 7.301 -19.75 -13.414 1 95.31 322 ALA B N 1
ATOM 5834 C CA . ALA B 1 322 ? 7.988 -19.75 -14.703 1 95.31 322 ALA B CA 1
ATOM 5835 C C . ALA B 1 322 ? 7.938 -21.125 -15.359 1 95.31 322 ALA B C 1
ATOM 5837 O O . ALA B 1 322 ? 7.699 -21.234 -16.562 1 95.31 322 ALA B O 1
ATOM 5838 N N . ASP B 1 323 ? 8.141 -22.109 -14.578 1 94.81 323 ASP B N 1
ATOM 5839 C CA . ASP B 1 323 ? 8.062 -23.484 -15.086 1 94.81 323 ASP B CA 1
ATOM 5840 C C . ASP B 1 323 ? 6.652 -23.812 -15.57 1 94.81 323 ASP B C 1
ATOM 5842 O O . ASP B 1 323 ? 6.48 -24.391 -16.641 1 94.81 323 ASP B O 1
ATOM 5846 N N . TYR B 1 324 ? 5.699 -23.438 -14.781 1 94.94 324 TYR B N 1
ATOM 5847 C CA . TYR B 1 324 ? 4.309 -23.672 -15.148 1 94.94 324 TYR B CA 1
ATOM 5848 C C . TYR B 1 324 ? 3.961 -22.969 -16.453 1 94.94 324 TYR B C 1
ATOM 5850 O O . TYR B 1 324 ? 3.277 -23.531 -17.312 1 94.94 324 TYR B O 1
ATOM 5858 N N . ARG B 1 325 ? 4.371 -21.766 -16.562 1 94.31 325 ARG B N 1
ATOM 5859 C CA . ARG B 1 325 ? 4.137 -20.984 -17.781 1 94.31 325 ARG B CA 1
ATOM 5860 C C . ARG B 1 325 ? 4.734 -21.688 -19 1 94.31 325 ARG B C 1
ATOM 5862 O O . ARG B 1 325 ? 4.086 -21.797 -20.031 1 94.31 325 ARG B O 1
ATOM 5869 N N . LYS B 1 326 ? 5.93 -22.125 -18.859 1 93.12 326 LYS B N 1
ATOM 5870 C CA . LYS B 1 326 ? 6.605 -22.828 -19.938 1 93.12 326 LYS B CA 1
ATOM 5871 C C . LYS B 1 326 ? 5.84 -24.078 -20.344 1 93.12 326 LYS B C 1
ATOM 5873 O O . LYS B 1 326 ? 5.668 -24.359 -21.531 1 93.12 326 LYS B O 1
ATOM 5878 N N . GLU B 1 327 ? 5.395 -24.766 -19.406 1 91.44 327 GLU B N 1
ATOM 5879 C CA . GLU B 1 327 ? 4.617 -25.969 -19.656 1 91.44 327 GLU B CA 1
ATOM 5880 C C . GLU B 1 327 ? 3.342 -25.656 -20.438 1 91.44 327 GLU B C 1
ATOM 5882 O O . GLU B 1 327 ? 3.002 -26.359 -21.391 1 91.44 327 GLU B O 1
ATOM 5887 N N . LEU B 1 328 ? 2.674 -24.672 -20.031 1 91.75 328 LEU B N 1
ATOM 5888 C CA . LEU B 1 328 ? 1.42 -24.281 -20.672 1 91.75 328 LEU B CA 1
ATOM 5889 C C . LEU B 1 328 ? 1.658 -23.844 -22.109 1 91.75 328 LEU B C 1
ATOM 5891 O O . LEU B 1 328 ? 0.92 -24.234 -23.031 1 91.75 328 LEU B O 1
ATOM 5895 N N . LEU B 1 329 ? 2.645 -23.062 -22.297 1 91.31 329 LEU B N 1
ATOM 5896 C CA . LEU B 1 329 ? 2.949 -22.562 -23.625 1 91.31 329 LEU B CA 1
ATOM 5897 C C . LEU B 1 329 ? 3.357 -23.688 -24.562 1 91.31 329 LEU B C 1
ATOM 5899 O O . LEU B 1 329 ? 2.965 -23.719 -25.719 1 91.31 329 LEU B O 1
ATOM 5903 N N . ASN B 1 330 ? 4.02 -24.625 -24.031 1 90.62 330 ASN B N 1
ATOM 5904 C CA . ASN B 1 330 ? 4.445 -25.781 -24.828 1 90.62 330 ASN B CA 1
ATOM 5905 C C . ASN B 1 330 ? 3.268 -26.688 -25.188 1 90.62 330 ASN B C 1
ATOM 5907 O O . ASN B 1 330 ? 3.312 -27.406 -26.188 1 90.62 330 ASN B O 1
ATOM 5911 N N . SER B 1 331 ? 2.232 -26.578 -24.422 1 88.69 331 SER B N 1
ATOM 5912 C CA . SER B 1 331 ? 1.082 -27.453 -24.641 1 88.69 331 SER B CA 1
ATOM 5913 C C . SER B 1 331 ? -0.015 -26.734 -25.422 1 88.69 331 SER B C 1
ATOM 5915 O O . SER B 1 331 ? -1.107 -27.281 -25.594 1 88.69 331 SER B O 1
ATOM 5917 N N . SER B 1 332 ? 0.217 -25.562 -25.797 1 90.12 332 SER B N 1
ATOM 5918 C CA . SER B 1 332 ? -0.803 -24.672 -26.359 1 90.12 332 SER B CA 1
ATOM 5919 C C . SER B 1 332 ? -1.471 -25.312 -27.578 1 90.12 332 SER B C 1
ATOM 5921 O O . SER B 1 332 ? -2.699 -25.375 -27.656 1 90.12 332 SER B O 1
ATOM 5923 N N . LYS B 1 333 ? -0.764 -25.859 -28.484 1 87.31 333 LYS B N 1
ATOM 5924 C CA . LYS B 1 333 ? -1.302 -26.453 -29.703 1 87.31 333 LYS B CA 1
ATOM 5925 C C . LYS B 1 333 ? -2.078 -27.734 -29.406 1 87.31 333 LYS B C 1
ATOM 5927 O O . LYS B 1 333 ? -3.154 -27.969 -29.953 1 87.31 333 LYS B O 1
ATOM 5932 N N . THR B 1 334 ? -1.48 -28.453 -28.578 1 87.56 334 THR B N 1
ATOM 5933 C CA . THR B 1 334 ? -2.127 -29.703 -28.188 1 87.56 334 THR B CA 1
ATOM 5934 C C . THR B 1 334 ? -3.473 -29.438 -27.516 1 87.56 334 THR B C 1
ATOM 5936 O O . THR B 1 334 ? -4.469 -30.078 -27.828 1 87.56 334 THR B O 1
ATOM 5939 N N . LEU B 1 335 ? -3.443 -28.484 -26.672 1 87.56 335 LEU B N 1
ATOM 5940 C CA . LEU B 1 335 ? -4.668 -28.156 -25.953 1 87.56 335 LEU B CA 1
ATOM 5941 C C . LEU B 1 335 ? -5.719 -27.578 -26.906 1 87.56 335 LEU B C 1
ATOM 5943 O O . LEU B 1 335 ? -6.914 -27.828 -26.719 1 87.56 335 LEU B O 1
ATOM 5947 N N . ARG B 1 336 ? -5.285 -26.859 -27.828 1 88.81 336 ARG B N 1
ATOM 5948 C CA . ARG B 1 336 ? -6.215 -26.375 -28.828 1 88.81 336 ARG B CA 1
ATOM 5949 C C . ARG B 1 336 ? -6.957 -27.516 -29.5 1 88.81 336 ARG B C 1
ATOM 5951 O O . ARG B 1 336 ? -8.172 -27.453 -29.703 1 88.81 336 ARG B O 1
ATOM 5958 N N . GLY B 1 337 ? -6.234 -28.516 -29.875 1 86 337 GLY B N 1
ATOM 5959 C CA . GLY B 1 337 ? -6.84 -29.688 -30.469 1 86 337 GLY B CA 1
ATOM 5960 C C . GLY B 1 337 ? -7.812 -30.406 -29.547 1 86 337 GLY B C 1
ATOM 5961 O O . GLY B 1 337 ? -8.906 -30.797 -29.969 1 86 337 GLY B O 1
ATOM 5962 N N . VAL B 1 338 ? -7.422 -30.484 -28.375 1 85.5 338 VAL B N 1
ATOM 5963 C CA . VAL B 1 338 ? -8.25 -31.156 -27.375 1 85.5 338 VAL B CA 1
ATOM 5964 C C . VAL B 1 338 ? -9.555 -30.391 -27.188 1 85.5 338 VAL B C 1
ATOM 5966 O O . VAL B 1 338 ? -10.633 -30.984 -27.141 1 85.5 338 VAL B O 1
ATOM 5969 N N . PHE B 1 339 ? -9.5 -29.078 -27.141 1 88.25 339 PHE B N 1
ATOM 5970 C CA . PHE B 1 339 ? -10.672 -28.266 -26.844 1 88.25 339 PHE B CA 1
ATOM 5971 C C . PHE B 1 339 ? -11.594 -28.172 -28.047 1 88.25 339 PHE B C 1
ATOM 5973 O O . PHE B 1 339 ? -12.789 -27.891 -27.906 1 88.25 339 PHE B O 1
ATOM 5980 N N . LYS B 1 340 ? -11.055 -28.359 -29.172 1 84.25 340 LYS B N 1
ATOM 5981 C CA . LYS B 1 340 ? -11.898 -28.422 -30.375 1 84.25 340 LYS B CA 1
ATOM 5982 C C . LYS B 1 340 ? -12.875 -29.578 -30.297 1 84.25 340 LYS B C 1
ATOM 5984 O O . LYS B 1 340 ? -14.023 -29.453 -30.734 1 84.25 340 LYS B O 1
ATOM 5989 N N . THR B 1 341 ? -12.398 -30.625 -29.75 1 85.75 341 THR B N 1
ATOM 5990 C CA . THR B 1 341 ? -13.227 -31.828 -29.672 1 85.75 341 THR B CA 1
ATOM 5991 C C . THR B 1 341 ? -14.031 -31.844 -28.375 1 85.75 341 THR B C 1
ATOM 5993 O O . THR B 1 341 ? -15.172 -32.312 -28.344 1 85.75 341 THR B O 1
ATOM 5996 N 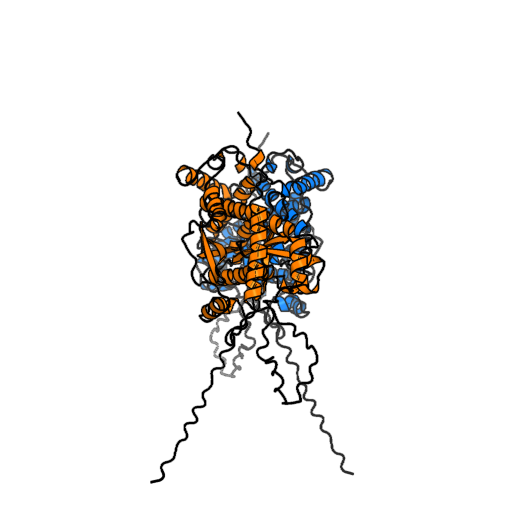N . ASN B 1 342 ? -13.367 -31.328 -27.359 1 86.62 342 ASN B N 1
ATOM 5997 C CA . ASN B 1 342 ? -13.977 -31.266 -26.031 1 86.62 342 ASN B CA 1
ATOM 5998 C C . ASN B 1 342 ? -13.859 -29.859 -25.438 1 86.62 342 ASN B C 1
ATOM 6000 O O . ASN B 1 342 ? -12.953 -29.578 -24.656 1 86.62 342 ASN B O 1
ATOM 6004 N N . PRO B 1 343 ? -14.859 -29.062 -25.688 1 86.06 343 PRO B N 1
ATOM 6005 C CA . PRO B 1 343 ? -14.773 -27.688 -25.188 1 86.06 343 PRO B CA 1
ATOM 6006 C C . PRO B 1 343 ? -14.695 -27.609 -23.656 1 86.06 343 PRO B C 1
ATOM 6008 O O . PRO B 1 343 ? -15.203 -28.5 -22.969 1 86.06 343 PRO B O 1
ATOM 6011 N N . PRO B 1 344 ? -14.07 -26.594 -23.156 1 87.75 344 PRO B N 1
ATOM 6012 C CA . PRO B 1 344 ? -13.969 -26.453 -21.688 1 87.75 344 PRO B CA 1
ATOM 6013 C C . PRO B 1 344 ? -15.328 -26.219 -21.031 1 87.75 344 PRO B C 1
ATOM 6015 O O . PRO B 1 344 ? -16.172 -25.5 -21.578 1 87.75 344 PRO B O 1
ATOM 6018 N N . VAL B 1 345 ? -15.508 -26.812 -19.891 1 86.38 345 VAL B N 1
ATOM 6019 C CA . VAL B 1 345 ? -16.719 -26.656 -19.094 1 86.38 345 VAL B CA 1
ATOM 6020 C C . VAL B 1 345 ? -16.719 -25.297 -18.406 1 86.38 345 VAL B C 1
ATOM 6022 O O . VAL B 1 345 ? -15.688 -24.875 -17.875 1 86.38 345 VAL B O 1
ATOM 6025 N N . ASN B 1 346 ? -17.812 -24.625 -18.5 1 90.69 346 ASN B N 1
ATOM 6026 C CA . ASN B 1 346 ? -17.953 -23.375 -17.766 1 90.69 346 ASN B CA 1
ATOM 6027 C C . ASN B 1 346 ? -18.344 -23.625 -16.312 1 90.69 346 ASN B C 1
ATOM 6029 O O . ASN B 1 346 ? -19.531 -23.625 -15.977 1 90.69 346 ASN B O 1
ATOM 6033 N N . GLU B 1 347 ? -17.391 -23.672 -15.43 1 91.94 347 GLU B N 1
ATOM 6034 C CA . GLU B 1 347 ? -17.578 -23.984 -14.016 1 91.94 347 GLU B CA 1
ATOM 6035 C C . GLU B 1 347 ? -18.266 -22.844 -13.281 1 91.94 347 GLU B C 1
ATOM 6037 O O . GLU B 1 347 ? -18.75 -23.016 -12.164 1 91.94 347 GLU B O 1
ATOM 6042 N N . TRP B 1 348 ? -18.344 -21.688 -13.945 1 91.81 348 TRP B N 1
ATOM 6043 C CA . TRP B 1 348 ? -18.859 -20.484 -13.297 1 91.81 348 TRP B CA 1
ATOM 6044 C C . TRP B 1 348 ? -20.359 -20.344 -13.516 1 91.81 348 TRP B C 1
ATOM 6046 O O . TRP B 1 348 ? -21.031 -19.547 -12.836 1 91.81 348 TRP B O 1
ATOM 6056 N N . ALA B 1 349 ? -20.906 -20.906 -14.531 1 85.19 349 ALA B N 1
ATOM 6057 C CA . ALA B 1 349 ? -22.297 -20.75 -14.938 1 85.19 349 ALA B CA 1
ATOM 6058 C C . ALA B 1 349 ? -23.234 -21.422 -13.938 1 85.19 349 ALA B C 1
ATOM 6060 O O . ALA B 1 349 ? -22.922 -22.484 -13.406 1 85.19 349 ALA B O 1
ATOM 6061 N N . THR B 1 350 ? -24.25 -20.547 -13.477 1 70.81 350 THR B N 1
ATOM 6062 C CA . THR B 1 350 ? -25.266 -21.062 -12.562 1 70.81 350 THR B CA 1
ATOM 6063 C C . THR B 1 350 ? -25.984 -22.266 -13.18 1 70.81 350 THR B C 1
ATOM 6065 O O . THR B 1 350 ? -26.266 -22.281 -14.375 1 70.81 350 THR B O 1
ATOM 6068 N N . ARG B 1 351 ? -25.891 -23.406 -12.602 1 52.06 351 ARG B N 1
ATOM 6069 C CA . ARG B 1 351 ? -26.609 -24.609 -13.023 1 52.06 351 ARG B CA 1
ATOM 6070 C C . ARG B 1 351 ? -28.125 -24.391 -12.938 1 52.06 351 ARG B C 1
ATOM 6072 O O . ARG B 1 351 ? -28.641 -24 -11.891 1 52.06 351 ARG B O 1
ATOM 6079 N N . ASP B 1 352 ? -28.703 -23.828 -13.883 1 46.84 352 ASP B N 1
ATOM 6080 C CA . ASP B 1 352 ? -30.156 -23.797 -13.898 1 46.84 352 ASP B CA 1
ATOM 6081 C C . ASP B 1 352 ? -30.75 -25.109 -13.422 1 46.84 352 ASP B C 1
ATOM 6083 O O . ASP B 1 352 ? -30.562 -26.156 -14.062 1 46.84 352 ASP B O 1
ATOM 6087 N N . THR B 1 353 ? -30.891 -25.281 -12.227 1 39.97 353 THR B N 1
ATOM 6088 C CA . THR B 1 353 ? -31.672 -26.438 -11.773 1 39.97 353 THR B CA 1
ATOM 6089 C C . THR B 1 353 ? -32.938 -26.609 -12.609 1 39.97 353 THR B C 1
ATOM 6091 O O . THR B 1 353 ? -33.594 -27.656 -12.562 1 39.97 353 THR B O 1
ATOM 6094 N N . ASN B 1 354 ? -33.5 -25.5 -13.016 1 37.53 354 ASN B N 1
ATOM 6095 C CA . ASN B 1 354 ? -34.812 -25.75 -13.641 1 37.53 354 ASN B CA 1
ATOM 6096 C C . ASN B 1 354 ? -34.656 -26.375 -15.016 1 37.53 354 ASN B C 1
ATOM 6098 O O . ASN B 1 354 ? -35.625 -26.578 -15.727 1 37.53 354 ASN B O 1
ATOM 6102 N N . THR B 1 355 ? -33.594 -26.281 -15.602 1 34.31 355 THR B N 1
ATOM 6103 C CA . THR B 1 355 ? -33.688 -26.891 -16.922 1 34.31 355 THR B CA 1
ATOM 6104 C C . THR B 1 355 ? -33.656 -28.406 -16.828 1 34.31 355 THR B C 1
ATOM 6106 O O . THR B 1 355 ? -32.594 -29.016 -16.828 1 34.31 355 THR B O 1
ATOM 6109 N N . ILE B 1 356 ? -34.5 -28.906 -15.93 1 31.75 356 ILE B N 1
ATOM 6110 C CA . ILE B 1 356 ? -34.906 -30.266 -16.203 1 31.75 356 ILE B CA 1
ATOM 6111 C C . ILE B 1 356 ? -35.25 -30.422 -17.688 1 31.75 356 ILE B C 1
ATOM 6113 O O . ILE B 1 356 ? -36.25 -29.828 -18.156 1 31.75 356 ILE B O 1
ATOM 6117 N N . HIS B 1 357 ? -34.344 -30.422 -18.516 1 30.55 357 HIS B N 1
ATOM 6118 C CA . HIS B 1 357 ? -34.781 -30.953 -19.797 1 30.55 357 HIS B CA 1
ATOM 6119 C C . HIS B 1 357 ? -35.75 -32.094 -19.625 1 30.55 357 HIS B C 1
ATOM 6121 O O . HIS B 1 357 ? -35.406 -33.156 -19.078 1 30.55 357 HIS B O 1
ATOM 6127 N N . GLU B 1 358 ? -37 -31.75 -19.375 1 30.73 358 GLU B N 1
ATOM 6128 C CA . GLU B 1 358 ? -38.031 -32.781 -19.562 1 30.73 358 GLU B CA 1
ATOM 6129 C C . GLU B 1 358 ? -37.719 -33.656 -20.75 1 30.73 358 GLU B C 1
ATOM 6131 O O . GLU B 1 358 ? -37.594 -33.188 -21.891 1 30.73 358 GLU B O 1
ATOM 6136 N N . LEU B 1 359 ? -36.969 -34.688 -20.5 1 30.97 359 LEU B N 1
ATOM 6137 C CA . LEU B 1 359 ? -36.938 -35.688 -21.562 1 30.97 359 LEU B CA 1
ATOM 6138 C C . LEU B 1 359 ? -38.281 -35.844 -22.219 1 30.97 359 LEU B C 1
ATOM 6140 O O . LEU B 1 359 ? -39.312 -35.938 -21.516 1 30.97 359 LEU B O 1
ATOM 6144 N N . PRO B 1 360 ? -38.406 -35.281 -23.359 1 30.19 360 PRO B N 1
ATOM 6145 C CA . PRO B 1 360 ? -39.719 -35.5 -23.969 1 30.19 360 PRO B CA 1
ATOM 6146 C C . PRO B 1 360 ? -40.25 -36.906 -23.688 1 30.19 360 PRO B C 1
ATOM 6148 O O . PRO B 1 360 ? -39.469 -37.844 -23.531 1 30.19 360 PRO B O 1
ATOM 6151 N N . GLU B 1 361 ? -41.312 -36.969 -22.953 1 29.28 361 GLU B N 1
ATOM 6152 C CA . GLU B 1 361 ? -42.062 -38.219 -22.844 1 29.28 361 GLU B CA 1
ATOM 6153 C C . GLU B 1 361 ? -42 -39.031 -24.141 1 29.28 361 GLU B C 1
ATOM 6155 O O . GLU B 1 361 ? -42.219 -38.469 -25.219 1 29.28 361 GLU B O 1
ATOM 6160 N N . GLU B 1 362 ? -41.344 -40.219 -24.047 1 31.12 362 GLU B N 1
ATOM 6161 C CA . GLU B 1 362 ? -41.312 -41.219 -25.094 1 31.12 362 GLU B CA 1
ATOM 6162 C C . GLU B 1 362 ? -42.688 -41.438 -25.703 1 31.12 362 GLU B C 1
ATOM 6164 O O . GLU B 1 362 ? -43.594 -41.938 -25.047 1 31.12 362 GLU B O 1
ATOM 6169 N N . THR B 1 363 ? -43.281 -40.406 -26.344 1 27.8 363 THR B N 1
ATOM 6170 C CA . THR B 1 363 ? -44.438 -40.906 -27.094 1 27.8 363 THR B CA 1
ATOM 6171 C C . THR B 1 363 ? -44.062 -42.125 -27.922 1 27.8 363 THR B C 1
ATOM 6173 O O . THR B 1 363 ? -42.938 -42.188 -28.453 1 27.8 363 THR B O 1
ATOM 6176 N N . ASP B 1 364 ? -44.75 -43.25 -27.719 1 28.05 364 ASP B N 1
ATOM 6177 C CA . ASP B 1 364 ? -44.75 -44.562 -28.344 1 28.05 364 ASP B CA 1
ATOM 6178 C C . ASP B 1 364 ? -44.688 -44.469 -29.859 1 28.05 364 ASP B C 1
ATOM 6180 O O . ASP B 1 364 ? -45.188 -45.344 -30.562 1 28.05 364 ASP B O 1
ATOM 6184 N N . ASP B 1 365 ? -44.438 -43.281 -30.438 1 28.3 365 ASP B N 1
ATOM 6185 C CA . ASP B 1 365 ? -44.625 -43.5 -31.859 1 28.3 365 ASP B CA 1
ATOM 6186 C C . ASP B 1 365 ? -43.594 -44.5 -32.375 1 28.3 365 ASP B C 1
ATOM 6188 O O . ASP B 1 365 ? -42.531 -44.688 -31.781 1 28.3 365 ASP B O 1
ATOM 6192 N N . GLU B 1 366 ? -43.938 -45.156 -33.594 1 30.34 366 GLU B N 1
ATOM 6193 C CA . GLU B 1 366 ? -43.375 -46.25 -34.375 1 30.34 366 GLU B CA 1
ATOM 6194 C C . GLU B 1 366 ? -41.875 -46 -34.656 1 30.34 366 GLU B C 1
ATOM 6196 O O . GLU B 1 366 ? -41.469 -44.844 -34.812 1 30.34 366 GLU B O 1
ATOM 6201 N N . PRO B 1 367 ? -41 -47.094 -34.438 1 29.69 367 PRO B N 1
ATOM 6202 C CA . PRO B 1 367 ? -39.531 -47.25 -34.5 1 29.69 367 PRO B CA 1
ATOM 6203 C C . PRO B 1 367 ? -38.938 -46.688 -35.812 1 29.69 367 PRO B C 1
ATOM 6205 O O . PRO B 1 367 ? -39.031 -47.312 -36.844 1 29.69 367 PRO B O 1
ATOM 6208 N N . GLN B 1 368 ? -39.469 -45.5 -36.344 1 24.86 368 GLN B N 1
ATOM 6209 C CA . GLN B 1 368 ? -38.75 -45.312 -37.625 1 24.86 368 GLN B CA 1
ATOM 6210 C C . GLN B 1 368 ? -37.25 -45.281 -37.406 1 24.86 368 GLN B C 1
ATOM 6212 O O . GLN B 1 368 ? -36.75 -44.719 -36.406 1 24.86 368 GLN B O 1
ATOM 6217 N N . HIS B 1 369 ? -36.406 -46.125 -38 1 24.98 369 HIS B N 1
ATOM 6218 C CA . HIS B 1 369 ? -35 -46.531 -38.031 1 24.98 369 HIS B CA 1
ATOM 6219 C C . HIS B 1 369 ? -34.094 -45.344 -38.188 1 24.98 369 HIS B C 1
ATOM 6221 O O . HIS B 1 369 ? -32.906 -45.469 -38.469 1 24.98 369 HIS B O 1
ATOM 6227 N N . GLY B 1 370 ? -34.562 -44.062 -38.188 1 22.81 370 GLY B N 1
ATOM 6228 C CA . GLY B 1 370 ? -33.531 -43.156 -38.688 1 22.81 370 GLY B CA 1
ATOM 6229 C C . GLY B 1 370 ? -32.344 -43.031 -37.75 1 22.81 370 GLY B C 1
ATOM 6230 O O . GLY B 1 370 ? -32.469 -43.281 -36.531 1 22.81 370 GLY B O 1
ATOM 6231 N N . ASP B 1 371 ? -31.016 -43.094 -38.219 1 23.38 371 ASP B N 1
ATOM 6232 C CA . ASP B 1 371 ? -29.656 -43.125 -37.688 1 23.38 371 ASP B CA 1
ATOM 6233 C C . ASP B 1 371 ? -29.406 -41.938 -36.75 1 23.38 371 ASP B C 1
ATOM 6235 O O . ASP B 1 371 ? -29.219 -40.812 -37.188 1 23.38 371 ASP B O 1
ATOM 6239 N N . SER B 1 372 ? -30.281 -41.719 -35.719 1 24.78 372 SER B N 1
ATOM 6240 C CA . SER B 1 372 ? -30.031 -40.594 -34.812 1 24.78 372 SER B CA 1
ATOM 6241 C C . SER B 1 372 ? -28.688 -40.75 -34.125 1 24.78 372 SER B C 1
ATOM 6243 O O . SER B 1 372 ? -28.531 -41.594 -33.25 1 24.78 372 SER B O 1
ATOM 6245 N N . HIS B 1 373 ? -27.594 -40.5 -34.875 1 24.16 373 HIS B N 1
ATOM 6246 C CA . HIS B 1 373 ? -26.25 -40.406 -34.281 1 24.16 373 HIS B CA 1
ATOM 6247 C C . HIS B 1 373 ? -26.25 -39.562 -33.031 1 24.16 373 HIS B C 1
ATOM 6249 O O . HIS B 1 373 ? -26.516 -38.344 -33.094 1 24.16 373 HIS B O 1
ATOM 6255 N N . PHE B 1 374 ? -26.719 -40.031 -31.891 1 24.81 374 PHE B N 1
ATOM 6256 C CA . PHE B 1 374 ? -26.781 -39.5 -30.531 1 24.81 374 PHE B CA 1
ATOM 6257 C C . PHE B 1 374 ? -25.406 -39 -30.094 1 24.81 374 PHE B C 1
ATOM 6259 O O . PHE B 1 374 ? -24.422 -39.75 -30.172 1 24.81 374 PHE B O 1
ATOM 6266 N N . GLN B 1 375 ? -25.188 -37.688 -30.188 1 26.08 375 GLN B N 1
ATOM 6267 C CA . GLN B 1 375 ? -24.109 -36.969 -29.5 1 26.08 375 GLN B CA 1
ATOM 6268 C C . GLN B 1 375 ? -24.016 -37.375 -28.031 1 26.08 375 GLN B C 1
ATOM 6270 O O . GLN B 1 375 ? -24.859 -36.969 -27.234 1 26.08 375 GLN B O 1
ATOM 6275 N N . ARG B 1 376 ? -23.641 -38.594 -27.75 1 29.22 376 ARG B N 1
ATOM 6276 C CA . ARG B 1 376 ? -23.281 -39.062 -26.406 1 29.22 376 ARG B CA 1
ATOM 6277 C C . ARG B 1 376 ? -22.406 -38.062 -25.688 1 29.22 376 ARG B C 1
ATOM 6279 O O . ARG B 1 376 ? -21.328 -37.688 -26.156 1 29.22 376 ARG B O 1
ATOM 6286 N N . GLY B 1 377 ? -23.016 -37.25 -24.969 1 29.02 377 GLY B N 1
ATOM 6287 C CA . GLY B 1 377 ? -22.328 -36.406 -23.984 1 29.02 377 GLY B CA 1
ATOM 6288 C C . GLY B 1 377 ? -21.297 -37.188 -23.188 1 29.02 377 GLY B C 1
ATOM 6289 O O . GLY B 1 377 ? -21.562 -38.281 -22.688 1 29.02 377 GLY B O 1
ATOM 6290 N N . LEU B 1 378 ? -20.078 -37.062 -23.547 1 30.2 378 LEU B N 1
ATOM 6291 C CA . LEU B 1 378 ? -18.938 -37.719 -22.922 1 30.2 378 LEU B CA 1
ATOM 6292 C C . LEU B 1 378 ? -19.109 -37.781 -21.406 1 30.2 378 LEU B C 1
ATOM 6294 O O . LEU B 1 378 ? -19.453 -36.75 -20.797 1 30.2 378 LEU B O 1
ATOM 6298 N N . SER B 1 379 ? -19.266 -38.938 -20.844 1 30.66 379 SER B N 1
ATOM 6299 C CA . SER B 1 379 ? -19.375 -39.25 -19.422 1 30.66 379 SER B CA 1
ATOM 6300 C C . SER B 1 379 ? -18.219 -38.656 -18.641 1 30.66 379 SER B C 1
ATOM 6302 O O . SER B 1 379 ? -17.188 -38.281 -19.219 1 30.66 379 SER B O 1
ATOM 6304 N N . THR B 1 380 ? -18.406 -38.344 -17.344 1 34.56 380 THR B N 1
ATOM 6305 C CA . THR B 1 380 ? -17.453 -37.875 -16.344 1 34.56 380 THR B CA 1
ATOM 6306 C C . THR B 1 380 ? -16.141 -38.656 -16.453 1 34.56 380 THR B C 1
ATOM 6308 O O . THR B 1 380 ? -15.062 -38.094 -16.172 1 34.56 380 THR B O 1
ATOM 6311 N N . LEU B 1 381 ? -16.156 -39.906 -16.859 1 33.12 381 LEU B N 1
ATOM 6312 C CA . LEU B 1 381 ? -14.977 -40.781 -16.984 1 33.12 381 LEU B CA 1
ATOM 6313 C C . LEU B 1 381 ? -14.117 -40.312 -18.172 1 33.12 381 LEU B C 1
ATOM 6315 O O . LEU B 1 381 ? -12.883 -40.344 -18.078 1 33.12 381 LEU B O 1
ATOM 6319 N N . GLU B 1 382 ? -14.773 -39.906 -19.156 1 36.38 382 GLU B N 1
ATOM 6320 C CA . GLU B 1 382 ? -14.016 -39.5 -20.328 1 36.38 382 GLU B CA 1
ATOM 6321 C C . GLU B 1 382 ? -13.297 -38.156 -20.078 1 36.38 382 GLU B C 1
ATOM 6323 O O . GLU B 1 382 ? -12.203 -37.938 -20.609 1 36.38 382 GLU B O 1
ATOM 6328 N N . LEU B 1 383 ? -13.805 -37.375 -19.25 1 36.09 383 LEU B N 1
ATOM 6329 C CA . LEU B 1 383 ? -13.195 -36.094 -18.859 1 36.09 383 LEU B CA 1
ATOM 6330 C C . LEU B 1 383 ? -11.961 -36.344 -18 1 36.09 383 LEU B C 1
ATOM 6332 O O . LEU B 1 383 ? -10.953 -35.656 -18.141 1 36.09 383 LEU B O 1
ATOM 6336 N N . TRP B 1 384 ? -11.961 -37.312 -17.078 1 39.88 384 TRP B N 1
ATOM 6337 C CA . TRP B 1 384 ? -10.805 -37.688 -16.266 1 39.88 384 TRP B CA 1
ATOM 6338 C C . TRP B 1 384 ? -9.695 -38.281 -17.141 1 39.88 384 TRP B C 1
ATOM 6340 O O . TRP B 1 384 ? -8.516 -38 -16.922 1 39.88 384 TRP B O 1
ATOM 6350 N N . ASP B 1 385 ? -10.086 -39 -18.125 1 42.41 385 ASP B N 1
ATOM 6351 C CA . ASP B 1 385 ? -9.117 -39.562 -19.047 1 42.41 385 ASP B CA 1
ATOM 6352 C C . ASP B 1 385 ? -8.383 -38.469 -19.828 1 42.41 385 ASP B C 1
ATOM 6354 O O . ASP B 1 385 ? -7.168 -38.562 -20.016 1 42.41 385 ASP B O 1
ATOM 6358 N N . MET B 1 386 ? -9.055 -37.438 -20.109 1 42.44 386 MET B N 1
ATOM 6359 C CA . MET B 1 386 ? -8.43 -36.312 -20.812 1 42.44 386 MET B CA 1
ATOM 6360 C C . MET B 1 386 ? -7.477 -35.562 -19.891 1 42.44 386 MET B C 1
ATOM 6362 O O . MET B 1 386 ? -6.363 -35.188 -20.297 1 42.44 386 MET B O 1
ATOM 6366 N N . ALA B 1 387 ? -7.836 -35.281 -18.734 1 45.25 387 ALA B N 1
ATOM 6367 C CA . ALA B 1 387 ? -6.941 -34.719 -17.734 1 45.25 387 ALA B CA 1
ATOM 6368 C C . ALA B 1 387 ? -5.703 -35.594 -17.531 1 45.25 387 ALA B C 1
ATOM 6370 O O . ALA B 1 387 ? -4.586 -35.062 -17.453 1 45.25 387 ALA B O 1
ATOM 6371 N N . ALA B 1 388 ? -5.953 -36.906 -17.562 1 47.47 388 ALA B N 1
ATOM 6372 C CA . ALA B 1 388 ? -4.84 -37.844 -17.469 1 47.47 388 ALA B CA 1
ATOM 6373 C C . ALA B 1 388 ? -3.924 -37.719 -18.688 1 47.47 388 ALA B C 1
ATOM 6375 O O . ALA B 1 388 ? -2.699 -37.781 -18.547 1 47.47 388 ALA B O 1
ATOM 6376 N N . ARG B 1 389 ? -4.508 -37.469 -19.797 1 44.88 389 ARG B N 1
ATOM 6377 C CA . ARG B 1 389 ? -3.707 -37.344 -21.016 1 44.88 389 ARG B CA 1
ATOM 6378 C C . ARG B 1 389 ? -2.941 -36.031 -21.047 1 44.88 389 ARG B C 1
ATOM 6380 O O . ARG B 1 389 ? -1.767 -36 -21.406 1 44.88 389 ARG B O 1
ATOM 6387 N N . ILE B 1 390 ? -3.578 -35.031 -20.625 1 48 390 ILE B N 1
ATOM 6388 C CA . ILE B 1 390 ? -2.92 -33.719 -20.531 1 48 390 ILE B CA 1
ATOM 6389 C C . ILE B 1 390 ? -1.836 -33.781 -19.469 1 48 390 ILE B C 1
ATOM 6391 O O . ILE B 1 390 ? -0.716 -33.312 -19.688 1 48 390 ILE B O 1
ATOM 6395 N N . ASN B 1 391 ? -2.127 -34.438 -18.391 1 49.38 391 ASN B N 1
ATOM 6396 C CA . ASN B 1 391 ? -1.126 -34.625 -17.359 1 49.38 391 ASN B CA 1
ATOM 6397 C C . ASN B 1 391 ? 0.034 -35.5 -17.859 1 49.38 391 ASN B C 1
ATOM 6399 O O . ASN B 1 391 ? 1.196 -35.188 -17.578 1 49.38 391 ASN B O 1
ATOM 6403 N N . ALA B 1 392 ? -0.309 -36.594 -18.531 1 46.97 392 ALA B N 1
ATOM 6404 C CA . ALA B 1 392 ? 0.715 -37.469 -19.109 1 46.97 392 ALA B CA 1
ATOM 6405 C C . ALA B 1 392 ? 1.58 -36.688 -20.109 1 46.97 392 ALA B C 1
ATOM 6407 O O . ALA B 1 392 ? 2.801 -36.875 -20.141 1 46.97 392 ALA B O 1
ATOM 6408 N N . PHE B 1 393 ? 0.961 -35.875 -20.766 1 40.19 393 PHE B N 1
ATOM 6409 C CA . PHE B 1 393 ? 1.713 -35.031 -21.703 1 40.19 393 PHE B CA 1
ATOM 6410 C C . PHE B 1 393 ? 2.607 -34.062 -20.953 1 40.19 393 PHE B C 1
ATOM 6412 O O . PHE B 1 393 ? 3.793 -33.938 -21.266 1 40.19 393 PHE B O 1
ATOM 6419 N N . HIS B 1 394 ? 2.131 -33.375 -19.984 1 48.06 394 HIS B N 1
ATOM 6420 C CA . HIS B 1 394 ? 2.934 -32.469 -19.172 1 48.06 394 HIS B CA 1
ATOM 6421 C C . HIS B 1 394 ? 4.078 -33.219 -18.484 1 48.06 394 HIS B C 1
ATOM 6423 O O . HIS B 1 394 ? 5.207 -32.719 -18.438 1 48.06 394 HIS B O 1
ATOM 6429 N N . GLU B 1 395 ? 3.848 -34.406 -18 1 48.97 395 GLU B N 1
ATOM 6430 C CA . GLU B 1 395 ? 4.887 -35.25 -17.422 1 48.97 395 GLU B CA 1
ATOM 6431 C C . GLU B 1 395 ? 5.941 -35.625 -18.469 1 48.97 395 GLU B C 1
ATOM 6433 O O . GLU B 1 395 ? 7.137 -35.656 -18.156 1 48.97 395 GLU B O 1
ATOM 6438 N N . SER B 1 396 ? 5.57 -35.781 -19.625 1 41.91 396 SER B N 1
ATOM 6439 C CA . SER B 1 396 ? 6.5 -36.156 -20.688 1 41.91 396 SER B CA 1
ATOM 6440 C C . SER B 1 396 ? 7.434 -35 -21.047 1 41.91 396 SER B C 1
ATOM 6442 O O . SER B 1 396 ? 8.594 -35.219 -21.391 1 41.91 396 SER B O 1
ATOM 6444 N N . ILE B 1 397 ? 6.969 -33.812 -20.938 1 40.97 397 ILE B N 1
ATOM 6445 C CA . ILE B 1 397 ? 7.797 -32.656 -21.25 1 40.97 397 ILE B CA 1
ATOM 6446 C C . ILE B 1 397 ? 8.75 -32.375 -20.078 1 40.97 397 ILE B C 1
ATOM 6448 O O . ILE B 1 397 ? 9.906 -32 -20.297 1 40.97 397 ILE B O 1
ATOM 6452 N N . ARG B 1 398 ? 8.336 -32.5 -18.922 1 39.47 398 ARG B N 1
ATOM 6453 C CA . ARG B 1 398 ? 9.188 -32.281 -17.75 1 39.47 398 ARG B CA 1
ATOM 6454 C C . ARG B 1 398 ? 10.367 -33.25 -17.766 1 39.47 398 ARG B C 1
ATOM 6456 O O . ARG B 1 398 ? 11.469 -32.906 -17.328 1 39.47 398 ARG B O 1
ATOM 6463 N N . ASN B 1 399 ? 10.133 -34.406 -18.125 1 36.44 399 ASN B N 1
ATOM 6464 C CA . ASN B 1 399 ? 11.211 -35.375 -18.156 1 36.44 399 ASN B CA 1
ATOM 6465 C C . ASN B 1 399 ? 12.234 -35.062 -19.25 1 36.44 399 ASN B C 1
ATOM 6467 O O . ASN B 1 399 ? 13.203 -35.812 -19.422 1 36.44 399 ASN B O 1
ATOM 6471 N N . CYS B 1 400 ? 11.938 -34.219 -20.125 1 29.75 400 CYS B N 1
ATOM 6472 C CA . CYS B 1 400 ? 13.031 -33.844 -21.016 1 29.75 400 CYS B CA 1
ATOM 6473 C C . CYS B 1 400 ? 13.953 -32.844 -20.344 1 29.75 400 CYS B C 1
ATOM 6475 O O . CYS B 1 400 ? 13.531 -31.734 -20 1 29.75 400 CYS B O 1
ATOM 6477 N N . ASP B 1 401 ? 14.898 -33.281 -19.547 1 29.8 401 ASP B N 1
ATOM 6478 C CA . ASP B 1 401 ? 16 -32.688 -18.797 1 29.8 401 ASP B CA 1
ATOM 6479 C C . ASP B 1 401 ? 16.828 -31.75 -19.672 1 29.8 401 ASP B C 1
ATOM 6481 O O . ASP B 1 401 ? 17.484 -32.188 -20.609 1 29.8 401 ASP B O 1
ATOM 6485 N N . PRO B 1 402 ? 16.547 -30.609 -20.141 1 28.81 402 PRO B N 1
ATOM 6486 C CA . PRO B 1 402 ? 17.625 -30.047 -20.953 1 28.81 402 PRO B CA 1
ATOM 6487 C C . PRO B 1 402 ? 18.938 -29.922 -20.188 1 28.81 402 PRO B C 1
ATOM 6489 O O . PRO B 1 402 ? 20.016 -29.984 -20.797 1 28.81 402 PRO B O 1
ATOM 6492 N N . TYR B 1 403 ? 18.953 -29.391 -18.984 1 28.55 403 TYR B N 1
ATOM 6493 C CA . TYR B 1 403 ? 20.266 -29.156 -18.391 1 28.55 403 TYR B CA 1
ATOM 6494 C C . TYR B 1 403 ? 20.891 -30.453 -17.891 1 28.55 403 TYR B C 1
ATOM 6496 O O . TYR B 1 403 ? 21.891 -30.438 -17.188 1 28.55 403 TYR B O 1
ATOM 6504 N N . SER B 1 404 ? 20.609 -31.672 -18.297 1 26.17 404 SER B N 1
ATOM 6505 C CA . SER B 1 404 ? 21.625 -32.688 -18.125 1 26.17 404 SER B CA 1
ATOM 6506 C C . SER B 1 404 ? 22.938 -32.281 -18.766 1 26.17 404 SER B C 1
ATOM 6508 O O . SER B 1 404 ? 23.938 -33 -18.672 1 26.17 404 SER B O 1
ATOM 6510 N N . LEU B 1 405 ? 23.047 -31.391 -19.703 1 25.17 405 LEU B N 1
ATOM 6511 C CA . LEU B 1 405 ? 24.297 -31.203 -20.422 1 25.17 405 LEU B CA 1
ATOM 6512 C C . LEU B 1 405 ? 25.297 -30.391 -19.578 1 25.17 405 LEU B C 1
ATOM 6514 O O . LEU B 1 405 ? 26.438 -30.188 -20 1 25.17 405 LEU B O 1
ATOM 6518 N N . TRP B 1 406 ? 24.938 -29.656 -18.547 1 22.47 406 TRP B N 1
ATOM 6519 C CA . TRP B 1 406 ? 26.094 -28.922 -18.047 1 22.47 406 TRP B CA 1
ATOM 6520 C C . TRP B 1 406 ? 26.922 -29.797 -17.109 1 22.47 406 TRP B C 1
ATOM 6522 O O . TRP B 1 406 ? 27.703 -29.281 -16.297 1 22.47 406 TRP B O 1
ATOM 6532 N N . GLN B 1 407 ? 26.875 -31.188 -17.266 1 21.52 407 GLN B N 1
ATOM 6533 C CA . GLN B 1 407 ? 27.969 -31.938 -16.641 1 21.52 407 GLN B CA 1
ATOM 6534 C C . GLN B 1 407 ? 29.312 -31.5 -17.188 1 21.52 407 GLN B C 1
ATOM 6536 O O . GLN B 1 407 ? 29.625 -31.75 -18.359 1 21.52 407 GLN B O 1
ATOM 6541 N N . VAL B 1 408 ? 29.922 -30.422 -16.812 1 21.44 408 VAL B N 1
ATOM 6542 C CA . VAL B 1 408 ? 31.344 -30.188 -16.953 1 21.44 408 VAL B CA 1
ATOM 6543 C C . VAL B 1 408 ? 32.125 -31.375 -16.391 1 21.44 408 VAL B C 1
ATOM 6545 O O . VAL B 1 408 ? 31.828 -31.844 -15.281 1 21.44 408 VAL B O 1
ATOM 6548 N N . AS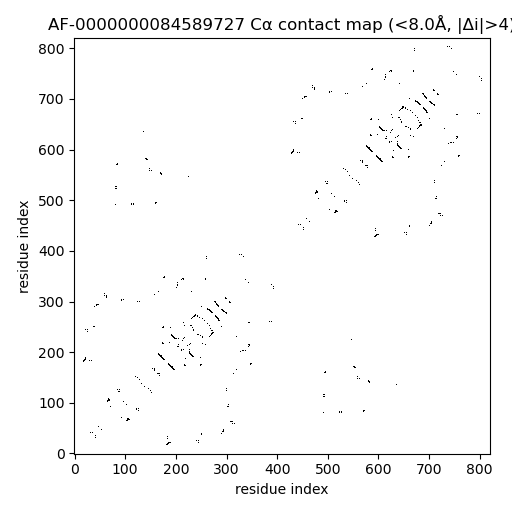P B 1 409 ? 32.781 -32.219 -17.156 1 22.66 409 ASP B N 1
ATOM 6549 C CA . ASP B 1 409 ? 33.938 -33.031 -16.844 1 22.66 409 ASP B CA 1
ATOM 6550 C C . ASP B 1 409 ? 34.906 -32.281 -15.93 1 22.66 409 ASP B C 1
ATOM 6552 O O . ASP B 1 409 ? 35.031 -31.062 -16 1 22.66 409 ASP B O 1
ATOM 6556 N N . PRO B 1 410 ? 35.781 -33 -15.039 1 24.11 410 PRO B N 1
ATOM 6557 C CA . PRO B 1 410 ? 37 -32.344 -14.531 1 24.11 410 PRO B CA 1
ATOM 6558 C C . PRO B 1 410 ? 37.844 -31.766 -15.648 1 24.11 410 PRO B C 1
ATOM 6560 O O . PRO B 1 410 ? 37.812 -32.25 -16.781 1 24.11 410 PRO B O 1
#

Sequence (820 aa):
MHRSSVSSSQTGARSHRSRITTASELATKPEFDDWARELKLEKHIERNLTDTPIFSAIKTIQSHSKIFPPWVRDKRSNNYSFIPPAYQKWKDVLCSSLQADDEYTFVDGGEADSAFPFAIGIIVQLCHHQDRLASVNRTSLDSNTDIHFILDSLMMHSCDGDGDEFLVYSTEQKLRLPATSSTKANVVTTTADGVSSLDIIEFDPYTIHIDYRESMSAFSTKNPTLHLILVHCVVEYKRLGVGENQMKMGMVSALYQKKVLGIHNQFVFGIFQFNKDGLQVVAGIWEADTIKLYNVGKYSLRHPGSLVELYLVLRGMKRLAADYRKELLNSSKTLRGVFKTNPPVNEWATRDTNTIHELPEETDDEPQHGDSHFQRGLSTLELWDMAARINAFHESIRNCDPYSLWQVDPMHRSSVSSSQTGARSHRSRITTASELATKPEFDDWARELKLEKHIERNLTDTPIFSAIKTIQSHSKIFPPWVRDKRSNNYSFIPPAYQKWKDVLCSSLQADDEYTFVDGGEADSAFPFAIGIIVQLCHHQDRLASVNRTSLDSNTDIHFILDSLMMHSCDGDGDEFLVYSTEQKLRLPATSSTKANVVTTTADGVSSLDIIEFDPYTIHIDYRESMSAFSTKNPTLHLILVHCVVEYKRLGVGENQMKMGMVSALYQKKVLGIHNQFVFGIFQFNKDGLQVVAGIWEADTIKLYNVGKYSLRHPGSLVELYLVLRGMKRLAADYRKELLNSSKTLRGVFKTNPPVNEWATRDTNTIHELPEETDDEPQHGDSHFQRGLSTLELWDMAARINAFHESIRNCDPYSLWQVDP

Foldseek 3Di:
DDPPPPPPPPPPPPPPVDAAAALLVCLVDPCLVVVCVQLQADDDAAADDDPDPLCVLLVVLLLVLQEAAPCQLPLPDPLCVPADPLLSVQSPLRNVVNVPDPSHHHDPDDPPPPLLSVLLSLLSVLLSLLVVCPPPPCVVPDDLCSNPPSVLVSLQCLQDVSPDNFKGKDAFFKFFFFADPDPRYDYGIATFGMWIKGWQPPQCQVQVPVVQQLLLAGGDDPDGDNTRIATAETEFEDADASFVSSQVRSLSSRAVSCVLLLHFSAWHKYWYDNHPFKIWIWIWGDDPNHIHIYTSDMAGSNHSSRVSSVSSSSNSSNVSVVLVSVLSNVCRVVSNVVCVVPPGDRRSDHPPPPPPVPPPDPPPDDCPVPPPPPPPPDPPVVSVVVSVVSVVVSVVVVPPPVPVPVPDDD/DDPPPPPPPPPPPPPPPDAAAALLVLLVDPCLVVVCVQLQADDDAAADDDPDPLCVLLVCLLLQLQEAAPCQLPLPDPLCVPADPLLSVQSPLRNVVNVPDPSHHHDPDDPPPPLLSVLLSLLSVLLSQLVVCPPPPCVVPDDLCSNCPSVLVSLQCLQDVSPDNFKGKDAFFKFFFFADPDPRYGYGIATFGMWIKGWQPPQCQVQVDVVQQLLLAGGDDPDGDNTRIATAETEFEDAAQSFVSSQVRVLSSRAVSCLLLLHFSAWHKYWYDRHPFKIWIWIWGDDPNHIHIYTSDMAGSNHSSRVSSVSSSSNSSNVSVVVVSVLSNVCRVVSNVVCVVPPGDRRSDHPPPPPPVPPPDPPPDDCPPDPPVPPPPDDPVVSVVVSVVSVVVSVVVVVPPVPVPVPDDD

Nearest PDB structures (foldseek):
  6nag-assembly1_A  TM=5.689E-01  e=1.472E-01  Bacteroides thetaiotaomicron VPI-5482
  6nag-assembly1_B  TM=5.110E-01  e=4.761E-01  Bacteroides thetaiotaomicron VPI-5482
  5l20-assembly1_A  TM=3.941E-01  e=3.278E-01  Bacteroides thetaiotaomicron VPI-5482
  6nag-assembly1_A  TM=5.501E-01  e=2.370E-01  Bacteroides thetaiotaomicron VPI-5482
  5l20-assembly1_A  TM=5.148E-01  e=3.805E-01  Bacteroides thetaiotaomicron VPI-5482